Protein AF-0000000086616585 (afdb_homodimer)

Radius of gyration: 39.61 Å; Cα contacts (8 Å, |Δi|>4): 1980; chains: 2; bounding box: 102×118×90 Å

Nearest PDB structures (foldseek):
  6xg8-assembly1_A  TM=6.095E-01  e=1.829E-08  Acetivibrio thermocellus ATCC 27405
  6xg8-assembly1_B  TM=6.285E-01  e=4.646E-08  Acetivibrio thermocellus ATCC 27405
  6xgw-assembly1_B  TM=6.257E-01  e=2.043E-07  Acetivibrio thermocellus ATCC 27405
  6xgx-assembly1_B  TM=5.774E-01  e=4.914E-07  Acetivibrio thermocellus ATCC 27405
  4u4l-assembly3_C  TM=4.788E-01  e=6.169E+00  Klebsiella pneumoniae

Sequence (1388 aa):
MDGQLFSFDLNEFPTDEDATFVECGQTKSDSGRNQFDPFIGQCFLSEEEAFIFYKNYAFRHGFSIHRDRSLKKNGELKRRDFCCQCERKAPLKLVDPFKQQRNRQSVKCECKARICITLKKSSEIFPQEWQITTCVKEHNHELLAPSEVRFLPAYRTVAKKDEDRILLLKEGGLSVRQIMRIMELEKNINHGFLPFIEKDVRNLFTRIRKKDEVNDATHILRYCELSKEENCKFRYSFTVDDQRKLEHIFWSSAHCFDWYQRFGDVVVFDTTYRINAYQMPFGIFVGVNSHGKTVLFGCALLRNETSSAFQWLFKTFLTLMKKQPKTILTDQDPWMSEAIAKEFPGTKHSFCIWHITSKFSGWFTAVLRDQYQAWCADFYELYHLETPQEFEDHWTQVIAKYNLQSNKHVIGLYEIKHFWVPAYLRDFFFGGMTTTGRSESINAFIKRFISSHTNLEKFVKQVDLGIEDIQHKELHDTMLQKYRGSSLRTMSPLEEQACEVLTPFCFKKFQEEFGRATLYSLLHGDGHEFVVKYHKNVDSKKHKVYWDGEAATCGCKHFEFWGILCRHILSVFLHKDCYQIPSMYLPSRWCRDTFQSEEGSQMSDEILVNNLIDDVHCPPISKTKGRPKTKQLKGGREVAPKLKRSCGFCKNVGHNITTCPEKENIDCANNSQKKKKMASSSDMGLNPVFCIKYMDGQLFSFDLNEFPTDEDATFVECGQTKSDSGRNQFDPFIGQCFLSEEEAFIFYKNYAFRHGFSIHRDRSLKKNGELKRRDFCCQCERKAPLKLVDPFKQQRNRQSVKCECKARICITLKKSSEIFPQEWQITTCVKEHNHELLAPSEVRFLPAYRTVAKKDEDRILLLKEGGLSVRQIMRIMELEKNINHGFLPFIEKDVRNLFTRIRKKDEVNDATHILRYCELSKEENCKFRYSFTVDDQRKLEHIFWSSAHCFDWYQRFGDVVVFDTTYRINAYQMPFGIFVGVNSHGKTVLFGCALLRNETSSAFQWLFKTFLTLMKKQPKTILTDQDPWMSEAIAKEFPGTKHSFCIWHITSKFSGWFTAVLRDQYQAWCADFYELYHLETPQEFEDHWTQVIAKYNLQSNKHVIGLYEIKHFWVPAYLRDFFFGGMTTTGRSESINAFIKRFISSHTNLEKFVKQVDLGIEDIQHKELHDTMLQKYRGSSLRTMSPLEEQACEVLTPFCFKKFQEEFGRATLYSLLHGDGHEFVVKYHKNVDSKKHKVYWDGEAATCGCKHFEFWGILCRHILSVFLHKDCYQIPSMYLPSRWCRDTFQSEEGSQMSDEILVNNLIDDVHCPPISKTKGRPKTKQLKGGREVAPKLKRSCGFCKNVGHNITTCPEKENIDCANNSQKKKKMASSSDMGLNPVFCIKY

Foldseek 3Di:
DPPPPPPPPPPPPDDPPDPPPPPPDPDDDPPPVPVLDDDFFDWDADPVVVVVSVQVVLLQFAFGWDKDDFDDDPNDTFKTKIGTQLADDFDDPPPPVVDPDPPDGDSHDNWPFMWMWGFDDPDPPDDTIITTHDGDHDTPDDGDDNVCSLADPRQADQDPVNVVQLVVVVLVVDDLVVSQVVVCVVVVHPPPPHSHDSVVSVVSVVVVCVVCQFCQLLLQVVVQVVQCVVPVQKDKDWDADPQQATFKIKIFHNVLLVQCVQWVQAWEKEWDFLQEQQRFIKIWIWTAFLQRAIATNIIMTHQADALVRLLVVLQSCCVSSVDAHQEYEYAPDPSNVVSCCVRPVNHHAAYAVCNLVVCLCVQPCVPQPVCSVVLVVLVVVLLLDAAPVVNVVSLVVSCVVRVCVPRPSSVVCVVCVCHQRVNNVLLAENQPDRHCVNVVVVVVVLSSRTHSHDGPNSSVVSVVVSNVVVVVVVVVLLVCCVVVQDDDPDPALALVVCSQWFTNNLSVVLVVQQVCLVQKDWDDDDQQKTWIFGDPDPPTDIKIWGHNPADIDISNSNCNYNLHDGSPVSNVCVVVVPRDHHVVSPDNRRTRPPPPPPPDDPPDPPPPVPDDSVSRGHRHRRDDPDQPPVGPCDPPPPPPPPPQCQAPPPRHGPDHVVGPPVNVVVVVVVVVPVVDDPDDDDDPCPDPPDCPDD/DPDPPPPDPPPCPDDPPDPPPPPPDPDDDPPPPPVLDDDFFDWDADPVVVQVSVQVVLLQFAFGWDKDDFDDDPNDTFKTKIGTQLADDFDDPPPPVVDPDPPDGDSHDNWPFMWMWGFDDPDPPDDTIITTHDGDHDTPDDGDDNVCSLQDPRQADQDPVNVVQLVVVVLVVDDLVVSQVVVCVVVVHPPPPHSHDSVVSVVSVVVVCVVCQFCQLLLQVVVQVVQCVVPVQKDKDWDADPQQATFKIKIFHNVLLVQCVQWVQAWEKEWDFLQEQQRFIKIWIWTAFLQRAIATNIIMTHQDDALVRLLVVLQRCCVSSVDAHQEYEYAPDPSNVVSCCVRPVNHHAAYAVCNLVVCLCVQPCVPQPVCSVVLVVLVVVLLLDQAPVVNVVSLVVSCVVRVCVPRPSSVVCVVVVCHQRCNNVLLAENQPDRHCVNVVVVVVVLSSQTHSHDGPNSSVVSVVVSNVVVVVVVVVLLVCCVVVQDDDPDPALALVVCSQWFTNNLSVVLVVQQVCLVQKDWDDDDQQKTWIFGDPDPPTDIKIWGHNPADIDISNSNCNYNLHDGSPVSNVCVVVVPRDHHVVSPDPRRTRPPPPPPPDDPPDPPPPVPDDSVSRGHDHRRDDPDQPPVGPCDPPPPPPPPPQCQAPVNRHGPDHVVGPPVNVVVVVVVVVPVPDDPDDDDDPPPPPPDPPDD

Structure (mmCIF, N/CA/C/O backbone):
data_AF-0000000086616585-model_v1
#
loop_
_entity.id
_entity.type
_entity.pdbx_description
1 polymer 'Protein FAR1-RELATED SEQUENCE'
#
loop_
_atom_site.group_PDB
_atom_site.id
_atom_site.type_symbol
_atom_site.label_atom_id
_atom_site.label_alt_id
_atom_site.label_comp_id
_atom_site.label_asym_id
_atom_site.label_entity_id
_atom_site.label_seq_id
_atom_site.pdbx_PDB_ins_code
_atom_site.Cartn_x
_atom_site.Cartn_y
_atom_site.Cartn_z
_atom_site.occupancy
_atom_site.B_iso_or_equiv
_atom_site.auth_seq_id
_atom_site.auth_comp_id
_atom_site.auth_asym_id
_atom_site.auth_atom_id
_atom_site.pdbx_PDB_model_num
ATOM 1 N N . MET A 1 1 ? 56.656 -0.881 28.375 1 20.83 1 MET A N 1
ATOM 2 C CA . MET A 1 1 ? 57.156 -1.724 27.297 1 20.83 1 MET A CA 1
ATOM 3 C C . MET A 1 1 ? 56.094 -1.869 26.203 1 20.83 1 MET A C 1
ATOM 5 O O . MET A 1 1 ? 54.969 -2.275 26.484 1 20.83 1 MET A O 1
ATOM 9 N N . ASP A 1 2 ? 56.094 -1.02 25.062 1 21.36 2 ASP A N 1
ATOM 10 C CA . ASP A 1 2 ? 55.344 -0.2 24.094 1 21.36 2 ASP A CA 1
ATOM 11 C C . ASP A 1 2 ? 54.938 -1.025 22.875 1 21.36 2 ASP A C 1
ATOM 13 O O . ASP A 1 2 ? 55.781 -1.404 22.062 1 21.36 2 ASP A O 1
ATOM 17 N N . GLY A 1 3 ? 54.125 -2.178 23.078 1 23.08 3 GLY A N 1
ATOM 18 C CA . GLY A 1 3 ? 53.938 -3.428 22.359 1 23.08 3 GLY A CA 1
ATOM 19 C C . GLY A 1 3 ? 53.438 -3.227 20.938 1 23.08 3 GLY A C 1
ATOM 20 O O . GLY A 1 3 ? 52.375 -2.611 20.734 1 23.08 3 GLY A O 1
ATOM 21 N N . GLN A 1 4 ? 54.25 -3.064 19.859 1 21.88 4 GLN A N 1
ATOM 22 C CA . GLN A 1 4 ? 54.25 -2.602 18.469 1 21.88 4 GLN A CA 1
ATOM 23 C C . GLN A 1 4 ? 53.375 -3.494 17.609 1 21.88 4 GLN A C 1
ATOM 25 O O . GLN A 1 4 ? 53.781 -4.59 17.219 1 21.88 4 GLN A O 1
ATOM 30 N N . LEU A 1 5 ? 52.062 -3.715 17.906 1 23.06 5 LEU A N 1
ATOM 31 C CA . LEU A 1 5 ? 51.281 -4.801 17.297 1 23.06 5 LEU A CA 1
ATOM 32 C C . LEU A 1 5 ? 51.188 -4.625 15.789 1 23.06 5 LEU A C 1
ATOM 34 O O . LEU A 1 5 ? 50.844 -3.551 15.305 1 23.06 5 LEU A O 1
ATOM 38 N N . PHE A 1 6 ? 52.031 -5.32 14.977 1 22 6 PHE A N 1
ATOM 39 C CA . PHE A 1 6 ? 52.25 -5.352 13.531 1 22 6 PHE A CA 1
ATOM 40 C C . PHE A 1 6 ? 50.938 -5.547 12.781 1 22 6 PHE A C 1
ATOM 42 O O . PHE A 1 6 ? 50.25 -6.535 13 1 22 6 PHE A O 1
ATOM 49 N N . SER A 1 7 ? 50.156 -4.461 12.461 1 22.06 7 SER A N 1
ATOM 50 C CA . SER A 1 7 ? 48.844 -4.277 11.844 1 22.06 7 SER A CA 1
ATOM 51 C C . SER A 1 7 ? 48.875 -4.73 10.391 1 22.06 7 SER A C 1
ATOM 53 O O . SER A 1 7 ? 49.5 -4.105 9.539 1 22.06 7 SER A O 1
ATOM 55 N N . PHE A 1 8 ? 49.094 -6.102 10.117 1 21.33 8 PHE A N 1
ATOM 56 C CA . PHE A 1 8 ? 49.25 -6.625 8.766 1 21.33 8 PHE A CA 1
ATOM 57 C C . PHE A 1 8 ? 48.094 -6.188 7.875 1 21.33 8 PHE A C 1
ATOM 59 O O . PHE A 1 8 ? 46.938 -6.27 8.273 1 21.33 8 PHE A O 1
ATOM 66 N N . ASP A 1 9 ? 48.281 -5.273 6.898 1 23.92 9 ASP A N 1
ATOM 67 C CA . ASP A 1 9 ? 47.594 -4.5 5.867 1 23.92 9 ASP A CA 1
ATOM 68 C C . ASP A 1 9 ? 47.031 -5.406 4.773 1 23.92 9 ASP A C 1
ATOM 70 O O . ASP A 1 9 ? 47.344 -5.223 3.594 1 23.92 9 ASP A O 1
ATOM 74 N N . LEU A 1 10 ? 46.688 -6.707 5.004 1 21.11 10 LEU A N 1
ATOM 75 C CA . LEU A 1 10 ? 46.562 -7.719 3.963 1 21.11 10 LEU A CA 1
ATOM 76 C C . LEU A 1 10 ? 45.469 -7.355 2.959 1 21.11 10 LEU A C 1
ATOM 78 O O . LEU A 1 10 ? 45.156 -8.148 2.066 1 21.11 10 LEU A O 1
ATOM 82 N N . ASN A 1 11 ? 44.625 -6.34 3.168 1 20.89 11 ASN A N 1
ATOM 83 C CA . ASN A 1 11 ? 43.344 -6.43 2.445 1 20.89 11 ASN A CA 1
ATOM 84 C C . ASN A 1 11 ? 43.531 -6.09 0.968 1 20.89 11 ASN A C 1
ATOM 86 O O . ASN A 1 11 ? 43.125 -5.023 0.519 1 20.89 11 ASN A O 1
ATOM 90 N N . GLU A 1 12 ? 44.594 -6.398 0.292 1 22.73 12 GLU A N 1
ATOM 91 C CA . GLU A 1 12 ? 44.75 -6.004 -1.106 1 22.73 12 GLU A CA 1
ATOM 92 C C . GLU A 1 12 ? 43.688 -6.668 -1.973 1 22.73 12 GLU A C 1
ATOM 94 O O . GLU A 1 12 ? 43.781 -7.844 -2.314 1 22.73 12 GLU A O 1
ATOM 99 N N . PHE A 1 13 ? 42.406 -6.523 -1.773 1 22.72 13 PHE A N 1
ATOM 100 C CA . PHE A 1 13 ? 41.469 -7.281 -2.602 1 22.72 13 PHE A CA 1
ATOM 101 C C . PHE A 1 13 ? 41.656 -6.93 -4.074 1 22.72 13 PHE A C 1
ATOM 103 O O . PHE A 1 13 ? 41.719 -5.754 -4.434 1 22.72 13 PHE A O 1
ATOM 110 N N . PRO A 1 14 ? 42.219 -7.82 -4.879 1 23.62 14 PRO A N 1
ATOM 111 C CA . PRO A 1 14 ? 42.469 -7.609 -6.312 1 23.62 14 PRO A CA 1
ATOM 112 C C . PRO A 1 14 ? 41.219 -7.074 -7.035 1 23.62 14 PRO A C 1
ATOM 114 O O . PRO A 1 14 ? 40.094 -7.254 -6.566 1 23.62 14 PRO A O 1
ATOM 117 N N . THR A 1 15 ? 41.406 -6.094 -7.906 1 22.62 15 THR A N 1
ATOM 118 C CA . THR A 1 15 ? 40.531 -5.348 -8.82 1 22.62 15 THR A CA 1
ATOM 119 C C . THR A 1 15 ? 39.719 -6.297 -9.703 1 22.62 15 THR A C 1
ATOM 121 O O . THR A 1 15 ? 40.219 -7.371 -10.07 1 22.62 15 THR A O 1
ATOM 124 N N . ASP A 1 16 ? 38.406 -6.156 -9.664 1 22.2 16 ASP A N 1
ATOM 125 C CA . ASP A 1 16 ? 37.312 -6.848 -10.328 1 22.2 16 ASP A CA 1
ATOM 126 C C . ASP A 1 16 ? 37.531 -6.883 -11.844 1 22.2 16 ASP A C 1
ATOM 128 O O . ASP A 1 16 ? 37.5 -5.848 -12.508 1 22.2 16 ASP A O 1
ATOM 132 N N . GLU A 1 17 ? 38.531 -7.59 -12.367 1 22.61 17 GLU A N 1
ATOM 133 C CA . GLU A 1 17 ? 38.719 -7.824 -13.797 1 22.61 17 GLU A CA 1
ATOM 134 C C . GLU A 1 17 ? 37.375 -8.102 -14.477 1 22.61 17 GLU A C 1
ATOM 136 O O . GLU A 1 17 ? 36.406 -8.516 -13.828 1 22.61 17 GLU A O 1
ATOM 141 N N . ASP A 1 18 ? 37.312 -7.805 -15.836 1 23.28 18 ASP A N 1
ATOM 142 C CA . ASP A 1 18 ? 36.344 -7.715 -16.906 1 23.28 18 ASP A CA 1
ATOM 143 C C . ASP A 1 18 ? 35.594 -9.039 -17.078 1 23.28 18 ASP A C 1
ATOM 145 O O . ASP A 1 18 ? 36.188 -10.078 -17.328 1 23.28 18 ASP A O 1
ATOM 149 N N . ALA A 1 19 ? 34.625 -9.32 -16.328 1 24.08 19 ALA A N 1
ATOM 150 C CA . ALA A 1 19 ? 33.781 -10.484 -16.547 1 24.08 19 ALA A CA 1
ATOM 151 C C . ALA A 1 19 ? 33.375 -10.586 -18.031 1 24.08 19 ALA A C 1
ATOM 153 O O . ALA A 1 19 ? 32.438 -9.93 -18.469 1 24.08 19 ALA A O 1
ATOM 154 N N . THR A 1 20 ? 34.406 -10.492 -19 1 23.45 20 THR A N 1
ATOM 155 C CA . THR A 1 20 ? 34.094 -10.773 -20.391 1 23.45 20 THR A CA 1
ATOM 156 C C . THR A 1 20 ? 33.25 -12.047 -20.516 1 23.45 20 THR A C 1
ATOM 158 O O . THR A 1 20 ? 33.688 -13.125 -20.109 1 23.45 20 THR A O 1
ATOM 161 N N . PHE A 1 21 ? 32.031 -11.914 -20.25 1 24.48 21 PHE A N 1
ATOM 162 C CA . PHE A 1 21 ? 31.141 -13 -20.641 1 24.48 21 PHE A CA 1
ATOM 163 C C . PHE A 1 21 ? 31.5 -13.5 -22.031 1 24.48 21 PHE A C 1
ATOM 165 O O . PHE A 1 21 ? 31.484 -12.734 -23 1 24.48 21 PHE A O 1
ATOM 172 N N . VAL A 1 22 ? 32.5 -14.359 -22.141 1 25.56 22 VAL A N 1
ATOM 173 C CA . VAL A 1 22 ? 32.844 -15.086 -23.359 1 25.56 22 VAL A CA 1
ATOM 174 C C . VAL A 1 22 ? 31.562 -15.57 -24.031 1 25.56 22 VAL A C 1
ATOM 176 O O . VAL A 1 22 ? 30.734 -16.234 -23.406 1 25.56 22 VAL A O 1
ATOM 179 N N . GLU A 1 23 ? 31.062 -14.773 -25 1 26.28 23 GLU A N 1
ATOM 180 C CA . GLU A 1 23 ? 30.109 -15.203 -26.016 1 26.28 23 GLU A CA 1
ATOM 181 C C . GLU A 1 23 ? 30.422 -16.625 -26.5 1 26.28 23 GLU A C 1
ATOM 183 O O . GLU A 1 23 ? 31.531 -16.906 -26.953 1 26.28 23 GLU A O 1
ATOM 188 N N . CYS A 1 24 ? 29.859 -17.594 -25.859 1 25.39 24 CYS A N 1
ATOM 189 C CA . CYS A 1 24 ? 29.938 -18.953 -26.344 1 25.39 24 CYS A CA 1
ATOM 190 C C . CYS A 1 24 ? 29.625 -19.031 -27.828 1 25.39 24 CYS A C 1
ATOM 192 O O . CYS A 1 24 ? 28.469 -18.812 -28.25 1 25.39 24 CYS A O 1
ATOM 194 N N . GLY A 1 25 ? 30.469 -18.438 -28.734 1 25.09 25 GLY A N 1
ATOM 195 C CA . GLY A 1 25 ? 30.5 -18.766 -30.141 1 25.09 25 GLY A CA 1
ATOM 196 C C . GLY A 1 25 ? 30.219 -20.234 -30.406 1 25.09 25 GLY A C 1
ATOM 197 O O . GLY A 1 25 ? 30.531 -21.094 -29.594 1 25.09 25 GLY A O 1
ATOM 198 N N . GLN A 1 26 ? 29.281 -20.578 -31.469 1 24.61 26 GLN A N 1
ATOM 199 C CA . GLN A 1 26 ? 28.688 -21.812 -31.984 1 24.61 26 GLN A CA 1
ATOM 200 C C . GLN A 1 26 ? 29.766 -22.875 -32.25 1 24.61 26 GLN A C 1
ATOM 202 O O . GLN A 1 26 ? 29.562 -24.047 -31.938 1 24.61 26 GLN A O 1
ATOM 207 N N . THR A 1 27 ? 30.641 -22.641 -33.312 1 24.02 27 THR A N 1
ATOM 208 C CA . THR A 1 27 ? 31.188 -23.734 -34.125 1 24.02 27 THR A CA 1
ATOM 209 C C . THR A 1 27 ? 32.344 -24.422 -33.375 1 24.02 27 THR A C 1
ATOM 211 O O . THR A 1 27 ? 33.094 -25.188 -34 1 24.02 27 THR A O 1
ATOM 214 N N . LYS A 1 28 ? 32.906 -23.906 -32.312 1 29.34 28 LYS A N 1
ATOM 215 C CA . LYS A 1 28 ? 34.25 -24.531 -32.281 1 29.34 28 LYS A CA 1
ATOM 216 C C . LYS A 1 28 ? 34.125 -26.047 -32.188 1 29.34 28 LYS A C 1
ATOM 218 O O . LYS A 1 28 ? 33.219 -26.578 -31.562 1 29.34 28 LYS A O 1
ATOM 223 N N . SER A 1 29 ? 35.031 -26.797 -32.938 1 28.22 29 SER A N 1
ATOM 224 C CA . SER A 1 29 ? 35.125 -28.234 -33.219 1 28.22 29 SER A CA 1
ATOM 225 C C . SER A 1 29 ? 34.969 -29.078 -31.969 1 28.22 29 SER A C 1
ATOM 227 O O . SER A 1 29 ? 35.156 -28.578 -30.859 1 28.22 29 SER A O 1
ATOM 229 N N . ASP A 1 30 ? 34.375 -30.328 -32.031 1 33.88 30 ASP A N 1
ATOM 230 C CA . ASP A 1 30 ? 34.031 -31.531 -31.266 1 33.88 30 ASP A CA 1
ATOM 231 C C . ASP A 1 30 ? 35.156 -31.891 -30.312 1 33.88 30 ASP A C 1
ATOM 233 O O . ASP A 1 30 ? 35.031 -32.812 -29.5 1 33.88 30 ASP A O 1
ATOM 237 N N . SER A 1 31 ? 36.438 -31.562 -30.688 1 34.56 31 SER A N 1
ATOM 238 C CA . SER A 1 31 ? 37.594 -32.188 -30.016 1 34.56 31 SER A CA 1
ATOM 239 C C . SER A 1 31 ? 37.781 -31.625 -28.609 1 34.56 31 SER A C 1
ATOM 241 O O . SER A 1 31 ? 38.531 -32.188 -27.797 1 34.56 31 SER A O 1
ATOM 243 N N . GLY A 1 32 ? 37.562 -30.359 -28.297 1 37.38 32 GLY A N 1
ATOM 244 C CA . GLY A 1 32 ? 37.969 -29.672 -27.078 1 37.38 32 GLY A CA 1
ATOM 245 C C . GLY A 1 32 ? 37.031 -29.953 -25.891 1 37.38 32 GLY A C 1
ATOM 246 O O . GLY A 1 32 ? 37.062 -29.219 -24.906 1 37.38 32 GLY A O 1
ATOM 247 N N . ARG A 1 33 ? 35.969 -30.547 -26 1 42 33 ARG A N 1
ATOM 248 C CA . ARG A 1 33 ? 35.031 -31.016 -24.984 1 42 33 ARG A CA 1
ATOM 249 C C . ARG A 1 33 ? 35.75 -31.844 -23.922 1 42 33 ARG A C 1
ATOM 251 O O . ARG A 1 33 ? 35.25 -31.984 -22.797 1 42 33 ARG A O 1
ATOM 258 N N . ASN A 1 34 ? 36.844 -32.469 -24.172 1 48.25 34 ASN A N 1
ATOM 259 C CA . ASN A 1 34 ? 37.531 -33.469 -23.375 1 48.25 34 ASN A CA 1
ATOM 260 C C . ASN A 1 34 ? 38.219 -32.844 -22.172 1 48.25 34 ASN A C 1
ATOM 262 O O . ASN A 1 34 ? 38.438 -33.5 -21.156 1 48.25 34 ASN A O 1
ATOM 266 N N . GLN A 1 35 ? 38.562 -31.531 -22.219 1 59.34 35 GLN A N 1
ATOM 267 C CA . GLN A 1 35 ? 39.469 -30.969 -21.203 1 59.34 35 GLN A CA 1
ATOM 268 C C . GLN A 1 35 ? 38.688 -30.625 -19.938 1 59.34 35 GLN A C 1
ATOM 270 O O . GLN A 1 35 ? 39.281 -30.5 -18.859 1 59.34 35 GLN A O 1
ATOM 275 N N . PHE A 1 36 ? 37.406 -30.625 -19.969 1 74.31 36 PHE A N 1
ATOM 276 C CA . PHE A 1 36 ? 36.719 -30.141 -18.766 1 74.31 36 PHE A CA 1
ATOM 277 C C . PHE A 1 36 ? 36.031 -31.281 -18.047 1 74.31 36 PHE A C 1
ATOM 279 O O . PHE A 1 36 ? 35.406 -31.078 -17.016 1 74.31 36 PHE A O 1
ATOM 286 N N . ASP A 1 37 ? 36.281 -32.5 -18.562 1 87.69 37 ASP A N 1
ATOM 287 C CA . ASP A 1 37 ? 35.688 -33.656 -17.891 1 87.69 37 ASP A CA 1
ATOM 288 C C . ASP A 1 37 ? 36.688 -34.281 -16.906 1 87.69 37 ASP A C 1
ATOM 290 O O . ASP A 1 37 ? 37.875 -34.469 -17.234 1 87.69 37 ASP A O 1
ATOM 294 N N . PRO A 1 38 ? 36.188 -34.5 -15.828 1 91.81 38 PRO A N 1
ATOM 295 C CA . PRO A 1 38 ? 37.094 -35.156 -14.859 1 91.81 38 PRO A CA 1
ATOM 296 C C . PRO A 1 38 ? 37.562 -36.531 -15.305 1 91.81 38 PRO A C 1
ATOM 298 O O . PRO A 1 38 ? 36.781 -37.281 -15.898 1 91.81 38 PRO A O 1
ATOM 301 N N . PHE A 1 39 ? 38.844 -36.812 -15.133 1 90 39 PHE A N 1
ATOM 302 C CA . PHE A 1 39 ? 39.375 -38.125 -15.438 1 90 39 PHE A CA 1
ATOM 303 C C . PHE A 1 39 ? 40.375 -38.562 -14.359 1 90 39 PHE A C 1
ATOM 305 O O . PHE A 1 39 ? 40.938 -37.75 -13.641 1 90 39 PHE A O 1
ATOM 312 N N . ILE A 1 40 ? 40.5 -39.938 -14.289 1 90.06 40 ILE A N 1
ATOM 313 C CA . ILE A 1 40 ? 41.375 -40.531 -13.281 1 90.06 40 ILE A CA 1
ATOM 314 C C . ILE A 1 40 ? 42.844 -40.156 -13.586 1 90.06 40 ILE A C 1
ATOM 316 O O . ILE A 1 40 ? 43.281 -40.281 -14.719 1 90.06 40 ILE A O 1
ATOM 320 N N . GLY A 1 41 ? 43.531 -39.625 -12.641 1 86.25 41 GLY A N 1
ATOM 321 C CA . GLY A 1 41 ? 44.938 -39.25 -12.789 1 86.25 41 GLY A CA 1
ATOM 322 C C . GLY A 1 41 ? 45.125 -37.75 -12.922 1 86.25 41 GLY A C 1
ATOM 323 O O . GLY A 1 41 ? 46.281 -37.281 -12.938 1 86.25 41 GLY A O 1
ATOM 324 N N . GLN A 1 42 ? 44 -37.031 -13.031 1 90.44 42 GLN A N 1
ATOM 325 C CA . GLN A 1 42 ? 44.062 -35.562 -13.125 1 90.44 42 GLN A CA 1
ATOM 326 C C . GLN A 1 42 ? 44.625 -34.969 -11.836 1 90.44 42 GLN A C 1
ATOM 328 O O . GLN A 1 42 ? 44.25 -35.375 -10.742 1 90.44 42 GLN A O 1
ATOM 333 N N . CYS A 1 43 ? 45.562 -33.969 -11.898 1 88.75 43 CYS A N 1
ATOM 334 C CA . CYS A 1 43 ? 46.25 -33.438 -10.734 1 88.75 43 CYS A CA 1
ATOM 335 C C . CYS A 1 43 ? 45.812 -31.984 -10.477 1 88.75 43 CYS A C 1
ATOM 337 O O . CYS A 1 43 ? 45.5 -31.25 -11.406 1 88.75 43 CYS A O 1
ATOM 339 N N . PHE A 1 44 ? 45.75 -31.672 -9.234 1 91.25 44 PHE A N 1
ATOM 340 C CA . PHE A 1 44 ? 45.438 -30.328 -8.781 1 91.25 44 PHE A CA 1
ATOM 341 C C . PHE A 1 44 ? 46.406 -29.859 -7.715 1 91.25 44 PHE A C 1
ATOM 343 O O . PHE A 1 44 ? 47.031 -30.688 -7.027 1 91.25 44 PHE A O 1
ATOM 350 N N . LEU A 1 45 ? 46.5 -28.547 -7.516 1 87.06 45 LEU A N 1
ATOM 351 C CA . LEU A 1 45 ? 47.438 -27.969 -6.551 1 87.06 45 LEU A CA 1
ATOM 352 C C . LEU A 1 45 ? 46.812 -27.969 -5.148 1 87.06 45 LEU A C 1
ATOM 354 O O . LEU A 1 45 ? 47.562 -28.031 -4.156 1 87.06 45 LEU A O 1
ATOM 358 N N . SER A 1 46 ? 45.562 -27.75 -5.094 1 89.06 46 SER A N 1
ATOM 359 C CA . SER A 1 46 ? 44.906 -27.688 -3.799 1 89.06 46 SER A CA 1
ATOM 360 C C . SER A 1 46 ? 43.562 -28.406 -3.844 1 89.06 46 SER A C 1
ATOM 362 O O . SER A 1 46 ? 43.031 -28.688 -4.926 1 89.06 46 SER A O 1
ATOM 364 N N . GLU A 1 47 ? 43.125 -28.719 -2.672 1 89.56 47 GLU A N 1
ATOM 365 C CA . GLU A 1 47 ? 41.781 -29.328 -2.549 1 89.56 47 GLU A CA 1
ATOM 366 C C . GLU A 1 47 ? 40.719 -28.391 -3.096 1 89.56 47 GLU A C 1
ATOM 368 O O . GLU A 1 47 ? 39.75 -28.844 -3.748 1 89.56 47 GLU A O 1
ATOM 373 N N . GLU A 1 48 ? 40.875 -27.109 -2.809 1 91.62 48 GLU A N 1
ATOM 374 C CA . GLU A 1 48 ? 39.906 -26.125 -3.24 1 91.62 48 GLU A CA 1
ATOM 375 C C . GLU A 1 48 ? 39.844 -26.016 -4.762 1 91.62 48 GLU A C 1
ATOM 377 O O . GLU A 1 48 ? 38.781 -25.844 -5.34 1 91.62 48 GLU A O 1
ATOM 382 N N . GLU A 1 49 ? 40.938 -26.141 -5.34 1 92.44 49 GLU A N 1
ATOM 383 C CA . GLU A 1 49 ? 40.969 -26.094 -6.797 1 92.44 49 GLU A CA 1
ATOM 384 C C . GLU A 1 49 ? 40.219 -27.266 -7.41 1 92.44 49 GLU A C 1
ATOM 386 O O . GLU A 1 49 ? 39.531 -27.109 -8.422 1 92.44 49 GLU A O 1
ATOM 391 N N . ALA A 1 50 ? 40.438 -28.391 -6.781 1 92.19 50 ALA A N 1
ATOM 392 C CA . ALA A 1 50 ? 39.719 -29.578 -7.254 1 92.19 50 ALA A CA 1
ATOM 393 C C . ALA A 1 50 ? 38.219 -29.422 -7.055 1 92.19 50 ALA A C 1
ATOM 395 O O . ALA A 1 50 ? 37.438 -29.828 -7.91 1 92.19 50 ALA A O 1
ATOM 396 N N . PHE A 1 51 ? 37.938 -28.859 -5.98 1 93.5 51 PHE A N 1
ATOM 397 C CA . PHE A 1 51 ? 36.531 -28.625 -5.684 1 93.5 51 PHE A CA 1
ATOM 398 C C . PHE A 1 51 ? 35.906 -27.688 -6.699 1 93.5 51 PHE A C 1
ATOM 400 O O . PHE A 1 51 ? 34.781 -27.938 -7.191 1 93.5 51 PHE A O 1
ATOM 407 N N . ILE A 1 52 ? 36.531 -26.609 -7.016 1 93.06 52 ILE A N 1
ATOM 408 C CA . ILE A 1 52 ? 36.031 -25.625 -7.957 1 93.06 52 ILE A CA 1
ATOM 409 C C . ILE A 1 52 ? 35.906 -26.234 -9.352 1 93.06 52 ILE A C 1
ATOM 411 O O . ILE A 1 52 ? 34.938 -25.984 -10.07 1 93.06 52 ILE A O 1
ATOM 415 N N . PHE A 1 53 ? 36.875 -27.047 -9.609 1 92.94 53 PHE A N 1
ATOM 416 C CA . PHE A 1 53 ? 36.844 -27.734 -10.898 1 92.94 53 PHE A CA 1
ATOM 417 C C . PHE A 1 53 ? 35.625 -28.625 -11.023 1 92.94 53 PHE A C 1
ATOM 419 O O . PHE A 1 53 ? 34.906 -28.547 -12.016 1 92.94 53 PHE A O 1
ATOM 426 N N . TYR A 1 54 ? 35.469 -29.438 -10.023 1 93.19 54 TYR A N 1
ATOM 427 C CA . TYR A 1 54 ? 34.312 -30.344 -10.07 1 93.19 54 TYR A CA 1
ATOM 428 C C . TYR A 1 54 ? 33 -29.578 -9.969 1 93.19 54 TYR A C 1
ATOM 430 O O . TYR A 1 54 ? 31.984 -29.984 -10.539 1 93.19 54 TYR A O 1
ATOM 438 N N . LYS A 1 55 ? 32.969 -28.531 -9.289 1 92.94 55 LYS A N 1
ATOM 439 C CA . LYS A 1 55 ? 31.797 -27.688 -9.172 1 92.94 55 LYS A CA 1
ATOM 440 C C . LYS A 1 55 ? 31.406 -27.094 -10.523 1 92.94 55 LYS A C 1
ATOM 442 O O . LYS A 1 55 ? 30.234 -27.047 -10.875 1 92.94 55 LYS A O 1
ATOM 447 N N . ASN A 1 56 ? 32.375 -26.656 -11.25 1 92.69 56 ASN A N 1
ATOM 448 C CA . ASN A 1 56 ? 32.125 -26.109 -12.578 1 92.69 56 ASN A CA 1
ATOM 449 C C . ASN A 1 56 ? 31.609 -27.172 -13.539 1 92.69 56 ASN A C 1
ATOM 451 O O . ASN A 1 56 ? 30.734 -26.906 -14.359 1 92.69 56 ASN A O 1
ATOM 455 N N . TYR A 1 57 ? 32.25 -28.328 -13.328 1 92.94 57 TYR A N 1
ATOM 456 C CA . TYR A 1 57 ? 31.766 -29.453 -14.117 1 92.94 57 TYR A CA 1
ATOM 457 C C . TYR A 1 57 ? 30.312 -29.766 -13.773 1 92.94 57 TYR A C 1
ATOM 459 O O . TYR A 1 57 ? 29.484 -29.969 -14.664 1 92.94 57 TYR A O 1
ATOM 467 N N . ALA A 1 58 ? 30.062 -29.766 -12.523 1 93.81 58 ALA A N 1
ATOM 468 C CA . ALA A 1 58 ? 28.703 -30.062 -12.047 1 93.81 58 ALA A CA 1
ATOM 469 C C . ALA A 1 58 ? 27.719 -29 -12.539 1 93.81 58 ALA A C 1
ATOM 471 O O . ALA A 1 58 ? 26.594 -29.328 -12.914 1 93.81 58 ALA A O 1
ATOM 472 N N . PHE A 1 59 ? 28.094 -27.797 -12.602 1 92.62 59 PHE A N 1
ATOM 473 C CA . PHE A 1 59 ? 27.234 -26.703 -13.062 1 92.62 59 PHE A CA 1
ATOM 474 C C . PHE A 1 59 ? 26.891 -26.875 -14.539 1 92.62 59 PHE A C 1
ATOM 476 O O . PHE A 1 59 ? 25.75 -26.688 -14.938 1 92.62 59 PHE A O 1
ATOM 483 N N . ARG A 1 60 ? 27.797 -27.297 -15.297 1 92.25 60 ARG A N 1
ATOM 484 C CA . ARG A 1 60 ? 27.609 -27.438 -16.734 1 92.25 60 ARG A CA 1
ATOM 485 C C . ARG A 1 60 ? 26.703 -28.625 -17.047 1 92.25 60 ARG A C 1
ATOM 487 O O . ARG A 1 60 ? 25.953 -28.609 -18.031 1 92.25 60 ARG A O 1
ATOM 494 N N . HIS A 1 61 ? 26.812 -29.578 -16.125 1 91.88 61 HIS A N 1
ATOM 495 C CA . HIS A 1 61 ? 26.047 -30.797 -16.406 1 91.88 61 HIS A CA 1
ATOM 496 C C . HIS A 1 61 ? 24.719 -30.797 -15.656 1 91.88 61 HIS A C 1
ATOM 498 O O . HIS A 1 61 ? 23.906 -31.703 -15.82 1 91.88 61 HIS A O 1
ATOM 504 N N . GLY A 1 62 ? 24.547 -29.844 -14.805 1 91.25 62 GLY A N 1
ATOM 505 C CA . GLY A 1 62 ? 23.219 -29.641 -14.234 1 91.25 62 GLY A CA 1
ATOM 506 C C . GLY A 1 62 ? 23.047 -30.312 -12.883 1 91.25 62 GLY A C 1
ATOM 507 O O . GLY A 1 62 ? 21.984 -30.875 -12.602 1 91.25 62 GLY A O 1
ATOM 508 N N . PHE A 1 63 ? 23.953 -30.438 -12.039 1 92.31 63 PHE A N 1
ATOM 509 C CA . PHE A 1 63 ? 23.828 -30.969 -10.688 1 92.31 63 PHE A CA 1
ATOM 510 C C . PHE A 1 63 ? 24.734 -30.203 -9.727 1 92.31 63 PHE A C 1
ATOM 512 O O . PHE A 1 63 ? 25.391 -29.234 -10.125 1 92.31 63 PHE A O 1
ATOM 519 N N . SER A 1 64 ? 24.625 -30.469 -8.422 1 92.25 64 SER A N 1
ATOM 520 C CA . SER A 1 64 ? 25.453 -29.812 -7.418 1 92.25 64 SER A CA 1
ATOM 521 C C . SER A 1 64 ? 26.219 -30.812 -6.574 1 92.25 64 SER A C 1
ATOM 523 O O . SER A 1 64 ? 25.938 -32 -6.609 1 92.25 64 SER A O 1
ATOM 525 N N . ILE A 1 65 ? 27.234 -30.281 -5.891 1 93.12 65 ILE A N 1
ATOM 526 C CA . ILE A 1 65 ? 28.125 -31.203 -5.184 1 93.12 65 ILE A CA 1
ATOM 527 C C . ILE A 1 65 ? 28.281 -30.75 -3.732 1 93.12 65 ILE A C 1
ATOM 529 O O . ILE A 1 65 ? 27.953 -29.625 -3.391 1 93.12 65 ILE A O 1
ATOM 533 N N . HIS A 1 66 ? 28.594 -31.625 -2.873 1 90.88 66 HIS A N 1
ATOM 534 C CA . HIS A 1 66 ? 28.984 -31.312 -1.501 1 90.88 66 HIS A CA 1
ATOM 535 C C . HIS A 1 66 ? 30.203 -32.125 -1.073 1 90.88 66 HIS A C 1
ATOM 537 O O . HIS A 1 66 ? 30.547 -33.125 -1.721 1 90.88 66 HIS A O 1
ATOM 543 N N . ARG A 1 67 ? 30.875 -31.625 -0.04 1 90.81 67 ARG A N 1
ATOM 544 C CA . ARG A 1 67 ? 32.031 -32.312 0.522 1 90.81 67 ARG A CA 1
ATOM 545 C C . ARG A 1 67 ? 31.594 -33.406 1.496 1 90.81 67 ARG A C 1
ATOM 547 O O . ARG A 1 67 ? 30.719 -33.188 2.336 1 90.81 67 ARG A O 1
ATOM 554 N N . ASP A 1 68 ? 32.031 -34.5 1.297 1 87.31 68 ASP A N 1
ATOM 555 C CA . ASP A 1 68 ? 31.609 -35.594 2.15 1 87.31 68 ASP A CA 1
ATOM 556 C C . ASP A 1 68 ? 32.75 -36.125 2.996 1 87.31 68 ASP A C 1
ATOM 558 O O . ASP A 1 68 ? 33.406 -35.344 3.713 1 87.31 68 ASP A O 1
ATOM 562 N N . ARG A 1 69 ? 33.188 -37.438 2.824 1 82.5 69 ARG A N 1
ATOM 563 C CA . ARG A 1 69 ? 34.125 -38.156 3.686 1 82.5 69 ARG A CA 1
ATOM 564 C C . ARG A 1 69 ? 35.531 -37.688 3.479 1 82.5 69 ARG A C 1
ATOM 566 O O . ARG A 1 69 ? 35.938 -37.312 2.359 1 82.5 69 ARG A O 1
ATOM 573 N N . SER A 1 70 ? 36.25 -37.344 4.625 1 85.19 70 SER A N 1
ATOM 574 C CA . SER A 1 70 ? 37.656 -36.969 4.586 1 85.19 70 SER A CA 1
ATOM 575 C C . SER A 1 70 ? 38.5 -37.938 5.406 1 85.19 70 SER A C 1
ATOM 577 O O . SER A 1 70 ? 38.031 -38.5 6.379 1 85.19 70 SER A O 1
ATOM 579 N N . LEU A 1 71 ? 39.562 -38.344 4.852 1 85.75 71 LEU A N 1
ATOM 580 C CA . LEU A 1 71 ? 40.562 -39.125 5.566 1 85.75 71 LEU A CA 1
ATOM 581 C C . LEU A 1 71 ? 41.75 -38.281 5.957 1 85.75 71 LEU A C 1
ATOM 583 O O . LEU A 1 71 ? 42.375 -37.656 5.098 1 85.75 71 LEU A O 1
ATOM 587 N N . LYS A 1 72 ? 41.906 -38.125 7.219 1 85.44 72 LYS A N 1
ATOM 588 C CA . LYS A 1 72 ? 43.062 -37.406 7.715 1 85.44 72 LYS A CA 1
ATOM 589 C C . LYS A 1 72 ? 44.125 -38.344 8.305 1 85.44 72 LYS A C 1
ATOM 591 O O . LYS A 1 72 ? 43.781 -39.281 9.047 1 85.44 72 LYS A O 1
ATOM 596 N N . LYS A 1 73 ? 45.281 -38.344 7.773 1 79.94 73 LYS A N 1
ATOM 597 C CA . LYS A 1 73 ? 46.406 -39.031 8.352 1 79.94 73 LYS A CA 1
ATOM 598 C C . LYS A 1 73 ? 47.406 -38.062 8.977 1 79.94 73 LYS A C 1
ATOM 600 O O . LYS A 1 73 ? 47.906 -37.156 8.289 1 79.94 73 LYS A O 1
ATOM 605 N N . ASN A 1 74 ? 47.781 -38.188 10.273 1 83.44 74 ASN A N 1
ATOM 606 C CA . ASN A 1 74 ? 48.688 -37.344 11.039 1 83.44 74 ASN A CA 1
ATOM 607 C C . ASN A 1 74 ? 48.25 -35.875 10.984 1 83.44 74 ASN A C 1
ATOM 609 O O . ASN A 1 74 ? 49.094 -35 10.82 1 83.44 74 ASN A O 1
ATOM 613 N N . GLY A 1 75 ? 46.875 -35.531 10.812 1 79.44 75 GLY A N 1
ATOM 614 C CA . GLY A 1 75 ? 46.344 -34.188 10.867 1 79.44 75 GLY A CA 1
ATOM 615 C C . GLY A 1 75 ? 46.188 -33.531 9.5 1 79.44 75 GLY A C 1
ATOM 616 O O . GLY A 1 75 ? 45.625 -32.438 9.375 1 79.44 75 GLY A O 1
ATOM 617 N N . GLU A 1 76 ? 46.844 -34.125 8.586 1 80.75 76 GLU A N 1
ATOM 618 C CA . GLU A 1 76 ? 46.781 -33.562 7.23 1 80.75 76 GLU A CA 1
ATOM 619 C C . GLU A 1 76 ? 45.75 -34.344 6.391 1 80.75 76 GLU A C 1
ATOM 621 O O . GLU A 1 76 ? 45.625 -35.562 6.48 1 80.75 76 GLU A O 1
ATOM 626 N N . LEU A 1 77 ? 45.031 -33.562 5.715 1 87 77 LEU A N 1
ATOM 627 C CA . LEU A 1 77 ? 44 -34.125 4.832 1 87 77 LEU A CA 1
ATOM 628 C C . LEU A 1 77 ? 44.656 -34.906 3.697 1 87 77 LEU A C 1
ATOM 630 O O . LEU A 1 77 ? 45.469 -34.375 2.957 1 87 77 LEU A O 1
ATOM 634 N N . LYS A 1 78 ? 44.406 -36.25 3.621 1 86.94 78 LYS A N 1
ATOM 635 C CA . LYS A 1 78 ? 45.031 -37.094 2.598 1 86.94 78 LYS A CA 1
ATOM 636 C C . LYS A 1 78 ? 44.031 -37.5 1.525 1 86.94 78 LYS A C 1
ATOM 638 O O . LYS A 1 78 ? 44.406 -37.781 0.387 1 86.94 78 LYS A O 1
ATOM 643 N N . ARG A 1 79 ? 42.75 -37.531 1.95 1 90.94 79 ARG A N 1
ATOM 644 C CA . ARG A 1 79 ? 41.719 -37.938 1.008 1 90.94 79 ARG A CA 1
ATOM 645 C C . ARG A 1 79 ? 40.438 -37.125 1.238 1 90.94 79 ARG A C 1
ATOM 647 O O . ARG A 1 79 ? 40.094 -36.844 2.381 1 90.94 79 ARG A O 1
ATOM 654 N N . ARG A 1 80 ? 39.781 -36.75 0.115 1 92.25 80 ARG A N 1
ATOM 655 C CA . ARG A 1 80 ? 38.5 -36.062 0.173 1 92.25 80 ARG A CA 1
ATOM 656 C C . ARG A 1 80 ? 37.562 -36.531 -0.941 1 92.25 80 ARG A C 1
ATOM 658 O O . ARG A 1 80 ? 38 -36.719 -2.076 1 92.25 80 ARG A O 1
ATOM 665 N N . ASP A 1 81 ? 36.375 -36.75 -0.606 1 92.56 81 ASP A N 1
ATOM 666 C CA . ASP A 1 81 ? 35.375 -37.156 -1.581 1 92.56 81 ASP A CA 1
ATOM 667 C C . ASP A 1 81 ? 34.406 -36 -1.867 1 92.56 81 ASP A C 1
ATOM 669 O O . ASP A 1 81 ? 33.938 -35.344 -0.944 1 92.56 81 ASP A O 1
ATOM 673 N N . PHE A 1 82 ? 34.25 -35.719 -3.168 1 94 82 PHE A N 1
ATOM 674 C CA . PHE A 1 82 ? 33.188 -34.812 -3.621 1 94 82 PHE A CA 1
ATOM 675 C C . PHE A 1 82 ? 32.031 -35.594 -4.223 1 94 82 PHE A C 1
ATOM 677 O O . PHE A 1 82 ? 32.188 -36.281 -5.219 1 94 82 PHE A O 1
ATOM 684 N N . CYS A 1 83 ? 30.875 -35.469 -3.621 1 93.38 83 CYS A N 1
ATOM 685 C CA . CYS A 1 83 ? 29.734 -36.25 -4.043 1 93.38 83 CYS A CA 1
ATOM 686 C C . CYS A 1 83 ? 28.594 -35.375 -4.52 1 93.38 83 CYS A C 1
ATOM 688 O O . CYS A 1 83 ? 28.562 -34.188 -4.23 1 93.38 83 CYS A O 1
ATOM 690 N N . CYS A 1 84 ? 27.766 -36.031 -5.328 1 92.56 84 CYS A N 1
ATOM 691 C CA . CYS A 1 84 ? 26.531 -35.375 -5.73 1 92.56 84 CYS A CA 1
ATOM 692 C C . CYS A 1 84 ? 25.656 -35.031 -4.52 1 92.56 84 CYS A C 1
ATOM 694 O O . CYS A 1 84 ? 25.672 -35.781 -3.531 1 92.56 84 CYS A O 1
ATOM 696 N N . GLN A 1 85 ? 24.953 -33.969 -4.598 1 89.31 85 GLN A N 1
ATOM 697 C CA . GLN A 1 85 ? 24.109 -33.531 -3.492 1 89.31 85 GLN A CA 1
ATOM 698 C C . GLN A 1 85 ? 23 -34.531 -3.215 1 89.31 85 GLN A C 1
ATOM 700 O O . GLN A 1 85 ? 22.469 -34.594 -2.104 1 89.31 85 GLN A O 1
ATOM 705 N N . CYS A 1 86 ? 22.609 -35.25 -4.191 1 86.5 86 CYS A N 1
ATOM 706 C CA . CYS A 1 86 ? 21.547 -36.25 -4.047 1 86.5 86 CYS A CA 1
ATOM 707 C C . CYS A 1 86 ? 22.094 -37.594 -3.559 1 86.5 86 CYS A C 1
ATOM 709 O O . CYS A 1 86 ? 21.422 -38.594 -3.645 1 86.5 86 CYS A O 1
ATOM 711 N N . GLU A 1 87 ? 23.25 -37.312 -2.932 1 84.5 87 GLU A N 1
ATOM 712 C CA . GLU A 1 87 ? 23.875 -38.531 -2.416 1 84.5 87 GLU A CA 1
ATOM 713 C C . GLU A 1 87 ? 23.203 -39 -1.131 1 84.5 87 GLU A C 1
ATOM 715 O O . GLU A 1 87 ? 22.516 -38.219 -0.46 1 84.5 87 GLU A O 1
ATOM 720 N N . ARG A 1 88 ? 23.125 -40.188 -0.825 1 78.5 88 ARG A N 1
ATOM 721 C CA . ARG A 1 88 ? 22.672 -40.781 0.427 1 78.5 88 ARG A CA 1
ATOM 722 C C . ARG A 1 88 ? 21.172 -41.062 0.378 1 78.5 88 ARG A C 1
ATOM 724 O O . ARG A 1 88 ? 20.484 -40.656 -0.555 1 78.5 88 ARG A O 1
ATOM 731 N N . LYS A 1 89 ? 20.766 -41.812 1.242 1 77.31 89 LYS A N 1
ATOM 732 C CA . LYS A 1 89 ? 19.375 -42.219 1.324 1 77.31 89 LYS A CA 1
ATOM 733 C C . LYS A 1 89 ? 18.547 -41.188 2.088 1 77.31 89 LYS A C 1
ATOM 735 O O . LYS A 1 89 ? 19.031 -40.562 3.045 1 77.31 89 LYS A O 1
ATOM 740 N N . ALA A 1 90 ? 17.375 -40.875 1.524 1 73.25 90 ALA A N 1
ATOM 741 C CA . ALA A 1 90 ? 16.469 -39.938 2.174 1 73.25 90 ALA A CA 1
ATOM 742 C C . ALA A 1 90 ? 16.141 -40.375 3.594 1 73.25 90 ALA A C 1
ATOM 744 O O . ALA A 1 90 ? 15.781 -41.531 3.818 1 73.25 90 ALA A O 1
ATOM 745 N N . PRO A 1 91 ? 16.547 -39.469 4.508 1 65.25 91 PRO A N 1
ATOM 746 C CA . PRO A 1 91 ? 16.219 -39.875 5.871 1 65.25 91 PRO A CA 1
ATOM 747 C C . PRO A 1 91 ? 14.711 -40 6.094 1 65.25 91 PRO A C 1
ATOM 749 O O . PRO A 1 91 ? 13.922 -39.312 5.457 1 65.25 91 PRO A O 1
ATOM 752 N N . LEU A 1 92 ? 14.164 -41.062 6.707 1 62.75 92 LEU A N 1
ATOM 753 C CA . LEU A 1 92 ? 12.75 -41.25 7.051 1 62.75 92 LEU A CA 1
ATOM 754 C C . LEU A 1 92 ? 12.281 -40.094 7.957 1 62.75 92 LEU A C 1
ATOM 756 O O . LEU A 1 92 ? 12.93 -39.781 8.953 1 62.75 92 LEU A O 1
ATOM 760 N N . LYS A 1 93 ? 11.633 -39.188 7.367 1 60.97 93 LYS A N 1
ATOM 761 C CA . LYS A 1 93 ? 11.102 -38.062 8.148 1 60.97 93 LYS A CA 1
ATOM 762 C C . LYS A 1 93 ? 10.258 -38.562 9.312 1 60.97 93 LYS A C 1
ATOM 764 O O . LYS A 1 93 ? 9.258 -39.281 9.109 1 60.97 93 LYS A O 1
ATOM 769 N N . LEU A 1 94 ? 10.812 -38.562 10.492 1 60.28 94 LEU A N 1
ATOM 770 C CA . LEU A 1 94 ? 10.008 -38.844 11.672 1 60.28 94 LEU A CA 1
ATOM 771 C C . LEU A 1 94 ? 9.016 -37.719 11.961 1 60.28 94 LEU A C 1
ATOM 773 O O . LEU A 1 94 ? 9.398 -36.562 12.086 1 60.28 94 LEU A O 1
ATOM 777 N N . VAL A 1 95 ? 7.863 -37.844 11.383 1 57.19 95 VAL A N 1
ATOM 778 C CA . VAL A 1 95 ? 6.82 -36.844 11.617 1 57.19 95 VAL A CA 1
ATOM 779 C C . VAL A 1 95 ? 6.582 -36.719 13.125 1 57.19 95 VAL A C 1
ATOM 781 O O . VAL A 1 95 ? 6.152 -37.656 13.789 1 57.19 95 VAL A O 1
ATOM 784 N N . ASP A 1 96 ? 7.391 -35.844 13.711 1 57.97 96 ASP A N 1
ATOM 785 C CA . ASP A 1 96 ? 7.027 -35.469 15.086 1 57.97 96 ASP A CA 1
ATOM 786 C C . ASP A 1 96 ? 5.711 -34.719 15.117 1 57.97 96 ASP A C 1
ATOM 788 O O . ASP A 1 96 ? 5.605 -33.625 14.539 1 57.97 96 ASP A O 1
ATOM 792 N N . PRO A 1 97 ? 4.672 -35.438 15.461 1 55.53 97 PRO A N 1
ATOM 793 C CA . PRO A 1 97 ? 3.352 -34.812 15.461 1 55.53 97 PRO A CA 1
ATOM 794 C C . PRO A 1 97 ? 3.346 -33.438 16.172 1 55.53 97 PRO A C 1
ATOM 796 O O . PRO A 1 97 ? 2.441 -32.656 15.945 1 55.53 97 PRO A O 1
ATOM 799 N N . PHE A 1 98 ? 4.371 -33.188 16.969 1 51.72 98 PHE A N 1
ATOM 800 C CA . PHE A 1 98 ? 4.328 -32 17.797 1 51.72 98 PHE A CA 1
ATOM 801 C C . PHE A 1 98 ? 5.074 -30.844 17.125 1 51.72 98 PHE A C 1
ATOM 803 O O . PHE A 1 98 ? 5.004 -29.703 17.578 1 51.72 98 PHE A O 1
ATOM 810 N N . LYS A 1 99 ? 5.844 -31.172 16.266 1 55.41 99 LYS A N 1
ATOM 811 C CA . LYS A 1 99 ? 6.633 -30.125 15.641 1 55.41 99 LYS A CA 1
ATOM 812 C C . LYS A 1 99 ? 6.184 -29.891 14.195 1 55.41 99 LYS A C 1
ATOM 814 O O . LYS A 1 99 ? 5.949 -30.828 13.453 1 55.41 99 LYS A O 1
ATOM 819 N N . GLN A 1 100 ? 5.703 -28.719 14 1 57.12 100 GLN A N 1
ATOM 820 C CA . GLN A 1 100 ? 5.383 -28.391 12.617 1 57.12 100 GLN A CA 1
ATOM 821 C C . GLN A 1 100 ? 6.602 -28.562 11.719 1 57.12 100 GLN A C 1
ATOM 823 O O . GLN A 1 100 ? 7.656 -27.969 11.977 1 57.12 100 GLN A O 1
ATOM 828 N N . GLN A 1 101 ? 6.762 -29.703 11.219 1 58.88 101 GLN A N 1
ATOM 829 C CA . GLN A 1 101 ? 7.887 -29.891 10.305 1 58.88 101 GLN A CA 1
ATOM 830 C C . GLN A 1 101 ? 7.535 -29.406 8.898 1 58.88 101 GLN A C 1
ATOM 832 O O . GLN A 1 101 ? 6.379 -29.484 8.484 1 58.88 101 GLN A O 1
ATOM 837 N N . ARG A 1 102 ? 8.477 -28.672 8.367 1 60.09 102 ARG A N 1
ATOM 838 C CA . ARG A 1 102 ? 8.281 -28.25 6.984 1 60.09 102 ARG A CA 1
ATOM 839 C C . ARG A 1 102 ? 8.094 -29.453 6.066 1 60.09 102 ARG A C 1
ATOM 841 O O . ARG A 1 102 ? 8.758 -30.484 6.238 1 60.09 102 ARG A O 1
ATOM 848 N N . ASN A 1 103 ? 7.012 -29.422 5.398 1 59.25 103 ASN A N 1
ATOM 849 C CA . ASN A 1 103 ? 6.766 -30.469 4.422 1 59.25 103 ASN A CA 1
ATOM 850 C C . ASN A 1 103 ? 7.68 -30.344 3.209 1 59.25 103 ASN A C 1
ATOM 852 O O . ASN A 1 103 ? 7.27 -29.812 2.172 1 59.25 103 ASN A O 1
ATOM 856 N N . ARG A 1 104 ? 9.117 -30.625 3.539 1 66.19 104 ARG A N 1
ATOM 857 C CA . ARG A 1 104 ? 10.039 -30.562 2.41 1 66.19 104 ARG A CA 1
ATOM 858 C C . ARG A 1 104 ? 10.562 -31.953 2.062 1 66.19 104 ARG A C 1
ATOM 860 O O . ARG A 1 104 ? 10.922 -32.719 2.951 1 66.19 104 ARG A O 1
ATOM 867 N N . GLN A 1 105 ? 10.367 -32.281 0.843 1 70.62 105 GLN A N 1
ATOM 868 C CA . GLN A 1 105 ? 10.867 -33.562 0.372 1 70.62 105 GLN A CA 1
ATOM 869 C C . GLN A 1 105 ? 12.383 -33.562 0.231 1 70.62 105 GLN A C 1
ATOM 871 O O . GLN A 1 105 ? 12.977 -32.531 -0.073 1 70.62 105 GLN A O 1
ATOM 876 N N . SER A 1 106 ? 12.984 -34.656 0.658 1 75 106 SER A N 1
ATOM 877 C CA . SER A 1 106 ? 14.43 -34.781 0.568 1 75 106 SER A CA 1
ATOM 878 C C . SER A 1 106 ? 14.883 -34.938 -0.881 1 75 106 SER A C 1
ATOM 880 O O . SER A 1 106 ? 14.18 -35.5 -1.703 1 75 106 SER A O 1
ATOM 882 N N . VAL A 1 107 ? 15.93 -34.375 -1.235 1 79.25 107 VAL A N 1
ATOM 883 C CA . VAL A 1 107 ? 16.516 -34.438 -2.572 1 79.25 107 VAL A CA 1
ATOM 884 C C . VAL A 1 107 ? 17.375 -35.688 -2.699 1 79.25 107 VAL A C 1
ATOM 886 O O . VAL A 1 107 ? 17.734 -36.094 -3.807 1 79.25 107 VAL A O 1
ATOM 889 N N . LYS A 1 108 ? 17.562 -36.406 -1.67 1 81.94 108 LYS A N 1
ATOM 890 C CA . LYS A 1 108 ? 18.516 -37.531 -1.651 1 81.94 108 LYS A CA 1
ATOM 891 C C . LYS A 1 108 ? 17.938 -38.75 -2.314 1 81.94 108 LYS A C 1
ATOM 893 O O . LYS A 1 108 ? 16.797 -39.156 -2.014 1 81.94 108 LYS A O 1
ATOM 898 N N . CYS A 1 109 ? 18.562 -39.344 -3.381 1 81.5 109 CYS A N 1
ATOM 899 C CA . CYS A 1 109 ? 18.125 -40.531 -4.098 1 81.5 109 CYS A CA 1
ATOM 900 C C . CYS A 1 109 ? 19.25 -41.531 -4.219 1 81.5 109 CYS A C 1
ATOM 902 O O . CYS A 1 109 ? 19.328 -42.281 -5.207 1 81.5 109 CYS A O 1
ATOM 904 N N . GLU A 1 110 ? 20.281 -41.531 -3.385 1 85 110 GLU A N 1
ATOM 905 C CA . GLU A 1 110 ? 21.391 -42.469 -3.348 1 85 110 GLU A CA 1
ATOM 906 C C . GLU A 1 110 ? 22.188 -42.438 -4.648 1 85 110 GLU A C 1
ATOM 908 O O . GLU A 1 110 ? 22.531 -43.469 -5.207 1 85 110 GLU A O 1
ATOM 913 N N . CYS A 1 111 ? 22.344 -41.312 -5.109 1 90.19 111 CYS A N 1
ATOM 914 C CA . CYS A 1 111 ? 23.156 -41.125 -6.312 1 90.19 111 CYS A CA 1
ATOM 915 C C . CYS A 1 111 ? 24.609 -41.5 -6.055 1 90.19 111 CYS A C 1
ATOM 917 O O . CYS A 1 111 ? 25.172 -41.094 -5.031 1 90.19 111 CYS A O 1
ATOM 919 N N . LYS A 1 112 ? 25.297 -42.25 -6.891 1 90.31 112 LYS A N 1
ATOM 920 C CA . LYS A 1 112 ? 26.656 -42.719 -6.672 1 90.31 112 LYS A CA 1
ATOM 921 C C . LYS A 1 112 ? 27.688 -41.844 -7.383 1 90.31 112 LYS A C 1
ATOM 923 O O . LYS A 1 112 ? 28.891 -42.125 -7.301 1 90.31 112 LYS A O 1
ATOM 928 N N . ALA A 1 113 ? 27.312 -40.844 -8.016 1 92.5 113 ALA A N 1
ATOM 929 C CA . ALA A 1 113 ? 28.234 -39.969 -8.727 1 92.5 113 ALA A CA 1
ATOM 930 C C . ALA A 1 113 ? 29.172 -39.25 -7.754 1 92.5 113 ALA A C 1
ATOM 932 O O . ALA A 1 113 ? 28.703 -38.594 -6.82 1 92.5 113 ALA A O 1
ATOM 933 N N . ARG A 1 114 ? 30.5 -39.375 -7.887 1 93.31 114 ARG A N 1
ATOM 934 C CA . ARG A 1 114 ? 31.469 -38.781 -6.992 1 93.31 114 ARG A CA 1
ATOM 935 C C . ARG A 1 114 ? 32.875 -38.781 -7.598 1 93.31 114 ARG A C 1
ATOM 937 O O . ARG A 1 114 ? 33.125 -39.562 -8.523 1 93.31 114 ARG A O 1
ATOM 944 N N . ILE A 1 115 ? 33.656 -37.875 -7.113 1 93.62 115 ILE A N 1
ATOM 945 C CA . ILE A 1 115 ? 35.094 -37.875 -7.41 1 93.62 115 ILE A CA 1
ATOM 946 C C . ILE A 1 115 ? 35.875 -37.938 -6.109 1 93.62 115 ILE A C 1
ATOM 948 O O . ILE A 1 115 ? 35.531 -37.312 -5.113 1 93.62 115 ILE A O 1
ATOM 952 N N . CYS A 1 116 ? 36.812 -38.844 -6.102 1 94.06 116 CYS A N 1
ATOM 953 C CA . CYS A 1 116 ? 37.719 -38.938 -4.953 1 94.06 116 CYS A CA 1
ATOM 954 C C . CYS A 1 116 ? 39.125 -38.406 -5.297 1 94.06 116 CYS A C 1
ATOM 956 O O . CYS A 1 116 ? 39.688 -38.781 -6.316 1 94.06 116 CYS A O 1
ATOM 958 N N . ILE A 1 117 ? 39.594 -37.5 -4.457 1 92.81 117 ILE A N 1
ATOM 959 C CA . ILE A 1 117 ? 40.938 -36.969 -4.664 1 92.81 117 ILE A CA 1
ATOM 960 C C . ILE A 1 117 ? 41.844 -37.438 -3.521 1 92.81 117 ILE A C 1
ATOM 962 O O . ILE A 1 117 ? 41.406 -37.5 -2.367 1 92.81 117 ILE A O 1
ATOM 966 N N . THR A 1 118 ? 43 -37.844 -3.895 1 91.75 118 THR A N 1
ATOM 967 C CA . THR A 1 118 ? 44 -38.281 -2.91 1 91.75 118 THR A CA 1
ATOM 968 C C . THR A 1 118 ? 45.312 -37.562 -3.107 1 91.75 118 THR A C 1
ATOM 970 O O . THR A 1 118 ? 45.719 -37.25 -4.238 1 91.75 118 THR A O 1
ATOM 973 N N . LEU A 1 119 ? 45.906 -37.25 -1.953 1 89.44 119 LEU A N 1
ATOM 974 C CA . LEU A 1 119 ? 47.219 -36.625 -1.981 1 89.44 119 LEU A CA 1
ATOM 975 C C . LEU A 1 119 ? 48.312 -37.656 -2.205 1 89.44 119 LEU A C 1
ATOM 977 O O . LEU A 1 119 ? 48.469 -38.594 -1.395 1 89.44 119 LEU A O 1
ATOM 981 N N . LYS A 1 120 ? 48.875 -37.688 -3.41 1 80.94 120 LYS A N 1
ATOM 982 C CA . LYS A 1 120 ? 49.906 -38.656 -3.734 1 80.94 120 LYS A CA 1
ATOM 983 C C . LYS A 1 120 ? 51.25 -37.938 -4.012 1 80.94 120 LYS A C 1
ATOM 985 O O . LYS A 1 120 ? 51.25 -36.812 -4.52 1 80.94 120 LYS A O 1
ATOM 990 N N . LYS A 1 121 ? 52.281 -38.469 -3.5 1 71.81 121 LYS A N 1
ATOM 991 C CA . LYS A 1 121 ? 53.625 -38.031 -3.799 1 71.81 121 LYS A CA 1
ATOM 992 C C . LYS A 1 121 ? 54.156 -38.625 -5.109 1 71.81 121 LYS A C 1
ATOM 994 O O . LYS A 1 121 ? 54.219 -39.844 -5.25 1 71.81 121 LYS A O 1
ATOM 999 N N . SER A 1 122 ? 53.812 -38.094 -6.285 1 61.16 122 SER A N 1
ATOM 1000 C CA . SER A 1 122 ? 54.25 -38.656 -7.551 1 61.16 122 SER A CA 1
ATOM 1001 C C . SER A 1 122 ? 55.75 -38.906 -7.551 1 61.16 122 SER A C 1
ATOM 1003 O O . SER A 1 122 ? 56.219 -39.906 -8.117 1 61.16 122 SER A O 1
ATOM 1005 N N . SER A 1 123 ? 56.625 -37.906 -7.336 1 59.97 123 SER A N 1
ATOM 1006 C CA . SER A 1 123 ? 58.094 -38.094 -7.32 1 59.97 123 SER A CA 1
ATOM 1007 C C . SER A 1 123 ? 58.719 -37.469 -6.086 1 59.97 123 SER A C 1
ATOM 1009 O O . SER A 1 123 ? 58.094 -36.594 -5.441 1 59.97 123 SER A O 1
ATOM 1011 N N . GLU A 1 124 ? 59.719 -38.062 -5.441 1 59.66 124 GLU A N 1
ATOM 1012 C CA . GLU A 1 124 ? 60.531 -37.562 -4.332 1 59.66 124 GLU A CA 1
ATOM 1013 C C . GLU A 1 124 ? 60.844 -36.062 -4.523 1 59.66 124 GLU A C 1
ATOM 1015 O O . GLU A 1 124 ? 61.094 -35.344 -3.555 1 59.66 124 GLU A O 1
ATOM 1020 N N . ILE A 1 125 ? 60.844 -35.531 -5.738 1 60.28 125 ILE A N 1
ATOM 1021 C CA . ILE A 1 125 ? 61.312 -34.188 -6.035 1 60.28 125 ILE A CA 1
ATOM 1022 C C . ILE A 1 125 ? 60.125 -33.219 -6.102 1 60.28 125 ILE A C 1
ATOM 1024 O O . ILE A 1 125 ? 60.281 -32.031 -5.805 1 60.28 125 ILE A O 1
ATOM 1028 N N . PHE A 1 126 ? 58.938 -33.719 -6.449 1 62 126 PHE A N 1
ATOM 1029 C CA . PHE A 1 126 ? 57.844 -32.75 -6.715 1 62 126 PHE A CA 1
ATOM 1030 C C . PHE A 1 126 ? 56.875 -32.688 -5.531 1 62 126 PHE A C 1
ATOM 1032 O O . PHE A 1 126 ? 56.688 -33.688 -4.82 1 62 126 PHE A O 1
ATOM 1039 N N . PRO A 1 127 ? 56.469 -31.547 -5.23 1 69.88 127 PRO A N 1
ATOM 1040 C CA . PRO A 1 127 ? 55.531 -31.359 -4.105 1 69.88 127 PRO A CA 1
ATOM 1041 C C . PRO A 1 127 ? 54.281 -32.219 -4.219 1 69.88 127 PRO A C 1
ATOM 1043 O O . PRO A 1 127 ? 53.938 -32.688 -5.309 1 69.88 127 PRO A O 1
ATOM 1046 N N . GLN A 1 128 ? 53.812 -32.625 -3.172 1 78.38 128 GLN A N 1
ATOM 1047 C CA . GLN A 1 128 ? 52.562 -33.438 -3.064 1 78.38 128 GLN A CA 1
ATOM 1048 C C . GLN A 1 128 ? 51.438 -32.781 -3.857 1 78.38 128 GLN A C 1
ATOM 1050 O O . GLN A 1 128 ? 51.281 -31.562 -3.834 1 78.38 128 GLN A O 1
ATOM 1055 N N . GLU A 1 129 ? 50.938 -33.5 -4.836 1 85.81 129 GLU A N 1
ATOM 1056 C CA . GLU A 1 129 ? 49.812 -33.062 -5.652 1 85.81 129 GLU A CA 1
ATOM 1057 C C . GLU A 1 129 ? 48.562 -33.875 -5.375 1 85.81 129 GLU A C 1
ATOM 1059 O O . GLU A 1 129 ? 48.625 -35.031 -5.008 1 85.81 129 GLU A O 1
ATOM 1064 N N . TRP A 1 130 ? 47.406 -33.188 -5.5 1 90.44 130 TRP A N 1
ATOM 1065 C CA . TRP A 1 130 ? 46.125 -33.875 -5.375 1 90.44 130 TRP A CA 1
ATOM 1066 C C . TRP A 1 130 ? 45.719 -34.531 -6.691 1 90.44 130 TRP A C 1
ATOM 1068 O O . TRP A 1 130 ? 45.75 -33.875 -7.746 1 90.44 130 TRP A O 1
ATOM 1078 N N . GLN A 1 131 ? 45.406 -35.844 -6.59 1 90.81 131 GLN A N 1
ATOM 1079 C CA . GLN A 1 131 ? 45.062 -36.562 -7.809 1 90.81 131 GLN A CA 1
ATOM 1080 C C . GLN A 1 131 ? 43.719 -37.25 -7.668 1 90.81 131 GLN A C 1
ATOM 1082 O O . GLN A 1 131 ? 43.375 -37.75 -6.602 1 90.81 131 GLN A O 1
ATOM 1087 N N . ILE A 1 132 ? 42.969 -37.219 -8.812 1 93.38 132 ILE A N 1
ATOM 1088 C CA . ILE A 1 132 ? 41.688 -37.938 -8.828 1 93.38 132 ILE A CA 1
ATOM 1089 C C . ILE A 1 132 ? 41.938 -39.438 -8.883 1 93.38 132 ILE A C 1
ATOM 1091 O O . ILE A 1 132 ? 42.625 -39.938 -9.797 1 93.38 132 ILE A O 1
ATOM 1095 N N . THR A 1 133 ? 41.438 -40.188 -7.965 1 91.44 133 THR A N 1
ATOM 1096 C CA . THR A 1 133 ? 41.656 -41.625 -7.902 1 91.44 133 THR A CA 1
ATOM 1097 C C . THR A 1 133 ? 40.406 -42.375 -8.344 1 91.44 133 THR A C 1
ATOM 1099 O O . THR A 1 133 ? 40.5 -43.469 -8.891 1 91.44 133 THR A O 1
ATOM 1102 N N . THR A 1 134 ? 39.281 -41.812 -8.039 1 92.19 134 THR A N 1
ATOM 1103 C CA . THR A 1 134 ? 38 -42.406 -8.422 1 92.19 134 THR A CA 1
ATOM 1104 C C . THR A 1 134 ? 37.094 -41.375 -9.086 1 92.19 134 THR A C 1
ATOM 1106 O O . THR A 1 134 ? 37.062 -40.219 -8.672 1 92.19 134 THR A O 1
ATOM 1109 N N . CYS A 1 135 ? 36.531 -41.781 -10.195 1 92.62 135 CYS A N 1
ATOM 1110 C CA . CYS A 1 135 ? 35.625 -40.906 -10.906 1 92.62 135 CYS A CA 1
ATOM 1111 C C . CYS A 1 135 ? 34.406 -41.656 -11.398 1 92.62 135 CYS A C 1
ATOM 1113 O O . CYS A 1 135 ? 34.531 -42.531 -12.258 1 92.62 135 CYS A O 1
ATOM 1115 N N . VAL A 1 136 ? 33.281 -41.438 -10.812 1 92.88 136 VAL A N 1
ATOM 1116 C CA . VAL A 1 136 ? 32.031 -42 -11.242 1 92.88 136 VAL A CA 1
ATOM 1117 C C . VAL A 1 136 ? 31.141 -40.906 -11.828 1 92.88 136 VAL A C 1
ATOM 1119 O O . VAL A 1 136 ? 30.719 -40 -11.109 1 92.88 136 VAL A O 1
ATOM 1122 N N . LYS A 1 137 ? 30.766 -40.938 -13.039 1 91.12 137 LYS A N 1
ATOM 1123 C CA . LYS A 1 137 ? 30.047 -39.875 -13.719 1 91.12 137 LYS A CA 1
ATOM 1124 C C . LYS A 1 137 ? 28.562 -40.219 -13.828 1 91.12 137 LYS A C 1
ATOM 1126 O O . LYS A 1 137 ? 27.734 -39.312 -14.062 1 91.12 137 LYS A O 1
ATOM 1131 N N . GLU A 1 138 ? 28.156 -41.406 -13.586 1 91.25 138 GLU A N 1
ATOM 1132 C CA . GLU A 1 138 ? 26.781 -41.812 -13.812 1 91.25 138 GLU A CA 1
ATOM 1133 C C . GLU A 1 138 ? 25.875 -41.375 -12.68 1 91.25 138 GLU A C 1
ATOM 1135 O O . GLU A 1 138 ? 26.234 -41.5 -11.5 1 91.25 138 GLU A O 1
ATOM 1140 N N . HIS A 1 139 ? 24.844 -40.719 -13.062 1 91.62 139 HIS A N 1
ATOM 1141 C CA . HIS A 1 139 ? 23.828 -40.281 -12.109 1 91.62 139 HIS A CA 1
ATOM 1142 C C . HIS A 1 139 ? 22.562 -41.156 -12.211 1 91.62 139 HIS A C 1
ATOM 1144 O O . HIS A 1 139 ? 22.25 -41.688 -13.281 1 91.62 139 HIS A O 1
ATOM 1150 N N . ASN A 1 140 ? 21.812 -41.344 -11.125 1 86.62 140 ASN A N 1
ATOM 1151 C CA . ASN A 1 140 ? 20.562 -42.125 -11.133 1 86.62 140 ASN A CA 1
ATOM 1152 C C . ASN A 1 140 ? 19.359 -41.188 -11.133 1 86.62 140 ASN A C 1
ATOM 1154 O O . ASN A 1 140 ? 18.234 -41.625 -10.859 1 86.62 140 ASN A O 1
ATOM 1158 N N . HIS A 1 141 ? 19.562 -40 -11.281 1 85.19 141 HIS A N 1
ATOM 1159 C CA . HIS A 1 141 ? 18.484 -39 -11.312 1 85.19 141 HIS A CA 1
ATOM 1160 C C . HIS A 1 141 ? 18.625 -38.094 -12.531 1 85.19 141 HIS A C 1
ATOM 1162 O O . HIS A 1 141 ? 19.672 -38.062 -13.172 1 85.19 141 HIS A O 1
ATOM 1168 N N . GLU A 1 142 ? 17.547 -37.406 -12.898 1 85.62 142 GLU A N 1
ATOM 1169 C CA . GLU A 1 142 ? 17.547 -36.5 -14.047 1 85.62 142 GLU A CA 1
ATOM 1170 C C . GLU A 1 142 ? 18.359 -35.25 -13.75 1 85.62 142 GLU A C 1
ATOM 1172 O O . GLU A 1 142 ? 18.266 -34.688 -12.656 1 85.62 142 GLU A O 1
ATOM 1177 N N . LEU A 1 143 ? 19.25 -34.938 -14.656 1 90 143 LEU A N 1
ATOM 1178 C CA . LEU A 1 143 ? 20.062 -33.75 -14.516 1 90 143 LEU A CA 1
ATOM 1179 C C . LEU A 1 143 ? 19.312 -32.5 -14.992 1 90 143 LEU A C 1
ATOM 1181 O O . LEU A 1 143 ? 18.422 -32.594 -15.836 1 90 143 LEU A O 1
ATOM 1185 N N . LEU A 1 144 ? 19.656 -31.438 -14.477 1 90.94 144 LEU A N 1
ATOM 1186 C CA . LEU A 1 144 ? 18.953 -30.203 -14.742 1 90.94 144 LEU A CA 1
ATOM 1187 C C . LEU A 1 144 ? 19.484 -29.531 -16 1 90.94 144 LEU A C 1
ATOM 1189 O O . LEU A 1 144 ? 20.656 -29.703 -16.344 1 90.94 144 LEU A O 1
ATOM 1193 N N . ALA A 1 145 ? 18.594 -28.781 -16.656 1 89.19 145 ALA A N 1
ATOM 1194 C CA . ALA A 1 145 ? 19 -27.984 -17.812 1 89.19 145 ALA A CA 1
ATOM 1195 C C . ALA A 1 145 ? 19.812 -26.766 -17.375 1 89.19 145 ALA A C 1
ATOM 1197 O O . ALA A 1 145 ? 19.766 -26.359 -16.203 1 89.19 145 ALA A O 1
ATOM 1198 N N . PRO A 1 146 ? 20.562 -26.188 -18.25 1 86.44 146 PRO A N 1
ATOM 1199 C CA . PRO A 1 146 ? 21.391 -25.016 -17.922 1 86.44 146 PRO A CA 1
ATOM 1200 C C . PRO A 1 146 ? 20.547 -23.844 -17.422 1 86.44 146 PRO A C 1
ATOM 1202 O O . PRO A 1 146 ? 21.016 -23.062 -16.594 1 86.44 146 PRO A O 1
ATOM 1205 N N . SER A 1 147 ? 19.391 -23.75 -17.875 1 85.75 147 SER A N 1
ATOM 1206 C CA . SER A 1 147 ? 18.531 -22.641 -17.453 1 85.75 147 SER A CA 1
ATOM 1207 C C . SER A 1 147 ? 17.953 -22.891 -16.062 1 85.75 147 SER A C 1
ATOM 1209 O O . SER A 1 147 ? 17.516 -21.953 -15.398 1 85.75 147 SER A O 1
ATOM 1211 N N . GLU A 1 148 ? 18.078 -24.078 -15.609 1 90.06 148 GLU A N 1
ATOM 1212 C CA . GLU A 1 148 ? 17.484 -24.438 -14.328 1 90.06 148 GLU A CA 1
ATOM 1213 C C . GLU A 1 148 ? 18.547 -24.5 -13.227 1 90.06 148 GLU A C 1
ATOM 1215 O O . GLU A 1 148 ? 18.234 -24.297 -12.055 1 90.06 148 GLU A O 1
ATOM 1220 N N . VAL A 1 149 ? 19.766 -24.828 -13.602 1 91.56 149 VAL A N 1
ATOM 1221 C CA . VAL A 1 149 ? 20.828 -25.094 -12.641 1 91.56 149 VAL A CA 1
ATOM 1222 C C . VAL A 1 149 ? 21.109 -23.844 -11.82 1 91.56 149 VAL A C 1
ATOM 1224 O O . VAL A 1 149 ? 21.516 -23.922 -10.656 1 91.56 149 VAL A O 1
ATOM 1227 N N . ARG A 1 150 ? 20.812 -22.672 -12.367 1 88.69 150 ARG A N 1
ATOM 1228 C CA . ARG A 1 150 ? 21.094 -21.406 -11.711 1 88.69 150 ARG A CA 1
ATOM 1229 C C . ARG A 1 150 ? 20.25 -21.234 -10.453 1 88.69 150 ARG A C 1
ATOM 1231 O O . ARG A 1 150 ? 20.578 -20.422 -9.586 1 88.69 150 ARG A O 1
ATOM 1238 N N . PHE A 1 151 ? 19.188 -21.984 -10.312 1 91.31 151 PHE A N 1
ATOM 1239 C CA . PHE A 1 151 ? 18.281 -21.828 -9.195 1 91.31 151 PHE A CA 1
ATOM 1240 C C . PHE A 1 151 ? 18.719 -22.672 -8.008 1 91.31 151 PHE A C 1
ATOM 1242 O O . PHE A 1 151 ? 18.188 -22.531 -6.902 1 91.31 151 PHE A O 1
ATOM 1249 N N . LEU A 1 152 ? 19.672 -23.578 -8.242 1 91.88 152 LEU A N 1
ATOM 1250 C CA . LEU A 1 152 ? 20.125 -24.422 -7.152 1 91.88 152 LEU A CA 1
ATOM 1251 C C . LEU A 1 152 ? 20.828 -23.594 -6.078 1 91.88 152 LEU A C 1
ATOM 1253 O O . LEU A 1 152 ? 21.578 -22.672 -6.395 1 91.88 152 LEU A O 1
ATOM 1257 N N . PRO A 1 153 ? 20.562 -23.875 -4.824 1 87.88 153 PRO A N 1
ATOM 1258 C CA . PRO A 1 153 ? 21.125 -23.078 -3.727 1 87.88 153 PRO A CA 1
ATOM 1259 C C . PRO A 1 153 ? 22.641 -23.031 -3.76 1 87.88 153 PRO A C 1
ATOM 1261 O O . PRO A 1 153 ? 23.234 -22.047 -3.307 1 87.88 153 PRO A O 1
ATOM 1264 N N . ALA A 1 154 ? 23.344 -24.078 -4.277 1 88.56 154 ALA A N 1
ATOM 1265 C CA . ALA A 1 154 ? 24.797 -24.156 -4.312 1 88.56 154 ALA A CA 1
ATOM 1266 C C . ALA A 1 154 ? 25.391 -23.078 -5.223 1 88.56 154 ALA A C 1
ATOM 1268 O O . ALA A 1 154 ? 26.531 -22.672 -5.047 1 88.56 154 ALA A O 1
ATOM 1269 N N . TYR A 1 155 ? 24.609 -22.688 -6.148 1 90.75 155 TYR A N 1
ATOM 1270 C CA . TYR A 1 155 ? 25.141 -21.766 -7.133 1 90.75 155 TYR A CA 1
ATOM 1271 C C . TYR A 1 155 ? 24.578 -20.359 -6.93 1 90.75 155 TYR A C 1
ATOM 1273 O O . TYR A 1 155 ? 24.828 -19.453 -7.734 1 90.75 155 TYR A O 1
ATOM 1281 N N . ARG A 1 156 ? 23.766 -20.172 -5.922 1 90.81 156 ARG A N 1
ATOM 1282 C CA . ARG A 1 156 ? 23.219 -18.859 -5.566 1 90.81 156 ARG A CA 1
ATOM 1283 C C . ARG A 1 156 ? 24.047 -18.203 -4.465 1 90.81 156 ARG A C 1
ATOM 1285 O O . ARG A 1 156 ? 24.359 -18.844 -3.451 1 90.81 156 ARG A O 1
ATOM 1292 N N . THR A 1 157 ? 24.562 -17.016 -4.734 1 89.94 157 THR A N 1
ATOM 1293 C CA . THR A 1 157 ? 25.391 -16.344 -3.74 1 89.94 157 THR A CA 1
ATOM 1294 C C . THR A 1 157 ? 25.016 -14.867 -3.648 1 89.94 157 THR A C 1
ATOM 1296 O O . THR A 1 157 ? 24.719 -14.234 -4.66 1 89.94 157 THR A O 1
ATOM 1299 N N . VAL A 1 158 ? 24.938 -14.438 -2.445 1 91.44 158 VAL A N 1
ATOM 1300 C CA . VAL A 1 158 ? 24.797 -13.008 -2.189 1 91.44 158 VAL A CA 1
ATOM 1301 C C . VAL A 1 158 ? 26.141 -12.43 -1.752 1 91.44 158 VAL A C 1
ATOM 1303 O O . VAL A 1 158 ? 26.578 -12.648 -0.62 1 91.44 158 VAL A O 1
ATOM 1306 N N . ALA A 1 159 ? 26.719 -11.75 -2.676 1 91.25 159 ALA A N 1
ATOM 1307 C CA . ALA A 1 159 ? 28.016 -11.125 -2.371 1 91.25 159 ALA A CA 1
ATOM 1308 C C . ALA A 1 159 ? 27.875 -10.109 -1.245 1 91.25 159 ALA A C 1
ATOM 1310 O O . ALA A 1 159 ? 26.781 -9.578 -1.003 1 91.25 159 ALA A O 1
ATOM 1311 N N . LYS A 1 160 ? 28.906 -9.828 -0.536 1 92.25 160 LYS A N 1
ATOM 1312 C CA . LYS A 1 160 ? 28.891 -8.898 0.592 1 92.25 160 LYS A CA 1
ATOM 1313 C C . LYS A 1 160 ? 28.453 -7.5 0.151 1 92.25 160 LYS A C 1
ATOM 1315 O O . LYS A 1 160 ? 27.688 -6.832 0.844 1 92.25 160 LYS A O 1
ATOM 1320 N N . LYS A 1 161 ? 28.969 -7.137 -0.991 1 92.81 161 LYS A N 1
ATOM 1321 C CA . LYS A 1 161 ? 28.578 -5.828 -1.521 1 92.81 161 LYS A CA 1
ATOM 1322 C C . LYS A 1 161 ? 27.078 -5.746 -1.742 1 92.81 161 LYS A C 1
ATOM 1324 O O . LYS A 1 161 ? 26.453 -4.727 -1.447 1 92.81 161 LYS A O 1
ATOM 1329 N N . ASP A 1 162 ? 26.562 -6.832 -2.268 1 94.5 162 ASP A N 1
ATOM 1330 C CA . ASP A 1 162 ? 25.125 -6.883 -2.506 1 94.5 162 ASP A CA 1
ATOM 1331 C C . ASP A 1 162 ? 24.344 -6.922 -1.189 1 94.5 162 ASP A C 1
ATOM 1333 O O . ASP A 1 162 ? 23.266 -6.332 -1.078 1 94.5 162 ASP A O 1
ATOM 1337 N N . GLU A 1 163 ? 24.922 -7.605 -0.272 1 94.94 163 GLU A N 1
ATOM 1338 C CA . GLU A 1 163 ? 24.266 -7.664 1.036 1 94.94 163 GLU A CA 1
ATOM 1339 C C . GLU A 1 163 ? 24.156 -6.273 1.657 1 94.94 163 GLU A C 1
ATOM 1341 O O . GLU A 1 163 ? 23.109 -5.91 2.191 1 94.94 163 GLU A O 1
ATOM 1346 N N . ASP A 1 164 ? 25.203 -5.512 1.589 1 93.69 164 ASP A N 1
ATOM 1347 C CA . ASP A 1 164 ? 25.203 -4.16 2.133 1 93.69 164 ASP A CA 1
ATOM 1348 C C . ASP A 1 164 ? 24.203 -3.271 1.394 1 93.69 164 ASP A C 1
ATOM 1350 O O . ASP A 1 164 ? 23.516 -2.459 2.01 1 93.69 164 ASP A O 1
ATOM 1354 N N . ARG A 1 165 ? 24.219 -3.473 0.107 1 94.94 165 ARG A N 1
ATOM 1355 C CA . ARG A 1 165 ? 23.297 -2.688 -0.698 1 94.94 165 ARG A CA 1
ATOM 1356 C C . ARG A 1 165 ? 21.844 -3.043 -0.37 1 94.94 165 ARG A C 1
ATOM 1358 O O . ARG A 1 165 ? 20.984 -2.16 -0.267 1 94.94 165 ARG A O 1
ATOM 1365 N N . ILE A 1 166 ? 21.578 -4.305 -0.252 1 94.81 166 ILE A N 1
ATOM 1366 C CA . ILE A 1 166 ? 20.25 -4.789 0.079 1 94.81 166 ILE A CA 1
ATOM 1367 C C . ILE A 1 166 ? 19.812 -4.227 1.429 1 94.81 166 ILE A C 1
ATOM 1369 O O . ILE A 1 166 ? 18.672 -3.766 1.581 1 94.81 166 ILE A O 1
ATOM 1373 N N . LEU A 1 167 ? 20.734 -4.176 2.34 1 91.81 167 LEU A N 1
ATOM 1374 C CA . LEU A 1 167 ? 20.406 -3.68 3.672 1 91.81 167 LEU A CA 1
ATOM 1375 C C . LEU A 1 167 ? 20.156 -2.178 3.646 1 91.81 167 LEU A C 1
ATOM 1377 O O . LEU A 1 167 ? 19.266 -1.682 4.352 1 91.81 167 LEU A O 1
ATOM 1381 N N . LEU A 1 168 ? 20.891 -1.472 2.857 1 92.56 168 LEU A N 1
ATOM 1382 C CA . LEU A 1 168 ? 20.672 -0.034 2.715 1 92.56 168 LEU A CA 1
ATOM 1383 C C . LEU A 1 168 ? 19.297 0.26 2.133 1 92.56 168 LEU A C 1
ATOM 1385 O O . LEU A 1 168 ? 18.594 1.155 2.607 1 92.56 168 LEU A O 1
ATOM 1389 N N . LEU A 1 169 ? 18.953 -0.491 1.094 1 92.38 169 LEU A N 1
ATOM 1390 C CA . LEU A 1 169 ? 17.656 -0.289 0.458 1 92.38 169 LEU A CA 1
ATOM 1391 C C . LEU A 1 169 ? 16.531 -0.671 1.404 1 92.38 169 LEU A C 1
ATOM 1393 O O . LEU A 1 169 ? 15.469 -0.033 1.404 1 92.38 169 LEU A O 1
ATOM 1397 N N . LYS A 1 170 ? 16.766 -1.669 2.17 1 88.19 170 LYS A N 1
ATOM 1398 C CA . LYS A 1 170 ? 15.758 -2.078 3.141 1 88.19 170 LYS A CA 1
ATOM 1399 C C . LYS A 1 170 ? 15.547 -1.005 4.207 1 88.19 170 LYS A C 1
ATOM 1401 O O . LYS A 1 170 ? 14.43 -0.787 4.668 1 88.19 170 LYS A O 1
ATOM 1406 N N . GLU A 1 171 ? 16.594 -0.337 4.551 1 84.25 171 GLU A N 1
ATOM 1407 C CA . GLU A 1 171 ? 16.516 0.754 5.516 1 84.25 171 GLU A CA 1
ATOM 1408 C C . GLU A 1 171 ? 15.68 1.911 4.973 1 84.25 171 GLU A C 1
ATOM 1410 O O . GLU A 1 171 ? 15.078 2.662 5.738 1 84.25 171 GLU A O 1
ATOM 1415 N N . GLY A 1 172 ? 15.688 2.027 3.693 1 83.38 172 GLY A N 1
ATOM 1416 C CA . GLY A 1 172 ? 14.875 3.055 3.061 1 83.38 172 GLY A CA 1
ATOM 1417 C C . GLY A 1 172 ? 13.406 2.689 2.982 1 83.38 172 GLY A C 1
ATOM 1418 O O . GLY A 1 172 ? 12.586 3.482 2.514 1 83.38 172 GLY A O 1
ATOM 1419 N N . GLY A 1 173 ? 13.047 1.476 3.469 1 80.69 173 GLY A N 1
ATOM 1420 C CA . GLY A 1 173 ? 11.648 1.061 3.523 1 80.69 173 GLY A CA 1
ATOM 1421 C C . GLY A 1 173 ? 11.18 0.374 2.256 1 80.69 173 GLY A C 1
ATOM 1422 O O . GLY A 1 173 ? 9.984 0.349 1.963 1 80.69 173 GLY A O 1
ATOM 1423 N N . LEU A 1 174 ? 12.055 -0.181 1.507 1 86.81 174 LEU A N 1
ATOM 1424 C CA . LEU A 1 174 ? 11.68 -0.811 0.245 1 86.81 174 LEU A CA 1
ATOM 1425 C C . LEU A 1 174 ? 11.258 -2.26 0.464 1 86.81 174 LEU A C 1
ATOM 1427 O O . LEU A 1 174 ? 11.758 -2.926 1.373 1 86.81 174 LEU A O 1
ATOM 1431 N N . SER A 1 175 ? 10.32 -2.717 -0.391 1 83.81 175 SER A N 1
ATOM 1432 C CA . SER A 1 175 ? 9.938 -4.125 -0.405 1 83.81 175 SER A CA 1
ATOM 1433 C C . SER A 1 175 ? 10.984 -4.977 -1.114 1 83.81 175 SER A C 1
ATOM 1435 O O . SER A 1 175 ? 11.836 -4.453 -1.828 1 83.81 175 SER A O 1
ATOM 1437 N N . VAL A 1 176 ? 10.914 -6.297 -0.875 1 89.12 176 VAL A N 1
ATOM 1438 C CA . VAL A 1 176 ? 11.875 -7.215 -1.479 1 89.12 176 VAL A CA 1
ATOM 1439 C C . VAL A 1 176 ? 11.789 -7.125 -3 1 89.12 176 VAL A C 1
ATOM 1441 O O . VAL A 1 176 ? 12.812 -7.137 -3.688 1 89.12 176 VAL A O 1
ATOM 1444 N N . ARG A 1 177 ? 10.695 -7.004 -3.498 1 84.75 177 ARG A N 1
ATOM 1445 C CA . ARG A 1 177 ? 10.508 -6.91 -4.941 1 84.75 177 ARG A CA 1
ATOM 1446 C C . ARG A 1 177 ? 11.164 -5.648 -5.496 1 84.75 177 ARG A C 1
ATOM 1448 O O . ARG A 1 177 ? 11.805 -5.688 -6.547 1 84.75 177 ARG A O 1
ATOM 1455 N N . GLN A 1 178 ? 10.93 -4.566 -4.809 1 88.19 178 GLN A N 1
ATOM 1456 C CA . GLN A 1 178 ? 11.531 -3.305 -5.234 1 88.19 178 GLN A CA 1
ATOM 1457 C C . GLN A 1 178 ? 13.055 -3.371 -5.176 1 88.19 178 GLN A C 1
ATOM 1459 O O . GLN A 1 178 ? 13.742 -2.846 -6.055 1 88.19 178 GLN A O 1
ATOM 1464 N N . ILE A 1 179 ? 13.531 -3.982 -4.098 1 92.81 179 ILE A N 1
ATOM 1465 C CA . ILE A 1 179 ? 14.969 -4.121 -3.924 1 92.81 179 ILE A CA 1
ATOM 1466 C C . ILE A 1 179 ? 15.562 -4.895 -5.102 1 92.81 179 ILE A C 1
ATOM 1468 O O . ILE A 1 179 ? 16.547 -4.477 -5.695 1 92.81 179 ILE A O 1
ATOM 1472 N N . MET A 1 180 ? 14.883 -6.016 -5.402 1 92.75 180 MET A N 1
ATOM 1473 C CA . MET A 1 180 ? 15.375 -6.844 -6.504 1 92.75 180 MET A CA 1
ATOM 1474 C C . MET A 1 180 ? 15.352 -6.062 -7.816 1 92.75 180 MET A C 1
ATOM 1476 O O . MET A 1 180 ? 16.312 -6.113 -8.586 1 92.75 180 MET A O 1
ATOM 1480 N N . ARG A 1 181 ? 14.336 -5.316 -8.031 1 89.94 181 ARG A N 1
ATOM 1481 C CA . ARG A 1 181 ? 14.211 -4.559 -9.273 1 89.94 181 ARG A CA 1
ATOM 1482 C C . ARG A 1 181 ? 15.266 -3.467 -9.359 1 89.94 181 ARG A C 1
ATOM 1484 O O . ARG A 1 181 ? 15.883 -3.271 -10.406 1 89.94 181 ARG A O 1
ATOM 1491 N N . ILE A 1 182 ? 15.516 -2.699 -8.32 1 93.25 182 ILE A N 1
ATOM 1492 C CA . ILE A 1 182 ? 16.5 -1.625 -8.305 1 93.25 182 ILE A CA 1
ATOM 1493 C C . ILE A 1 182 ? 17.891 -2.197 -8.562 1 93.25 182 ILE A C 1
ATOM 1495 O O . ILE A 1 182 ? 18.672 -1.622 -9.32 1 93.25 182 ILE A O 1
ATOM 1499 N N . MET A 1 183 ? 18.188 -3.309 -7.926 1 94.94 183 MET A N 1
ATOM 1500 C CA . MET A 1 183 ? 19.5 -3.922 -8.109 1 94.94 183 MET A CA 1
ATOM 1501 C C . MET A 1 183 ? 19.688 -4.375 -9.555 1 94.94 183 MET A C 1
ATOM 1503 O O . MET A 1 183 ? 20.781 -4.277 -10.102 1 94.94 183 MET A O 1
ATOM 1507 N N . GLU A 1 184 ? 18.609 -4.898 -10.164 1 93.75 184 GLU A N 1
ATOM 1508 C CA . GLU A 1 184 ? 18.672 -5.285 -11.57 1 93.75 184 GLU A CA 1
ATOM 1509 C C . GLU A 1 184 ? 18.953 -4.082 -12.461 1 93.75 184 GLU A C 1
ATOM 1511 O O . GLU A 1 184 ? 19.766 -4.168 -13.383 1 93.75 184 GLU A O 1
ATOM 1516 N N . LEU A 1 185 ? 18.312 -2.992 -12.18 1 92.25 185 LEU A N 1
ATOM 1517 C CA . LEU A 1 185 ? 18.484 -1.783 -12.977 1 92.25 185 LEU A CA 1
ATOM 1518 C C . LEU A 1 185 ? 19.875 -1.191 -12.773 1 92.25 185 LEU A C 1
ATOM 1520 O O . LEU A 1 185 ? 20.5 -0.728 -13.727 1 92.25 185 LEU A O 1
ATOM 1524 N N . GLU A 1 186 ? 20.344 -1.165 -11.516 1 93.94 186 GLU A N 1
ATOM 1525 C CA . GLU A 1 186 ? 21.672 -0.623 -11.203 1 93.94 186 GLU A CA 1
ATOM 1526 C C . GLU A 1 186 ? 22.766 -1.419 -11.898 1 93.94 186 GLU A C 1
ATOM 1528 O O . GLU A 1 186 ? 23.75 -0.845 -12.391 1 93.94 186 GLU A O 1
ATOM 1533 N N . LYS A 1 187 ? 22.656 -2.764 -11.953 1 93.38 187 LYS A N 1
ATOM 1534 C CA . LYS A 1 187 ? 23.672 -3.631 -12.547 1 93.38 187 LYS A CA 1
ATOM 1535 C C . LYS A 1 187 ? 23.406 -3.83 -14.039 1 93.38 187 LYS A C 1
ATOM 1537 O O . LYS A 1 187 ? 24.219 -4.453 -14.734 1 93.38 187 LYS A O 1
ATOM 1542 N N . ASN A 1 188 ? 22.328 -3.275 -14.508 1 91.62 188 ASN A N 1
ATOM 1543 C CA . ASN A 1 188 ? 21.938 -3.4 -15.906 1 91.62 188 ASN A CA 1
ATOM 1544 C C . ASN A 1 188 ? 21.859 -4.863 -16.328 1 91.62 188 ASN A C 1
ATOM 1546 O O . ASN A 1 188 ? 22.438 -5.25 -17.344 1 91.62 188 ASN A O 1
ATOM 1550 N N . ILE A 1 189 ? 21.25 -5.703 -15.477 1 91.62 189 ILE A N 1
ATOM 1551 C CA . ILE A 1 189 ? 21.016 -7.117 -15.75 1 91.62 189 ILE A CA 1
ATOM 1552 C C . ILE A 1 189 ? 19.562 -7.332 -16.141 1 91.62 189 ILE A C 1
ATOM 1554 O O . ILE A 1 189 ? 18.672 -6.566 -15.742 1 91.62 189 ILE A O 1
ATOM 1558 N N . ASN A 1 190 ? 19.344 -8.297 -16.984 1 88.62 190 ASN A N 1
ATOM 1559 C CA . ASN A 1 190 ? 17.984 -8.625 -17.375 1 88.62 190 ASN A CA 1
ATOM 1560 C C . ASN A 1 190 ? 17.141 -9.062 -16.172 1 88.62 190 ASN A C 1
ATOM 1562 O O . ASN A 1 190 ? 17.672 -9.555 -15.188 1 88.62 190 ASN A O 1
ATOM 1566 N N . HIS A 1 191 ? 15.938 -8.867 -16.281 1 88.25 191 HIS A N 1
ATOM 1567 C CA . HIS A 1 191 ? 15.016 -9.164 -15.195 1 88.25 191 HIS A CA 1
ATOM 1568 C C . HIS A 1 191 ? 15.07 -10.641 -14.82 1 88.25 191 HIS A C 1
ATOM 1570 O O . HIS A 1 191 ? 15.008 -11.508 -15.688 1 88.25 191 HIS A O 1
ATOM 1576 N N . GLY A 1 192 ? 15.305 -10.922 -13.594 1 87.69 192 GLY A N 1
ATOM 1577 C CA . GLY A 1 192 ? 15.266 -12.281 -13.078 1 87.69 192 GLY A CA 1
ATOM 1578 C C . GLY A 1 192 ? 16.625 -12.969 -13.109 1 87.69 192 GLY A C 1
ATOM 1579 O O . GLY A 1 192 ? 16.734 -14.141 -12.742 1 87.69 192 GLY A O 1
ATOM 1580 N N . PHE A 1 193 ? 17.672 -12.32 -13.477 1 90.44 193 PHE A N 1
ATOM 1581 C CA . PHE A 1 193 ? 18.953 -12.984 -13.672 1 90.44 193 PHE A CA 1
ATOM 1582 C C . PHE A 1 193 ? 19.969 -12.531 -12.617 1 90.44 193 PHE A C 1
ATOM 1584 O O . PHE A 1 193 ? 21.172 -12.586 -12.852 1 90.44 193 PHE A O 1
ATOM 1591 N N . LEU A 1 194 ? 19.469 -12.039 -11.555 1 92.19 194 LEU A N 1
ATOM 1592 C CA . LEU A 1 194 ? 20.344 -11.805 -10.414 1 92.19 194 LEU A CA 1
ATOM 1593 C C . LEU A 1 194 ? 20.891 -13.125 -9.867 1 92.19 194 LEU A C 1
ATOM 1595 O O . LEU A 1 194 ? 20.25 -14.164 -10 1 92.19 194 LEU A O 1
ATOM 1599 N N . PRO A 1 195 ? 22.062 -13.148 -9.289 1 92.44 195 PRO A N 1
ATOM 1600 C CA . PRO A 1 195 ? 22.672 -14.391 -8.789 1 92.44 195 PRO A CA 1
ATOM 1601 C C . PRO A 1 195 ? 21.953 -14.938 -7.555 1 92.44 195 PRO A C 1
ATOM 1603 O O . PRO A 1 195 ? 22.359 -15.961 -6.996 1 92.44 195 PRO A O 1
ATOM 1606 N N . PHE A 1 196 ? 20.984 -14.234 -7.082 1 93.94 196 PHE A N 1
ATOM 1607 C CA . PHE A 1 196 ? 20.156 -14.703 -5.969 1 93.94 196 PHE A CA 1
ATOM 1608 C C . PHE A 1 196 ? 18.688 -14.484 -6.262 1 93.94 196 PHE A C 1
ATOM 1610 O O . PHE A 1 196 ? 18.328 -13.734 -7.176 1 93.94 196 PHE A O 1
ATOM 1617 N N . ILE A 1 197 ? 17.828 -15.148 -5.539 1 92.75 197 ILE A N 1
ATOM 1618 C CA . ILE A 1 197 ? 16.391 -15.047 -5.738 1 92.75 197 ILE A CA 1
ATOM 1619 C C . ILE A 1 197 ? 15.75 -14.359 -4.539 1 92.75 197 ILE A C 1
ATOM 1621 O O . ILE A 1 197 ? 16.438 -14.016 -3.572 1 92.75 197 ILE A O 1
ATOM 1625 N N . GLU A 1 198 ? 14.5 -14.102 -4.664 1 91.12 198 GLU A N 1
ATOM 1626 C CA . GLU A 1 198 ? 13.75 -13.406 -3.623 1 91.12 198 GLU A CA 1
ATOM 1627 C C . GLU A 1 198 ? 13.844 -14.141 -2.289 1 91.12 198 GLU A C 1
ATOM 1629 O O . GLU A 1 198 ? 13.969 -13.516 -1.236 1 91.12 198 GLU A O 1
ATOM 1634 N N . LYS A 1 199 ? 13.773 -15.445 -2.346 1 90.75 199 LYS A N 1
ATOM 1635 C CA . LYS A 1 199 ? 13.812 -16.266 -1.134 1 90.75 199 LYS A CA 1
ATOM 1636 C C . LYS A 1 199 ? 15.117 -16.047 -0.371 1 90.75 199 LYS A C 1
ATOM 1638 O O . LYS A 1 199 ? 15.125 -16.047 0.862 1 90.75 199 LYS A O 1
ATOM 1643 N N . ASP A 1 200 ? 16.188 -15.914 -1.099 1 93.88 200 ASP A N 1
ATOM 1644 C CA . ASP A 1 200 ? 17.484 -15.688 -0.459 1 93.88 200 ASP A CA 1
ATOM 1645 C C . ASP A 1 200 ? 17.5 -14.359 0.296 1 93.88 200 ASP A C 1
ATOM 1647 O O . ASP A 1 200 ? 18.062 -14.273 1.39 1 93.88 200 ASP A O 1
ATOM 1651 N N . VAL A 1 201 ? 16.906 -13.344 -0.3 1 93.69 201 VAL A N 1
ATOM 1652 C CA . VAL A 1 201 ? 16.844 -12.031 0.329 1 93.69 201 VAL A CA 1
ATOM 1653 C C . VAL A 1 201 ? 15.969 -12.102 1.579 1 93.69 201 VAL A C 1
ATOM 1655 O O . VAL A 1 201 ? 16.312 -11.547 2.623 1 93.69 201 VAL A O 1
ATOM 1658 N N . ARG A 1 202 ? 14.883 -12.797 1.496 1 90.69 202 ARG A N 1
ATOM 1659 C CA . ARG A 1 202 ? 13.992 -12.945 2.646 1 90.69 202 ARG A CA 1
ATOM 1660 C C . ARG A 1 202 ? 14.68 -13.711 3.771 1 90.69 202 ARG A C 1
ATOM 1662 O O . ARG A 1 202 ? 14.523 -13.375 4.945 1 90.69 202 ARG A O 1
ATOM 1669 N N . ASN A 1 203 ? 15.422 -14.742 3.33 1 90.25 203 ASN A N 1
ATOM 1670 C CA . ASN A 1 203 ? 16.203 -15.492 4.316 1 90.25 203 ASN A CA 1
ATOM 1671 C C . ASN A 1 203 ? 17.25 -14.617 4.992 1 90.25 203 ASN A C 1
ATOM 1673 O O . ASN A 1 203 ? 17.5 -14.758 6.191 1 90.25 203 ASN A O 1
ATOM 1677 N N . LEU A 1 204 ? 17.828 -13.797 4.227 1 91.94 204 LEU A N 1
ATOM 1678 C CA . LEU A 1 204 ? 18.812 -12.859 4.777 1 91.94 204 LEU A CA 1
ATOM 1679 C C . LEU A 1 204 ? 18.156 -11.969 5.84 1 91.94 204 LEU A C 1
ATOM 1681 O O . LEU A 1 204 ? 18.719 -11.781 6.922 1 91.94 204 LEU A O 1
ATOM 1685 N N . PHE A 1 205 ? 17.031 -11.422 5.586 1 88 205 PHE A N 1
ATOM 1686 C CA . PHE A 1 205 ? 16.328 -10.562 6.531 1 88 205 PHE A CA 1
ATOM 1687 C C . PHE A 1 205 ? 15.938 -11.336 7.785 1 88 205 PHE A C 1
ATOM 1689 O O . PHE A 1 205 ? 16.031 -10.812 8.898 1 88 205 PHE A O 1
ATOM 1696 N N . THR A 1 206 ? 15.461 -12.625 7.566 1 85.75 206 THR A N 1
ATOM 1697 C CA . THR A 1 206 ? 15.086 -13.461 8.703 1 85.75 206 THR A CA 1
ATOM 1698 C C . THR A 1 206 ? 16.297 -13.719 9.602 1 85.75 206 THR A C 1
ATOM 1700 O O . THR A 1 206 ? 16.188 -13.703 10.828 1 85.75 206 THR A O 1
ATOM 1703 N N . ARG A 1 207 ? 17.406 -13.938 8.977 1 85.81 207 ARG A N 1
ATOM 1704 C CA . ARG A 1 207 ? 18.641 -14.164 9.727 1 85.81 207 ARG A CA 1
ATOM 1705 C C . ARG A 1 207 ? 19.016 -12.93 10.547 1 85.81 207 ARG A C 1
ATOM 1707 O O . ARG A 1 207 ? 19.391 -13.047 11.711 1 85.81 207 ARG A O 1
ATOM 1714 N N . ILE A 1 208 ? 18.859 -11.797 9.992 1 83.62 208 ILE A N 1
ATOM 1715 C CA . ILE A 1 208 ? 19.203 -10.547 10.656 1 83.62 208 ILE A CA 1
ATOM 1716 C C . ILE A 1 208 ? 18.188 -10.258 11.766 1 83.62 208 ILE A C 1
ATOM 1718 O O . ILE A 1 208 ? 18.578 -9.828 12.859 1 83.62 208 ILE A O 1
ATOM 1722 N N . ARG A 1 209 ? 16.953 -10.484 11.5 1 77.81 209 ARG A N 1
ATOM 1723 C CA . ARG A 1 209 ? 15.906 -10.25 12.484 1 77.81 209 ARG A CA 1
ATOM 1724 C C . ARG A 1 209 ? 16.094 -11.141 13.711 1 77.81 209 ARG A C 1
ATOM 1726 O O . ARG A 1 209 ? 15.898 -10.695 14.844 1 77.81 209 ARG A O 1
ATOM 1733 N N . LYS A 1 210 ? 16.406 -12.414 13.453 1 77.75 210 LYS A N 1
ATOM 1734 C CA . LYS A 1 210 ? 16.594 -13.359 14.547 1 77.75 210 LYS A CA 1
ATOM 1735 C C . LYS A 1 210 ? 17.75 -12.938 15.453 1 77.75 210 LYS A C 1
ATOM 1737 O O . LYS A 1 210 ? 17.688 -13.102 16.672 1 77.75 210 LYS A O 1
ATOM 1742 N N . LYS A 1 211 ? 18.641 -12.359 14.875 1 76.62 211 LYS A N 1
ATOM 1743 C CA . LYS A 1 211 ? 19.781 -11.875 15.664 1 76.62 211 LYS A CA 1
ATOM 1744 C C . LYS A 1 211 ? 19.375 -10.672 16.516 1 76.62 211 LYS A C 1
ATOM 1746 O O . LYS A 1 211 ? 19.812 -10.555 17.672 1 76.62 211 LYS A O 1
ATOM 1751 N N . ASP A 1 212 ? 18.469 -9.859 15.961 1 73.94 212 ASP A N 1
ATOM 1752 C CA . ASP A 1 212 ? 18.062 -8.617 16.625 1 73.94 212 ASP A CA 1
ATOM 1753 C C . ASP A 1 212 ? 16.938 -8.867 17.625 1 73.94 212 ASP A C 1
ATOM 1755 O O . ASP A 1 212 ? 16.734 -8.078 18.547 1 73.94 212 ASP A O 1
ATOM 1759 N N . GLU A 1 213 ? 16.141 -9.914 17.344 1 74.19 213 GLU A N 1
ATOM 1760 C CA . GLU A 1 213 ? 14.945 -10.195 18.156 1 74.19 213 GLU A CA 1
ATOM 1761 C C . GLU A 1 213 ? 15.312 -10.477 19.609 1 74.19 213 GLU A C 1
ATOM 1763 O O . GLU A 1 213 ? 14.547 -10.148 20.516 1 74.19 213 GLU A O 1
ATOM 1768 N N . VAL A 1 214 ? 16.453 -10.93 19.859 1 73.06 214 VAL A N 1
ATOM 1769 C CA . VAL A 1 214 ? 16.812 -11.297 21.219 1 73.06 214 VAL A CA 1
ATOM 1770 C C . VAL A 1 214 ? 16.984 -10.039 22.078 1 73.06 214 VAL A C 1
ATOM 1772 O O . VAL A 1 214 ? 16.547 -9.992 23.219 1 73.06 214 VAL A O 1
ATOM 1775 N N . ASN A 1 215 ? 17.406 -8.922 21.5 1 81 215 ASN A N 1
ATOM 1776 C CA . ASN A 1 215 ? 17.703 -7.719 22.281 1 81 215 ASN A CA 1
ATOM 1777 C C . ASN A 1 215 ? 16.906 -6.523 21.781 1 81 215 ASN A C 1
ATOM 1779 O O . ASN A 1 215 ? 17.344 -5.379 21.875 1 81 215 ASN A O 1
ATOM 1783 N N . ASP A 1 216 ? 15.672 -6.797 21.406 1 85.19 216 ASP A N 1
ATOM 1784 C CA . ASP A 1 216 ? 14.875 -5.734 20.797 1 85.19 216 ASP A CA 1
ATOM 1785 C C . ASP A 1 216 ? 14.453 -4.699 21.844 1 85.19 216 ASP A C 1
ATOM 1787 O O . ASP A 1 216 ? 14.57 -3.494 21.609 1 85.19 216 ASP A O 1
ATOM 1791 N N . ALA A 1 217 ? 14.047 -5.176 23 1 84.75 217 ALA A N 1
ATOM 1792 C CA . ALA A 1 217 ? 13.594 -4.273 24.047 1 84.75 217 ALA A CA 1
ATOM 1793 C C . ALA A 1 217 ? 14.758 -3.457 24.609 1 84.75 217 ALA A C 1
ATOM 1795 O O . ALA A 1 217 ? 14.617 -2.256 24.859 1 84.75 217 ALA A O 1
ATOM 1796 N N . THR A 1 218 ? 15.867 -4.074 24.703 1 86.19 218 THR A N 1
ATOM 1797 C CA . THR A 1 218 ? 17.031 -3.379 25.219 1 86.19 218 THR A CA 1
ATOM 1798 C C . THR A 1 218 ? 17.531 -2.332 24.219 1 86.19 218 THR A C 1
ATOM 1800 O O . THR A 1 218 ? 17.984 -1.26 24.609 1 86.19 218 THR A O 1
ATOM 1803 N N . HIS A 1 219 ? 17.344 -2.627 23.031 1 85.62 219 HIS A N 1
ATOM 1804 C CA . HIS A 1 219 ? 17.812 -1.708 22 1 85.62 219 HIS A CA 1
ATOM 1805 C C . HIS A 1 219 ? 16.969 -0.434 21.984 1 85.62 219 HIS A C 1
ATOM 1807 O O . HIS A 1 219 ? 17.5 0.664 21.812 1 85.62 219 HIS A O 1
ATOM 1813 N N . ILE A 1 220 ? 15.719 -0.553 22.203 1 87.69 220 ILE A N 1
ATOM 1814 C CA . ILE A 1 220 ? 14.852 0.619 22.203 1 87.69 220 ILE A CA 1
ATOM 1815 C C . ILE A 1 220 ? 15.164 1.498 23.406 1 87.69 220 ILE A C 1
ATOM 1817 O O . ILE A 1 220 ? 15.211 2.725 23.297 1 87.69 220 ILE A O 1
ATOM 1821 N N . LEU A 1 221 ? 15.328 0.817 24.453 1 89.81 221 LEU A N 1
ATOM 1822 C CA . LEU A 1 221 ? 15.602 1.57 25.672 1 89.81 221 LEU A CA 1
ATOM 1823 C C . LEU A 1 221 ? 16.969 2.252 25.594 1 89.81 221 LEU A C 1
ATOM 1825 O O . LEU A 1 221 ? 17.125 3.381 26.062 1 89.81 221 LEU A O 1
ATOM 1829 N N . ARG A 1 222 ? 17.875 1.604 24.953 1 88.12 222 ARG A N 1
ATOM 1830 C CA . ARG A 1 222 ? 19.188 2.225 24.734 1 88.12 222 ARG A CA 1
ATOM 1831 C C . ARG A 1 222 ? 19.078 3.412 23.781 1 88.12 222 ARG A C 1
ATOM 1833 O O . ARG A 1 222 ? 19.766 4.422 23.969 1 88.12 222 ARG A O 1
ATOM 1840 N N . TYR A 1 223 ? 18.312 3.203 22.875 1 88.62 223 TYR A N 1
ATOM 1841 C CA . TYR A 1 223 ? 18.078 4.301 21.938 1 88.62 223 TYR A CA 1
ATOM 1842 C C . TYR A 1 223 ? 17.484 5.508 22.656 1 88.62 223 TYR A C 1
ATOM 1844 O O . TYR A 1 223 ? 17.891 6.645 22.422 1 88.62 223 TYR A O 1
ATOM 1852 N N . CYS A 1 224 ? 16.531 5.312 23.5 1 89.88 224 CYS A N 1
ATOM 1853 C CA . CYS A 1 224 ? 15.898 6.395 24.234 1 89.88 224 CYS A CA 1
ATOM 1854 C C . CYS A 1 224 ? 16.891 7.047 25.188 1 89.88 224 CYS A C 1
ATOM 1856 O O . CYS A 1 224 ? 16.906 8.273 25.344 1 89.88 224 CYS A O 1
ATOM 1858 N N . GLU A 1 225 ? 17.703 6.199 25.688 1 89.94 225 GLU A N 1
ATOM 1859 C CA . GLU A 1 225 ? 18.719 6.715 26.609 1 89.94 225 GLU A CA 1
ATOM 1860 C C . GLU A 1 225 ? 19.719 7.605 25.875 1 89.94 225 GLU A C 1
ATOM 1862 O O . GLU A 1 225 ? 20.062 8.695 26.344 1 89.94 225 GLU A O 1
ATOM 1867 N N . LEU A 1 226 ? 20.109 7.176 24.75 1 90.25 226 LEU A N 1
ATOM 1868 C CA . LEU A 1 226 ? 21.062 7.941 23.953 1 90.25 226 LEU A CA 1
ATOM 1869 C C . LEU A 1 226 ? 20.438 9.242 23.469 1 90.25 226 LEU A C 1
ATOM 1871 O O . LEU A 1 226 ? 21.094 10.281 23.422 1 90.25 226 LEU A O 1
ATOM 1875 N N . SER A 1 227 ? 19.188 9.164 23.094 1 90.31 227 SER A N 1
ATOM 1876 C CA . SER A 1 227 ? 18.5 10.359 22.609 1 90.31 227 SER A CA 1
ATOM 1877 C C . SER A 1 227 ? 18.328 11.383 23.734 1 90.31 227 SER A C 1
ATOM 1879 O O . SER A 1 227 ? 18.391 12.586 23.484 1 90.31 227 SER A O 1
ATOM 1881 N N . LYS A 1 228 ? 18.109 10.938 24.938 1 90.56 228 LYS A N 1
ATOM 1882 C CA . LYS A 1 228 ? 17.984 11.82 26.078 1 90.56 228 LYS A CA 1
ATOM 1883 C C . LYS A 1 228 ? 19.312 12.477 26.422 1 90.56 228 LYS A C 1
ATOM 1885 O O . LYS A 1 228 ? 19.359 13.648 26.812 1 90.56 228 LYS A O 1
ATOM 1890 N N . GLU A 1 229 ? 20.328 11.734 26.219 1 90.19 229 GLU A N 1
ATOM 1891 C CA . GLU A 1 229 ? 21.656 12.266 26.469 1 90.19 229 GLU A CA 1
ATOM 1892 C C . GLU A 1 229 ? 22.031 13.344 25.453 1 90.19 229 GLU A C 1
ATOM 1894 O O . GLU A 1 229 ? 22.703 14.32 25.797 1 90.19 229 GLU A O 1
ATOM 1899 N N . GLU A 1 230 ? 21.594 13.156 24.281 1 88.94 230 GLU A N 1
ATOM 1900 C CA . GLU A 1 230 ? 21.875 14.133 23.234 1 88.94 230 GLU A CA 1
ATOM 1901 C C . GLU A 1 230 ? 21.062 15.406 23.438 1 88.94 230 GLU A C 1
ATOM 1903 O O . GLU A 1 230 ? 21.578 16.516 23.234 1 88.94 230 GLU A O 1
ATOM 1908 N N . ASN A 1 231 ? 19.812 15.234 23.734 1 89.94 231 ASN A N 1
ATOM 1909 C CA . ASN A 1 231 ? 18.906 16.359 23.969 1 89.94 231 ASN A CA 1
ATOM 1910 C C . ASN A 1 231 ? 18.094 16.172 25.234 1 89.94 231 ASN A C 1
ATOM 1912 O O . ASN A 1 231 ? 17.25 15.266 25.312 1 89.94 231 ASN A O 1
ATOM 1916 N N . CYS A 1 232 ? 18.219 17.047 26.109 1 86.81 232 CYS A N 1
ATOM 1917 C CA . CYS A 1 232 ? 17.594 16.922 27.406 1 86.81 232 CYS A CA 1
ATOM 1918 C C . CYS A 1 232 ? 16.078 17.047 27.297 1 86.81 232 CYS A C 1
ATOM 1920 O O . CYS A 1 232 ? 15.352 16.656 28.219 1 86.81 232 CYS A O 1
ATOM 1922 N N . LYS A 1 233 ? 15.602 17.5 26.234 1 90.75 233 LYS A N 1
ATOM 1923 C CA . LYS A 1 233 ? 14.156 17.672 26.078 1 90.75 233 LYS A CA 1
ATOM 1924 C C . LYS A 1 233 ? 13.492 16.359 25.641 1 90.75 233 LYS A C 1
ATOM 1926 O O . LYS A 1 233 ? 12.266 16.25 25.672 1 90.75 233 LYS A O 1
ATOM 1931 N N . PHE A 1 234 ? 14.359 15.438 25.328 1 92.69 234 PHE A N 1
ATOM 1932 C CA . PHE A 1 234 ? 13.82 14.125 25.016 1 92.69 234 PHE A CA 1
ATOM 1933 C C . PHE A 1 234 ? 13.312 13.43 26.266 1 92.69 234 PHE A C 1
ATOM 1935 O O . PHE A 1 234 ? 14.016 13.359 27.281 1 92.69 234 PHE A O 1
ATOM 1942 N N . ARG A 1 235 ? 12.07 12.969 26.203 1 93.31 235 ARG A N 1
ATOM 1943 C CA . ARG A 1 235 ? 11.43 12.352 27.359 1 93.31 235 ARG A CA 1
ATOM 1944 C C . ARG A 1 235 ? 10.961 10.938 27.047 1 93.31 235 ARG A C 1
ATOM 1946 O O . ARG A 1 235 ? 10.484 10.672 25.938 1 93.31 235 ARG A O 1
ATOM 1953 N N . TYR A 1 236 ? 11.219 10.078 27.953 1 93.31 236 TYR A N 1
ATOM 1954 C CA . TYR A 1 236 ? 10.703 8.727 27.781 1 93.31 236 TYR A CA 1
ATOM 1955 C C . TYR A 1 236 ? 10.477 8.047 29.125 1 93.31 236 TYR A C 1
ATOM 1957 O O . TYR A 1 236 ? 11.023 8.484 30.141 1 93.31 236 TYR A O 1
ATOM 1965 N N . SER A 1 237 ? 9.578 7.129 29.234 1 94 237 SER A N 1
ATOM 1966 C CA . SER A 1 237 ? 9.281 6.301 30.391 1 94 237 SER A CA 1
ATOM 1967 C C . SER A 1 237 ? 8.781 4.922 29.984 1 94 237 SER A C 1
ATOM 1969 O O . SER A 1 237 ? 8.219 4.758 28.891 1 94 237 SER A O 1
ATOM 1971 N N . PHE A 1 238 ? 9.156 3.943 30.781 1 93.12 238 PHE A N 1
ATOM 1972 C CA . PHE A 1 238 ? 8.711 2.594 30.469 1 93.12 238 PHE A CA 1
ATOM 1973 C C . PHE A 1 238 ? 8.414 1.81 31.734 1 93.12 238 PHE A C 1
ATOM 1975 O O . PHE A 1 238 ? 8.82 2.215 32.844 1 93.12 238 PHE A O 1
ATOM 1982 N N . THR A 1 239 ? 7.59 0.808 31.609 1 91.56 239 THR A N 1
ATOM 1983 C CA . THR A 1 239 ? 7.301 -0.105 32.719 1 91.56 239 THR A CA 1
ATOM 1984 C C . THR A 1 239 ? 7.609 -1.546 32.312 1 91.56 239 THR A C 1
ATOM 1986 O O . THR A 1 239 ? 7.613 -1.881 31.125 1 91.56 239 THR A O 1
ATOM 1989 N N . VAL A 1 240 ? 8.023 -2.328 33.281 1 90.25 240 VAL A N 1
ATOM 1990 C CA . VAL A 1 240 ? 8.32 -3.742 33.062 1 90.25 240 VAL A CA 1
ATOM 1991 C C . VAL A 1 240 ? 7.438 -4.59 33.969 1 90.25 240 VAL A C 1
ATOM 1993 O O . VAL A 1 240 ? 7.047 -4.148 35.062 1 90.25 240 VAL A O 1
ATOM 1996 N N . ASP A 1 241 ? 7.086 -5.664 33.5 1 86.31 241 ASP A N 1
ATOM 1997 C CA . ASP A 1 241 ? 6.27 -6.566 34.312 1 86.31 241 ASP A CA 1
ATOM 1998 C C . ASP A 1 241 ? 7.129 -7.352 35.281 1 86.31 241 ASP A C 1
ATOM 2000 O O . ASP A 1 241 ? 8.328 -7.086 35.438 1 86.31 241 ASP A O 1
ATOM 2004 N N . ASP A 1 242 ? 6.484 -8.297 36 1 83.25 242 ASP A N 1
ATOM 2005 C CA . ASP A 1 242 ? 7.137 -9.086 37.031 1 83.25 242 ASP A CA 1
ATOM 2006 C C . ASP A 1 242 ? 8.266 -9.938 36.469 1 83.25 242 ASP A C 1
ATOM 2008 O O . ASP A 1 242 ? 9.266 -10.195 37.125 1 83.25 242 ASP A O 1
ATOM 2012 N N . GLN A 1 243 ? 8.125 -10.344 35.188 1 85.62 243 GLN A N 1
ATOM 2013 C CA . GLN A 1 243 ? 9.156 -11.141 34.5 1 85.62 243 GLN A CA 1
ATOM 2014 C C . GLN A 1 243 ? 10.148 -10.25 33.781 1 85.62 243 GLN A C 1
ATOM 2016 O O . GLN A 1 243 ? 10.914 -10.734 32.938 1 85.62 243 GLN A O 1
ATOM 2021 N N . ARG A 1 244 ? 10.117 -8.953 34.031 1 86.12 244 ARG A N 1
ATOM 2022 C CA . ARG A 1 244 ? 11.008 -7.945 33.469 1 86.12 244 ARG A CA 1
ATOM 2023 C C . ARG A 1 244 ? 10.789 -7.809 31.969 1 86.12 244 ARG A C 1
ATOM 2025 O O . ARG A 1 244 ? 11.742 -7.605 31.203 1 86.12 244 ARG A O 1
ATOM 2032 N N . LYS A 1 245 ? 9.609 -8.141 31.578 1 87.69 245 LYS A N 1
ATOM 2033 C CA . LYS A 1 245 ? 9.234 -7.91 30.172 1 87.69 245 LYS A CA 1
ATOM 2034 C C . LYS A 1 245 ? 8.664 -6.508 29.984 1 87.69 245 LYS A C 1
ATOM 2036 O O . LYS A 1 245 ? 7.938 -6.008 30.844 1 87.69 245 LYS A O 1
ATOM 2041 N N . LEU A 1 246 ? 9.016 -5.977 28.922 1 88.25 246 LEU A N 1
ATOM 2042 C CA . LEU A 1 246 ? 8.547 -4.625 28.641 1 88.25 246 LEU A CA 1
ATOM 2043 C C . LEU A 1 246 ? 7.023 -4.586 28.547 1 88.25 246 LEU A C 1
ATOM 2045 O O . LEU A 1 246 ? 6.422 -5.359 27.797 1 88.25 246 LEU A O 1
ATOM 2049 N N . GLU A 1 247 ? 6.406 -3.723 29.312 1 89 247 GLU A N 1
ATOM 2050 C CA . GLU A 1 247 ? 4.949 -3.605 29.312 1 89 247 GLU A CA 1
ATOM 2051 C C . GLU A 1 247 ? 4.496 -2.391 28.516 1 89 247 GLU A C 1
ATOM 2053 O O . GLU A 1 247 ? 3.725 -2.521 27.562 1 89 247 GLU A O 1
ATOM 2058 N N . HIS A 1 248 ? 4.891 -1.187 29.031 1 91.81 248 HIS A N 1
ATOM 2059 C CA . HIS A 1 248 ? 4.531 0.067 28.375 1 91.81 248 HIS A CA 1
ATOM 2060 C C . HIS A 1 248 ? 5.762 0.941 28.156 1 91.81 248 HIS A C 1
ATOM 2062 O O . HIS A 1 248 ? 6.723 0.884 28.922 1 91.81 248 HIS A O 1
ATOM 2068 N N . ILE A 1 249 ? 5.727 1.582 27.031 1 92.44 249 ILE A N 1
ATOM 2069 C CA . ILE A 1 249 ? 6.781 2.561 26.781 1 92.44 249 ILE A CA 1
ATOM 2070 C C . ILE A 1 249 ? 6.184 3.816 26.156 1 92.44 249 ILE A C 1
ATOM 2072 O O . ILE A 1 249 ? 5.289 3.732 25.312 1 92.44 249 ILE A O 1
ATOM 2076 N N . PHE A 1 250 ? 6.504 4.957 26.672 1 95.5 250 PHE A N 1
ATOM 2077 C CA . PHE A 1 250 ? 6.152 6.266 26.141 1 95.5 250 PHE A CA 1
ATOM 2078 C C . PHE A 1 250 ? 7.402 7.074 25.812 1 95.5 250 PHE A C 1
ATOM 2080 O O . PHE A 1 250 ? 8.375 7.055 26.562 1 95.5 250 PHE A O 1
ATOM 2087 N N . TRP A 1 251 ? 7.441 7.629 24.641 1 94 251 TRP A N 1
ATOM 2088 C CA . TRP A 1 251 ? 8.57 8.5 24.328 1 94 251 TRP A CA 1
ATOM 2089 C C . TRP A 1 251 ? 8.109 9.727 23.547 1 94 251 TRP A C 1
ATOM 2091 O O . TRP A 1 251 ? 7.086 9.68 22.859 1 94 251 TRP A O 1
ATOM 2101 N N . SER A 1 252 ? 8.672 10.836 23.734 1 95.12 252 SER A N 1
ATOM 2102 C CA . SER A 1 252 ? 8.461 12.117 23.062 1 95.12 252 SER A CA 1
ATOM 2103 C C . SER A 1 252 ? 9.781 12.773 22.688 1 95.12 252 SER A C 1
ATOM 2105 O O . SER A 1 252 ? 10.602 13.07 23.562 1 95.12 252 SER A O 1
ATOM 2107 N N . SER A 1 253 ? 9.992 12.938 21.422 1 92.88 253 SER A N 1
ATOM 2108 C CA . SER A 1 253 ? 11.219 13.586 20.969 1 92.88 253 SER A CA 1
ATOM 2109 C C . SER A 1 253 ? 11.281 15.031 21.422 1 92.88 253 SER A C 1
ATOM 2111 O O . SER A 1 253 ? 10.289 15.578 21.922 1 92.88 253 SER A O 1
ATOM 2113 N N . ALA A 1 254 ? 12.406 15.641 21.234 1 91.75 254 ALA A N 1
ATOM 2114 C CA . ALA A 1 254 ? 12.609 17.016 21.688 1 91.75 254 ALA A CA 1
ATOM 2115 C C . ALA A 1 254 ? 11.672 17.969 20.938 1 91.75 254 ALA A C 1
ATOM 2117 O O . ALA A 1 254 ? 11.094 18.875 21.547 1 91.75 254 ALA A O 1
ATOM 2118 N N . HIS A 1 255 ? 11.461 17.75 19.75 1 91.75 255 HIS A N 1
ATOM 2119 C CA . HIS A 1 255 ? 10.586 18.609 18.953 1 91.75 255 HIS A CA 1
ATOM 2120 C C . HIS A 1 255 ? 9.125 18.406 19.359 1 91.75 255 HIS A C 1
ATOM 2122 O O . HIS A 1 255 ? 8.344 19.375 19.344 1 91.75 255 HIS A O 1
ATOM 2128 N N . CYS A 1 256 ? 8.836 17.188 19.625 1 94.75 256 CYS A N 1
ATOM 2129 C CA . CYS A 1 256 ? 7.473 16.891 20.062 1 94.75 256 CYS A CA 1
ATOM 2130 C C . CYS A 1 256 ? 7.156 17.609 21.375 1 94.75 256 CYS A C 1
ATOM 2132 O O . CYS A 1 256 ? 6.055 18.141 21.547 1 94.75 256 CYS A O 1
ATOM 2134 N N . PHE A 1 257 ? 8.141 17.609 22.203 1 94.44 257 PHE A N 1
ATOM 2135 C CA . PHE A 1 257 ? 7.98 18.297 23.484 1 94.44 257 PHE A CA 1
ATOM 2136 C C . PHE A 1 257 ? 7.766 19.797 23.266 1 94.44 257 PHE A C 1
ATOM 2138 O O . PHE A 1 257 ? 6.902 20.406 23.906 1 94.44 257 PHE A O 1
ATOM 2145 N N . ASP A 1 258 ? 8.484 20.359 22.375 1 92.69 258 ASP A N 1
ATOM 2146 C CA . ASP A 1 258 ? 8.352 21.781 22.078 1 92.69 258 ASP A CA 1
ATOM 2147 C C . ASP A 1 258 ? 6.98 22.094 21.469 1 92.69 258 ASP A C 1
ATOM 2149 O O . ASP A 1 258 ? 6.355 23.094 21.812 1 92.69 258 ASP A O 1
ATOM 2153 N N . TRP A 1 259 ? 6.594 21.25 20.609 1 93.69 259 TRP A N 1
ATOM 2154 C CA . TRP A 1 259 ? 5.273 21.422 20 1 93.69 259 TRP A CA 1
ATOM 2155 C C . TRP A 1 259 ? 4.184 21.375 21.078 1 93.69 259 TRP A C 1
ATOM 2157 O O . TRP A 1 259 ? 3.227 22.156 21.016 1 93.69 259 TRP A O 1
ATOM 2167 N N . TYR A 1 260 ? 4.379 20.469 21.969 1 95.5 260 TYR A N 1
ATOM 2168 C CA . TYR A 1 260 ? 3.359 20.328 23 1 95.5 260 TYR A CA 1
ATOM 2169 C C . TYR A 1 260 ? 3.305 21.562 23.906 1 95.5 260 TYR A C 1
ATOM 2171 O O . TYR A 1 260 ? 2.225 21.984 24.312 1 95.5 260 TYR A O 1
ATOM 2179 N N . GLN A 1 261 ? 4.418 22.125 24.188 1 92.75 261 GLN A N 1
ATOM 2180 C CA . GLN A 1 261 ? 4.445 23.328 25.031 1 92.75 261 GLN A CA 1
ATOM 2181 C C . GLN A 1 261 ? 3.744 24.5 24.344 1 92.75 261 GLN A C 1
ATOM 2183 O O . GLN A 1 261 ? 3.088 25.297 25 1 92.75 261 GLN A O 1
ATOM 2188 N N . ARG A 1 262 ? 3.783 24.469 23.094 1 91.31 262 ARG A N 1
ATOM 2189 C CA . ARG A 1 262 ? 3.215 25.578 22.344 1 91.31 262 ARG A CA 1
ATOM 2190 C C . ARG A 1 262 ? 1.757 25.312 21.984 1 91.31 262 ARG A C 1
ATOM 2192 O O . ARG A 1 262 ? 0.918 26.219 22.062 1 91.31 262 ARG A O 1
ATOM 2199 N N . PHE A 1 263 ? 1.489 24.094 21.625 1 92.81 263 PHE A N 1
ATOM 2200 C CA . PHE A 1 263 ? 0.182 23.828 21.047 1 92.81 263 PHE A CA 1
ATOM 2201 C C . PHE A 1 263 ? -0.543 22.734 21.812 1 92.81 263 PHE A C 1
ATOM 2203 O O . PHE A 1 263 ? -1.563 22.203 21.359 1 92.81 263 PHE A O 1
ATOM 2210 N N . GLY A 1 264 ? -0.113 22.344 22.922 1 93.44 264 GLY A N 1
ATOM 2211 C CA . GLY A 1 264 ? -0.636 21.219 23.656 1 93.44 264 GLY A CA 1
ATOM 2212 C C . GLY A 1 264 ? -1.94 21.516 24.375 1 93.44 264 GLY A C 1
ATOM 2213 O O . GLY A 1 264 ? -2.361 20.75 25.25 1 93.44 264 GLY A O 1
ATOM 2214 N N . ASP A 1 265 ? -2.643 22.609 24.078 1 92.94 265 ASP A N 1
ATOM 2215 C CA . ASP A 1 265 ? -3.936 22.922 24.672 1 92.94 265 ASP A CA 1
ATOM 2216 C C . ASP A 1 265 ? -5.023 21.984 24.172 1 92.94 265 ASP A C 1
ATOM 2218 O O . ASP A 1 265 ? -5.945 21.625 24.922 1 92.94 265 ASP A O 1
ATOM 2222 N N . VAL A 1 266 ? -4.855 21.625 22.969 1 92.81 266 VAL A N 1
ATOM 2223 C CA . VAL A 1 266 ? -5.781 20.656 22.375 1 92.81 266 VAL A CA 1
ATOM 2224 C C . VAL A 1 266 ? -5.016 19.406 21.938 1 92.81 266 VAL A C 1
ATOM 2226 O O . VAL A 1 266 ? -4.035 19.516 21.188 1 92.81 266 VAL A O 1
ATOM 2229 N N . VAL A 1 267 ? -5.535 18.266 22.344 1 93.12 267 VAL A N 1
ATOM 2230 C CA . VAL A 1 267 ? -4.84 17.016 22.047 1 93.12 267 VAL A CA 1
ATOM 2231 C C . VAL A 1 267 ? -5.832 16 21.5 1 93.12 267 VAL A C 1
ATOM 2233 O O . VAL A 1 267 ? -6.973 15.922 21.969 1 93.12 267 VAL A O 1
ATOM 2236 N N . VAL A 1 268 ? -5.414 15.336 20.5 1 91.38 268 VAL A N 1
ATOM 2237 C CA . VAL A 1 268 ? -6.156 14.195 19.984 1 91.38 268 VAL A CA 1
ATOM 2238 C C . VAL A 1 268 ? -5.371 12.906 20.234 1 91.38 268 VAL A C 1
ATOM 2240 O O . VAL A 1 268 ? -4.18 12.828 19.938 1 91.38 268 VAL A O 1
ATOM 2243 N N . PHE A 1 269 ? -6 11.992 20.828 1 91.19 269 PHE A N 1
ATOM 2244 C CA . PHE A 1 269 ? -5.336 10.719 21.109 1 91.19 269 PHE A CA 1
ATOM 2245 C C . PHE A 1 269 ? -6.027 9.578 20.375 1 91.19 269 PHE A C 1
ATOM 2247 O O . PHE A 1 269 ? -7.258 9.484 20.375 1 91.19 269 PHE A O 1
ATOM 2254 N N . ASP A 1 270 ? -5.219 8.789 19.719 1 86.25 270 ASP A N 1
ATOM 2255 C CA . ASP A 1 270 ? -5.73 7.641 18.969 1 86.25 270 ASP A CA 1
ATOM 2256 C C . ASP A 1 270 ? -4.777 6.453 19.062 1 86.25 270 ASP A C 1
ATOM 2258 O O . ASP A 1 270 ? -3.566 6.633 19.234 1 86.25 270 ASP A O 1
ATOM 2262 N N . THR A 1 271 ? -5.371 5.281 19.094 1 84.5 271 THR A N 1
ATOM 2263 C CA . THR A 1 271 ? -4.566 4.066 19.125 1 84.5 271 THR A CA 1
ATOM 2264 C C . THR A 1 271 ? -4.734 3.262 17.844 1 84.5 271 THR A C 1
ATOM 2266 O O . THR A 1 271 ? -5.824 3.232 17.266 1 84.5 271 THR A O 1
ATOM 2269 N N . THR A 1 272 ? -3.662 2.707 17.359 1 78.5 272 THR A N 1
ATOM 2270 C CA . THR A 1 272 ? -3.684 1.86 16.172 1 78.5 272 THR A CA 1
ATOM 2271 C C . THR A 1 272 ? -3.07 0.496 16.469 1 78.5 272 THR A C 1
ATOM 2273 O O . THR A 1 272 ? -2.111 0.395 17.25 1 78.5 272 THR A O 1
ATOM 2276 N N . TYR A 1 273 ? -3.623 -0.551 15.688 1 71.12 273 TYR A N 1
ATOM 2277 C CA . TYR A 1 273 ? -3.156 -1.913 15.922 1 71.12 273 TYR A CA 1
ATOM 2278 C C . TYR A 1 273 ? -2.352 -2.422 14.727 1 71.12 273 TYR A C 1
ATOM 2280 O O . TYR A 1 273 ? -2.361 -1.812 13.656 1 71.12 273 TYR A O 1
ATOM 2288 N N . ARG A 1 274 ? -1.663 -3.537 14.891 1 63.72 274 ARG A N 1
ATOM 2289 C CA . ARG A 1 274 ? -1.004 -4.375 13.898 1 63.72 274 ARG A CA 1
ATOM 2290 C C . ARG A 1 274 ? 0.103 -3.605 13.18 1 63.72 274 ARG A C 1
ATOM 2292 O O . ARG A 1 274 ? 0.24 -3.693 11.961 1 63.72 274 ARG A O 1
ATOM 2299 N N . ILE A 1 275 ? 0.801 -2.836 13.922 1 66.31 275 ILE A N 1
ATOM 2300 C CA . ILE A 1 275 ? 1.838 -2.049 13.266 1 66.31 275 ILE A CA 1
ATOM 2301 C C . ILE A 1 275 ? 3.215 -2.512 13.734 1 66.31 275 ILE A C 1
ATOM 2303 O O . ILE A 1 275 ? 4.238 -2.064 13.211 1 66.31 275 ILE A O 1
ATOM 2307 N N . ASN A 1 276 ? 3.283 -3.451 14.672 1 70.75 276 ASN A N 1
ATOM 2308 C CA . ASN A 1 276 ? 4.57 -3.965 15.133 1 70.75 276 ASN A CA 1
ATOM 2309 C C . ASN A 1 276 ? 4.535 -5.48 15.312 1 70.75 276 ASN A C 1
ATOM 2311 O O . ASN A 1 276 ? 3.461 -6.082 15.344 1 70.75 276 ASN A O 1
ATOM 2315 N N . ALA A 1 277 ? 5.672 -6.055 15.422 1 69.38 277 ALA A N 1
ATOM 2316 C CA . ALA A 1 277 ? 5.84 -7.508 15.477 1 69.38 277 ALA A CA 1
ATOM 2317 C C . ALA A 1 277 ? 5.168 -8.094 16.719 1 69.38 277 ALA A C 1
ATOM 2319 O O . ALA A 1 277 ? 4.762 -9.258 16.719 1 69.38 277 ALA A O 1
ATOM 2320 N N . TYR A 1 278 ? 5.016 -7.254 17.734 1 76.44 278 TYR A N 1
ATOM 2321 C CA . TYR A 1 278 ? 4.477 -7.738 19 1 76.44 278 TYR A CA 1
ATOM 2322 C C . TYR A 1 278 ? 3.004 -7.379 19.141 1 76.44 278 TYR A C 1
ATOM 2324 O O . TYR A 1 278 ? 2.383 -7.668 20.156 1 76.44 278 TYR A O 1
ATOM 2332 N N . GLN A 1 279 ? 2.439 -6.703 18.125 1 78.5 279 GLN A N 1
ATOM 2333 C CA . GLN A 1 279 ? 1.033 -6.32 18.062 1 78.5 279 GLN A CA 1
ATOM 2334 C C . GLN A 1 279 ? 0.646 -5.422 19.234 1 78.5 279 GLN A C 1
ATOM 2336 O O . GLN A 1 279 ? -0.447 -5.555 19.781 1 78.5 279 GLN A O 1
ATOM 2341 N N . MET A 1 280 ? 1.622 -4.707 19.734 1 86.25 280 MET A N 1
ATOM 2342 C CA . MET A 1 280 ? 1.343 -3.73 20.781 1 86.25 280 MET A CA 1
ATOM 2343 C C . MET A 1 280 ? 0.543 -2.555 20.234 1 86.25 280 MET A C 1
ATOM 2345 O O . MET A 1 280 ? 0.865 -2.027 19.172 1 86.25 280 MET A O 1
ATOM 2349 N N . PRO A 1 281 ? -0.527 -2.158 20.922 1 87.56 281 PRO A N 1
ATOM 2350 C CA . PRO A 1 281 ? -1.243 -0.964 20.453 1 87.56 281 PRO A CA 1
ATOM 2351 C C . PRO A 1 281 ? -0.357 0.279 20.422 1 87.56 281 PRO A C 1
ATOM 2353 O O . PRO A 1 281 ? 0.355 0.561 21.391 1 87.56 281 PRO A O 1
ATOM 2356 N N . PHE A 1 282 ? -0.352 0.924 19.344 1 90.12 282 PHE A N 1
ATOM 2357 C CA . PHE A 1 282 ? 0.417 2.145 19.141 1 90.12 282 PHE A CA 1
ATOM 2358 C C . PHE A 1 282 ? -0.45 3.377 19.375 1 90.12 282 PHE A C 1
ATOM 2360 O O . PHE A 1 282 ? -1.381 3.641 18.609 1 90.12 282 PHE A O 1
ATOM 2367 N N . GLY A 1 283 ? -0.184 4.098 20.438 1 90.25 283 GLY A N 1
ATOM 2368 C CA . GLY A 1 283 ? -0.899 5.324 20.766 1 90.25 283 GLY A CA 1
ATOM 2369 C C . GLY A 1 283 ? -0.149 6.574 20.344 1 90.25 283 GLY A C 1
ATOM 2370 O O . GLY A 1 283 ? 1.062 6.676 20.547 1 90.25 283 GLY A O 1
ATOM 2371 N N . ILE A 1 284 ? -0.892 7.52 19.766 1 90.88 284 ILE A N 1
ATOM 2372 C CA . ILE A 1 284 ? -0.265 8.758 19.328 1 90.88 284 ILE A CA 1
ATOM 2373 C C . ILE A 1 284 ? -1.039 9.953 19.875 1 90.88 284 ILE A C 1
ATOM 2375 O O . ILE A 1 284 ? -2.27 9.922 19.953 1 90.88 284 ILE A O 1
ATOM 2379 N N . PHE A 1 285 ? -0.311 10.898 20.359 1 92.38 285 PHE A N 1
ATOM 2380 C CA . PHE A 1 285 ? -0.854 12.203 20.734 1 92.38 285 PHE A CA 1
ATOM 2381 C C . PHE A 1 285 ? -0.635 13.219 19.609 1 92.38 285 PHE A C 1
ATOM 2383 O O . PHE A 1 285 ? 0.505 13.5 19.234 1 92.38 285 PHE A O 1
ATOM 2390 N N . VAL A 1 286 ? -1.722 13.68 19.094 1 91.44 286 VAL A N 1
ATOM 2391 C CA . VAL A 1 286 ? -1.617 14.539 17.922 1 91.44 286 VAL A CA 1
ATOM 2392 C C . VAL A 1 286 ? -2.256 15.891 18.219 1 91.44 286 VAL A C 1
ATOM 2394 O O . VAL A 1 286 ? -3.127 16 19.078 1 91.44 286 VAL A O 1
ATOM 2397 N N . GLY A 1 287 ? -1.774 16.891 17.562 1 91 287 GLY A N 1
ATOM 2398 C CA . GLY A 1 287 ? -2.328 18.234 17.625 1 91 287 GLY A CA 1
ATOM 2399 C C . GLY A 1 287 ? -2.193 19 16.328 1 91 287 GLY A C 1
ATOM 2400 O O . GLY A 1 287 ? -1.947 18.406 15.273 1 91 287 GLY A O 1
ATOM 2401 N N . VAL A 1 288 ? -2.463 20.281 16.406 1 90.88 288 VAL A N 1
ATOM 2402 C CA . VAL A 1 288 ? -2.377 21.141 15.234 1 90.88 288 VAL A CA 1
ATOM 2403 C C . VAL A 1 288 ? -1.485 22.344 15.547 1 90.88 288 VAL A C 1
ATOM 2405 O O . VAL A 1 288 ? -1.59 22.953 16.609 1 90.88 288 VAL A O 1
ATOM 2408 N N . ASN A 1 289 ? -0.664 22.594 14.641 1 90.62 289 ASN A N 1
ATOM 2409 C CA . ASN A 1 289 ? 0.205 23.734 14.844 1 90.62 289 ASN A CA 1
ATOM 2410 C C . ASN A 1 289 ? -0.427 25.016 14.297 1 90.62 289 ASN A C 1
ATOM 2412 O O . ASN A 1 289 ? -1.615 25.047 13.977 1 90.62 289 ASN A O 1
ATOM 2416 N N . SER A 1 290 ? 0.293 26.109 14.273 1 90.31 290 SER A N 1
ATOM 2417 C CA . SER A 1 290 ? -0.212 27.422 13.883 1 90.31 290 SER A CA 1
ATOM 2418 C C . SER A 1 290 ? -0.506 27.484 12.391 1 90.31 290 SER A C 1
ATOM 2420 O O . SER A 1 290 ? -1.252 28.359 11.93 1 90.31 290 SER A O 1
ATOM 2422 N N . HIS A 1 291 ? 0.098 26.562 11.625 1 89.38 291 HIS A N 1
ATOM 2423 C CA . HIS A 1 291 ? -0.115 26.516 10.18 1 89.38 291 HIS A CA 1
ATOM 2424 C C . HIS A 1 291 ? -1.277 25.609 9.82 1 89.38 291 HIS A C 1
ATOM 2426 O O . HIS A 1 291 ? -1.523 25.344 8.641 1 89.38 291 HIS A O 1
ATOM 2432 N N . GLY A 1 292 ? -1.914 25.109 10.836 1 87.31 292 GLY A N 1
ATOM 2433 C CA . GLY A 1 292 ? -3.039 24.234 10.586 1 87.31 292 GLY A CA 1
ATOM 2434 C C . GLY A 1 292 ? -2.617 22.828 10.188 1 87.31 292 GLY A C 1
ATOM 2435 O O . GLY A 1 292 ? -3.391 22.094 9.57 1 87.31 292 GLY A O 1
ATOM 2436 N N . LYS A 1 293 ? -1.421 22.531 10.453 1 88.75 293 LYS A N 1
ATOM 2437 C CA . LYS A 1 293 ? -0.909 21.203 10.094 1 88.75 293 LYS A CA 1
ATOM 2438 C C . LYS A 1 293 ? -0.833 20.297 11.32 1 88.75 293 LYS A C 1
ATOM 2440 O O . LYS A 1 293 ? -0.658 20.781 12.445 1 88.75 293 LYS A O 1
ATOM 2445 N N . THR A 1 294 ? -0.927 19.016 11.055 1 88.94 294 THR A N 1
ATOM 2446 C CA . THR A 1 294 ? -0.928 18.031 12.133 1 88.94 294 THR A CA 1
ATOM 2447 C C . THR A 1 294 ? 0.485 17.812 12.664 1 88.94 294 THR A C 1
ATOM 2449 O O . THR A 1 294 ? 1.438 17.719 11.883 1 88.94 294 THR A O 1
ATOM 2452 N N . VAL A 1 295 ? 0.622 17.812 13.961 1 90.69 295 VAL A N 1
ATOM 2453 C CA . VAL A 1 295 ? 1.898 17.578 14.625 1 90.69 295 VAL A CA 1
ATOM 2454 C C . VAL A 1 295 ? 1.735 16.469 15.664 1 90.69 295 VAL A C 1
ATOM 2456 O O . VAL A 1 295 ? 0.616 16.156 16.078 1 90.69 295 VAL A O 1
ATOM 2459 N N . LEU A 1 296 ? 2.893 15.922 16.078 1 91.44 296 LEU A N 1
ATOM 2460 C CA . LEU A 1 296 ? 2.906 14.844 17.062 1 91.44 296 LEU A CA 1
ATOM 2461 C C . LEU A 1 296 ? 3.488 15.328 18.391 1 91.44 296 LEU A C 1
ATOM 2463 O O . LEU A 1 296 ? 4.492 16.047 18.406 1 91.44 296 LEU A O 1
ATOM 2467 N N . PHE A 1 297 ? 2.811 14.969 19.453 1 94.56 297 PHE A N 1
ATOM 2468 C CA . PHE A 1 297 ? 3.283 15.375 20.781 1 94.56 297 PHE A CA 1
ATOM 2469 C C . PHE A 1 297 ? 4.027 14.227 21.453 1 94.56 297 PHE A C 1
ATOM 2471 O O . PHE A 1 297 ? 4.918 14.461 22.281 1 94.56 297 PHE A O 1
ATOM 2478 N N . GLY A 1 298 ? 3.633 13.078 21.125 1 93.31 298 GLY A N 1
ATOM 2479 C CA . GLY A 1 298 ? 4.238 11.898 21.719 1 93.31 298 GLY A CA 1
ATOM 2480 C C . GLY A 1 298 ? 3.641 10.594 21.219 1 93.31 298 GLY A C 1
ATOM 2481 O O . GLY A 1 298 ? 2.566 10.594 20.609 1 93.31 298 GLY A O 1
ATOM 2482 N N . CYS A 1 299 ? 4.398 9.547 21.5 1 92.38 299 CYS A N 1
ATOM 2483 C CA . CYS A 1 299 ? 3.986 8.211 21.062 1 92.38 299 CYS A CA 1
ATOM 2484 C C . CYS A 1 299 ? 4.113 7.211 22.203 1 92.38 299 CYS A C 1
ATOM 2486 O O . CYS A 1 299 ? 4.895 7.418 23.141 1 92.38 299 CYS A O 1
ATOM 2488 N N . ALA A 1 300 ? 3.248 6.168 22.078 1 93.31 300 ALA A N 1
ATOM 2489 C CA . ALA A 1 300 ? 3.295 5.148 23.125 1 93.31 300 ALA A CA 1
ATOM 2490 C C . ALA A 1 300 ? 3.023 3.762 22.547 1 93.31 300 ALA A C 1
ATOM 2492 O O . ALA A 1 300 ? 2.309 3.623 21.547 1 93.31 300 ALA A O 1
ATOM 2493 N N . LEU A 1 301 ? 3.691 2.82 23.078 1 90.69 301 LEU A N 1
ATOM 2494 C CA . LEU A 1 301 ? 3.4 1.408 22.859 1 90.69 301 LEU A CA 1
ATOM 2495 C C . LEU A 1 301 ? 2.887 0.746 24.125 1 90.69 301 LEU A C 1
ATOM 2497 O O . LEU A 1 301 ? 3.572 0.746 25.156 1 90.69 301 LEU A O 1
ATOM 2501 N N . LEU A 1 302 ? 1.697 0.231 24.031 1 91.56 302 LEU A N 1
ATOM 2502 C CA . LEU A 1 302 ? 1.049 -0.315 25.219 1 91.56 302 LEU A CA 1
ATOM 2503 C C . LEU A 1 302 ? 0.893 -1.828 25.109 1 91.56 302 LEU A C 1
ATOM 2505 O O . LEU A 1 302 ? 0.78 -2.363 24 1 91.56 302 LEU A O 1
ATOM 2509 N N . ARG A 1 303 ? 0.953 -2.463 26.25 1 85.38 303 ARG A N 1
ATOM 2510 C CA . ARG A 1 303 ? 0.764 -3.91 26.281 1 85.38 303 ARG A CA 1
ATOM 2511 C C . ARG A 1 303 ? -0.679 -4.281 25.953 1 85.38 303 ARG A C 1
ATOM 2513 O O . ARG A 1 303 ? -0.931 -5.277 25.281 1 85.38 303 ARG A O 1
ATOM 2520 N N . ASN A 1 304 ? -1.526 -3.561 26.531 1 81.88 304 ASN A N 1
ATOM 2521 C CA . ASN A 1 304 ? -2.957 -3.779 26.344 1 81.88 304 ASN A CA 1
ATOM 2522 C C . ASN A 1 304 ? -3.736 -2.469 26.406 1 81.88 304 ASN A C 1
ATOM 2524 O O . ASN A 1 304 ? -3.148 -1.399 26.594 1 81.88 304 ASN A O 1
ATOM 2528 N N . GLU A 1 305 ? -4.965 -2.641 26.094 1 79 305 GLU A N 1
ATOM 2529 C CA . GLU A 1 305 ? -5.824 -1.462 26.141 1 79 305 GLU A CA 1
ATOM 2530 C C . GLU A 1 305 ? -6.77 -1.509 27.344 1 79 305 GLU A C 1
ATOM 2532 O O . GLU A 1 305 ? -7.977 -1.29 27.188 1 79 305 GLU A O 1
ATOM 2537 N N . THR A 1 306 ? -6.145 -1.712 28.469 1 83.88 306 THR A N 1
ATOM 2538 C CA . THR A 1 306 ? -6.941 -1.734 29.688 1 83.88 306 THR A CA 1
ATOM 2539 C C . THR A 1 306 ? -6.926 -0.369 30.375 1 83.88 306 THR A C 1
ATOM 2541 O O . THR A 1 306 ? -6.16 0.516 29.984 1 83.88 306 THR A O 1
ATOM 2544 N N . SER A 1 307 ? -7.836 -0.233 31.344 1 89 307 SER A N 1
ATOM 2545 C CA . SER A 1 307 ? -7.934 1.023 32.094 1 89 307 SER A CA 1
ATOM 2546 C C . SER A 1 307 ? -6.633 1.342 32.812 1 89 307 SER A C 1
ATOM 2548 O O . SER A 1 307 ? -6.211 2.5 32.875 1 89 307 SER A O 1
ATOM 2550 N N . SER A 1 308 ? -6.004 0.308 33.25 1 90.56 308 SER A N 1
ATOM 2551 C CA . SER A 1 308 ? -4.75 0.513 33.969 1 90.56 308 SER A CA 1
ATOM 2552 C C . SER A 1 308 ? -3.646 0.987 33.031 1 90.56 308 SER A C 1
ATOM 2554 O O . SER A 1 308 ? -2.832 1.835 33.406 1 90.56 308 SER A O 1
ATOM 2556 N N . ALA A 1 309 ? -3.65 0.43 31.859 1 91.81 309 ALA A N 1
ATOM 2557 C CA . ALA A 1 309 ? -2.656 0.836 30.875 1 91.81 309 ALA A CA 1
ATOM 2558 C C . ALA A 1 309 ? -2.85 2.295 30.469 1 91.81 309 ALA A C 1
ATOM 2560 O O . ALA A 1 309 ? -1.883 3.055 30.375 1 91.81 309 ALA A O 1
ATOM 2561 N N . PHE A 1 310 ? -4.094 2.693 30.344 1 94.31 310 PHE A N 1
ATOM 2562 C CA . PHE A 1 310 ? -4.379 4.07 29.969 1 94.31 310 PHE A CA 1
ATOM 2563 C C . PHE A 1 310 ? -4.098 5.02 31.125 1 94.31 310 PHE A C 1
ATOM 2565 O O . PHE A 1 310 ? -3.656 6.152 30.906 1 94.31 310 PHE A O 1
ATOM 2572 N N . GLN A 1 311 ? -4.363 4.559 32.25 1 95.06 311 GLN A N 1
ATOM 2573 C CA . GLN A 1 311 ? -4.055 5.379 33.438 1 95.06 311 GLN A CA 1
ATOM 2574 C C . GLN A 1 311 ? -2.559 5.664 33.531 1 95.06 311 GLN A C 1
ATOM 2576 O O . GLN A 1 311 ? -2.152 6.797 33.781 1 95.06 311 GLN A O 1
ATOM 2581 N N . TRP A 1 312 ? -1.809 4.605 33.312 1 94.62 312 TRP A N 1
ATOM 2582 C CA . TRP A 1 312 ? -0.363 4.797 33.281 1 94.62 312 TRP A CA 1
ATOM 2583 C C . TRP A 1 312 ? 0.047 5.789 32.219 1 94.62 312 TRP A C 1
ATOM 2585 O O . TRP A 1 312 ? 0.881 6.664 32.438 1 94.62 312 TRP A O 1
ATOM 2595 N N . LEU A 1 313 ? -0.508 5.609 31.047 1 95.88 313 LEU A N 1
ATOM 2596 C CA . LEU A 1 313 ? -0.146 6.434 29.891 1 95.88 313 LEU A CA 1
ATOM 2597 C C . LEU A 1 313 ? -0.424 7.906 30.172 1 95.88 313 LEU A C 1
ATOM 2599 O O . LEU A 1 313 ? 0.451 8.75 29.984 1 95.88 313 LEU A O 1
ATOM 2603 N N . PHE A 1 314 ? -1.584 8.266 30.672 1 96.38 314 PHE A N 1
ATOM 2604 C CA . PHE A 1 314 ? -1.979 9.656 30.859 1 96.38 314 PHE A CA 1
ATOM 2605 C C . PHE A 1 314 ? -1.255 10.258 32.062 1 96.38 314 PHE A C 1
ATOM 2607 O O . PHE A 1 314 ? -0.913 11.445 32.031 1 96.38 314 PHE A O 1
ATOM 2614 N N . LYS A 1 315 ? -1.011 9.414 33 1 95.12 315 LYS A N 1
ATOM 2615 C CA . LYS A 1 315 ? -0.213 9.891 34.125 1 95.12 315 LYS A CA 1
ATOM 2616 C C . LYS A 1 315 ? 1.215 10.211 33.688 1 95.12 315 LYS A C 1
ATOM 2618 O O . LYS A 1 315 ? 1.763 11.25 34.062 1 95.12 315 LYS A O 1
ATOM 2623 N N . THR A 1 316 ? 1.761 9.266 32.969 1 95 316 THR A N 1
ATOM 2624 C CA . THR A 1 316 ? 3.113 9.453 32.469 1 95 316 THR A CA 1
ATOM 2625 C C . THR A 1 316 ? 3.184 10.68 31.547 1 95 316 THR A C 1
ATOM 2627 O O . THR A 1 316 ? 4.129 11.469 31.625 1 95 316 THR A O 1
ATOM 2630 N N . PHE A 1 317 ? 2.211 10.812 30.672 1 95.44 317 PHE A N 1
ATOM 2631 C CA . PHE A 1 317 ? 2.15 11.945 29.75 1 95.44 317 PHE A CA 1
ATOM 2632 C C . PHE A 1 317 ? 2.129 13.266 30.516 1 95.44 317 PHE A C 1
ATOM 2634 O O . PHE A 1 317 ? 2.867 14.195 30.188 1 95.44 317 PHE A O 1
ATOM 2641 N N . LEU A 1 318 ? 1.329 13.344 31.562 1 94.56 318 LEU A N 1
ATOM 2642 C CA . LEU A 1 318 ? 1.201 14.555 32.375 1 94.56 318 LEU A CA 1
ATOM 2643 C C . LEU A 1 318 ? 2.5 14.852 33.125 1 94.56 318 LEU A C 1
ATOM 2645 O O . LEU A 1 318 ? 2.932 16 33.188 1 94.56 318 LEU A O 1
ATOM 2649 N N . THR A 1 319 ? 3.062 13.828 33.594 1 93.38 319 THR A N 1
ATOM 2650 C CA . THR A 1 319 ? 4.285 14 34.375 1 93.38 319 THR A CA 1
ATOM 2651 C C . THR A 1 319 ? 5.434 14.461 33.469 1 93.38 319 THR A C 1
ATOM 2653 O O . THR A 1 319 ? 6.199 15.352 33.875 1 93.38 319 THR A O 1
ATOM 2656 N N . LEU A 1 320 ? 5.555 13.867 32.312 1 93.38 320 LEU A N 1
ATOM 2657 C CA . LEU A 1 320 ? 6.688 14.141 31.438 1 93.38 320 LEU A CA 1
ATOM 2658 C C . LEU A 1 320 ? 6.48 15.453 30.688 1 93.38 320 LEU A C 1
ATOM 2660 O O . LEU A 1 320 ? 7.434 16.203 30.453 1 93.38 320 LEU A O 1
ATOM 2664 N N . MET A 1 321 ? 5.266 15.742 30.266 1 93.38 321 MET A N 1
ATOM 2665 C CA . MET A 1 321 ? 5.004 16.906 29.438 1 93.38 321 MET A CA 1
ATOM 2666 C C . MET A 1 321 ? 4.719 18.141 30.297 1 93.38 321 MET A C 1
ATOM 2668 O O . MET A 1 321 ? 4.703 19.266 29.797 1 93.38 321 MET A O 1
ATOM 2672 N N . LYS A 1 322 ? 4.414 18 31.578 1 88.62 322 LYS A N 1
ATOM 2673 C CA . LYS A 1 322 ? 4.359 19.031 32.625 1 88.62 322 LYS A CA 1
ATOM 2674 C C . LYS A 1 322 ? 3.158 19.953 32.406 1 88.62 322 LYS A C 1
ATOM 2676 O O . LYS A 1 322 ? 3.033 20.969 33.094 1 88.62 322 LYS A O 1
ATOM 2681 N N . LYS A 1 323 ? 2.412 19.75 31.469 1 90.38 323 LYS A N 1
ATOM 2682 C CA . LYS A 1 323 ? 1.244 20.562 31.172 1 90.38 323 LYS A CA 1
ATOM 2683 C C . LYS A 1 323 ? 0.024 19.703 30.875 1 90.38 323 LYS A C 1
ATOM 2685 O O . LYS A 1 323 ? 0.127 18.719 30.141 1 90.38 323 LYS A O 1
ATOM 2690 N N . GLN A 1 324 ? -1.036 20.094 31.484 1 93.5 324 GLN A N 1
ATOM 2691 C CA . GLN A 1 324 ? -2.283 19.391 31.219 1 93.5 324 GLN A CA 1
ATOM 2692 C C . GLN A 1 324 ? -3.039 20.031 30.062 1 93.5 324 GLN A C 1
ATOM 2694 O O . GLN A 1 324 ? -3.152 21.25 29.984 1 93.5 324 GLN A O 1
ATOM 2699 N N . PRO A 1 325 ? -3.465 19.219 29.188 1 94.81 325 PRO A N 1
ATOM 2700 C CA . PRO A 1 325 ? -4.246 19.781 28.078 1 94.81 325 PRO A CA 1
ATOM 2701 C C . PRO A 1 325 ? -5.605 20.312 28.531 1 94.81 325 PRO A C 1
ATOM 2703 O O . PRO A 1 325 ? -6.148 19.844 29.531 1 94.81 325 PRO A O 1
ATOM 2706 N N . LYS A 1 326 ? -6.125 21.266 27.797 1 94 326 LYS A N 1
ATOM 2707 C CA . LYS A 1 326 ? -7.438 21.812 28.109 1 94 326 LYS A CA 1
ATOM 2708 C C . LYS A 1 326 ? -8.555 20.922 27.578 1 94 326 LYS A C 1
ATOM 2710 O O . LYS A 1 326 ? -9.578 20.75 28.25 1 94 326 LYS A O 1
ATOM 2715 N N . THR A 1 327 ? -8.281 20.469 26.422 1 95.19 327 THR A N 1
ATOM 2716 C CA . THR A 1 327 ? -9.266 19.578 25.828 1 95.19 327 THR A CA 1
ATOM 2717 C C . THR A 1 327 ? -8.594 18.375 25.188 1 95.19 327 THR A C 1
ATOM 2719 O O . THR A 1 327 ? -7.434 18.438 24.766 1 95.19 327 THR A O 1
ATOM 2722 N N . ILE A 1 328 ? -9.297 17.188 25.156 1 93.5 328 ILE A N 1
ATOM 2723 C CA . ILE A 1 328 ? -8.773 15.961 24.578 1 93.5 328 ILE A CA 1
ATOM 2724 C C . ILE A 1 328 ? -9.875 15.258 23.781 1 93.5 328 ILE A C 1
ATOM 2726 O O . ILE A 1 328 ? -11.016 15.164 24.234 1 93.5 328 ILE A O 1
ATOM 2730 N N . LEU A 1 329 ? -9.57 14.969 22.609 1 92 329 LEU A N 1
ATOM 2731 C CA . LEU A 1 329 ? -10.477 14.242 21.734 1 92 329 LEU A CA 1
ATOM 2732 C C . LEU A 1 329 ? -10.023 12.797 21.562 1 92 329 LEU A C 1
ATOM 2734 O O . LEU A 1 329 ? -8.852 12.531 21.297 1 92 329 LEU A O 1
ATOM 2738 N N . THR A 1 330 ? -10.898 11.812 21.75 1 90.44 330 THR A N 1
ATOM 2739 C CA . THR A 1 330 ? -10.57 10.398 21.609 1 90.44 330 THR A CA 1
ATOM 2740 C C . THR A 1 330 ? -11.711 9.641 20.938 1 90.44 330 THR A C 1
ATOM 2742 O O . THR A 1 330 ? -12.766 10.211 20.656 1 90.44 330 THR A O 1
ATOM 2745 N N . ASP A 1 331 ? -11.484 8.383 20.672 1 84.81 331 ASP A N 1
ATOM 2746 C CA . ASP A 1 331 ? -12.555 7.48 20.25 1 84.81 331 ASP A CA 1
ATOM 2747 C C . ASP A 1 331 ? -13.445 7.105 21.438 1 84.81 331 ASP A C 1
ATOM 2749 O O . ASP A 1 331 ? -13.109 7.398 22.578 1 84.81 331 ASP A O 1
ATOM 2753 N N . GLN A 1 332 ? -14.523 6.5 21.109 1 84.69 332 GLN A N 1
ATOM 2754 C CA . GLN A 1 332 ? -15.445 6.105 22.156 1 84.69 332 GLN A CA 1
ATOM 2755 C C . GLN A 1 332 ? -14.961 4.852 22.875 1 84.69 332 GLN A C 1
ATOM 2757 O O . GLN A 1 332 ? -15.281 3.732 22.469 1 84.69 332 GLN A O 1
ATOM 2762 N N . ASP A 1 333 ? -14.125 5.047 23.891 1 84.81 333 ASP A N 1
ATOM 2763 C CA . ASP A 1 333 ? -13.617 3.949 24.703 1 84.81 333 ASP A CA 1
ATOM 2764 C C . ASP A 1 333 ? -13.852 4.223 26.188 1 84.81 333 ASP A C 1
ATOM 2766 O O . ASP A 1 333 ? -13.367 5.223 26.719 1 84.81 333 ASP A O 1
ATOM 2770 N N . PRO A 1 334 ? -14.586 3.369 26.812 1 86.06 334 PRO A N 1
ATOM 2771 C CA . PRO A 1 334 ? -14.906 3.604 28.219 1 86.06 334 PRO A CA 1
ATOM 2772 C C . PRO A 1 334 ? -13.672 3.572 29.109 1 86.06 334 PRO A C 1
ATOM 2774 O O . PRO A 1 334 ? -13.586 4.336 30.078 1 86.06 334 PRO A O 1
ATOM 2777 N N . TRP A 1 335 ? -12.734 2.721 28.812 1 88.56 335 TRP A N 1
ATOM 2778 C CA . TRP A 1 335 ? -11.523 2.621 29.625 1 88.56 335 TRP A CA 1
ATOM 2779 C C . TRP A 1 335 ? -10.688 3.889 29.516 1 88.56 335 TRP A C 1
ATOM 2781 O O . TRP A 1 335 ? -10.141 4.371 30.516 1 88.56 335 TRP A O 1
ATOM 2791 N N . MET A 1 336 ? -10.664 4.398 28.391 1 90.69 336 MET A N 1
ATOM 2792 C CA . MET A 1 336 ? -9.922 5.637 28.172 1 90.69 336 MET A CA 1
ATOM 2793 C C . MET A 1 336 ? -10.594 6.805 28.875 1 90.69 336 MET A C 1
ATOM 2795 O O . MET A 1 336 ? -9.922 7.66 29.453 1 90.69 336 MET A O 1
ATOM 2799 N N . SER A 1 337 ? -11.906 6.766 28.781 1 91.5 337 SER A N 1
ATOM 2800 C CA . SER A 1 337 ? -12.664 7.84 29.422 1 91.5 337 SER A CA 1
ATOM 2801 C C . SER A 1 337 ? -12.477 7.832 30.938 1 91.5 337 SER A C 1
ATOM 2803 O O . SER A 1 337 ? -12.352 8.891 31.547 1 91.5 337 SER A O 1
ATOM 2805 N N . GLU A 1 338 ? -12.43 6.664 31.422 1 92.31 338 GLU A N 1
ATOM 2806 C CA . GLU A 1 338 ? -12.211 6.535 32.875 1 92.31 338 GLU A CA 1
ATOM 2807 C C . GLU A 1 338 ? -10.812 7.016 33.25 1 92.31 338 GLU A C 1
ATOM 2809 O O . GLU A 1 338 ? -10.648 7.715 34.25 1 92.31 338 GLU A O 1
ATOM 2814 N N . ALA A 1 339 ? -9.883 6.629 32.531 1 94.56 339 ALA A N 1
ATOM 2815 C CA . ALA A 1 339 ? -8.5 7.016 32.812 1 94.56 339 ALA A CA 1
ATOM 2816 C C . ALA A 1 339 ? -8.32 8.523 32.688 1 94.56 339 ALA A C 1
ATOM 2818 O O . ALA A 1 339 ? -7.625 9.141 33.5 1 94.56 339 ALA A O 1
ATOM 2819 N N . ILE A 1 340 ? -8.961 9.141 31.703 1 94.44 340 ILE A N 1
ATOM 2820 C CA . ILE A 1 340 ? -8.852 10.578 31.469 1 94.44 340 ILE A CA 1
ATOM 2821 C C . ILE A 1 340 ? -9.516 11.336 32.625 1 94.44 340 ILE A C 1
ATOM 2823 O O . ILE A 1 340 ? -8.984 12.344 33.094 1 94.44 340 ILE A O 1
ATOM 2827 N N . ALA A 1 341 ? -10.641 10.867 33.031 1 93.75 341 ALA A N 1
ATOM 2828 C CA . ALA A 1 341 ? -11.367 11.508 34.125 1 93.75 341 ALA A CA 1
ATOM 2829 C C . ALA A 1 341 ? -10.547 11.484 35.406 1 93.75 341 ALA A C 1
ATOM 2831 O O . ALA A 1 341 ? -10.57 12.445 36.188 1 93.75 341 ALA A O 1
ATOM 2832 N N . LYS A 1 342 ? -9.766 10.492 35.594 1 93.56 342 LYS A N 1
ATOM 2833 C CA . LYS A 1 342 ? -8.984 10.32 36.812 1 93.56 342 LYS A CA 1
ATOM 2834 C C . LYS A 1 342 ? -7.695 11.133 36.75 1 93.56 342 LYS A C 1
ATOM 2836 O O . LYS A 1 342 ? -7.344 11.812 37.719 1 93.56 342 LYS A O 1
ATOM 2841 N N . GLU A 1 343 ? -7.051 11.047 35.656 1 94.25 343 GLU A N 1
ATOM 2842 C CA . GLU A 1 343 ? -5.711 11.617 35.562 1 94.25 343 GLU A CA 1
ATOM 2843 C C . GLU A 1 343 ? -5.758 13.07 35.094 1 94.25 343 GLU A C 1
ATOM 2845 O O . GLU A 1 343 ? -4.871 13.859 35.406 1 94.25 343 GLU A O 1
ATOM 2850 N N . PHE A 1 344 ? -6.785 13.391 34.25 1 93.19 344 PHE A N 1
ATOM 2851 C CA . PHE A 1 344 ? -6.965 14.742 33.719 1 93.19 344 PHE A CA 1
ATOM 2852 C C . PHE A 1 344 ? -8.258 15.352 34.25 1 93.19 344 PHE A C 1
ATOM 2854 O O . PHE A 1 344 ? -9.18 15.633 33.5 1 93.19 344 PHE A O 1
ATOM 2861 N N . PRO A 1 345 ? -8.375 15.727 35.406 1 90.31 345 PRO A N 1
ATOM 2862 C CA . PRO A 1 345 ? -9.648 16.25 35.906 1 90.31 345 PRO A CA 1
ATOM 2863 C C . PRO A 1 345 ? -10 17.609 35.344 1 90.31 345 PRO A C 1
ATOM 2865 O O . PRO A 1 345 ? -11.188 17.953 35.25 1 90.31 345 PRO A O 1
ATOM 2868 N N . GLY A 1 346 ? -9.07 18.391 34.938 1 91.06 346 GLY A N 1
ATOM 2869 C CA . GLY A 1 346 ? -9.336 19.719 34.438 1 91.06 346 GLY A CA 1
ATOM 2870 C C . GLY A 1 346 ? -9.492 19.75 32.906 1 91.06 346 GLY A C 1
ATOM 2871 O O . GLY A 1 346 ? -9.734 20.797 32.344 1 91.06 346 GLY A O 1
ATOM 2872 N N . THR A 1 347 ? -9.391 18.609 32.312 1 94.69 347 THR A N 1
ATOM 2873 C CA . THR A 1 347 ? -9.445 18.531 30.844 1 94.69 347 THR A CA 1
ATOM 2874 C C . THR A 1 347 ? -10.836 18.125 30.375 1 94.69 347 THR A C 1
ATOM 2876 O O . THR A 1 347 ? -11.445 17.203 30.938 1 94.69 347 THR A O 1
ATOM 2879 N N . LYS A 1 348 ? -11.352 18.906 29.469 1 95 348 LYS A N 1
ATOM 2880 C CA . LYS A 1 348 ? -12.633 18.516 28.891 1 95 348 LYS A CA 1
ATOM 2881 C C . LYS A 1 348 ? -12.445 17.406 27.844 1 95 348 LYS A C 1
ATOM 2883 O O . LYS A 1 348 ? -11.68 17.578 26.891 1 95 348 LYS A O 1
ATOM 2888 N N . HIS A 1 349 ? -13.125 16.328 28.078 1 94.06 349 HIS A N 1
ATOM 2889 C CA . HIS A 1 349 ? -13.016 15.164 27.203 1 94.06 349 HIS A CA 1
ATOM 2890 C C . HIS A 1 349 ? -14.141 15.133 26.172 1 94.06 349 HIS A C 1
ATOM 2892 O O . HIS A 1 349 ? -15.305 15.352 26.516 1 94.06 349 HIS A O 1
ATOM 2898 N N . SER A 1 350 ? -13.789 14.922 24.859 1 93.19 350 SER A N 1
ATOM 2899 C CA . SER A 1 350 ? -14.773 14.82 23.781 1 93.19 350 SER A CA 1
ATOM 2900 C C . SER A 1 350 ? -14.508 13.609 22.906 1 93.19 350 SER A C 1
ATOM 2902 O O . SER A 1 350 ? -13.375 13.125 22.844 1 93.19 350 SER A O 1
ATOM 2904 N N . PHE A 1 351 ? -15.602 13.195 22.266 1 90.44 351 PHE A N 1
ATOM 2905 C CA . PHE A 1 351 ? -15.492 12.062 21.359 1 90.44 351 PHE A CA 1
ATOM 2906 C C . PHE A 1 351 ? -15.508 12.531 19.906 1 90.44 351 PHE A C 1
ATOM 2908 O O . PHE A 1 351 ? -16.156 13.523 19.578 1 90.44 351 PHE A O 1
ATOM 2915 N N . CYS A 1 352 ? -14.742 11.828 19.141 1 85.81 352 CYS A N 1
ATOM 2916 C CA . CYS A 1 352 ? -14.719 12.102 17.719 1 85.81 352 CYS A CA 1
ATOM 2917 C C . CYS A 1 352 ? -16.047 11.719 17.062 1 85.81 352 CYS A C 1
ATOM 2919 O O . CYS A 1 352 ? -16.469 10.562 17.156 1 85.81 352 CYS A O 1
ATOM 2921 N N . ILE A 1 353 ? -16.672 12.617 16.359 1 84.56 353 ILE A N 1
ATOM 2922 C CA . ILE A 1 353 ? -17.984 12.43 15.773 1 84.56 353 ILE A CA 1
ATOM 2923 C C . ILE A 1 353 ? -17.906 11.383 14.664 1 84.56 353 ILE A C 1
ATOM 2925 O O . ILE A 1 353 ? -18.859 10.617 14.453 1 84.56 353 ILE A O 1
ATOM 2929 N N . TRP A 1 354 ? -16.828 11.375 14.062 1 78.44 354 TRP A N 1
ATOM 2930 C CA . TRP A 1 354 ? -16.688 10.422 12.969 1 78.44 354 TRP A CA 1
ATOM 2931 C C . TRP A 1 354 ? -16.797 8.984 13.484 1 78.44 354 TRP A C 1
ATOM 2933 O O . TRP A 1 354 ? -17.438 8.141 12.852 1 78.44 354 TRP A O 1
ATOM 2943 N N . HIS A 1 355 ? -16.203 8.656 14.539 1 76.56 355 HIS A N 1
ATOM 2944 C CA . HIS A 1 355 ? -16.234 7.309 15.102 1 76.56 355 HIS A CA 1
ATOM 2945 C C . HIS A 1 355 ? -17.641 6.941 15.562 1 76.56 355 HIS A C 1
ATOM 2947 O O . HIS A 1 355 ? -18.047 5.781 15.484 1 76.56 355 HIS A O 1
ATOM 2953 N N . ILE A 1 356 ? -18.328 7.938 15.984 1 82.62 356 ILE A N 1
ATOM 2954 C CA . ILE A 1 356 ? -19.703 7.703 16.422 1 82.62 356 ILE A CA 1
ATOM 2955 C C . ILE A 1 356 ? -20.594 7.406 15.211 1 82.62 356 ILE A C 1
ATOM 2957 O O . ILE A 1 356 ? -21.344 6.426 15.211 1 82.62 356 ILE A O 1
ATOM 2961 N N . THR A 1 357 ? -20.484 8.234 14.188 1 82.88 357 THR A N 1
ATOM 2962 C CA . THR A 1 357 ? -21.344 8.102 13.023 1 82.88 357 THR A CA 1
ATOM 2963 C C . THR A 1 357 ? -20.953 6.887 12.188 1 82.88 357 THR A C 1
ATOM 2965 O O . THR A 1 357 ? -21.781 6.359 11.43 1 82.88 357 THR A O 1
ATOM 2968 N N . SER A 1 358 ? -19.719 6.508 12.305 1 74.62 358 SER A N 1
ATOM 2969 C CA . SER A 1 358 ? -19.281 5.324 11.578 1 74.62 358 SER A CA 1
ATOM 2970 C C . SER A 1 358 ? -20.031 4.082 12.031 1 74.62 358 SER A C 1
ATOM 2972 O O . SER A 1 358 ? -20.141 3.104 11.289 1 74.62 358 SER A O 1
ATOM 2974 N N . LYS A 1 359 ? -20.625 4.117 13.195 1 77.44 359 LYS A N 1
ATOM 2975 C CA . LYS A 1 359 ? -21.359 2.982 13.758 1 77.44 359 LYS A CA 1
ATOM 2976 C C . LYS A 1 359 ? -22.828 3.008 13.344 1 77.44 359 LYS A C 1
ATOM 2978 O O . LYS A 1 359 ? -23.562 2.041 13.57 1 77.44 359 LYS A O 1
ATOM 2983 N N . PHE A 1 360 ? -23.281 4.051 12.719 1 80.81 360 PHE A N 1
ATOM 2984 C CA . PHE A 1 360 ? -24.688 4.266 12.414 1 80.81 360 PHE A CA 1
ATOM 2985 C C . PHE A 1 360 ? -25.203 3.18 11.477 1 80.81 360 PHE A C 1
ATOM 2987 O O . PHE A 1 360 ? -26.344 2.719 11.625 1 80.81 360 PHE A O 1
ATOM 2994 N N . SER A 1 361 ? -24.312 2.885 10.578 1 72.94 361 SER A N 1
ATOM 2995 C CA . SER A 1 361 ? -24.75 1.887 9.609 1 72.94 361 SER A CA 1
ATOM 2996 C C . SER A 1 361 ? -25.156 0.587 10.297 1 72.94 361 SER A C 1
ATOM 2998 O O . SER A 1 361 ? -26.188 -0.005 9.969 1 72.94 361 SER A O 1
ATOM 3000 N N . GLY A 1 362 ? -24.359 0.213 11.32 1 70.19 362 GLY A N 1
ATOM 3001 C CA . GLY A 1 362 ? -24.656 -1.004 12.062 1 70.19 362 GLY A CA 1
ATOM 3002 C C . GLY A 1 362 ? -25.844 -0.859 13 1 70.19 362 GLY A C 1
ATOM 3003 O O . GLY A 1 362 ? -26.609 -1.808 13.195 1 70.19 362 GLY A O 1
ATOM 3004 N N . TRP A 1 363 ? -26.109 0.334 13.453 1 75.5 363 TRP A N 1
ATOM 3005 C CA . TRP A 1 363 ? -27.109 0.577 14.477 1 75.5 363 TRP A CA 1
ATOM 3006 C C . TRP A 1 363 ? -28.5 0.756 13.852 1 75.5 363 TRP A C 1
ATOM 3008 O O . TRP A 1 363 ? -29.5 0.281 14.391 1 75.5 363 TRP A O 1
ATOM 3018 N N . PHE A 1 364 ? -28.531 1.495 12.664 1 80.88 364 PHE A N 1
ATOM 3019 C CA . PHE A 1 364 ? -29.812 2.068 12.297 1 80.88 364 PHE A CA 1
ATOM 3020 C C . PHE A 1 364 ? -30.266 1.58 10.93 1 80.88 364 PHE A C 1
ATOM 3022 O O . PHE A 1 364 ? -31.422 1.775 10.539 1 80.88 364 PHE A O 1
ATOM 3029 N N . THR A 1 365 ? -29.328 1.062 10.258 1 67.25 365 THR A N 1
ATOM 3030 C CA . THR A 1 365 ? -29.719 0.681 8.906 1 67.25 365 THR A CA 1
ATOM 3031 C C . THR A 1 365 ? -30.875 -0.322 8.938 1 67.25 365 THR A C 1
ATOM 3033 O O . THR A 1 365 ? -31.812 -0.223 8.141 1 67.25 365 THR A O 1
ATOM 3036 N N . ALA A 1 366 ? -30.828 -1.192 9.891 1 61.47 366 ALA A N 1
ATOM 3037 C CA . ALA A 1 366 ? -31.844 -2.234 10 1 61.47 366 ALA A CA 1
ATOM 3038 C C . ALA A 1 366 ? -33.156 -1.658 10.484 1 61.47 366 ALA A C 1
ATOM 3040 O O . ALA A 1 366 ? -34.25 -2.102 10.055 1 61.47 366 ALA A O 1
ATOM 3041 N N . VAL A 1 367 ? -33.125 -0.684 11.211 1 75 367 VAL A N 1
ATOM 3042 C CA . VAL A 1 367 ? -34.312 -0.146 11.875 1 75 367 VAL A CA 1
ATOM 3043 C C . VAL A 1 367 ? -34.969 0.906 10.992 1 75 367 VAL A C 1
ATOM 3045 O O . VAL A 1 367 ? -36.188 0.932 10.852 1 75 367 VAL A O 1
ATOM 3048 N N . LEU A 1 368 ? -34.219 1.761 10.344 1 81.94 368 LEU A N 1
ATOM 3049 C CA . LEU A 1 368 ? -34.75 2.924 9.648 1 81.94 368 LEU A CA 1
ATOM 3050 C C . LEU A 1 368 ? -34.875 2.658 8.156 1 81.94 368 LEU A C 1
ATOM 3052 O O . LEU A 1 368 ? -35.656 3.303 7.465 1 81.94 368 LEU A O 1
ATOM 3056 N N . ARG A 1 369 ? -34.188 1.808 7.691 1 67.38 369 ARG A N 1
ATOM 3057 C CA . ARG A 1 369 ? -34.25 1.387 6.297 1 67.38 369 ARG A CA 1
ATOM 3058 C C . ARG A 1 369 ? -34.125 2.582 5.359 1 67.38 369 ARG A C 1
ATOM 3060 O O . ARG A 1 369 ? -33.094 3.264 5.348 1 67.38 369 ARG A O 1
ATOM 3067 N N . ASP A 1 370 ? -35.25 2.93 4.676 1 70.12 370 ASP A N 1
ATOM 3068 C CA . ASP A 1 370 ? -35.25 4 3.682 1 70.12 370 ASP A CA 1
ATOM 3069 C C . ASP A 1 370 ? -35.094 5.367 4.344 1 70.12 370 ASP A C 1
ATOM 3071 O O . ASP A 1 370 ? -34.656 6.324 3.703 1 70.12 370 ASP A O 1
ATOM 3075 N N . GLN A 1 371 ? -35.375 5.301 5.602 1 83.06 371 GLN A N 1
ATOM 3076 C CA . GLN A 1 371 ? -35.312 6.574 6.312 1 83.06 371 GLN A CA 1
ATOM 3077 C C . GLN A 1 371 ? -33.906 6.812 6.891 1 83.06 371 GLN A C 1
ATOM 3079 O O . GLN A 1 371 ? -33.656 7.832 7.535 1 83.06 371 GLN A O 1
ATOM 3084 N N . TYR A 1 372 ? -33.031 5.898 6.582 1 81.88 372 TYR A N 1
ATOM 3085 C CA . TYR A 1 372 ? -31.688 5.98 7.168 1 81.88 372 TYR A CA 1
ATOM 3086 C C . TYR A 1 372 ? -30.984 7.254 6.719 1 81.88 372 TYR A C 1
ATOM 3088 O O . TYR A 1 372 ? -30.391 7.957 7.539 1 81.88 372 TYR A O 1
ATOM 3096 N N . GLN A 1 373 ? -31.094 7.52 5.48 1 80.62 373 GLN A N 1
ATOM 3097 C CA . GLN A 1 373 ? -30.422 8.703 4.965 1 80.62 373 GLN A CA 1
ATOM 3098 C C . GLN A 1 373 ? -31.031 9.977 5.543 1 80.62 373 GLN A C 1
ATOM 3100 O O . GLN A 1 373 ? -30.312 10.93 5.852 1 80.62 373 GLN A O 1
ATOM 3105 N N . ALA A 1 374 ? -32.281 9.938 5.605 1 85.31 374 ALA A N 1
ATOM 3106 C CA . ALA A 1 374 ? -32.969 11.086 6.195 1 85.31 374 ALA A CA 1
ATOM 3107 C C . ALA A 1 374 ? -32.594 11.25 7.668 1 85.31 374 ALA A C 1
ATOM 3109 O O . ALA A 1 374 ? -32.406 12.367 8.148 1 85.31 374 ALA A O 1
ATOM 3110 N N . TRP A 1 375 ? -32.438 10.195 8.266 1 89.19 375 TRP A N 1
ATOM 3111 C CA . TRP A 1 375 ? -32.031 10.195 9.672 1 89.19 375 TRP A CA 1
ATOM 3112 C C . TRP A 1 375 ? -30.609 10.781 9.828 1 89.19 375 TRP A C 1
ATOM 3114 O O . TRP A 1 375 ? -30.375 11.602 10.719 1 89.19 375 TRP A O 1
ATOM 3124 N N . CYS A 1 376 ? -29.719 10.375 9 1 86.69 376 CYS A N 1
ATOM 3125 C CA . CYS A 1 376 ? -28.344 10.883 9.055 1 86.69 376 CYS A CA 1
ATOM 3126 C C . CYS A 1 376 ? -28.312 12.391 8.828 1 86.69 376 CYS A C 1
ATOM 3128 O O . CYS A 1 376 ? -27.594 13.109 9.523 1 86.69 376 CYS A O 1
ATOM 3130 N N . ALA A 1 377 ? -29.109 12.836 7.941 1 85.75 377 ALA A N 1
ATOM 3131 C CA . ALA A 1 377 ? -29.172 14.266 7.648 1 85.75 377 ALA A CA 1
ATOM 3132 C C . ALA A 1 377 ? -29.703 15.047 8.844 1 85.75 377 ALA A C 1
ATOM 3134 O O . ALA A 1 377 ? -29.141 16.078 9.227 1 85.75 377 ALA A O 1
ATOM 3135 N N . ASP A 1 378 ? -30.734 14.516 9.367 1 90.06 378 ASP A N 1
ATOM 3136 C CA . ASP A 1 378 ? -31.328 15.188 10.516 1 90.06 378 ASP A CA 1
ATOM 3137 C C . ASP A 1 378 ? -30.391 15.156 11.719 1 90.06 378 ASP A C 1
ATOM 3139 O O . ASP A 1 378 ? -30.344 16.109 12.5 1 90.06 378 ASP A O 1
ATOM 3143 N N . P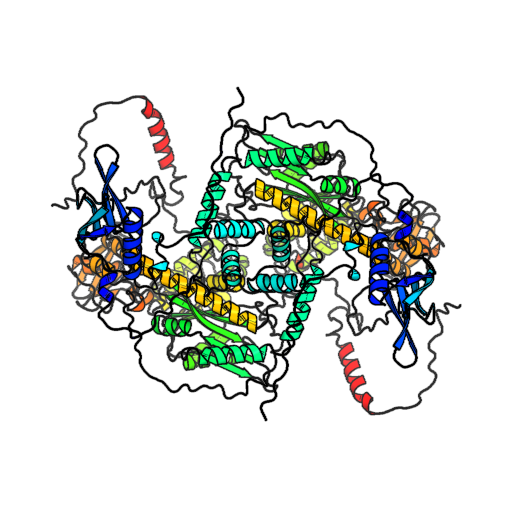HE A 1 379 ? -29.688 14.078 11.797 1 90.5 379 PHE A N 1
ATOM 3144 C CA . PHE A 1 379 ? -28.734 13.953 12.891 1 90.5 379 PHE A CA 1
ATOM 3145 C C . PHE A 1 379 ? -27.641 15.008 12.766 1 90.5 379 PHE A C 1
ATOM 3147 O O . PHE A 1 379 ? -27.25 15.625 13.766 1 90.5 379 PHE A O 1
ATOM 3154 N N . TYR A 1 380 ? -27.188 15.219 11.672 1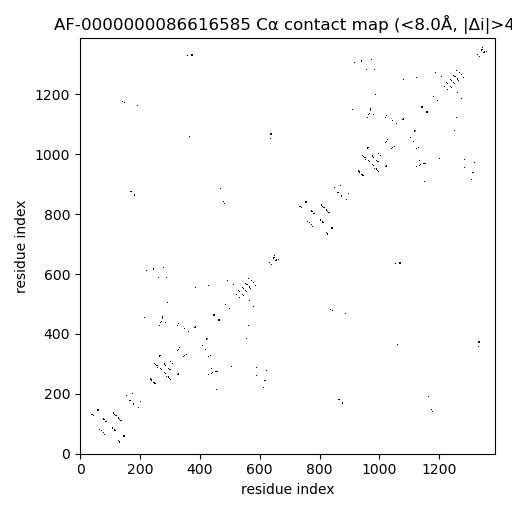 87.69 380 TYR A N 1
ATOM 3155 C CA . TYR A 1 380 ? -26.141 16.219 11.477 1 87.69 380 TYR A CA 1
ATOM 3156 C C . TYR A 1 380 ? -26.688 17.625 11.656 1 87.69 380 TYR A C 1
ATOM 3158 O O . TYR A 1 380 ? -25.969 18.516 12.109 1 87.69 380 TYR A O 1
ATOM 3166 N N . GLU A 1 381 ? -27.875 17.781 11.258 1 87.44 381 GLU A N 1
ATOM 3167 C CA . GLU A 1 381 ? -28.5 19.078 11.555 1 87.44 381 GLU A CA 1
ATOM 3168 C C . GLU A 1 381 ? -28.562 19.312 13.062 1 87.44 381 GLU A C 1
ATOM 3170 O O . GLU A 1 381 ? -28.328 20.438 13.523 1 87.44 381 GLU A O 1
ATOM 3175 N N . LEU A 1 382 ? -28.891 18.203 13.68 1 89.94 382 LEU A N 1
ATOM 3176 C CA . LEU A 1 382 ? -28.875 18.281 15.141 1 89.94 382 LEU A CA 1
ATOM 3177 C C . LEU A 1 382 ? -27.484 18.594 15.664 1 89.94 382 LEU A C 1
ATOM 3179 O O . LEU A 1 382 ? -27.328 19.375 16.609 1 89.94 382 LEU A O 1
ATOM 3183 N N . TYR A 1 383 ? -26.516 18.016 15.039 1 88.19 383 TYR A N 1
ATOM 3184 C CA . TYR A 1 383 ? -25.125 18.172 15.438 1 88.19 383 TYR A CA 1
ATOM 3185 C C . TYR A 1 383 ? -24.656 19.609 15.258 1 88.19 383 TYR A C 1
ATOM 3187 O O . TYR A 1 383 ? -23.812 20.109 16.016 1 88.19 383 TYR A O 1
ATOM 3195 N N . HIS A 1 384 ? -25.234 20.344 14.352 1 85.44 384 HIS A N 1
ATOM 3196 C CA . HIS A 1 384 ? -24.75 21.688 14.008 1 85.44 384 HIS A CA 1
ATOM 3197 C C . HIS A 1 384 ? -25.531 22.766 14.766 1 85.44 384 HIS A C 1
ATOM 3199 O O . HIS A 1 384 ? -25.266 23.953 14.602 1 85.44 384 HIS A O 1
ATOM 3205 N N . LEU A 1 385 ? -26.391 22.266 15.586 1 86.31 385 LEU A N 1
ATOM 3206 C CA . LEU A 1 385 ? -27.141 23.234 16.391 1 86.31 385 LEU A CA 1
ATOM 3207 C C . LEU A 1 385 ? -26.219 23.922 17.391 1 86.31 385 LEU A C 1
ATOM 3209 O O . LEU A 1 385 ? -25.266 23.312 17.875 1 86.31 385 LEU A O 1
ATOM 3213 N N . GLU A 1 386 ? -26.422 25.172 17.781 1 84.31 386 GLU A N 1
ATOM 3214 C CA . GLU A 1 386 ? -25.484 26 18.531 1 84.31 386 GLU A CA 1
ATOM 3215 C C . GLU A 1 386 ? -25.766 25.969 20.031 1 84.31 386 GLU A C 1
ATOM 3217 O O . GLU A 1 386 ? -24.828 25.969 20.844 1 84.31 386 GLU A O 1
ATOM 3222 N N . THR A 1 387 ? -27.047 25.938 20.391 1 87.25 387 THR A N 1
ATOM 3223 C CA . THR A 1 387 ? -27.359 26.062 21.812 1 87.25 387 THR A CA 1
ATOM 3224 C C . THR A 1 387 ? -27.906 24.75 22.359 1 87.25 387 THR A C 1
ATOM 3226 O O . THR A 1 387 ? -28.578 24 21.641 1 87.25 387 THR A O 1
ATOM 3229 N N . PRO A 1 388 ? -27.547 24.484 23.672 1 91.88 388 PRO A N 1
ATOM 3230 C CA . PRO A 1 388 ? -28.047 23.266 24.312 1 91.88 388 PRO A CA 1
ATOM 3231 C C . PRO A 1 388 ? -29.578 23.188 24.328 1 91.88 388 PRO A C 1
ATOM 3233 O O . PRO A 1 388 ? -30.141 22.094 24.156 1 91.88 388 PRO A O 1
ATOM 3236 N N . GLN A 1 389 ? -30.266 24.328 24.484 1 90.19 389 GLN A N 1
ATOM 3237 C CA . GLN A 1 389 ? -31.719 24.344 24.516 1 90.19 389 GLN A CA 1
ATOM 3238 C C . GLN A 1 389 ? -32.312 23.922 23.172 1 90.19 389 GLN A C 1
ATOM 3240 O O . GLN A 1 389 ? -33.219 23.109 23.109 1 90.19 389 GLN A O 1
ATOM 3245 N N . GLU A 1 390 ? -31.766 24.484 22.203 1 89.62 390 GLU A N 1
ATOM 3246 C CA . GLU A 1 390 ? -32.219 24.094 20.859 1 89.62 390 GLU A CA 1
ATOM 3247 C C . GLU A 1 390 ? -32 22.609 20.625 1 89.62 390 GLU A C 1
ATOM 3249 O O . GLU A 1 390 ? -32.844 21.953 20.016 1 89.62 390 GLU A O 1
ATOM 3254 N N . PHE A 1 391 ? -30.875 22.141 21.094 1 93.81 391 PHE A N 1
ATOM 3255 C CA . PHE A 1 391 ? -30.547 20.734 20.906 1 93.81 391 PHE A CA 1
ATOM 3256 C C . PHE A 1 391 ? -31.562 19.828 21.594 1 93.81 391 PHE A C 1
ATOM 3258 O O . PHE A 1 391 ? -32.031 18.859 21.016 1 93.81 391 PHE A O 1
ATOM 3265 N N . GLU A 1 392 ? -31.891 20.172 22.797 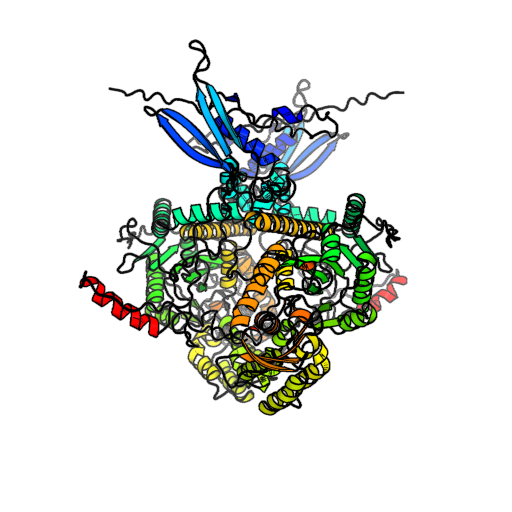1 94.44 392 GLU A N 1
ATOM 3266 C CA . GLU A 1 392 ? -32.812 19.359 23.578 1 94.44 392 GLU A CA 1
ATOM 3267 C C . GLU A 1 392 ? -34.188 19.328 22.938 1 94.44 392 GLU A C 1
ATOM 3269 O O . GLU A 1 392 ? -34.812 18.266 22.859 1 94.44 392 GLU A O 1
ATOM 3274 N N . ASP A 1 393 ? -34.625 20.422 22.406 1 92.5 393 ASP A N 1
ATOM 3275 C CA . ASP A 1 393 ? -35.938 20.5 21.766 1 92.5 393 ASP A CA 1
ATOM 3276 C C . ASP A 1 393 ? -35.938 19.719 20.453 1 92.5 393 ASP A C 1
ATOM 3278 O O . ASP A 1 393 ? -36.875 18.938 20.203 1 92.5 393 ASP A O 1
ATOM 3282 N N . HIS A 1 394 ? -34.938 19.984 19.719 1 93.62 394 HIS A N 1
ATOM 3283 C CA . HIS A 1 394 ? -34.906 19.344 18.406 1 93.62 394 HIS A CA 1
ATOM 3284 C C . HIS A 1 394 ? -34.625 17.844 18.531 1 93.62 394 HIS A C 1
ATOM 3286 O O . HIS A 1 394 ? -35.062 17.062 17.703 1 93.62 394 HIS A O 1
ATOM 3292 N N . TRP A 1 395 ? -33.781 17.516 19.562 1 94.81 395 TRP A N 1
ATOM 3293 C CA . TRP A 1 395 ? -33.469 16.109 19.781 1 94.81 395 TRP A CA 1
ATOM 3294 C C . TRP A 1 395 ? -34.75 15.297 19.984 1 94.81 395 TRP A C 1
ATOM 3296 O O . TRP A 1 395 ? -34.938 14.258 19.344 1 94.81 395 TRP A O 1
ATOM 3306 N N . THR A 1 396 ? -35.719 15.812 20.734 1 93.25 396 THR A N 1
ATOM 3307 C CA . THR A 1 396 ? -36.969 15.117 21.031 1 93.25 396 THR A CA 1
ATOM 3308 C C . THR A 1 396 ? -37.844 15.008 19.781 1 93.25 396 THR A C 1
ATOM 3310 O O . THR A 1 396 ? -38.469 13.977 19.547 1 93.25 396 THR A O 1
ATOM 3313 N N . GLN A 1 397 ? -37.781 16.016 19.047 1 93.31 397 GLN A N 1
ATOM 3314 C CA . GLN A 1 397 ? -38.562 16.047 17.828 1 93.31 397 GLN A CA 1
ATOM 3315 C C . GLN A 1 397 ? -38.062 15.039 16.797 1 93.31 397 GLN A C 1
ATOM 3317 O O . GLN A 1 397 ? -38.844 14.312 16.188 1 93.31 397 GLN A O 1
ATOM 3322 N N . VAL A 1 398 ? -36.781 15.047 16.625 1 93.56 398 VAL A N 1
ATOM 3323 C CA . VAL A 1 398 ? -36.188 14.188 15.609 1 93.56 398 VAL A CA 1
ATOM 3324 C C . VAL A 1 398 ? -36.312 12.727 16.016 1 93.56 398 VAL A C 1
ATOM 3326 O O . VAL A 1 398 ? -36.625 11.867 15.18 1 93.56 398 VAL A O 1
ATOM 3329 N N . ILE A 1 399 ? -36.125 12.445 17.25 1 93.31 399 ILE A N 1
ATOM 3330 C CA . ILE A 1 399 ? -36.25 11.078 17.734 1 93.31 399 ILE A CA 1
ATOM 3331 C C . ILE A 1 399 ? -37.688 10.586 17.578 1 93.31 399 ILE A C 1
ATOM 3333 O O . ILE A 1 399 ? -37.906 9.43 17.219 1 93.31 399 ILE A O 1
ATOM 3337 N N . ALA A 1 400 ? -38.625 11.484 17.812 1 91.38 400 ALA A N 1
ATOM 3338 C CA . ALA A 1 400 ? -40.031 11.148 17.656 1 91.38 400 ALA A CA 1
ATOM 3339 C C . ALA A 1 400 ? -40.375 10.906 16.188 1 91.38 400 ALA A C 1
ATOM 3341 O O . ALA A 1 400 ? -41.156 10.023 15.867 1 91.38 400 ALA A O 1
ATOM 3342 N N . LYS A 1 401 ? -39.75 11.68 15.422 1 92.25 401 LYS A N 1
ATOM 3343 C CA . LYS A 1 401 ? -40 11.594 13.984 1 92.25 401 LYS A CA 1
ATOM 3344 C C . LYS A 1 401 ? -39.625 10.203 13.461 1 92.25 401 LYS A C 1
ATOM 3346 O O . LYS A 1 401 ? -40.312 9.68 12.578 1 92.25 401 LYS A O 1
ATOM 3351 N N . TYR A 1 402 ? -38.625 9.594 14 1 92.5 402 TYR A N 1
ATOM 3352 C CA . TYR A 1 402 ? -38.188 8.305 13.492 1 92.5 402 TYR A CA 1
ATOM 3353 C C . TYR A 1 402 ? -38.531 7.18 14.453 1 92.5 402 TYR A C 1
ATOM 3355 O O . TYR A 1 402 ? -38.094 6.043 14.273 1 92.5 402 TYR A O 1
ATOM 3363 N N . ASN A 1 403 ? -39.219 7.418 15.469 1 88.62 403 ASN A N 1
ATOM 3364 C CA . ASN A 1 403 ? -39.688 6.457 16.469 1 88.62 403 ASN A CA 1
ATOM 3365 C C . ASN A 1 403 ? -38.531 5.695 17.094 1 88.62 403 ASN A C 1
ATOM 3367 O O . ASN A 1 403 ? -38.531 4.465 17.156 1 88.62 403 ASN A O 1
ATOM 3371 N N . LEU A 1 404 ? -37.5 6.453 17.453 1 90.75 404 LEU A N 1
ATOM 3372 C CA . LEU A 1 404 ? -36.281 5.828 18 1 90.75 404 LEU A CA 1
ATOM 3373 C C . LEU A 1 404 ? -36.188 6.066 19.5 1 90.75 404 LEU A C 1
ATOM 3375 O O . LEU A 1 404 ? -35.094 5.992 20.078 1 90.75 404 LEU A O 1
ATOM 3379 N N . GLN A 1 405 ? -37.219 6.328 20.219 1 88.75 405 GLN A N 1
ATOM 3380 C CA . GLN A 1 405 ? -37.25 6.676 21.625 1 88.75 405 GLN A CA 1
ATOM 3381 C C . GLN A 1 405 ? -36.75 5.508 22.484 1 88.75 405 GLN A C 1
ATOM 3383 O O . GLN A 1 405 ? -36.062 5.707 23.484 1 88.75 405 GLN A O 1
ATOM 3388 N N . SER A 1 406 ? -37.031 4.352 22.016 1 86.94 406 SER A N 1
ATOM 3389 C CA . SER A 1 406 ? -36.688 3.186 22.828 1 86.94 406 SER A CA 1
ATOM 3390 C C . SER A 1 406 ? -35.438 2.498 22.297 1 86.94 406 SER A C 1
ATOM 3392 O O . SER A 1 406 ? -35.031 1.475 22.844 1 86.94 406 SER A O 1
ATOM 3394 N N . ASN A 1 407 ? -34.906 3.086 21.359 1 88.88 407 ASN A N 1
ATOM 3395 C CA . ASN A 1 407 ? -33.688 2.49 20.797 1 88.88 407 ASN A CA 1
ATOM 3396 C C . ASN A 1 407 ? -32.5 2.646 21.75 1 88.88 407 ASN A C 1
ATOM 3398 O O . ASN A 1 407 ? -32.188 3.752 22.203 1 88.88 407 ASN A O 1
ATOM 3402 N N . LYS A 1 408 ? -31.859 1.577 22 1 87.44 408 LYS A N 1
ATOM 3403 C CA . LYS A 1 408 ? -30.781 1.545 22.984 1 87.44 408 LYS A CA 1
ATOM 3404 C C . LYS A 1 408 ? -29.625 2.449 22.562 1 87.44 408 LYS A C 1
ATOM 3406 O O . LYS A 1 408 ? -29.016 3.119 23.391 1 87.44 408 LYS A O 1
ATOM 3411 N N . HIS A 1 409 ? -29.312 2.438 21.297 1 88.62 409 HIS A N 1
ATOM 3412 C CA . HIS A 1 409 ? -28.203 3.238 20.797 1 88.62 409 HIS A CA 1
ATOM 3413 C C . HIS A 1 409 ? -28.5 4.73 20.891 1 88.62 409 HIS A C 1
ATOM 3415 O O . HIS A 1 409 ? -27.625 5.527 21.219 1 88.62 409 HIS A O 1
ATOM 3421 N N . VAL A 1 410 ? -29.734 5.07 20.625 1 92.06 410 VAL A N 1
ATOM 3422 C CA . VAL A 1 410 ? -30.141 6.473 20.688 1 92.06 410 VAL A CA 1
ATOM 3423 C C . VAL A 1 410 ? -30.156 6.941 22.141 1 92.06 410 VAL A C 1
ATOM 3425 O O . VAL A 1 410 ? -29.734 8.062 22.453 1 92.06 410 VAL A O 1
ATOM 3428 N N . ILE A 1 411 ? -30.578 6.117 23 1 91.31 411 ILE A N 1
ATOM 3429 C CA . ILE A 1 411 ? -30.594 6.426 24.422 1 91.31 411 ILE A CA 1
ATOM 3430 C C . ILE A 1 411 ? -29.156 6.598 24.922 1 91.31 411 ILE A C 1
ATOM 3432 O O . ILE A 1 411 ? -28.859 7.527 25.672 1 91.31 411 ILE A O 1
ATOM 3436 N N . GLY A 1 412 ? -28.312 5.699 24.469 1 90.5 412 GLY A N 1
ATOM 3437 C CA . GLY A 1 412 ? -26.906 5.793 24.828 1 90.5 412 GLY A CA 1
ATOM 3438 C C . GLY A 1 412 ? -26.25 7.07 24.344 1 90.5 412 GLY A C 1
ATOM 3439 O O . GLY A 1 412 ? -25.453 7.676 25.062 1 90.5 412 GLY A O 1
ATOM 3440 N N . LEU A 1 413 ? -26.609 7.453 23.141 1 91.88 413 LEU A N 1
ATOM 3441 C CA . LEU A 1 413 ? -26.047 8.672 22.578 1 91.88 413 LEU A CA 1
ATOM 3442 C C . LEU A 1 413 ? -26.484 9.898 23.375 1 91.88 413 LEU A C 1
ATOM 3444 O O . LEU A 1 413 ? -25.719 10.844 23.547 1 91.88 413 LEU A O 1
ATOM 3448 N N . TYR A 1 414 ? -27.703 9.852 23.766 1 93.62 414 TYR A N 1
ATOM 3449 C CA . TYR A 1 414 ? -28.234 10.969 24.547 1 93.62 414 TYR A CA 1
ATOM 3450 C C . TYR A 1 414 ? -27.562 11.039 25.922 1 93.62 414 TYR A C 1
ATOM 3452 O O . TYR A 1 414 ? -27.297 12.133 26.422 1 93.62 414 TYR A O 1
ATOM 3460 N N . GLU A 1 415 ? -27.25 9.938 26.469 1 91.56 415 GLU A N 1
ATOM 3461 C CA . GLU A 1 415 ? -26.625 9.898 27.781 1 91.56 415 GLU A CA 1
ATOM 3462 C C . GLU A 1 415 ? -25.219 10.516 27.75 1 91.56 415 GLU A C 1
ATOM 3464 O O . GLU A 1 415 ? -24.797 11.141 28.734 1 91.56 415 GLU A O 1
ATOM 3469 N N . ILE A 1 416 ? -24.578 10.352 26.672 1 92 416 ILE A N 1
ATOM 3470 C CA . ILE A 1 416 ? -23.219 10.859 26.578 1 92 416 ILE A CA 1
ATOM 3471 C C . ILE A 1 416 ? -23.203 12.133 25.734 1 92 416 ILE A C 1
ATOM 3473 O O . ILE A 1 416 ? -22.188 12.453 25.094 1 92 416 ILE A O 1
ATOM 3477 N N . LYS A 1 417 ? -24.266 12.859 25.641 1 93.06 417 LYS A N 1
ATOM 3478 C CA . LYS A 1 417 ? -24.422 14.039 24.797 1 93.06 417 LYS A CA 1
ATOM 3479 C C . LYS A 1 417 ? -23.375 15.094 25.141 1 93.06 417 LYS A C 1
ATOM 3481 O O . LYS A 1 417 ? -22.938 15.844 24.266 1 93.06 417 LYS A O 1
ATOM 3486 N N . HIS A 1 418 ? -22.859 15.125 26.312 1 92.5 418 HIS A N 1
ATOM 3487 C CA . HIS A 1 418 ? -21.906 16.141 26.766 1 92.5 418 HIS A CA 1
ATOM 3488 C C . HIS A 1 418 ? -20.531 15.875 26.188 1 92.5 418 HIS A C 1
ATOM 3490 O O . HIS A 1 418 ? -19.641 16.734 26.266 1 92.5 418 HIS A O 1
ATOM 3496 N N . PHE A 1 419 ? -20.391 14.703 25.547 1 92.69 419 PHE A N 1
ATOM 3497 C CA . PHE A 1 419 ? -19.062 14.32 25.078 1 92.69 419 PHE A CA 1
ATOM 3498 C C . PHE A 1 419 ? -18.969 14.453 23.562 1 92.69 419 PHE A C 1
ATOM 3500 O O . PHE A 1 419 ? -17.891 14.375 22.984 1 92.69 419 PHE A O 1
ATOM 3507 N N . TRP A 1 420 ? -20.109 14.648 22.875 1 90.81 420 TRP A N 1
ATOM 3508 C CA . TRP A 1 420 ? -19.969 14.625 21.422 1 90.81 420 TRP A CA 1
ATOM 3509 C C . TRP A 1 420 ? -20.781 15.742 20.766 1 90.81 420 TRP A C 1
ATOM 3511 O O . TRP A 1 420 ? -20.531 16.109 19.609 1 90.81 420 TRP A O 1
ATOM 3521 N N . VAL A 1 421 ? -21.75 16.328 21.453 1 92.12 421 VAL A N 1
ATOM 3522 C CA . VAL A 1 421 ? -22.594 17.375 20.875 1 92.12 421 VAL A CA 1
ATOM 3523 C C . VAL A 1 421 ? -21.875 18.719 20.984 1 92.12 421 VAL A C 1
ATOM 3525 O O . VAL A 1 421 ? -21.562 19.188 22.078 1 92.12 421 VAL A O 1
ATOM 3528 N N . PRO A 1 422 ? -21.672 19.344 19.906 1 90.12 422 PRO A N 1
ATOM 3529 C CA . PRO A 1 422 ? -20.969 20.625 19.922 1 90.12 422 PRO A CA 1
ATOM 3530 C C . PRO A 1 422 ? -21.672 21.688 20.781 1 90.12 422 PRO A C 1
ATOM 3532 O O . PRO A 1 422 ? -21 22.547 21.359 1 90.12 422 PRO A O 1
ATOM 3535 N N . ALA A 1 423 ? -23 21.656 20.844 1 91.25 423 ALA A N 1
ATOM 3536 C CA . ALA A 1 423 ? -23.719 22.641 21.641 1 91.25 423 ALA A CA 1
ATOM 3537 C C . ALA A 1 423 ? -23.219 22.672 23.078 1 91.25 423 ALA A C 1
ATOM 3539 O O . ALA A 1 423 ? -23.219 23.719 23.719 1 91.25 423 ALA A O 1
ATOM 3540 N N . TYR A 1 424 ? -22.797 21.516 23.562 1 92.62 424 TYR A N 1
ATOM 3541 C CA . TYR A 1 424 ? -22.297 21.422 24.922 1 92.62 424 TYR A CA 1
ATOM 3542 C C . TYR A 1 424 ? -20.781 21.594 24.969 1 92.62 424 TYR A C 1
ATOM 3544 O O . TYR A 1 424 ? -20.188 21.688 26.047 1 92.62 424 TYR A O 1
ATOM 3552 N N . LEU A 1 425 ? -20.141 21.625 23.859 1 92.31 425 LEU A N 1
ATOM 3553 C CA . LEU A 1 425 ? -18.688 21.625 23.797 1 92.31 425 LEU A CA 1
ATOM 3554 C C . LEU A 1 425 ? -18.141 22.969 23.312 1 92.31 425 LEU A C 1
ATOM 3556 O O . LEU A 1 425 ? -16.969 23.266 23.484 1 92.31 425 LEU A O 1
ATOM 3560 N N . ARG A 1 426 ? -18.875 23.797 22.797 1 91.38 426 ARG A N 1
ATOM 3561 C CA . ARG A 1 426 ? -18.438 25.031 22.141 1 91.38 426 ARG A CA 1
ATOM 3562 C C . ARG A 1 426 ? -17.859 26.016 23.156 1 91.38 426 ARG A C 1
ATOM 3564 O O . ARG A 1 426 ? -17.156 26.953 22.781 1 91.38 426 ARG A O 1
ATOM 3571 N N . ASP A 1 427 ? -18.094 25.734 24.391 1 91 427 ASP A N 1
ATOM 3572 C CA . ASP A 1 427 ? -17.547 26.609 25.422 1 91 427 ASP A CA 1
ATOM 3573 C C . ASP A 1 427 ? -16.078 26.328 25.656 1 91 427 ASP A C 1
ATOM 3575 O O . ASP A 1 427 ? -15.383 27.109 26.328 1 91 427 ASP A O 1
ATOM 3579 N N . PHE A 1 428 ? -15.656 25.312 25.109 1 93.25 428 PHE A N 1
ATOM 3580 C CA . PHE A 1 428 ? -14.273 24.891 25.328 1 93.25 428 PHE A CA 1
ATOM 3581 C C . PHE A 1 428 ? -13.461 25.031 24.047 1 93.25 428 PHE A C 1
ATOM 3583 O O . PHE A 1 428 ? -14.016 25.031 22.938 1 93.25 428 PHE A O 1
ATOM 3590 N N . PHE A 1 429 ? -12.18 25.172 24.203 1 93.38 429 PHE A N 1
ATOM 3591 C CA . PHE A 1 429 ? -11.305 25.406 23.062 1 93.38 429 PHE A CA 1
ATOM 3592 C C . PHE A 1 429 ? -10.867 24.094 22.438 1 93.38 429 PHE A C 1
ATOM 3594 O O . PHE A 1 429 ? -10.172 23.297 23.062 1 93.38 429 PHE A O 1
ATOM 3601 N N . PHE A 1 430 ? -11.227 23.906 21.141 1 90.88 430 PHE A N 1
ATOM 3602 C CA . PHE A 1 430 ? -10.852 22.688 20.438 1 90.88 430 PHE A CA 1
ATOM 3603 C C . PHE A 1 430 ? -10.047 23.016 19.188 1 90.88 430 PHE A C 1
ATOM 3605 O O . PHE A 1 430 ? -9.766 22.125 18.375 1 90.88 430 PHE A O 1
ATOM 3612 N N . GLY A 1 431 ? -9.641 24.266 19.047 1 87 431 GLY A N 1
ATOM 3613 C CA . GLY A 1 431 ? -8.883 24.641 17.875 1 87 431 GLY A CA 1
ATOM 3614 C C . GLY A 1 431 ? -9.594 24.312 16.578 1 87 431 GLY A C 1
ATOM 3615 O O . GLY A 1 431 ? -8.945 24.031 15.562 1 87 431 GLY A O 1
ATOM 3616 N N . GLY A 1 432 ? -10.875 24.172 16.609 1 82.06 432 GLY A N 1
ATOM 3617 C CA . GLY A 1 432 ? -11.672 23.875 15.43 1 82.06 432 GLY A CA 1
ATOM 3618 C C . GLY A 1 432 ? -11.711 22.391 15.102 1 82.06 432 GLY A C 1
ATOM 3619 O O . GLY A 1 432 ? -12.328 21.984 14.109 1 82.06 432 GLY A O 1
ATOM 3620 N N . MET A 1 433 ? -11.078 21.531 15.859 1 80.19 433 MET A N 1
ATOM 3621 C CA . MET A 1 433 ? -11 20.109 15.562 1 80.19 433 MET A CA 1
ATOM 3622 C C . MET A 1 433 ? -12.242 19.375 16.062 1 80.19 433 MET A C 1
ATOM 3624 O O . MET A 1 433 ? -12.648 19.562 17.219 1 80.19 433 MET A O 1
ATOM 3628 N N . THR A 1 434 ? -12.984 18.719 15.094 1 68.94 434 THR A N 1
ATOM 3629 C CA . THR A 1 434 ? -14.125 17.906 15.508 1 68.94 434 THR A CA 1
ATOM 3630 C C . THR A 1 434 ? -13.922 16.438 15.125 1 68.94 434 THR A C 1
ATOM 3632 O O . THR A 1 434 ? -14.633 15.562 15.609 1 68.94 434 THR A O 1
ATOM 3635 N N . THR A 1 435 ? -13.062 16.281 14.148 1 63.25 435 THR A N 1
ATOM 3636 C CA . THR A 1 435 ? -12.867 14.93 13.664 1 63.25 435 THR A CA 1
ATOM 3637 C C . THR A 1 435 ? -11.438 14.453 13.945 1 63.25 435 THR A C 1
ATOM 3639 O O . THR A 1 435 ? -10.562 15.266 14.258 1 63.25 435 THR A O 1
ATOM 3642 N N . THR A 1 436 ? -11.398 13.141 14.016 1 55.34 436 THR A N 1
ATOM 3643 C CA . THR A 1 436 ? -10.086 12.523 14.195 1 55.34 436 THR A CA 1
ATOM 3644 C C . THR A 1 436 ? -9.367 12.398 12.852 1 55.34 436 THR A C 1
ATOM 3646 O O . THR A 1 436 ? -8.438 11.602 12.711 1 55.34 436 THR A O 1
ATOM 3649 N N . GLY A 1 437 ? -9.883 13.047 11.828 1 60.94 437 GLY A N 1
ATOM 3650 C CA . GLY A 1 437 ? -9.242 12.961 10.523 1 60.94 437 GLY A CA 1
ATOM 3651 C C . GLY A 1 437 ? -7.742 13.188 10.578 1 60.94 437 GLY A C 1
ATOM 3652 O O . GLY A 1 437 ? -6.98 12.508 9.891 1 60.94 437 GLY A O 1
ATOM 3653 N N . ARG A 1 438 ? -7.371 13.945 11.5 1 63.81 438 ARG A N 1
ATOM 3654 C CA . ARG A 1 438 ? -5.953 14.266 11.625 1 63.81 438 ARG A CA 1
ATOM 3655 C C . ARG A 1 438 ? -5.16 13.062 12.125 1 63.81 438 ARG A C 1
ATOM 3657 O O . ARG A 1 438 ? -4.043 12.812 11.664 1 63.81 438 ARG A O 1
ATOM 3664 N N . SER A 1 439 ? -5.82 12.305 13.008 1 67.38 439 SER A N 1
ATOM 3665 C CA . SER A 1 439 ? -5.145 11.109 13.508 1 67.38 439 SER A CA 1
ATOM 3666 C C . SER A 1 439 ? -5.008 10.055 12.406 1 67.38 439 SER A C 1
ATOM 3668 O O . SER A 1 439 ? -3.982 9.375 12.32 1 67.38 439 SER A O 1
ATOM 3670 N N . GLU A 1 440 ? -6 10.031 11.562 1 66 440 GLU A N 1
ATOM 3671 C CA . GLU A 1 440 ? -5.949 9.078 10.453 1 66 440 GLU A CA 1
ATOM 3672 C C . GLU A 1 440 ? -4.836 9.422 9.477 1 66 440 GLU A C 1
ATOM 3674 O O . GLU A 1 440 ? -4.164 8.539 8.945 1 66 440 GLU A O 1
ATOM 3679 N N . SER A 1 441 ? -4.695 10.688 9.391 1 68.38 441 SER A N 1
ATOM 3680 C CA . SER A 1 441 ? -3.65 11.133 8.469 1 68.38 441 SER A CA 1
ATOM 3681 C C . SER A 1 441 ? -2.264 10.781 9 1 68.38 441 SER A C 1
ATOM 3683 O O . SER A 1 441 ? -1.402 10.328 8.242 1 68.38 441 SER A O 1
ATOM 3685 N N . ILE A 1 442 ? -2.174 10.969 10.266 1 69.25 442 ILE A N 1
ATOM 3686 C CA . ILE A 1 442 ? -0.872 10.68 10.859 1 69.25 442 ILE A CA 1
ATOM 3687 C C . ILE A 1 442 ? -0.638 9.172 10.867 1 69.25 442 ILE A C 1
ATOM 3689 O O . ILE A 1 442 ? 0.472 8.703 10.594 1 69.25 442 ILE A O 1
ATOM 3693 N N . ASN A 1 443 ? -1.672 8.5 11.164 1 68.62 443 ASN A N 1
ATOM 3694 C CA . ASN A 1 443 ? -1.521 7.047 11.156 1 68.62 443 ASN A CA 1
ATOM 3695 C C . ASN A 1 443 ? -1.181 6.523 9.766 1 68.62 443 ASN A C 1
ATOM 3697 O O . ASN A 1 443 ? -0.344 5.633 9.625 1 68.62 443 ASN A O 1
ATOM 3701 N N . ALA A 1 444 ? -1.897 7.113 8.875 1 66.5 444 ALA A N 1
ATOM 3702 C CA . ALA A 1 444 ? -1.58 6.742 7.5 1 66.5 444 ALA A CA 1
ATOM 3703 C C . ALA A 1 444 ? -0.131 7.082 7.16 1 66.5 444 ALA A C 1
ATOM 3705 O O . ALA A 1 444 ? 0.554 6.309 6.488 1 66.5 444 ALA A O 1
ATOM 3706 N N . PHE A 1 445 ? 0.213 8.172 7.719 1 64.38 445 PHE A N 1
ATOM 3707 C CA . PHE A 1 445 ? 1.583 8.617 7.488 1 64.38 445 PHE A CA 1
ATOM 3708 C C . PHE A 1 445 ? 2.578 7.648 8.117 1 64.38 445 PHE A C 1
ATOM 3710 O O . PHE A 1 445 ? 3.557 7.254 7.48 1 64.38 445 PHE A O 1
ATOM 3717 N N . ILE A 1 446 ? 2.283 7.238 9.312 1 66.81 446 ILE A N 1
ATOM 3718 C CA . ILE A 1 446 ? 3.189 6.359 10.039 1 66.81 446 ILE A CA 1
ATOM 3719 C C . ILE A 1 446 ? 3.207 4.977 9.391 1 66.81 446 ILE A C 1
ATOM 3721 O O . ILE A 1 446 ? 4.258 4.34 9.297 1 66.81 446 ILE A O 1
ATOM 3725 N N . LYS A 1 447 ? 2.059 4.598 8.914 1 67 447 LYS A N 1
ATOM 3726 C CA . LYS A 1 447 ? 1.938 3.275 8.312 1 67 447 LYS A CA 1
ATOM 3727 C C . LYS A 1 447 ? 2.768 3.172 7.035 1 67 447 LYS A C 1
ATOM 3729 O O . LYS A 1 447 ? 3.133 2.074 6.613 1 67 447 LYS A O 1
ATOM 3734 N N . ARG A 1 448 ? 3.045 4.312 6.492 1 62.28 448 ARG A N 1
ATOM 3735 C CA . ARG A 1 448 ? 3.861 4.32 5.285 1 62.28 448 ARG A CA 1
ATOM 3736 C C . ARG A 1 448 ? 5.281 3.854 5.582 1 62.28 448 ARG A C 1
ATOM 3738 O O . ARG A 1 448 ? 6 3.414 4.68 1 62.28 448 ARG A O 1
ATOM 3745 N N . PHE A 1 449 ? 5.57 3.984 6.875 1 60.22 449 PHE A N 1
ATOM 3746 C CA . PHE A 1 449 ? 6.957 3.717 7.238 1 60.22 449 PHE A CA 1
ATOM 3747 C C . PHE A 1 449 ? 7.09 2.361 7.922 1 60.22 449 PHE A C 1
ATOM 3749 O O . PHE A 1 449 ? 8.203 1.888 8.164 1 60.22 449 PHE A O 1
ATOM 3756 N N . ILE A 1 450 ? 5.93 1.746 8.258 1 64.25 450 ILE A N 1
ATOM 3757 C CA . ILE A 1 450 ? 6.004 0.616 9.18 1 64.25 450 ILE A CA 1
ATOM 3758 C C . ILE A 1 450 ? 5.328 -0.602 8.555 1 64.25 450 ILE A C 1
ATOM 3760 O O . ILE A 1 450 ? 4.484 -0.465 7.664 1 64.25 450 ILE A O 1
ATOM 3764 N N . SER A 1 451 ? 5.949 -1.714 8.773 1 63.84 451 SER A N 1
ATOM 3765 C CA . SER A 1 451 ? 5.324 -2.98 8.406 1 63.84 451 SER A CA 1
ATOM 3766 C C . SER A 1 451 ? 4.914 -3.77 9.648 1 63.84 451 SER A C 1
ATOM 3768 O O . SER A 1 451 ? 5.332 -3.451 10.758 1 63.84 451 SER A O 1
ATOM 3770 N N . SER A 1 452 ? 3.994 -4.742 9.547 1 64.44 452 SER A N 1
ATOM 3771 C CA . SER A 1 452 ? 3.502 -5.57 10.641 1 64.44 452 SER A CA 1
ATOM 3772 C C . SER A 1 452 ? 4.621 -6.406 11.25 1 64.44 452 SER A C 1
ATOM 3774 O O . SER A 1 452 ? 4.512 -6.867 12.391 1 64.44 452 SER A O 1
ATOM 3776 N N . HIS A 1 453 ? 5.742 -6.477 10.617 1 69.19 453 HIS A N 1
ATOM 3777 C CA . HIS A 1 453 ? 6.809 -7.348 11.094 1 69.19 453 HIS A CA 1
ATOM 3778 C C . HIS A 1 453 ? 8 -6.535 11.594 1 69.19 453 HIS A C 1
ATOM 3780 O O . HIS A 1 453 ? 9.031 -7.102 11.969 1 69.19 453 HIS A O 1
ATOM 3786 N N . THR A 1 454 ? 7.793 -5.301 11.75 1 73.62 454 THR A N 1
ATOM 3787 C CA . THR A 1 454 ? 8.914 -4.438 12.109 1 73.62 454 THR A CA 1
ATOM 3788 C C . THR A 1 454 ? 9.242 -4.559 13.594 1 73.62 454 THR A C 1
ATOM 3790 O O . THR A 1 454 ? 8.336 -4.602 14.43 1 73.62 454 THR A O 1
ATOM 3793 N N . ASN A 1 455 ? 10.539 -4.738 13.852 1 79.69 455 ASN A N 1
ATOM 3794 C CA . ASN A 1 455 ? 11.023 -4.746 15.227 1 79.69 455 ASN A CA 1
ATOM 3795 C C . ASN A 1 455 ? 10.797 -3.4 15.906 1 79.69 455 ASN A C 1
ATOM 3797 O O . ASN A 1 455 ? 10.531 -2.396 15.242 1 79.69 455 ASN A O 1
ATOM 3801 N N . LEU A 1 456 ? 10.859 -3.402 17.203 1 82.44 456 LEU A N 1
ATOM 3802 C CA . LEU A 1 456 ? 10.539 -2.219 17.984 1 82.44 456 LEU A CA 1
ATOM 3803 C C . LEU A 1 456 ? 11.562 -1.112 17.75 1 82.44 456 LEU A C 1
ATOM 3805 O O . LEU A 1 456 ? 11.195 0.059 17.625 1 82.44 456 LEU A O 1
ATOM 3809 N N . GLU A 1 457 ? 12.75 -1.504 17.719 1 81.06 457 GLU A N 1
ATOM 3810 C CA . GLU A 1 457 ? 13.789 -0.495 17.531 1 81.06 457 GLU A CA 1
ATOM 3811 C C . GLU A 1 457 ? 13.625 0.218 16.188 1 81.06 457 GLU A C 1
ATOM 3813 O O . GLU A 1 457 ? 13.656 1.448 16.125 1 81.06 457 GLU A O 1
ATOM 3818 N N . LYS A 1 458 ? 13.5 -0.617 15.203 1 79.94 458 LYS A N 1
ATOM 3819 C CA . LYS A 1 458 ? 13.328 -0.036 13.875 1 79.94 458 LYS A CA 1
ATOM 3820 C C . LYS A 1 458 ? 12.039 0.776 13.797 1 79.94 458 LYS A C 1
ATOM 3822 O O . LYS A 1 458 ? 11.984 1.8 13.117 1 79.94 458 LYS A O 1
ATOM 3827 N N . PHE A 1 459 ? 11.148 0.36 14.57 1 84.44 459 PHE A N 1
ATOM 3828 C CA . PHE A 1 459 ? 9.867 1.057 14.609 1 84.44 459 PHE A CA 1
ATOM 3829 C C . PHE A 1 459 ? 10.031 2.467 15.156 1 84.44 459 PHE A C 1
ATOM 3831 O O . PHE A 1 459 ? 9.562 3.436 14.555 1 84.44 459 PHE A O 1
ATOM 3838 N N . VAL A 1 460 ? 10.641 2.557 16.219 1 84.12 460 VAL A N 1
ATOM 3839 C CA . VAL A 1 460 ? 10.812 3.842 16.891 1 84.12 460 VAL A CA 1
ATOM 3840 C C . VAL A 1 460 ? 11.68 4.762 16.047 1 84.12 460 VAL A C 1
ATOM 3842 O O . VAL A 1 460 ? 11.391 5.957 15.922 1 84.12 460 VAL A O 1
ATOM 3845 N N . LYS A 1 461 ? 12.633 4.215 15.422 1 82.56 461 LYS A N 1
ATOM 3846 C CA . LYS A 1 461 ? 13.508 5.008 14.562 1 82.56 461 LYS A CA 1
ATOM 3847 C C . LYS A 1 461 ? 12.75 5.559 13.359 1 82.56 461 LYS A C 1
ATOM 3849 O O . LYS A 1 461 ? 12.969 6.699 12.945 1 82.56 461 LYS A O 1
ATOM 3854 N N . GLN A 1 462 ? 11.875 4.762 12.852 1 82.31 462 GLN A N 1
ATOM 3855 C CA . GLN A 1 462 ? 11.086 5.195 11.703 1 82.31 462 GLN A CA 1
ATOM 3856 C C . GLN A 1 462 ? 10.086 6.277 12.109 1 82.31 462 GLN A C 1
ATOM 3858 O O . GLN A 1 462 ? 9.82 7.203 11.336 1 82.31 462 GLN A O 1
ATOM 3863 N N . VAL A 1 463 ? 9.562 6.148 13.258 1 85 463 VAL A N 1
ATOM 3864 C CA . VAL A 1 463 ? 8.633 7.16 13.758 1 85 463 VAL A CA 1
ATOM 3865 C C . VAL A 1 463 ? 9.367 8.484 13.945 1 85 463 VAL A C 1
ATOM 3867 O O . VAL A 1 463 ? 8.859 9.547 13.578 1 85 463 VAL A O 1
ATOM 3870 N N . ASP A 1 464 ? 10.523 8.391 14.453 1 85.81 464 ASP A N 1
ATOM 3871 C CA . ASP A 1 464 ? 11.305 9.594 14.68 1 85.81 464 ASP A CA 1
ATOM 3872 C C . ASP A 1 464 ? 11.672 10.273 13.359 1 85.81 464 ASP A C 1
ATOM 3874 O O . ASP A 1 464 ? 11.742 11.5 13.289 1 85.81 464 ASP A O 1
ATOM 3878 N N . LEU A 1 465 ? 11.891 9.469 12.422 1 84.31 465 LEU A N 1
ATOM 3879 C CA . LEU A 1 465 ? 12.141 10.031 11.094 1 84.31 465 LEU A CA 1
ATOM 3880 C C . LEU A 1 465 ? 10.906 10.75 10.57 1 84.31 465 LEU A C 1
ATOM 3882 O O . LEU A 1 465 ? 11.016 11.781 9.906 1 84.31 465 LEU A O 1
ATOM 3886 N N . GLY A 1 466 ? 9.75 10.188 10.82 1 83.75 466 GLY A N 1
ATOM 3887 C CA . GLY A 1 466 ? 8.5 10.844 10.453 1 83.75 466 GLY A CA 1
ATOM 3888 C C . GLY A 1 466 ? 8.305 12.18 11.141 1 83.75 466 GLY A C 1
ATOM 3889 O O . GLY A 1 466 ? 7.809 13.133 10.531 1 83.75 466 GLY A O 1
ATOM 3890 N N . ILE A 1 467 ? 8.734 12.195 12.359 1 88.56 467 ILE A N 1
ATOM 3891 C CA . ILE A 1 467 ? 8.633 13.43 13.133 1 88.56 467 ILE A CA 1
ATOM 3892 C C . ILE A 1 467 ? 9.562 14.484 12.547 1 88.56 467 ILE A C 1
ATOM 3894 O O . ILE A 1 467 ? 9.195 15.664 12.453 1 88.56 467 ILE A O 1
ATOM 3898 N N . GLU A 1 468 ? 10.68 14.055 12.125 1 88 468 GLU A N 1
ATOM 3899 C CA . GLU A 1 468 ? 11.617 14.977 11.492 1 88 468 GLU A CA 1
ATOM 3900 C C . GLU A 1 468 ? 11.07 15.516 10.18 1 88 468 GLU A C 1
ATOM 3902 O O . GLU A 1 468 ? 11.289 16.688 9.836 1 88 468 GLU A O 1
ATOM 3907 N N . ASP A 1 469 ? 10.398 14.727 9.523 1 86.81 469 ASP A N 1
ATOM 3908 C CA . ASP A 1 469 ? 9.766 15.164 8.281 1 86.81 469 ASP A CA 1
ATOM 3909 C C . ASP A 1 469 ? 8.742 16.266 8.539 1 86.81 469 ASP A C 1
ATOM 3911 O O . ASP A 1 469 ? 8.664 17.234 7.781 1 86.81 469 ASP A O 1
ATOM 3915 N N . ILE A 1 470 ? 7.973 16.109 9.57 1 88.44 470 ILE A N 1
ATOM 3916 C CA . ILE A 1 470 ? 6.965 17.094 9.938 1 88.44 470 ILE A CA 1
ATOM 3917 C C . ILE A 1 470 ? 7.645 18.406 10.32 1 88.44 470 ILE A C 1
ATOM 3919 O O . ILE A 1 470 ? 7.156 19.484 9.992 1 88.44 470 ILE A O 1
ATOM 3923 N N . GLN A 1 471 ? 8.766 18.266 10.953 1 90.12 471 GLN A N 1
ATOM 3924 C CA . GLN A 1 471 ? 9.516 19.453 11.359 1 90.12 471 GLN A CA 1
ATOM 3925 C C . GLN A 1 471 ? 10.008 20.234 10.148 1 90.12 471 GLN A C 1
ATOM 3927 O O . GLN A 1 471 ? 9.914 21.469 10.117 1 90.12 471 GLN A O 1
ATOM 3932 N N . HIS A 1 472 ? 10.5 19.531 9.219 1 88.94 472 HIS A N 1
ATOM 3933 C CA . HIS A 1 472 ? 11 20.188 8.016 1 88.94 472 HIS A CA 1
ATOM 3934 C C . HIS A 1 472 ? 9.867 20.859 7.238 1 88.94 472 HIS A C 1
ATOM 3936 O O . HIS A 1 472 ? 10.055 21.922 6.652 1 88.94 472 HIS A O 1
ATOM 3942 N N . LYS A 1 473 ? 8.773 20.266 7.25 1 89.19 473 LYS A N 1
ATOM 3943 C CA . LYS A 1 473 ? 7.621 20.859 6.566 1 89.19 473 LYS A CA 1
ATOM 3944 C C . LYS A 1 473 ? 7.145 22.125 7.277 1 89.19 473 LYS A C 1
ATOM 3946 O O . LYS A 1 473 ? 6.715 23.078 6.633 1 89.19 473 LYS A O 1
ATOM 3951 N N . GLU A 1 474 ? 7.199 22.062 8.547 1 90.5 474 GLU A N 1
ATOM 3952 C CA . GLU A 1 474 ? 6.832 23.25 9.32 1 90.5 474 GLU A CA 1
ATOM 3953 C C . GLU A 1 474 ? 7.785 24.406 9.039 1 90.5 474 GLU A C 1
ATOM 3955 O O . GLU A 1 474 ? 7.355 25.547 8.906 1 90.5 474 GLU A O 1
ATOM 3960 N N . LEU A 1 475 ? 9.047 24.062 8.969 1 89.62 475 LEU A N 1
ATOM 3961 C CA . LEU A 1 475 ? 10.039 25.094 8.664 1 89.62 475 LEU A CA 1
ATOM 3962 C C . LEU A 1 475 ? 9.797 25.688 7.273 1 89.62 475 LEU A C 1
ATOM 3964 O O . LEU A 1 475 ? 9.938 26.891 7.074 1 89.62 475 LEU A O 1
ATOM 3968 N N . HIS A 1 476 ? 9.484 24.812 6.438 1 90.62 476 HIS A N 1
ATOM 3969 C CA . HIS A 1 476 ? 9.172 25.25 5.082 1 90.62 476 HIS A CA 1
ATOM 3970 C C . HIS A 1 476 ? 7.941 26.156 5.062 1 90.62 476 HIS A C 1
ATOM 3972 O O . HIS A 1 476 ? 7.934 27.172 4.383 1 90.62 476 HIS A O 1
ATOM 3978 N N . ASP A 1 477 ? 6.957 25.875 5.785 1 88.69 477 ASP A N 1
ATOM 3979 C CA . ASP A 1 477 ? 5.742 26.688 5.844 1 88.69 477 ASP A CA 1
ATOM 3980 C C . ASP A 1 477 ? 6.016 28.031 6.492 1 88.69 477 ASP A C 1
ATOM 3982 O O . ASP A 1 477 ? 5.449 29.047 6.078 1 88.69 477 ASP A O 1
ATOM 3986 N N . THR A 1 478 ? 6.801 28.016 7.516 1 87.69 478 THR A N 1
ATOM 3987 C CA . THR A 1 478 ? 7.18 29.266 8.164 1 87.69 478 THR A CA 1
ATOM 3988 C C . THR A 1 478 ? 7.93 30.172 7.191 1 87.69 478 THR A C 1
ATOM 3990 O O . THR A 1 478 ? 7.727 31.391 7.188 1 87.69 478 THR A O 1
ATOM 3993 N N . MET A 1 479 ? 8.758 29.531 6.434 1 87.5 479 MET A N 1
ATOM 3994 C CA . MET A 1 479 ? 9.492 30.297 5.426 1 87.5 479 MET A CA 1
ATOM 3995 C C . MET A 1 479 ? 8.539 30.891 4.391 1 87.5 479 MET A C 1
ATOM 3997 O O . MET A 1 479 ? 8.68 32.031 3.998 1 87.5 479 MET A O 1
ATOM 4001 N N . LEU A 1 480 ? 7.586 30.141 4 1 85.88 480 LEU A N 1
ATOM 4002 C CA . LEU A 1 480 ? 6.617 30.594 3.008 1 85.88 480 LEU A CA 1
ATOM 4003 C C . LEU A 1 480 ? 5.777 31.75 3.559 1 85.88 480 LEU A C 1
ATOM 4005 O O . LEU A 1 480 ? 5.422 32.656 2.822 1 85.88 480 LEU A O 1
ATOM 4009 N N . GLN A 1 481 ? 5.488 31.656 4.805 1 84.19 481 GLN A N 1
ATOM 4010 C CA . GLN A 1 481 ? 4.734 32.719 5.465 1 84.19 481 GLN A CA 1
ATOM 4011 C C . GLN A 1 481 ? 5.5 34.031 5.441 1 84.19 481 GLN A C 1
ATOM 4013 O O . GLN A 1 481 ? 4.918 35.094 5.18 1 84.19 481 GLN A O 1
ATOM 4018 N N . LYS A 1 482 ? 6.715 33.938 5.688 1 81 482 LYS A N 1
ATOM 4019 C CA . LYS A 1 482 ? 7.551 35.125 5.703 1 81 482 LYS A CA 1
ATOM 4020 C C . LYS A 1 482 ? 7.785 35.656 4.293 1 81 482 LYS A C 1
ATOM 4022 O O . LYS A 1 482 ? 7.832 36.875 4.074 1 81 482 LYS A O 1
ATOM 4027 N N . TYR A 1 483 ? 7.828 34.656 3.418 1 80.94 483 TYR A N 1
ATOM 4028 C CA . TYR A 1 483 ? 8.227 34.969 2.051 1 80.94 483 TYR A CA 1
ATOM 4029 C C . TYR A 1 483 ? 7.043 35.5 1.241 1 80.94 483 TYR A C 1
ATOM 4031 O O . TYR A 1 483 ? 7.195 36.406 0.422 1 80.94 483 TYR A O 1
ATOM 4039 N N . ARG A 1 484 ? 5.852 34.969 1.258 1 76.31 484 ARG A N 1
ATOM 4040 C CA . ARG A 1 484 ? 4.715 35.281 0.408 1 76.31 484 ARG A CA 1
ATOM 4041 C C . ARG A 1 484 ? 3.781 36.281 1.107 1 76.31 484 ARG A C 1
ATOM 4043 O O . ARG A 1 484 ? 3.059 37.031 0.451 1 76.31 484 ARG A O 1
ATOM 4050 N N . GLY A 1 485 ? 3.977 36.625 2.234 1 68.62 485 GLY A N 1
ATOM 4051 C CA . GLY A 1 485 ? 3.064 37.5 2.959 1 68.62 485 GLY A CA 1
ATOM 4052 C C . GLY A 1 485 ? 1.604 37.156 2.723 1 68.62 485 GLY A C 1
ATOM 4053 O O . GLY A 1 485 ? 1.287 36.125 2.127 1 68.62 485 GLY A O 1
ATOM 4054 N N . SER A 1 486 ? 0.548 37.844 3.275 1 73.81 486 SER A N 1
ATOM 4055 C CA . SER A 1 486 ? -0.892 37.656 3.119 1 73.81 486 SER A CA 1
ATOM 4056 C C . SER A 1 486 ? -1.523 38.875 2.422 1 73.81 486 SER A C 1
ATOM 4058 O O . SER A 1 486 ? -0.991 39.969 2.484 1 73.81 486 SER A O 1
ATOM 4060 N N . SER A 1 487 ? -2.531 38.562 1.607 1 75.38 487 SER A N 1
ATOM 4061 C CA . SER A 1 487 ? -3.197 39.625 0.879 1 75.38 487 SER A CA 1
ATOM 4062 C C . SER A 1 487 ? -4.449 40.094 1.613 1 75.38 487 SER A C 1
ATOM 4064 O O . SER A 1 487 ? -5.188 39.281 2.178 1 75.38 487 SER A O 1
ATOM 4066 N N . LEU A 1 488 ? -4.539 41.438 1.679 1 80.81 488 LEU A N 1
ATOM 4067 C CA . LEU A 1 488 ? -5.715 42.031 2.289 1 80.81 488 LEU A CA 1
ATOM 4068 C C . LEU A 1 488 ? -6.863 42.125 1.288 1 80.81 488 LEU A C 1
ATOM 4070 O O . LEU A 1 488 ? -6.637 42.344 0.097 1 80.81 488 LEU A O 1
ATOM 4074 N N . ARG A 1 489 ? -8.008 41.812 1.719 1 78.25 489 ARG A N 1
ATOM 4075 C CA . ARG A 1 489 ? -9.188 41.938 0.868 1 78.25 489 ARG A CA 1
ATOM 4076 C C . ARG A 1 489 ? -9.859 43.281 1.032 1 78.25 489 ARG A C 1
ATOM 4078 O O . ARG A 1 489 ? -10.453 43.812 0.086 1 78.25 489 ARG A O 1
ATOM 4085 N N . THR A 1 490 ? -9.797 43.75 2.262 1 79.69 490 THR A N 1
ATOM 4086 C CA . THR A 1 490 ? -10.406 45.031 2.58 1 79.69 490 THR A CA 1
ATOM 4087 C C . THR A 1 490 ? -9.383 45.969 3.203 1 79.69 490 THR A C 1
ATOM 4089 O O . THR A 1 490 ? -8.266 45.562 3.537 1 79.69 490 THR A O 1
ATOM 4092 N N . MET A 1 491 ? -9.688 47.281 3.244 1 80.12 491 MET A N 1
ATOM 4093 C CA . MET A 1 491 ? -8.789 48.25 3.832 1 80.12 491 MET A CA 1
ATOM 4094 C C . MET A 1 491 ? -9.172 48.562 5.277 1 80.12 491 MET A C 1
ATOM 4096 O O . MET A 1 491 ? -8.852 49.625 5.809 1 80.12 491 MET A O 1
ATOM 4100 N N . SER A 1 492 ? -9.797 47.562 5.832 1 87.19 492 SER A N 1
ATOM 4101 C CA . SER A 1 492 ? -10.203 47.75 7.223 1 87.19 492 SER A CA 1
ATOM 4102 C C . SER A 1 492 ? -9.016 47.562 8.172 1 87.19 492 SER A C 1
ATOM 4104 O O . SER A 1 492 ? -8.172 46.719 7.961 1 87.19 492 SER A O 1
ATOM 4106 N N . PRO A 1 493 ? -8.969 48.375 9.164 1 91 493 PRO A N 1
ATOM 4107 C CA . PRO A 1 493 ? -7.891 48.25 10.148 1 91 493 PRO A CA 1
ATOM 4108 C C . PRO A 1 493 ? -7.926 46.938 10.898 1 91 493 PRO A C 1
ATOM 4110 O O . PRO A 1 493 ? -6.879 46.438 11.328 1 91 493 PRO A O 1
ATOM 4113 N N . LEU A 1 494 ? -9.102 46.469 11.008 1 91.88 494 LEU A N 1
ATOM 4114 C CA . LEU A 1 494 ? -9.219 45.188 11.68 1 91.88 494 LEU A CA 1
ATOM 4115 C C . LEU A 1 494 ? -8.539 44.062 10.875 1 91.88 494 LEU A C 1
ATOM 4117 O O . LEU A 1 494 ? -7.812 43.25 11.43 1 91.88 494 LEU A O 1
ATOM 4121 N N . GLU A 1 495 ? -8.758 44.094 9.633 1 91.44 495 GLU A N 1
ATOM 4122 C CA . GLU A 1 495 ? -8.141 43.094 8.766 1 91.44 495 GLU A CA 1
ATOM 4123 C C . GLU A 1 495 ? -6.629 43.281 8.688 1 91.44 495 GLU A C 1
ATOM 4125 O O . GLU A 1 495 ? -5.875 42.312 8.625 1 91.44 495 GLU A O 1
ATOM 4130 N N . GLU A 1 496 ? -6.219 44.5 8.711 1 90.69 496 GLU A N 1
ATOM 4131 C CA . GLU A 1 496 ? -4.793 44.812 8.664 1 90.69 496 GLU A CA 1
ATOM 4132 C C . GLU A 1 496 ? -4.082 44.312 9.914 1 90.69 496 GLU A C 1
ATOM 4134 O O . GLU A 1 496 ? -2.994 43.719 9.836 1 90.69 496 GLU A O 1
ATOM 4139 N N . GLN A 1 497 ? -4.711 44.562 11.016 1 92.38 497 GLN A N 1
ATOM 4140 C CA . GLN A 1 497 ? -4.137 44.062 12.266 1 92.38 497 GLN A CA 1
ATOM 4141 C C . GLN A 1 497 ? -4.059 42.562 12.281 1 92.38 497 GLN A C 1
ATOM 4143 O O . GLN A 1 497 ? -3.045 41.969 12.688 1 92.38 497 GLN A O 1
ATOM 4148 N N . ALA A 1 498 ? -5.098 41.938 11.867 1 92.06 498 ALA A N 1
ATOM 4149 C CA . ALA A 1 498 ? -5.141 40.5 11.836 1 92.06 498 ALA A CA 1
ATOM 4150 C C . ALA A 1 498 ? -4.074 39.938 10.891 1 92.06 498 ALA A C 1
ATOM 4152 O O . ALA A 1 498 ? -3.453 38.906 11.188 1 92.06 498 ALA A O 1
ATOM 4153 N N . CYS A 1 499 ? -3.859 40.562 9.836 1 88.75 499 CYS A N 1
ATOM 4154 C CA . CYS A 1 499 ? -2.875 40.125 8.844 1 88.75 499 CYS A CA 1
ATOM 4155 C C . CYS A 1 499 ? -1.466 40.188 9.422 1 88.75 499 CYS A C 1
ATOM 4157 O O . CYS A 1 499 ? -0.636 39.312 9.125 1 88.75 499 CYS A O 1
ATOM 4159 N N . GLU A 1 500 ? -1.223 41.125 10.266 1 86.31 500 GLU A N 1
ATOM 4160 C CA . GLU A 1 500 ? 0.109 41.344 10.828 1 86.31 500 GLU A CA 1
ATOM 4161 C C . GLU A 1 500 ? 0.395 40.344 11.953 1 86.31 500 GLU A C 1
ATOM 4163 O O . GLU A 1 500 ? 1.534 39.906 12.133 1 86.31 500 GLU A O 1
ATOM 4168 N N . VAL A 1 501 ? -0.619 39.969 12.625 1 90 501 VAL A N 1
ATOM 4169 C CA . VAL A 1 501 ? -0.391 39.219 13.859 1 90 501 VAL A CA 1
ATOM 4170 C C . VAL A 1 501 ? -0.652 37.75 13.609 1 90 501 VAL A C 1
ATOM 4172 O O . VAL A 1 501 ? 0.084 36.875 14.109 1 90 501 VAL A O 1
ATOM 4175 N N . LEU A 1 502 ? -1.661 37.438 12.844 1 91.19 502 LEU A N 1
ATOM 4176 C CA . LEU A 1 502 ? -2.094 36.062 12.68 1 91.19 502 LEU A CA 1
ATOM 4177 C C . LEU A 1 502 ? -1.285 35.375 11.594 1 91.19 502 LEU A C 1
ATOM 4179 O O . LEU A 1 502 ? -0.728 36 10.711 1 91.19 502 LEU A O 1
ATOM 4183 N N . THR A 1 503 ? -1.182 34.062 11.75 1 90.19 503 THR A N 1
ATOM 4184 C CA . THR A 1 503 ? -0.58 33.25 10.695 1 90.19 503 THR A CA 1
ATOM 4185 C C . THR A 1 503 ? -1.471 33.25 9.461 1 90.19 503 THR A C 1
ATOM 4187 O O . THR A 1 503 ? -2.678 33.469 9.555 1 90.19 503 THR A O 1
ATOM 4190 N N . PRO A 1 504 ? -0.87 32.938 8.297 1 87.12 504 PRO A N 1
ATOM 4191 C CA . PRO A 1 504 ? -1.676 32.906 7.078 1 87.12 504 PRO A CA 1
ATOM 4192 C C . PRO A 1 504 ? -2.852 31.953 7.148 1 87.12 504 PRO A C 1
ATOM 4194 O O . PRO A 1 504 ? -3.92 32.219 6.594 1 87.12 504 PRO A O 1
ATOM 4197 N N . PHE A 1 505 ? -2.619 30.953 7.836 1 89 505 PHE A N 1
ATOM 4198 C CA . PHE A 1 505 ? -3.697 29.984 7.988 1 89 505 PHE A CA 1
ATOM 4199 C C . PHE A 1 505 ? -4.863 30.594 8.766 1 89 505 PHE A C 1
ATOM 4201 O O . PHE A 1 505 ? -6.012 30.531 8.312 1 89 505 PHE A O 1
ATOM 4208 N N . CYS A 1 506 ? -4.609 31.094 9.891 1 91.25 506 CYS A N 1
ATOM 4209 C CA . CYS A 1 506 ? -5.648 31.672 10.734 1 91.25 506 CYS A CA 1
ATOM 4210 C C . CYS A 1 506 ? -6.211 32.938 10.109 1 91.25 506 CYS A C 1
ATOM 4212 O O . CYS A 1 506 ? -7.391 33.25 10.273 1 91.25 506 CYS A O 1
ATOM 4214 N N . PHE A 1 507 ? -5.359 33.625 9.43 1 92.06 507 PHE A N 1
ATOM 4215 C CA . PHE A 1 507 ? -5.801 34.844 8.773 1 92.06 507 PHE A CA 1
ATOM 4216 C C . PHE A 1 507 ? -6.832 34.562 7.695 1 92.06 507 PHE A C 1
ATOM 4218 O O . PHE A 1 507 ? -7.805 35.281 7.531 1 92.06 507 PHE A O 1
ATOM 4225 N N . LYS A 1 508 ? -6.617 33.531 6.98 1 90.25 508 LYS A N 1
ATOM 4226 C CA . LYS A 1 508 ? -7.586 33.125 5.961 1 90.25 508 LYS A CA 1
ATOM 4227 C C . LYS A 1 508 ? -8.945 32.844 6.586 1 90.25 508 LYS A C 1
ATOM 4229 O O . LYS A 1 508 ? -9.984 33.219 6.035 1 90.25 508 LYS A O 1
ATOM 4234 N N . LYS A 1 509 ? -8.953 32.188 7.676 1 91.69 509 LYS A N 1
ATOM 4235 C CA . LYS A 1 509 ? -10.203 31.875 8.375 1 91.69 509 LYS A CA 1
ATOM 4236 C C . LYS A 1 509 ? -10.852 33.156 8.906 1 91.69 509 LYS A C 1
ATOM 4238 O O . LYS A 1 509 ? -12.07 33.312 8.875 1 91.69 509 LYS A O 1
ATOM 4243 N N . PHE A 1 510 ? -10.016 34 9.414 1 93.38 510 PHE A N 1
ATOM 4244 C CA . PHE A 1 510 ? -10.492 35.281 9.883 1 93.38 510 PHE A CA 1
ATOM 4245 C C . PHE A 1 510 ? -11.117 36.094 8.742 1 93.38 510 PHE A C 1
ATOM 4247 O O . PHE A 1 510 ? -12.18 36.688 8.906 1 93.38 510 PHE A O 1
ATOM 4254 N N . GLN A 1 511 ? -10.477 35.969 7.574 1 91.81 511 GLN A N 1
ATOM 4255 C CA . GLN A 1 511 ? -10.953 36.719 6.402 1 91.81 511 GLN A CA 1
ATOM 4256 C C . GLN A 1 511 ? -12.32 36.188 5.965 1 91.81 511 GLN A C 1
ATOM 4258 O O . GLN A 1 511 ? -13.164 36.969 5.504 1 91.81 511 GLN A O 1
ATOM 4263 N N . GLU A 1 512 ? -12.461 34.969 6.094 1 90.56 512 GLU A N 1
ATOM 4264 C CA . GLU A 1 512 ? -13.75 34.375 5.738 1 90.56 512 GLU A CA 1
ATOM 4265 C C . GLU A 1 512 ? -14.859 34.875 6.664 1 90.56 512 GLU A C 1
ATOM 4267 O O . GLU A 1 512 ? -15.938 35.25 6.199 1 90.56 512 GLU A O 1
ATOM 4272 N N . GLU A 1 513 ? -14.586 34.906 7.938 1 92.31 513 GLU A N 1
ATOM 4273 C CA . GLU A 1 513 ? -15.562 35.406 8.898 1 92.31 513 GLU A CA 1
ATOM 4274 C C . GLU A 1 513 ? -15.797 36.906 8.727 1 92.31 513 GLU A C 1
ATOM 4276 O O . GLU A 1 513 ? -16.922 37.375 8.844 1 92.31 513 GLU A O 1
ATOM 4281 N N . PHE A 1 514 ? -14.75 37.594 8.453 1 92.06 514 PHE A N 1
ATOM 4282 C CA . PHE A 1 514 ? -14.836 39.031 8.281 1 92.06 514 PHE A CA 1
ATOM 4283 C C . PHE A 1 514 ? -15.656 39.406 7.047 1 92.06 514 PHE A C 1
ATOM 4285 O O . PHE A 1 514 ? -16.453 40.344 7.074 1 92.06 514 PHE A O 1
ATOM 4292 N N . GLY A 1 515 ? -15.422 38.656 6.004 1 89.31 515 GLY A N 1
ATOM 4293 C CA . GLY A 1 515 ? -16.219 38.844 4.801 1 89.31 515 GLY A CA 1
ATOM 4294 C C . GLY A 1 515 ? -17.703 38.625 5.012 1 89.31 515 GLY A C 1
ATOM 4295 O O . GLY A 1 515 ? -18.531 39.344 4.477 1 89.31 515 GLY A O 1
ATOM 4296 N N . ARG A 1 516 ? -18.016 37.688 5.852 1 89.31 516 ARG A N 1
ATOM 4297 C CA . ARG A 1 516 ? -19.406 37.375 6.133 1 89.31 516 ARG A CA 1
ATOM 4298 C C . ARG A 1 516 ? -20.016 38.344 7.113 1 89.31 516 ARG A C 1
ATOM 4300 O O . ARG A 1 516 ? -21.234 38.531 7.16 1 89.31 516 ARG A O 1
ATOM 4307 N N . ALA A 1 517 ? -19.219 38.969 7.91 1 91 517 ALA A N 1
ATOM 4308 C CA . ALA A 1 517 ? -19.688 39.938 8.891 1 91 517 ALA A CA 1
ATOM 4309 C C . ALA A 1 517 ? -20.375 41.125 8.219 1 91 517 ALA A C 1
ATOM 4311 O O . ALA A 1 517 ? -21.281 41.75 8.781 1 91 517 ALA A O 1
ATOM 4312 N N . THR A 1 518 ? -19.953 41.406 7 1 85.19 518 THR A N 1
ATOM 4313 C CA . THR A 1 518 ? -20.5 42.531 6.27 1 85.19 518 THR A CA 1
ATOM 4314 C C . THR A 1 518 ? -21.938 42.25 5.832 1 85.19 518 THR A C 1
ATOM 4316 O O . THR A 1 518 ? -22.688 43.188 5.527 1 85.19 518 THR A O 1
ATOM 4319 N N . LEU A 1 519 ? -22.359 41.031 5.992 1 86.31 519 LEU A N 1
ATOM 4320 C CA . LEU A 1 519 ? -23.688 40.656 5.559 1 86.31 519 LEU A CA 1
ATOM 4321 C C . LEU A 1 519 ? -24.688 40.719 6.719 1 86.31 519 LEU A C 1
ATOM 4323 O O . LEU A 1 519 ? -25.875 40.469 6.535 1 86.31 519 LEU A O 1
ATOM 4327 N N . TYR A 1 520 ? -24.219 41.094 7.793 1 88.94 520 TYR A N 1
ATOM 4328 C CA . TYR A 1 520 ? -25.078 41.125 8.969 1 88.94 520 TYR A CA 1
ATOM 4329 C C . TYR A 1 520 ? -25.406 42.562 9.367 1 88.94 520 TYR A C 1
ATOM 4331 O O . TYR A 1 520 ? -24.594 43.469 9.18 1 88.94 520 TYR A O 1
ATOM 4339 N N . SER A 1 521 ? -26.656 42.75 9.859 1 87.5 521 SER A N 1
ATOM 4340 C CA . SER A 1 521 ? -27.109 44.062 10.305 1 87.5 521 SER A CA 1
ATOM 4341 C C . SER A 1 521 ? -27.391 44.062 11.805 1 87.5 521 SER A C 1
ATOM 4343 O O . SER A 1 521 ? -27.781 43.062 12.375 1 87.5 521 SER A O 1
ATOM 4345 N N . LEU A 1 522 ? -27.094 45.188 12.375 1 89.12 522 LEU A N 1
ATOM 4346 C CA . LEU A 1 522 ? -27.406 45.375 13.789 1 89.12 522 LEU A CA 1
ATOM 4347 C C . LEU A 1 522 ? -28.859 45.812 13.984 1 89.12 522 LEU A C 1
ATOM 4349 O O . LEU A 1 522 ? -29.281 46.844 13.508 1 89.12 522 LEU A O 1
ATOM 4353 N N . LEU A 1 523 ? -29.656 44.969 14.602 1 84.12 523 LEU A N 1
ATOM 4354 C CA . LEU A 1 523 ? -31.078 45.219 14.781 1 84.12 523 LEU A CA 1
ATOM 4355 C C . LEU A 1 523 ? -31.328 46.125 15.992 1 84.12 523 LEU A C 1
ATOM 4357 O O . LEU A 1 523 ? -32.062 47.094 15.914 1 84.12 523 LEU A O 1
ATOM 4361 N N . HIS A 1 524 ? -30.844 45.594 17.141 1 83.12 524 HIS A N 1
ATOM 4362 C CA . HIS A 1 524 ? -31.078 46.344 18.391 1 83.12 524 HIS A CA 1
ATOM 4363 C C . HIS A 1 524 ? -29.812 46.375 19.25 1 83.12 524 HIS A C 1
ATOM 4365 O O . HIS A 1 524 ? -29 45.438 19.203 1 83.12 524 HIS A O 1
ATOM 4371 N N . GLY A 1 525 ? -29.422 47.562 19.734 1 81.88 525 GLY A N 1
ATOM 4372 C CA . GLY A 1 525 ? -28.312 47.688 20.672 1 81.88 525 GLY A CA 1
ATOM 4373 C C . GLY A 1 525 ? -28.703 48.375 21.969 1 81.88 525 GLY A C 1
ATOM 4374 O O . GLY A 1 525 ? -29.234 49.5 21.938 1 81.88 525 GLY A O 1
ATOM 4375 N N . ASP A 1 526 ? -28.828 47.562 22.969 1 83.75 526 ASP A N 1
ATOM 4376 C CA . ASP A 1 526 ? -29.109 48.125 24.281 1 83.75 526 ASP A CA 1
ATOM 4377 C C . ASP A 1 526 ? -27.875 48.094 25.172 1 83.75 526 ASP A C 1
ATOM 4379 O O . ASP A 1 526 ? -27.594 47.062 25.812 1 83.75 526 ASP A O 1
ATOM 4383 N N . GLY A 1 527 ? -27.203 49.094 25.25 1 85.69 527 GLY A N 1
ATOM 4384 C CA . GLY A 1 527 ? -26.031 49.156 26.094 1 85.69 527 GLY A CA 1
ATOM 4385 C C . GLY A 1 527 ? -24.906 48.25 25.609 1 85.69 527 GLY A C 1
ATOM 4386 O O . GLY A 1 527 ? -24.203 48.594 24.656 1 85.69 527 GLY A O 1
ATOM 4387 N N . HIS A 1 528 ? -24.906 47.094 26.406 1 90.94 528 HIS A N 1
ATOM 4388 C CA . HIS A 1 528 ? -23.812 46.188 26.094 1 90.94 528 HIS A CA 1
ATOM 4389 C C . HIS A 1 528 ? -24.312 44.938 25.344 1 90.94 528 HIS A C 1
ATOM 4391 O O . HIS A 1 528 ? -23.516 44.062 24.969 1 90.94 528 HIS A O 1
ATOM 4397 N N . GLU A 1 529 ? -25.594 44.906 25.078 1 92.81 529 GLU A N 1
ATOM 4398 C CA . GLU A 1 529 ? -26.172 43.781 24.375 1 92.81 529 GLU A CA 1
ATOM 4399 C C . GLU A 1 529 ? -26.625 44.156 22.969 1 92.81 529 GLU A C 1
ATOM 4401 O O . GLU A 1 529 ? -27.359 45.125 22.797 1 92.81 529 GLU A O 1
ATOM 4406 N N . PHE A 1 530 ? -26.156 43.406 22.031 1 93.38 530 PHE A N 1
ATOM 4407 C CA . PHE A 1 530 ? -26.469 43.688 20.641 1 93.38 530 PHE A CA 1
ATOM 4408 C C . PHE A 1 530 ? -27.094 42.438 19.984 1 93.38 530 PHE A C 1
ATOM 4410 O O . PHE A 1 530 ? -26.734 41.312 20.297 1 93.38 530 PHE A O 1
ATOM 4417 N N . VAL A 1 531 ? -28.016 42.656 19.203 1 92.25 531 VAL A N 1
ATOM 4418 C CA . VAL A 1 531 ? -28.641 41.594 18.422 1 92.25 531 VAL A CA 1
ATOM 4419 C C . VAL A 1 531 ? -28.344 41.781 16.938 1 92.25 531 VAL A C 1
ATOM 4421 O O . VAL A 1 531 ? -28.625 42.844 16.375 1 92.25 531 VAL A O 1
ATOM 4424 N N . VAL A 1 532 ? -27.656 40.812 16.359 1 90.94 532 VAL A N 1
ATOM 4425 C CA . VAL A 1 532 ? -27.281 40.875 14.953 1 90.94 532 VAL A CA 1
ATOM 4426 C C . VAL A 1 532 ? -28.078 39.844 14.148 1 90.94 532 VAL A C 1
ATOM 4428 O O . VAL A 1 532 ? -28.406 38.781 14.648 1 90.94 532 VAL A O 1
ATOM 4431 N N . LYS A 1 533 ? -28.453 40.25 12.953 1 89.19 533 LYS A N 1
ATOM 4432 C CA . LYS A 1 533 ? -29.234 39.406 12.07 1 89.19 533 LYS A CA 1
ATOM 4433 C C . LYS A 1 533 ? -28.734 39.5 10.633 1 89.19 533 LYS A C 1
ATOM 4435 O O . LYS A 1 533 ? -28.219 40.531 10.219 1 89.19 533 LYS A O 1
ATOM 4440 N N . TYR A 1 534 ? -28.938 38.312 9.953 1 85.69 534 TYR A N 1
ATOM 4441 C CA . TYR A 1 534 ? -28.609 38.312 8.531 1 85.69 534 TYR A CA 1
ATOM 4442 C C . TYR A 1 534 ? -29.531 39.219 7.75 1 85.69 534 TYR A C 1
ATOM 4444 O O . TYR A 1 534 ? -30.75 39.219 7.957 1 85.69 534 TYR A O 1
ATOM 4452 N N . HIS A 1 535 ? -29.031 40 6.871 1 79.81 535 HIS A N 1
ATOM 4453 C CA . HIS A 1 535 ? -29.766 41.094 6.266 1 79.81 535 HIS A CA 1
ATOM 4454 C C . HIS A 1 535 ? -30.812 40.594 5.289 1 79.81 535 HIS A C 1
ATOM 4456 O O . HIS A 1 535 ? -31.859 41.219 5.125 1 79.81 535 HIS A O 1
ATOM 4462 N N . LYS A 1 536 ? -30.547 39.5 4.477 1 71.19 536 LYS A N 1
ATOM 4463 C CA . LYS A 1 536 ? -31.422 39.094 3.381 1 71.19 536 LYS A CA 1
ATOM 4464 C C . LYS A 1 536 ? -32.625 38.344 3.898 1 71.19 536 LYS A C 1
ATOM 4466 O O . LYS A 1 536 ? -33.719 38.406 3.311 1 71.19 536 LYS A O 1
ATOM 4471 N N . ASN A 1 537 ? -32.406 37.5 4.82 1 65.25 537 ASN A N 1
ATOM 4472 C CA . ASN A 1 537 ? -33.5 36.625 5.184 1 65.25 537 ASN A CA 1
ATOM 4473 C C . ASN A 1 537 ? -34.156 37.062 6.484 1 65.25 537 ASN A C 1
ATOM 4475 O O . ASN A 1 537 ? -33.5 37.125 7.527 1 65.25 537 ASN A O 1
ATOM 4479 N N . VAL A 1 538 ? -35.375 37.531 6.348 1 62.94 538 VAL A N 1
ATOM 4480 C CA . VAL A 1 538 ? -36.188 37.938 7.496 1 62.94 538 VAL A CA 1
ATOM 4481 C C . VAL A 1 538 ? -36.219 36.812 8.531 1 62.94 538 VAL A C 1
ATOM 4483 O O . VAL A 1 538 ? -36.188 37.062 9.734 1 62.94 538 VAL A O 1
ATOM 4486 N N . ASP A 1 539 ? -36.125 35.562 8.086 1 67.31 539 ASP A N 1
ATOM 4487 C CA . ASP A 1 539 ? -36.281 34.438 9 1 67.31 539 ASP A CA 1
ATOM 4488 C C . ASP A 1 539 ? -34.938 33.906 9.445 1 67.31 539 ASP A C 1
ATOM 4490 O O . ASP A 1 539 ? -34.844 32.781 9.938 1 67.31 539 ASP A O 1
ATOM 4494 N N . SER A 1 540 ? -34.031 34.781 9.383 1 75.06 540 SER A N 1
ATOM 4495 C CA . SER A 1 540 ? -32.719 34.281 9.742 1 75.06 540 SER A CA 1
ATOM 4496 C C . SER A 1 540 ? -32.5 34.281 11.25 1 75.06 540 SER A C 1
ATOM 4498 O O . SER A 1 540 ? -33.188 35 11.977 1 75.06 540 SER A O 1
ATOM 4500 N N . LYS A 1 541 ? -31.688 33.469 11.695 1 80.5 541 LYS A N 1
ATOM 4501 C CA . LYS A 1 541 ? -31.391 33.281 13.117 1 80.5 541 LYS A CA 1
ATOM 4502 C C . LYS A 1 541 ? -30.703 34.531 13.695 1 80.5 541 LYS A C 1
ATOM 4504 O O . LYS A 1 541 ? -29.812 35.094 13.07 1 80.5 541 LYS A O 1
ATOM 4509 N N . LYS A 1 542 ? -31.328 35.031 14.727 1 85.56 542 LYS A N 1
ATOM 4510 C CA . LYS A 1 542 ? -30.75 36.156 15.453 1 85.56 542 LYS A CA 1
ATOM 4511 C C . LYS A 1 542 ? -29.688 35.688 16.438 1 85.56 542 LYS A C 1
ATOM 4513 O O . LYS A 1 542 ? -29.828 34.625 17.047 1 85.56 542 LYS A O 1
ATOM 4518 N N . HIS A 1 543 ? -28.609 36.438 16.5 1 89.69 543 HIS A N 1
ATOM 4519 C CA . HIS A 1 543 ? -27.547 36.125 17.438 1 89.69 543 HIS A CA 1
ATOM 4520 C C . HIS A 1 543 ? -27.312 37.25 18.406 1 89.69 543 HIS A C 1
ATOM 4522 O O . HIS A 1 543 ? -27.312 38.438 18 1 89.69 543 HIS A O 1
ATOM 4528 N N . LYS A 1 544 ? -27.219 36.906 19.625 1 89.81 544 LYS A N 1
ATOM 4529 C CA . LYS A 1 544 ? -26.969 37.875 20.672 1 89.81 544 LYS A CA 1
ATOM 4530 C C . LYS A 1 544 ? -25.469 38.031 20.938 1 89.81 544 LYS A C 1
ATOM 4532 O O . LYS A 1 544 ? -24.766 37.031 21.109 1 89.81 544 LYS A O 1
ATOM 4537 N N . VAL A 1 545 ? -25.047 39.281 20.859 1 93.88 545 VAL A N 1
ATOM 4538 C CA . VAL A 1 545 ? -23.625 39.562 21.078 1 93.88 545 VAL A CA 1
ATOM 4539 C C . VAL A 1 545 ? -23.484 40.531 22.266 1 93.88 545 VAL A C 1
ATOM 4541 O O . VAL A 1 545 ? -24.203 41.531 22.344 1 93.88 545 VAL A O 1
ATOM 4544 N N . TYR A 1 546 ? -22.734 40.125 23.156 1 93.25 546 TYR A N 1
ATOM 4545 C CA . TYR A 1 546 ? -22.391 41 24.281 1 93.25 546 TYR A CA 1
ATOM 4546 C C . TYR A 1 546 ? -21.047 41.688 24.078 1 93.25 546 TYR A C 1
ATOM 4548 O O . TYR A 1 546 ? -20.078 41.031 23.688 1 93.25 546 TYR A O 1
ATOM 4556 N N . TRP A 1 547 ? -20.969 43.062 24.266 1 92.12 547 TRP A N 1
ATOM 4557 C CA . TRP A 1 547 ? -19.719 43.781 24.109 1 92.12 547 TRP A CA 1
ATOM 4558 C C . TRP A 1 547 ? -19.672 45 25.062 1 92.12 547 TRP A C 1
ATOM 4560 O O . TRP A 1 547 ? -20.531 45.875 25 1 92.12 547 TRP A O 1
ATOM 4570 N N . ASP A 1 548 ? -18.719 45 25.922 1 88.75 548 ASP A N 1
ATOM 4571 C CA . ASP A 1 548 ? -18.594 46.094 26.906 1 88.75 548 ASP A CA 1
ATOM 4572 C C . ASP A 1 548 ? -17.516 47.062 26.5 1 88.75 548 ASP A C 1
ATOM 4574 O O . ASP A 1 548 ? -17.125 47.938 27.297 1 88.75 548 ASP A O 1
ATOM 4578 N N . GLY A 1 549 ? -16.984 46.938 25.391 1 84.75 549 GLY A N 1
ATOM 4579 C CA . GLY A 1 549 ? -15.906 47.812 24.938 1 84.75 549 GLY A CA 1
ATOM 4580 C C . GLY A 1 549 ? -14.547 47.125 24.906 1 84.75 549 GLY A C 1
ATOM 4581 O O . GLY A 1 549 ? -13.648 47.531 24.188 1 84.75 549 GLY A O 1
ATOM 4582 N N . GLU A 1 550 ? -14.461 46.094 25.844 1 85.88 550 GLU A N 1
ATOM 4583 C CA . GLU A 1 550 ? -13.211 45.344 25.891 1 85.88 550 GLU A CA 1
ATOM 4584 C C . GLU A 1 550 ? -13.438 43.875 25.609 1 85.88 550 GLU A C 1
ATOM 4586 O O . GLU A 1 550 ? -12.758 43.281 24.75 1 85.88 550 GLU A O 1
ATOM 4591 N N . ALA A 1 551 ? -14.422 43.406 26.281 1 91.44 551 ALA A N 1
ATOM 4592 C CA . ALA A 1 551 ? -14.711 41.969 26.141 1 91.44 551 ALA A CA 1
ATOM 4593 C C . ALA A 1 551 ? -15.992 41.75 25.344 1 91.44 551 ALA A C 1
ATOM 4595 O O . ALA A 1 551 ? -16.969 42.469 25.516 1 91.44 551 ALA A O 1
ATOM 4596 N N . ALA A 1 552 ? -15.875 40.844 24.375 1 92.94 552 ALA A N 1
ATOM 4597 C CA . ALA A 1 552 ? -17.031 40.5 23.547 1 92.94 552 ALA A CA 1
ATOM 4598 C C . ALA A 1 552 ? -17.328 39 23.609 1 92.94 552 ALA A C 1
ATOM 4600 O O . ALA A 1 552 ? -16.406 38.188 23.656 1 92.94 552 ALA A O 1
ATOM 4601 N N . THR A 1 553 ? -18.578 38.656 23.766 1 92.81 553 THR A N 1
ATOM 4602 C CA . THR A 1 553 ? -19.016 37.25 23.719 1 92.81 553 THR A CA 1
ATOM 4603 C C . THR A 1 553 ? -20.219 37.094 22.812 1 92.81 553 THR A C 1
ATOM 4605 O O . THR A 1 553 ? -21.062 38 22.719 1 92.81 553 THR A O 1
ATOM 4608 N N . CYS A 1 554 ? -20.188 36.062 22.031 1 93.12 554 CYS A N 1
ATOM 4609 C CA . CYS A 1 554 ? -21.297 35.781 21.109 1 93.12 554 CYS A CA 1
ATOM 4610 C C . CYS A 1 554 ? -21.984 34.469 21.484 1 93.12 554 CYS A C 1
ATOM 4612 O O . CYS A 1 554 ? -21.344 33.562 21.984 1 93.12 554 CYS A O 1
ATOM 4614 N N . GLY A 1 555 ? -23.203 34.375 21.266 1 88 555 GLY A N 1
ATOM 4615 C CA . GLY A 1 555 ? -23.969 33.188 21.516 1 88 555 GLY A CA 1
ATOM 4616 C C . GLY A 1 555 ? -23.516 32 20.672 1 88 555 GLY A C 1
ATOM 4617 O O . GLY A 1 555 ? -23.734 30.844 21.047 1 88 555 GLY A O 1
ATOM 4618 N N . CYS A 1 556 ? -22.812 32.219 19.578 1 89.5 556 CYS A N 1
ATOM 4619 C CA . CYS A 1 556 ? -22.359 31.141 18.719 1 89.5 556 CYS A CA 1
ATOM 4620 C C . CYS A 1 556 ? -21.109 30.484 19.297 1 89.5 556 CYS A C 1
ATOM 4622 O O . CYS A 1 556 ? -20.781 29.344 18.938 1 89.5 556 CYS A O 1
ATOM 4624 N N . LYS A 1 557 ? -20.375 31.188 20.125 1 92.06 557 LYS A N 1
ATOM 4625 C CA . LYS A 1 557 ? -19.188 30.688 20.828 1 92.06 557 LYS A CA 1
ATOM 4626 C C . LYS A 1 557 ? -18.109 30.219 19.859 1 92.06 557 LYS A C 1
ATOM 4628 O O . LYS A 1 557 ? -17.453 29.219 20.094 1 92.06 557 LYS A O 1
ATOM 4633 N N . HIS A 1 558 ? -18 30.922 18.734 1 92.19 558 HIS A N 1
ATOM 4634 C CA . HIS A 1 558 ? -17 30.578 17.719 1 92.19 558 HIS A CA 1
ATOM 4635 C C . HIS A 1 558 ? -15.586 30.875 18.219 1 92.19 558 HIS A C 1
ATOM 4637 O O . HIS A 1 558 ? -14.664 30.109 17.953 1 92.19 558 HIS A O 1
ATOM 4643 N N . PHE A 1 559 ? -15.461 31.938 18.844 1 94 559 PHE A N 1
ATOM 4644 C CA . PHE A 1 559 ? -14.133 32.281 19.359 1 94 559 PHE A CA 1
ATOM 4645 C C . PHE A 1 559 ? -13.672 31.25 20.391 1 94 559 PHE A C 1
ATOM 4647 O O . PHE A 1 559 ? -12.516 30.828 20.375 1 94 559 PHE A O 1
ATOM 4654 N N . GLU A 1 560 ? -14.531 30.859 21.281 1 92.75 560 GLU A N 1
ATOM 4655 C CA . GLU A 1 560 ? -14.18 29.891 22.328 1 92.75 560 GLU A CA 1
ATOM 4656 C C . GLU A 1 560 ? -13.797 28.547 21.734 1 92.75 560 GLU A C 1
ATOM 4658 O O . GLU A 1 560 ? -12.875 27.875 22.219 1 92.75 560 GLU A O 1
ATOM 4663 N N . PHE A 1 561 ? -14.406 28.297 20.719 1 92.06 561 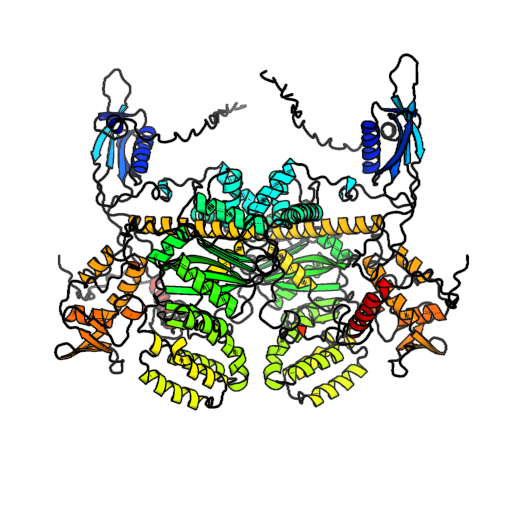PHE A N 1
ATOM 4664 C CA . PHE A 1 561 ? -14.211 26.969 20.125 1 92.06 561 PHE A CA 1
ATOM 4665 C C . PHE A 1 561 ? -13 26.969 19.203 1 92.06 561 PHE A C 1
ATOM 4667 O O . PHE A 1 561 ? -12.211 26.016 19.203 1 92.06 561 PHE A O 1
ATOM 4674 N N . TRP A 1 562 ? -12.805 28.047 18.391 1 91.69 562 TRP A N 1
ATOM 4675 C CA . TRP A 1 562 ? -11.789 28.078 17.344 1 91.69 562 TRP A CA 1
ATOM 4676 C C . TRP A 1 562 ? -10.625 28.969 17.734 1 91.69 562 TRP A C 1
ATOM 4678 O O . TRP A 1 562 ? -9.508 28.812 17.234 1 91.69 562 TRP A O 1
ATOM 4688 N N . GLY A 1 563 ? -10.914 29.922 18.5 1 91.75 563 GLY A N 1
ATOM 4689 C CA . GLY A 1 563 ? -9.93 30.953 18.797 1 91.75 563 GLY A CA 1
ATOM 4690 C C . GLY A 1 563 ? -9.891 32.062 17.766 1 91.75 563 GLY A C 1
ATOM 4691 O O . GLY A 1 563 ? -8.906 32.812 17.672 1 91.75 563 GLY A O 1
ATOM 4692 N N . ILE A 1 564 ? -10.945 32.125 16.906 1 93.69 564 ILE A N 1
ATOM 4693 C CA . ILE A 1 564 ? -11.078 33.156 15.883 1 93.69 564 ILE A CA 1
ATOM 4694 C C . ILE A 1 564 ? -12.414 33.875 16.062 1 93.69 564 ILE A C 1
ATOM 4696 O O . ILE A 1 564 ? -13.438 33.25 16.344 1 93.69 564 ILE A O 1
ATOM 4700 N N . LEU A 1 565 ? -12.336 35.156 15.93 1 94.5 565 LEU A N 1
ATOM 4701 C CA . LEU A 1 565 ? -13.539 35.938 16.141 1 94.5 565 LEU A CA 1
ATOM 4702 C C . LEU A 1 565 ? -14.602 35.594 15.102 1 94.5 565 LEU A C 1
ATOM 4704 O O . LEU A 1 565 ? -14.289 35.375 13.93 1 94.5 565 LEU A O 1
ATOM 4708 N N . CYS A 1 566 ? -15.812 35.531 15.562 1 94.44 566 CYS A N 1
ATOM 4709 C CA . CYS A 1 566 ? -16.906 35.156 14.68 1 94.44 566 CYS A CA 1
ATOM 4710 C C . CYS A 1 566 ? -17.422 36.344 13.883 1 94.44 566 CYS A C 1
ATOM 4712 O O . CYS A 1 566 ? -17.125 37.5 14.211 1 94.44 566 CYS A O 1
ATOM 4714 N N . ARG A 1 567 ? -18.188 36.094 12.945 1 94.12 567 ARG A N 1
ATOM 4715 C CA . ARG A 1 567 ? -18.766 37.094 12.062 1 94.12 567 ARG A CA 1
ATOM 4716 C C . ARG A 1 567 ? -19.703 38.031 12.844 1 94.12 567 ARG A C 1
ATOM 4718 O O . ARG A 1 567 ? -19.812 39.219 12.531 1 94.12 567 ARG A O 1
ATOM 4725 N N . HIS A 1 568 ? -20.312 37.594 13.914 1 93.56 568 HIS A N 1
ATOM 4726 C CA . HIS A 1 568 ? -21.281 38.375 14.695 1 93.56 568 HIS A CA 1
ATOM 4727 C C . HIS A 1 568 ? -20.578 39.438 15.516 1 93.56 568 HIS A C 1
ATOM 4729 O O . HIS A 1 568 ? -20.984 40.625 15.492 1 93.56 568 HIS A O 1
ATOM 4735 N N . ILE A 1 569 ? -19.531 39.031 16.156 1 94.69 569 ILE A N 1
ATOM 4736 C CA . ILE A 1 569 ? -18.766 40 16.953 1 94.69 569 ILE A CA 1
ATOM 4737 C C . ILE A 1 569 ? -18.125 41.031 16.016 1 94.69 569 ILE A C 1
ATOM 4739 O O . ILE A 1 569 ? -18.141 42.219 16.312 1 94.69 569 ILE A O 1
ATOM 4743 N N . LEU A 1 570 ? -17.641 40.531 14.93 1 94.38 570 LEU A N 1
ATOM 4744 C CA . LEU A 1 570 ? -16.984 41.438 13.969 1 94.38 570 LEU A CA 1
ATOM 4745 C C . LEU A 1 570 ? -17.984 42.438 13.383 1 94.38 570 LEU A C 1
ATOM 4747 O O . LEU A 1 570 ? -17.625 43.562 13.102 1 94.38 570 LEU A O 1
ATOM 4751 N N . SER A 1 571 ? -19.188 41.938 13.188 1 93.06 571 SER A N 1
ATOM 4752 C CA . SER A 1 571 ? -20.219 42.875 12.711 1 93.06 571 SER A CA 1
ATOM 4753 C C . SER A 1 571 ? -20.484 43.969 13.711 1 93.06 571 SER A C 1
ATOM 4755 O O . SER A 1 571 ? -20.656 45.125 13.328 1 93.06 571 SER A O 1
ATOM 4757 N N . VAL A 1 572 ? -20.5 43.688 14.969 1 93.12 572 VAL A N 1
ATOM 4758 C CA . VAL A 1 572 ? -20.688 44.688 16.016 1 93.12 572 VAL A CA 1
ATOM 4759 C C . VAL A 1 572 ? -19.5 45.625 16.047 1 93.12 572 VAL A C 1
ATOM 4761 O O . VAL A 1 572 ? -19.672 46.844 16.203 1 93.12 572 VAL A O 1
ATOM 4764 N N . PHE A 1 573 ? -18.297 45.062 15.914 1 92.62 573 PHE A N 1
ATOM 4765 C CA . PHE A 1 573 ? -17.109 45.906 15.883 1 92.62 573 PHE A CA 1
ATOM 4766 C C . PHE A 1 573 ? -17.172 46.906 14.742 1 92.62 573 PHE A C 1
ATOM 4768 O O . PHE A 1 573 ? -16.797 48.062 14.914 1 92.62 573 PHE A O 1
ATOM 4775 N N . LEU A 1 574 ? -17.656 46.5 13.633 1 89.81 574 LEU A N 1
ATOM 4776 C CA . LEU A 1 574 ? -17.75 47.344 12.461 1 89.81 574 LEU A CA 1
ATOM 4777 C C . LEU A 1 574 ? -18.766 48.469 12.672 1 89.81 574 LEU A C 1
ATOM 4779 O O . LEU A 1 574 ? -18.531 49.625 12.312 1 89.81 574 LEU A O 1
ATOM 4783 N N . HIS A 1 575 ? -19.875 48.188 13.258 1 88.81 575 HIS A N 1
ATOM 4784 C CA . HIS A 1 575 ? -20.953 49.125 13.445 1 88.81 575 HIS A CA 1
ATOM 4785 C C . HIS A 1 575 ? -20.625 50.125 14.562 1 88.81 575 HIS A C 1
ATOM 4787 O O . HIS A 1 575 ? -21.109 51.25 14.539 1 88.81 575 HIS A O 1
ATOM 4793 N N . LYS A 1 576 ? -19.844 49.656 15.445 1 89.56 576 LYS A N 1
ATOM 4794 C CA . LYS A 1 576 ? -19.5 50.531 16.562 1 89.56 576 LYS A CA 1
ATOM 4795 C C . LYS A 1 576 ? -18.141 51.188 16.375 1 89.56 576 LYS A C 1
ATOM 4797 O O . LYS A 1 576 ? -17.578 51.75 17.297 1 89.56 576 LYS A O 1
ATOM 4802 N N . ASP A 1 577 ? -17.5 51.062 15.203 1 85.06 577 ASP A N 1
ATOM 4803 C CA . ASP A 1 577 ? -16.25 51.688 14.758 1 85.06 577 ASP A CA 1
ATOM 4804 C C . ASP A 1 577 ? -15.086 51.281 15.656 1 85.06 577 ASP A C 1
ATOM 4806 O O . ASP A 1 577 ? -14.344 52.125 16.141 1 85.06 577 ASP A O 1
ATOM 4810 N N . CYS A 1 578 ? -15.094 50 16.047 1 87.81 578 CYS A N 1
ATOM 4811 C CA . CYS A 1 578 ? -13.922 49.438 16.688 1 87.81 578 CYS A CA 1
ATOM 4812 C C . CYS A 1 578 ? -12.82 49.156 15.672 1 87.81 578 CYS A C 1
ATOM 4814 O O . CYS A 1 578 ? -13.016 48.344 14.758 1 87.81 578 CYS A O 1
ATOM 4816 N N . TYR A 1 579 ? -11.672 49.75 15.867 1 89.5 579 TYR A N 1
ATOM 4817 C CA . TYR A 1 579 ? -10.641 49.656 14.836 1 89.5 579 TYR A CA 1
ATOM 4818 C C . TYR A 1 579 ? -9.5 48.75 15.281 1 89.5 579 TYR A C 1
ATOM 4820 O O . TYR A 1 579 ? -8.578 48.5 14.508 1 89.5 579 TYR A O 1
ATOM 4828 N N . GLN A 1 580 ? -9.641 48.281 16.531 1 91.69 580 GLN A N 1
ATOM 4829 C CA . GLN A 1 580 ? -8.57 47.438 17.031 1 91.69 580 GLN A CA 1
ATOM 4830 C C . GLN A 1 580 ? -9.141 46.188 17.719 1 91.69 580 GLN A C 1
ATOM 4832 O O . GLN A 1 580 ? -10.07 46.312 18.516 1 91.69 580 GLN A O 1
ATOM 4837 N N . ILE A 1 581 ? -8.539 45.125 17.391 1 92.19 581 ILE A N 1
ATOM 4838 C CA . ILE A 1 581 ? -8.922 43.875 18.047 1 92.19 581 ILE A CA 1
ATOM 4839 C C . ILE A 1 581 ? -8.211 43.781 19.406 1 92.19 581 ILE A C 1
ATOM 4841 O O . ILE A 1 581 ? -6.98 43.812 19.469 1 92.19 581 ILE A O 1
ATOM 4845 N N . PRO A 1 582 ? -8.945 43.594 20.359 1 90.56 582 PRO A N 1
ATOM 4846 C CA . PRO A 1 582 ? -8.297 43.406 21.656 1 90.56 582 PRO A CA 1
ATOM 4847 C C . PRO A 1 582 ? -7.379 42.188 21.672 1 90.56 582 PRO A C 1
ATOM 4849 O O . PRO A 1 582 ? -7.688 41.188 21.047 1 90.56 582 PRO A O 1
ATOM 4852 N N . SER A 1 583 ? -6.301 42.219 22.469 1 88.38 583 SER A N 1
ATOM 4853 C CA . SER A 1 583 ? -5.246 41.219 22.469 1 88.38 583 SER A CA 1
ATOM 4854 C C . SER A 1 583 ? -5.77 39.875 23 1 88.38 583 SER A C 1
ATOM 4856 O O . SER A 1 583 ? -5.246 38.812 22.641 1 88.38 583 SER A O 1
ATOM 4858 N N . MET A 1 584 ? -6.812 39.938 23.766 1 88.81 584 MET A N 1
ATOM 4859 C CA . MET A 1 584 ? -7.355 38.719 24.344 1 88.81 584 MET A CA 1
ATOM 4860 C C . MET A 1 584 ? -7.957 37.812 23.266 1 88.81 584 MET A C 1
ATOM 4862 O O . MET A 1 584 ? -8.102 36.625 23.469 1 88.81 584 MET A O 1
ATOM 4866 N N . TYR A 1 585 ? -8.25 38.469 22.109 1 92.38 585 TYR A N 1
ATOM 4867 C CA . TYR A 1 585 ? -8.891 37.688 21.047 1 92.38 585 TYR A CA 1
ATOM 4868 C C . TYR A 1 585 ? -7.867 37.25 20 1 92.38 585 TYR A C 1
ATOM 4870 O O . TYR A 1 585 ? -8.234 36.844 18.906 1 92.38 585 TYR A O 1
ATOM 4878 N N . LEU A 1 586 ? -6.637 37.406 20.328 1 90.94 586 LEU A N 1
ATOM 4879 C CA . LEU A 1 586 ? -5.535 36.969 19.484 1 90.94 586 LEU A CA 1
ATOM 4880 C C . LEU A 1 586 ? -4.656 35.969 20.234 1 90.94 586 LEU A C 1
ATOM 4882 O O . LEU A 1 586 ? -3.562 36.312 20.688 1 90.94 586 LEU A O 1
ATOM 4886 N N . PRO A 1 587 ? -5.156 34.688 20.219 1 90.19 587 PRO A N 1
ATOM 4887 C CA . PRO A 1 587 ? -4.371 33.688 20.938 1 90.19 587 PRO A CA 1
ATOM 4888 C C . PRO A 1 587 ? -2.979 33.5 20.344 1 90.19 587 PRO A C 1
ATOM 4890 O O . PRO A 1 587 ? -2.809 33.562 19.125 1 90.19 587 PRO A O 1
ATOM 4893 N N . SER A 1 588 ? -2.037 33.188 21.188 1 88.19 588 SER A N 1
ATOM 4894 C CA . SER A 1 588 ? -0.637 33.094 20.797 1 88.19 588 SER A CA 1
ATOM 4895 C C . SER A 1 588 ? -0.428 31.922 19.828 1 88.19 588 SER A C 1
ATOM 4897 O O . SER A 1 588 ? 0.447 31.984 18.969 1 88.19 588 SER A O 1
ATOM 4899 N N . ARG A 1 589 ? -1.283 30.969 19.906 1 88.94 589 ARG A N 1
ATOM 4900 C CA . ARG A 1 589 ? -1.103 29.781 19.062 1 88.94 589 ARG A CA 1
ATOM 4901 C C . ARG A 1 589 ? -1.352 30.125 17.594 1 88.94 589 ARG A C 1
ATOM 4903 O O . ARG A 1 589 ? -0.86 29.422 16.703 1 88.94 589 ARG A O 1
ATOM 4910 N N . TRP A 1 590 ? -2.166 31.094 17.406 1 91.38 590 TRP A N 1
ATOM 4911 C CA . TRP A 1 590 ? -2.529 31.438 16.031 1 91.38 590 TRP A CA 1
ATOM 4912 C C . TRP A 1 590 ? -1.7 32.594 15.523 1 91.38 590 TRP A C 1
ATOM 4914 O O . TRP A 1 590 ? -1.946 33.125 14.43 1 91.38 590 TRP A O 1
ATOM 4924 N N . CYS A 1 591 ? -0.764 33.031 16.281 1 89.5 591 CYS A N 1
ATOM 4925 C CA . CYS A 1 591 ? 0.033 34.219 15.914 1 89.5 591 CYS A CA 1
ATOM 4926 C C . CYS A 1 591 ? 1.398 33.781 15.383 1 89.5 591 CYS A C 1
ATOM 4928 O O . CYS A 1 591 ? 1.849 32.688 15.625 1 89.5 591 CYS A O 1
ATOM 4930 N N . ARG A 1 592 ? 1.932 34.625 14.586 1 81.75 592 ARG A N 1
ATOM 4931 C CA . ARG A 1 592 ? 3.258 34.406 14.016 1 81.75 592 ARG A CA 1
ATOM 4932 C C . ARG A 1 592 ? 4.32 34.344 15.109 1 81.75 592 ARG A C 1
ATOM 4934 O O . ARG A 1 592 ? 4.18 35 16.156 1 81.75 592 ARG A O 1
ATOM 4941 N N . ASP A 1 593 ? 5.137 33.156 15.141 1 63.22 593 ASP A N 1
ATOM 4942 C CA . ASP A 1 593 ? 6.074 32.594 16.109 1 63.22 593 ASP A CA 1
ATOM 4943 C C . ASP A 1 593 ? 6.895 33.688 16.781 1 63.22 593 ASP A C 1
ATOM 4945 O O . ASP A 1 593 ? 7.785 34.281 16.156 1 63.22 593 ASP A O 1
ATOM 4949 N N . THR A 1 594 ? 6.297 34.562 17.5 1 56.38 594 THR A N 1
ATOM 4950 C CA . THR A 1 594 ? 7.227 35.219 18.406 1 56.38 594 THR A CA 1
ATOM 4951 C C . THR A 1 594 ? 7.625 34.281 19.547 1 56.38 594 THR A C 1
ATOM 4953 O O . THR A 1 594 ? 8.148 34.719 20.578 1 56.38 594 THR A O 1
ATOM 4956 N N . PHE A 1 595 ? 7.336 33.031 19.422 1 52.31 595 PHE A N 1
ATOM 4957 C CA . PHE A 1 595 ? 7.457 32.25 20.641 1 52.31 595 PHE A CA 1
ATOM 4958 C C . PHE A 1 595 ? 8.906 32.188 21.109 1 52.31 595 PHE A C 1
ATOM 4960 O O . PHE A 1 595 ? 9.781 31.734 20.359 1 52.31 595 PHE A O 1
ATOM 4967 N N . GLN A 1 596 ? 9.352 33.094 21.781 1 48.31 596 GLN A N 1
ATOM 4968 C CA . GLN A 1 596 ? 10.578 33 22.562 1 48.31 596 GLN A CA 1
ATOM 4969 C C . GLN A 1 596 ? 10.516 31.812 23.531 1 48.31 596 GLN A C 1
ATOM 4971 O O . GLN A 1 596 ? 9.578 31.719 24.328 1 48.31 596 GLN A O 1
ATOM 4976 N N . SER A 1 597 ? 10.93 30.703 23.125 1 46.72 597 SER A N 1
ATOM 4977 C CA . SER A 1 597 ? 11.047 29.578 24.047 1 46.72 597 SER A CA 1
ATOM 4978 C C . SER A 1 597 ? 11.469 30.062 25.438 1 46.72 597 SER A C 1
ATOM 4980 O O . SER A 1 597 ? 12.445 30.797 25.578 1 46.72 597 SER A O 1
ATOM 4982 N N . GLU A 1 598 ? 10.664 30.391 26.25 1 41.03 598 GLU A N 1
ATOM 4983 C CA . GLU A 1 598 ? 11.164 30.641 27.609 1 41.03 598 GLU A CA 1
ATOM 4984 C C . GLU A 1 598 ? 12.234 29.625 28 1 41.03 598 GLU A C 1
ATOM 4986 O O . GLU A 1 598 ? 12.031 28.422 27.844 1 41.03 598 GLU A O 1
ATOM 4991 N N . GLU A 1 599 ? 13.516 29.938 27.859 1 39.81 599 GLU A N 1
ATOM 4992 C CA . GLU A 1 599 ? 14.633 29.188 28.406 1 39.81 599 GLU A CA 1
ATOM 4993 C C . GLU A 1 599 ? 14.25 28.516 29.719 1 39.81 599 GLU A C 1
ATOM 4995 O O . GLU A 1 599 ? 15.117 28.125 30.5 1 39.81 599 GLU A O 1
ATOM 5000 N N . GLY A 1 600 ? 13.086 28.75 30.266 1 37.69 600 GLY A N 1
ATOM 5001 C CA . GLY A 1 600 ? 12.969 28.656 31.719 1 37.69 600 GLY A CA 1
ATOM 5002 C C . GLY A 1 600 ? 13.617 27.406 32.281 1 37.69 600 GLY A C 1
ATOM 5003 O O . GLY A 1 600 ? 14.43 26.766 31.641 1 37.69 600 GLY A O 1
ATOM 5004 N N . SER A 1 601 ? 12.742 26.625 33.281 1 35.94 601 SER A N 1
ATOM 5005 C CA . SER A 1 601 ? 13.039 26 34.594 1 35.94 601 SER A CA 1
ATOM 5006 C C . SER A 1 601 ? 13.773 24.672 34.406 1 35.94 601 SER A C 1
ATOM 5008 O O . SER A 1 601 ? 13.344 23.828 33.594 1 35.94 601 SER A O 1
ATOM 5010 N N . GLN A 1 602 ? 15.016 24.656 34.438 1 38.56 602 GLN A N 1
ATOM 5011 C CA . GLN A 1 602 ? 15.828 23.484 34.75 1 38.56 602 GLN A CA 1
ATOM 5012 C C . GLN A 1 602 ? 15.039 22.484 35.594 1 38.56 602 GLN A C 1
ATOM 5014 O O . GLN A 1 602 ? 15.031 22.562 36.812 1 38.56 602 GLN A O 1
ATOM 5019 N N . MET A 1 603 ? 13.727 22.344 35.438 1 38.69 603 MET A N 1
ATOM 5020 C CA . MET A 1 603 ? 13.133 21.438 36.406 1 38.69 603 MET A CA 1
ATOM 5021 C C . MET A 1 603 ? 13.844 20.094 36.406 1 38.69 603 MET A C 1
ATOM 5023 O O . MET A 1 603 ? 14.344 19.656 35.375 1 38.69 603 MET A O 1
ATOM 5027 N N . SER A 1 604 ? 14.062 19.578 37.656 1 38.28 604 SER A N 1
ATOM 5028 C CA . SER A 1 604 ? 14.648 18.344 38.125 1 38.28 604 SER A CA 1
ATOM 5029 C C . SER A 1 604 ? 14.133 17.141 37.312 1 38.28 604 SER A C 1
ATOM 5031 O O . SER A 1 604 ? 12.93 17 37.125 1 38.28 604 SER A O 1
ATOM 5033 N N . ASP A 1 605 ? 14.766 16.656 36.438 1 44.28 605 ASP A N 1
ATOM 5034 C CA . ASP A 1 605 ? 14.742 15.453 35.594 1 44.28 605 ASP A CA 1
ATOM 5035 C C . ASP A 1 605 ? 14.258 14.25 36.406 1 44.28 605 ASP A C 1
ATOM 5037 O O . ASP A 1 605 ? 15.047 13.633 37.125 1 44.28 605 ASP A O 1
ATOM 5041 N N . GLU A 1 606 ? 13.203 14.281 37.156 1 40.06 606 GLU A N 1
ATOM 5042 C CA . GLU A 1 606 ? 12.922 13.008 37.812 1 40.06 606 GLU A CA 1
ATOM 5043 C C . GLU A 1 606 ? 12.828 11.867 36.812 1 40.06 606 GLU A C 1
ATOM 5045 O O . GLU A 1 606 ? 11.906 11.828 36 1 40.06 606 GLU A O 1
ATOM 5050 N N . ILE A 1 607 ? 13.867 11.484 36.281 1 45.12 607 ILE A N 1
ATOM 5051 C CA . ILE A 1 607 ? 13.984 10.25 35.5 1 45.12 607 ILE A CA 1
ATOM 5052 C C . ILE A 1 607 ? 13.336 9.094 36.281 1 45.12 607 ILE A C 1
ATOM 5054 O O . ILE A 1 607 ? 13.766 8.758 37.375 1 45.12 607 ILE A O 1
ATOM 5058 N N . LEU A 1 608 ? 12.172 8.852 36.188 1 43.78 608 LEU A N 1
ATOM 5059 C CA . LEU A 1 608 ? 11.633 7.613 36.719 1 43.78 608 LEU A CA 1
ATOM 5060 C C . LEU A 1 608 ? 12.375 6.402 36.188 1 43.78 608 LEU A C 1
ATOM 5062 O O . LEU A 1 608 ? 11.766 5.523 35.562 1 43.78 608 LEU A O 1
ATOM 5066 N N . VAL A 1 609 ? 13.477 6.598 35.5 1 48.16 609 VAL A N 1
ATOM 5067 C CA . VAL A 1 609 ? 14.039 5.391 34.906 1 48.16 609 VAL A CA 1
ATOM 5068 C C . VAL A 1 609 ? 14.68 4.527 36 1 48.16 609 VAL A C 1
ATOM 5070 O O . VAL A 1 609 ? 15.789 4.816 36.469 1 48.16 609 VAL A O 1
ATOM 5073 N N . ASN A 1 610 ? 14.086 4.176 36.969 1 46.25 610 ASN A N 1
ATOM 5074 C CA . ASN A 1 610 ? 14.797 3.348 37.938 1 46.25 610 ASN A CA 1
ATOM 5075 C C . ASN A 1 610 ? 15.273 2.039 37.312 1 46.25 610 ASN A C 1
ATOM 5077 O O . ASN A 1 610 ? 15.914 1.226 37.969 1 46.25 610 ASN A O 1
ATOM 5081 N N . ASN A 1 611 ? 14.688 1.462 36.25 1 55.19 611 ASN A N 1
ATOM 5082 C CA . ASN A 1 611 ? 14.945 0.043 36.031 1 55.19 611 ASN A CA 1
ATOM 5083 C C . ASN A 1 611 ? 16.156 -0.176 35.125 1 55.19 611 ASN A C 1
ATOM 5085 O O . ASN A 1 611 ? 16.469 0.664 34.281 1 55.19 611 ASN A O 1
ATOM 5089 N N . LEU A 1 612 ? 17.094 -1.032 35.438 1 66.38 612 LEU A N 1
ATOM 5090 C CA . LEU A 1 612 ? 18.25 -1.515 34.719 1 66.38 612 LEU A CA 1
ATOM 5091 C C . LEU A 1 612 ? 17.875 -1.956 33.312 1 66.38 612 LEU A C 1
ATOM 5093 O O . LEU A 1 612 ? 17.047 -2.85 33.125 1 66.38 612 LEU A O 1
ATOM 5097 N N . ILE A 1 613 ? 18.25 -1.137 32.281 1 76.69 613 ILE A N 1
ATOM 5098 C CA . ILE A 1 613 ? 17.938 -1.299 30.859 1 76.69 613 ILE A CA 1
ATOM 5099 C C . ILE A 1 613 ? 18.453 -2.652 30.359 1 76.69 613 ILE A C 1
ATOM 5101 O O . ILE A 1 613 ? 17.812 -3.305 29.547 1 76.69 613 ILE A O 1
ATOM 5105 N N . ASP A 1 614 ? 19.469 -3.172 30.969 1 75.06 614 ASP A N 1
ATOM 5106 C CA . ASP A 1 614 ? 20.156 -4.324 30.406 1 75.06 614 ASP A CA 1
ATOM 5107 C C . ASP A 1 614 ? 19.391 -5.613 30.672 1 75.06 614 ASP A C 1
ATOM 5109 O O . ASP A 1 614 ? 19.562 -6.609 29.969 1 75.06 614 ASP A O 1
ATOM 5113 N N . ASP A 1 615 ? 18.391 -5.578 31.531 1 78.75 615 ASP A N 1
ATOM 5114 C CA . ASP A 1 615 ? 17.734 -6.836 31.859 1 78.75 615 ASP A CA 1
ATOM 5115 C C . ASP A 1 615 ? 16.281 -6.824 31.391 1 78.75 615 ASP A C 1
ATOM 5117 O O . ASP A 1 615 ? 15.453 -7.602 31.875 1 78.75 615 ASP A O 1
ATOM 5121 N N . VAL A 1 616 ? 15.992 -6.023 30.484 1 84.25 616 VAL A N 1
ATOM 5122 C CA . VAL A 1 616 ? 14.602 -5.965 30.047 1 84.25 616 VAL A CA 1
ATOM 5123 C C . VAL A 1 616 ? 14.383 -6.898 28.859 1 84.25 616 VAL A C 1
ATOM 5125 O O . VAL A 1 616 ? 15.156 -6.871 27.891 1 84.25 616 VAL A O 1
ATOM 5128 N N . HIS A 1 617 ? 13.383 -7.789 28.953 1 81.81 617 HIS A N 1
ATOM 5129 C CA . HIS A 1 617 ? 13.078 -8.766 27.906 1 81.81 617 HIS A CA 1
ATOM 5130 C C . HIS A 1 617 ? 11.992 -8.25 26.969 1 81.81 617 HIS A C 1
ATOM 5132 O O . HIS A 1 617 ? 11.297 -7.285 27.297 1 81.81 617 HIS A O 1
ATOM 5138 N N . CYS A 1 618 ? 11.867 -8.922 25.828 1 80.5 618 CYS A N 1
ATOM 5139 C CA . CYS A 1 618 ? 10.914 -8.539 24.797 1 80.5 618 CYS A CA 1
ATOM 5140 C C . CYS A 1 618 ? 9.484 -8.797 25.25 1 80.5 618 CYS A C 1
ATOM 5142 O O . CYS A 1 618 ? 9.227 -9.742 26 1 80.5 618 CYS A O 1
ATOM 5144 N N . PRO A 1 619 ? 8.562 -7.945 24.859 1 78.38 619 PRO A N 1
ATOM 5145 C CA . PRO A 1 619 ? 7.16 -8.117 25.25 1 78.38 619 PRO A CA 1
ATOM 5146 C C . PRO A 1 619 ? 6.508 -9.336 24.594 1 78.38 619 PRO A C 1
ATOM 5148 O O . PRO A 1 619 ? 6.934 -9.766 23.531 1 78.38 619 PRO A O 1
ATOM 5151 N N . PRO A 1 620 ? 5.566 -9.883 25.281 1 75.56 620 PRO A N 1
ATOM 5152 C CA . PRO A 1 620 ? 4.789 -10.945 24.656 1 75.56 620 PRO A CA 1
ATOM 5153 C C . PRO A 1 620 ? 3.809 -10.414 23.609 1 75.56 620 PRO A C 1
ATOM 5155 O O . PRO A 1 620 ? 3.588 -9.203 23.516 1 75.56 620 PRO A O 1
ATOM 5158 N N . ILE A 1 621 ? 3.275 -11.164 22.703 1 72.75 621 ILE A N 1
ATOM 5159 C CA . ILE A 1 621 ? 2.309 -10.766 21.688 1 72.75 621 ILE A CA 1
ATOM 5160 C C . ILE A 1 621 ? 1.029 -10.266 22.359 1 72.75 621 ILE A C 1
ATOM 5162 O O . ILE A 1 621 ? 0.471 -10.945 23.234 1 72.75 621 ILE A O 1
ATOM 5166 N N . SER A 1 622 ? 0.691 -9.023 22.062 1 72.75 622 SER A N 1
ATOM 5167 C CA . SER A 1 622 ? -0.464 -8.383 22.688 1 72.75 622 SER A CA 1
ATOM 5168 C C . SER A 1 622 ? -1.77 -8.922 22.109 1 72.75 622 SER A C 1
ATOM 5170 O O . SER A 1 622 ? -1.827 -9.289 20.938 1 72.75 622 SER A O 1
ATOM 5172 N N . LYS A 1 623 ? -2.779 -9.07 22.906 1 61.12 623 LYS A N 1
ATOM 5173 C CA . LYS A 1 623 ? -4.098 -9.531 22.469 1 61.12 623 LYS A CA 1
ATOM 5174 C C . LYS A 1 623 ? -4.902 -8.398 21.844 1 61.12 623 LYS A C 1
ATOM 5176 O O . LYS A 1 623 ? -4.895 -7.273 22.359 1 61.12 623 LYS A O 1
ATOM 5181 N N . THR A 1 624 ? -5.234 -8.352 20.609 1 55.81 624 THR A N 1
ATOM 5182 C CA . THR A 1 624 ? -6 -7.312 19.922 1 55.81 624 THR A CA 1
ATOM 5183 C C . THR A 1 624 ? -7.426 -7.246 20.453 1 55.81 624 THR A C 1
ATOM 5185 O O . THR A 1 624 ? -7.977 -8.258 20.906 1 55.81 624 THR A O 1
ATOM 5188 N N . LYS A 1 625 ? -7.84 -5.938 20.641 1 52.22 625 LYS A N 1
ATOM 5189 C CA . LYS A 1 625 ? -9.242 -5.676 20.953 1 52.22 625 LYS A CA 1
ATOM 5190 C C . LYS A 1 625 ? -10.133 -5.934 19.75 1 52.22 625 LYS A C 1
ATOM 5192 O O . LYS A 1 625 ? -9.727 -5.699 18.609 1 52.22 625 LYS A O 1
ATOM 5197 N N . GLY A 1 626 ? -11.18 -6.828 19.797 1 48.34 626 GLY A N 1
ATOM 5198 C CA . GLY A 1 626 ? -12.188 -7.164 18.797 1 48.34 626 GLY A CA 1
ATOM 5199 C C . GLY A 1 626 ? -12.242 -8.648 18.484 1 48.34 626 GLY A C 1
ATOM 5200 O O . GLY A 1 626 ? -11.453 -9.43 19.016 1 48.34 626 GLY A O 1
ATOM 5201 N N . ARG A 1 627 ? -13.281 -8.938 17.812 1 39.75 627 ARG A N 1
ATOM 5202 C CA . ARG A 1 627 ? -13.469 -10.328 17.422 1 39.75 627 ARG A CA 1
ATOM 5203 C C . ARG A 1 627 ? -12.305 -10.812 16.562 1 39.75 627 ARG A C 1
ATOM 5205 O O . ARG A 1 627 ? -11.891 -10.133 15.617 1 39.75 627 ARG A O 1
ATOM 5212 N N . PRO A 1 628 ? -11.438 -11.617 17.141 1 43.69 628 PRO A N 1
ATOM 5213 C CA . PRO A 1 628 ? -10.359 -12.18 16.312 1 43.69 628 PRO A CA 1
ATOM 5214 C C . PRO A 1 628 ? -10.727 -12.266 14.836 1 43.69 628 PRO A C 1
ATOM 5216 O O . PRO A 1 628 ? -11.898 -12.422 14.5 1 43.69 628 PRO A O 1
ATOM 5219 N N . LYS A 1 629 ? -9.797 -11.641 14 1 44.66 629 LYS A N 1
ATOM 5220 C CA . LYS A 1 629 ? -10.078 -11.672 12.562 1 44.66 629 LYS A CA 1
ATOM 5221 C C . LYS A 1 629 ? -10.867 -12.922 12.188 1 44.66 629 LYS A C 1
ATOM 5223 O O . LYS A 1 629 ? -11.711 -12.875 11.289 1 44.66 629 LYS A O 1
ATOM 5228 N N . THR A 1 630 ? -10.477 -13.969 12.859 1 40.03 630 THR A N 1
ATOM 5229 C CA . THR A 1 630 ? -11.156 -15.227 12.562 1 40.03 630 THR A CA 1
ATOM 5230 C C . THR A 1 630 ? -12.641 -15.133 12.922 1 40.03 630 THR A C 1
ATOM 5232 O O . THR A 1 630 ? -13.461 -15.898 12.406 1 40.03 630 THR A O 1
ATOM 5235 N N . LYS A 1 631 ? -12.922 -14.25 13.961 1 40.88 631 LYS A N 1
ATOM 5236 C CA . LYS A 1 631 ? -14.297 -14.227 14.445 1 40.88 631 LYS A CA 1
ATOM 5237 C C . LYS A 1 631 ? -15.039 -13 13.914 1 40.88 631 LYS A C 1
ATOM 5239 O O . LYS A 1 631 ? -16.156 -12.703 14.359 1 40.88 631 LYS A O 1
ATOM 5244 N N . GLN A 1 632 ? -14.406 -12.078 13.469 1 38.78 632 GLN A N 1
ATOM 5245 C CA . GLN A 1 632 ? -15.102 -10.906 12.945 1 38.78 632 GLN A CA 1
ATOM 5246 C C . GLN A 1 632 ? -16.172 -11.305 11.93 1 38.78 632 GLN A C 1
ATOM 5248 O O . GLN A 1 632 ? -15.992 -12.281 11.195 1 38.78 632 GLN A O 1
ATOM 5253 N N . LEU A 1 633 ? -17.391 -10.992 12.109 1 37.16 633 LEU A N 1
ATOM 5254 C CA . LEU A 1 633 ? -18.531 -11.289 11.234 1 37.16 633 LEU A CA 1
ATOM 5255 C C . LEU A 1 633 ? -18.156 -11.078 9.773 1 37.16 633 LEU A C 1
ATOM 5257 O O . LEU A 1 633 ? -17.75 -9.984 9.383 1 37.16 633 LEU A O 1
ATOM 5261 N N . LYS A 1 634 ? -17.453 -12.055 9.18 1 38.56 634 LYS A N 1
ATOM 5262 C CA . LYS A 1 634 ? -17.156 -12.016 7.746 1 38.56 634 LYS A CA 1
ATOM 5263 C C . LYS A 1 634 ? -18.406 -11.742 6.934 1 38.56 634 LYS A C 1
ATOM 5265 O O . LYS A 1 634 ? -19.516 -12.117 7.34 1 38.56 634 LYS A O 1
ATOM 5270 N N . GLY A 1 635 ? -18.531 -10.703 6.242 1 31.77 635 GLY A N 1
ATOM 5271 C CA . GLY A 1 635 ? -19.703 -10.609 5.387 1 31.77 635 GLY A CA 1
ATOM 5272 C C . GLY A 1 635 ? -20.125 -11.945 4.805 1 31.77 635 GLY A C 1
ATOM 5273 O O . GLY A 1 635 ? -19.5 -12.977 5.094 1 31.77 635 GLY A O 1
ATOM 5274 N N . GLY A 1 636 ? -21.234 -12.102 4.039 1 30.81 636 GLY A N 1
ATOM 5275 C CA . GLY A 1 636 ? -21.766 -13.336 3.494 1 30.81 636 GLY A CA 1
ATOM 5276 C C . GLY A 1 636 ? -20.703 -14.258 2.932 1 30.81 636 GLY A C 1
ATOM 5277 O O . GLY A 1 636 ? -20.922 -15.469 2.828 1 30.81 636 GLY A O 1
ATOM 5278 N N . ARG A 1 637 ? -19.703 -13.711 2.258 1 31.77 637 ARG A N 1
ATOM 5279 C CA . ARG A 1 637 ? -18.75 -14.578 1.573 1 31.77 637 ARG A CA 1
ATOM 5280 C C . ARG A 1 637 ? -18.031 -15.484 2.562 1 31.77 637 ARG A C 1
ATOM 5282 O O . ARG A 1 637 ? -17.734 -16.641 2.25 1 31.77 637 ARG A O 1
ATOM 5289 N N . GLU A 1 638 ? -17.547 -14.836 3.535 1 36.19 638 GLU A N 1
ATOM 5290 C CA . GLU A 1 638 ? -16.547 -15.523 4.355 1 36.19 638 GLU A CA 1
ATOM 5291 C C . GLU A 1 638 ? -17.219 -16.469 5.348 1 36.19 638 GLU A C 1
ATOM 5293 O O . GLU A 1 638 ? -16.547 -17.109 6.156 1 36.19 638 GLU A O 1
ATOM 5298 N N . VAL A 1 639 ? -18.453 -16.391 5.398 1 34.88 639 VAL A N 1
ATOM 5299 C CA . VAL A 1 639 ? -19.078 -17.266 6.387 1 34.88 639 VAL A CA 1
ATOM 5300 C C . VAL A 1 639 ? -19 -18.719 5.93 1 34.88 639 VAL A C 1
ATOM 5302 O O . VAL A 1 639 ? -19.984 -19.453 5.973 1 34.88 639 VAL A O 1
ATOM 5305 N N . ALA A 1 640 ? -18.406 -18.938 4.707 1 32.06 640 ALA A N 1
ATOM 5306 C CA . ALA A 1 640 ? -18.484 -20.391 4.531 1 32.06 640 ALA A CA 1
ATOM 5307 C C . ALA A 1 640 ? -18.016 -21.125 5.777 1 32.06 640 ALA A C 1
ATOM 5309 O O . ALA A 1 640 ? -17.031 -20.719 6.41 1 32.06 640 ALA A O 1
ATOM 5310 N N . PRO A 1 641 ? -18.938 -21.766 6.379 1 32.72 641 PRO A N 1
ATOM 5311 C CA . PRO A 1 641 ? -18.5 -22.547 7.543 1 32.72 641 PRO A CA 1
ATOM 5312 C C . PRO A 1 641 ? -17.109 -23.141 7.371 1 32.72 641 PRO A C 1
ATOM 5314 O O . PRO A 1 641 ? -16.797 -23.703 6.324 1 32.72 641 PRO A O 1
ATOM 5317 N N . LYS A 1 642 ? -16.078 -22.469 7.715 1 35.22 642 LYS A N 1
ATOM 5318 C CA . LYS A 1 642 ? -14.875 -23.281 7.777 1 35.22 642 LYS A CA 1
ATOM 5319 C C . LYS A 1 642 ? -15.188 -24.719 8.164 1 35.22 642 LYS A C 1
ATOM 5321 O O . LYS A 1 642 ? -16.109 -24.969 8.953 1 35.22 642 LYS A O 1
ATOM 5326 N N . LEU A 1 643 ? -15.039 -25.625 7.324 1 33.34 643 LEU A N 1
ATOM 5327 C CA . LEU A 1 643 ? -15.062 -27.031 7.707 1 33.34 643 LEU A CA 1
ATOM 5328 C C . LEU A 1 643 ? -14.695 -27.203 9.172 1 33.34 643 LEU A C 1
ATOM 5330 O O . LEU A 1 643 ? -13.727 -26.594 9.648 1 33.34 643 LEU A O 1
ATOM 5334 N N . LYS A 1 644 ? -15.602 -27.344 10.055 1 38.56 644 LYS A N 1
ATOM 5335 C CA . LYS A 1 644 ? -15.375 -27.75 11.445 1 38.56 644 LYS A CA 1
ATOM 5336 C C . LYS A 1 644 ? -14.094 -28.562 11.578 1 38.56 644 LYS A C 1
ATOM 5338 O O . LYS A 1 644 ? -14 -29.672 11.023 1 38.56 644 LYS A O 1
ATOM 5343 N N . ARG A 1 645 ? -12.93 -27.938 11.477 1 40.59 645 ARG A N 1
ATOM 5344 C CA . ARG A 1 645 ? -11.672 -28.641 11.711 1 40.59 645 ARG A CA 1
ATOM 5345 C C . ARG A 1 645 ? -11.758 -29.5 12.969 1 40.59 645 ARG A C 1
ATOM 5347 O O . ARG A 1 645 ? -12.242 -29.047 14 1 40.59 645 ARG A O 1
ATOM 5354 N N . SER A 1 646 ? -12.055 -30.719 12.805 1 43.53 646 SER A N 1
ATOM 5355 C CA . SER A 1 646 ? -11.914 -31.656 13.906 1 43.53 646 SER A CA 1
ATOM 5356 C C . SER A 1 646 ? -10.562 -31.5 14.609 1 43.53 646 SER A C 1
ATOM 5358 O O . SER A 1 646 ? -9.594 -31.062 13.992 1 43.53 646 SER A O 1
ATOM 5360 N N . CYS A 1 647 ? -10.57 -31.312 15.82 1 48.16 647 CYS A N 1
ATOM 5361 C CA . CYS A 1 647 ? -9.336 -31.344 16.609 1 48.16 647 CYS A CA 1
ATOM 5362 C C . CYS A 1 647 ? -8.375 -32.406 16.094 1 48.16 647 CYS A C 1
ATOM 5364 O O . CYS A 1 647 ? -8.773 -33.562 15.875 1 48.16 647 CYS A O 1
ATOM 5366 N N . GLY A 1 648 ? -7.418 -32.156 15.484 1 51.44 648 GLY A N 1
ATOM 5367 C CA . GLY A 1 648 ? -6.438 -33.094 14.992 1 51.44 648 GLY A CA 1
ATOM 5368 C C . GLY A 1 648 ? -6.016 -34.125 16.047 1 51.44 648 GLY A C 1
ATOM 5369 O O . GLY A 1 648 ? -5.41 -35.125 15.719 1 51.44 648 GLY A O 1
ATOM 5370 N N . PHE A 1 649 ? -6.312 -33.75 17.375 1 55.41 649 PHE A N 1
ATOM 5371 C CA . PHE A 1 649 ? -6.023 -34.656 18.484 1 55.41 649 PHE A CA 1
ATOM 5372 C C . PHE A 1 649 ? -7.238 -35.5 18.812 1 55.41 649 PHE A C 1
ATOM 5374 O O . PHE A 1 649 ? -7.16 -36.75 18.766 1 55.41 649 PHE A O 1
ATOM 5381 N N . CYS A 1 650 ? -8.422 -35 19.266 1 54.75 650 CYS A N 1
ATOM 5382 C CA . CYS A 1 650 ? -9.562 -35.781 19.703 1 54.75 650 CYS A CA 1
ATOM 5383 C C . CYS A 1 650 ? -10.578 -35.969 18.578 1 54.75 650 CYS A C 1
ATOM 5385 O O . CYS A 1 650 ? -11.562 -36.688 18.734 1 54.75 650 CYS A O 1
ATOM 5387 N N . LYS A 1 651 ? -10.305 -35.531 17.359 1 55.56 651 LYS A N 1
ATOM 5388 C CA . LYS A 1 651 ? -11.078 -35.656 16.125 1 55.56 651 LYS A CA 1
ATOM 5389 C C . LYS A 1 651 ? -12.477 -35.031 16.297 1 55.56 651 LYS A C 1
ATOM 5391 O O . LYS A 1 651 ? -13.352 -35.25 15.453 1 55.56 651 LYS A O 1
ATOM 5396 N N . ASN A 1 652 ? -12.695 -34.438 17.484 1 56 652 ASN A N 1
ATOM 5397 C CA . ASN A 1 652 ? -14 -33.844 17.703 1 56 652 ASN A CA 1
ATOM 5398 C C . ASN A 1 652 ? -14.086 -32.438 17.062 1 56 652 ASN A C 1
ATOM 5400 O O . ASN A 1 652 ? -13.062 -31.797 16.859 1 56 652 ASN A O 1
ATOM 5404 N N . VAL A 1 653 ? -15.219 -32.125 16.562 1 57.81 653 VAL A N 1
ATOM 5405 C CA . VAL A 1 653 ? -15.539 -30.891 15.867 1 57.81 653 VAL A CA 1
ATOM 5406 C C . VAL A 1 653 ? -15.734 -29.766 16.891 1 57.81 653 VAL A C 1
ATOM 5408 O O . VAL A 1 653 ? -16.234 -30 17.984 1 57.81 653 VAL A O 1
ATOM 5411 N N . GLY A 1 654 ? -15.062 -28.453 16.828 1 53.94 654 GLY A N 1
ATOM 5412 C CA . GLY A 1 654 ? -15.328 -27.312 17.703 1 53.94 654 GLY A CA 1
ATOM 5413 C C . GLY A 1 654 ? -14.07 -26.703 18.266 1 53.94 654 GLY A C 1
ATOM 5414 O O . GLY A 1 654 ? -14.109 -25.594 18.812 1 53.94 654 GLY A O 1
ATOM 5415 N N . HIS A 1 655 ? -12.844 -27.625 18.453 1 55.53 655 HIS A N 1
ATOM 5416 C CA . HIS A 1 655 ? -11.586 -27.125 19 1 55.53 655 HIS A CA 1
ATOM 5417 C C . HIS A 1 655 ? -10.398 -27.547 18.141 1 55.53 655 HIS A C 1
ATOM 5419 O O . HIS A 1 655 ? -10.57 -28.25 17.141 1 55.53 655 HIS A O 1
ATOM 5425 N N . ASN A 1 656 ? -9.359 -26.891 18.141 1 55.03 656 ASN A N 1
ATOM 5426 C CA . ASN A 1 656 ? -8.125 -27.297 17.484 1 55.03 656 ASN A CA 1
ATOM 5427 C C . ASN A 1 656 ? -7.164 -27.969 18.469 1 55.03 656 ASN A C 1
ATOM 5429 O O . ASN A 1 656 ? -7.438 -28.031 19.656 1 55.03 656 ASN A O 1
ATOM 5433 N N . ILE A 1 657 ? -6.117 -28.547 17.938 1 58.19 657 ILE A N 1
ATOM 5434 C CA . ILE A 1 657 ? -5.152 -29.312 18.719 1 58.19 657 ILE A CA 1
ATOM 5435 C C . ILE A 1 657 ? -4.703 -28.484 19.922 1 58.19 657 ILE A C 1
ATOM 5437 O O . ILE A 1 657 ? -4.531 -29.016 21.031 1 58.19 657 ILE A O 1
ATOM 5441 N N . THR A 1 658 ? -4.613 -27.266 19.922 1 60.06 658 THR A N 1
ATOM 5442 C CA . THR A 1 658 ? -4.109 -26.422 21.016 1 60.06 658 THR A CA 1
ATOM 5443 C C . THR A 1 658 ? -5.203 -26.172 22.047 1 60.06 658 THR A C 1
ATOM 5445 O O . THR A 1 658 ? -4.91 -25.984 23.234 1 60.06 658 THR A O 1
ATOM 5448 N N . THR A 1 659 ? -6.438 -26.25 21.625 1 57.44 659 THR A N 1
ATOM 5449 C CA . THR A 1 659 ? -7.512 -25.969 22.562 1 57.44 659 THR A CA 1
ATOM 5450 C C . THR A 1 659 ? -8.328 -27.219 22.844 1 57.44 659 THR A C 1
ATOM 5452 O O . THR A 1 659 ? -9.461 -27.141 23.328 1 57.44 659 THR A O 1
ATOM 5455 N N . CYS A 1 660 ? -7.84 -28.297 22.344 1 54.19 660 CYS A N 1
ATOM 5456 C CA . CYS A 1 660 ? -8.508 -29.578 22.531 1 54.19 660 CYS A CA 1
ATOM 5457 C C . CYS A 1 660 ? -8.648 -29.906 24.016 1 54.19 660 CYS A C 1
ATOM 5459 O O . CYS A 1 660 ? -7.656 -30 24.734 1 54.19 660 CYS A O 1
ATOM 5461 N N . PRO A 1 661 ? -9.789 -29.797 24.578 1 58.44 661 PRO A N 1
ATOM 5462 C CA . PRO A 1 661 ? -9.953 -30.141 26 1 58.44 661 PRO A CA 1
ATOM 5463 C C . PRO A 1 661 ? -9.344 -31.5 26.344 1 58.44 661 PRO A C 1
ATOM 5465 O O . PRO A 1 661 ? -8.93 -31.719 27.484 1 58.44 661 PRO A O 1
ATOM 5468 N N . GLU A 1 662 ? -9.406 -32.438 25.406 1 53.06 662 GLU A N 1
ATOM 5469 C CA . GLU A 1 662 ? -8.875 -33.75 25.734 1 53.06 662 GLU A CA 1
ATOM 5470 C C . GLU A 1 662 ? -7.348 -33.719 25.75 1 53.06 662 GLU A C 1
ATOM 5472 O O . GLU A 1 662 ? -6.727 -34.562 26.438 1 53.06 662 GLU A O 1
ATOM 5477 N N . LYS A 1 663 ? -6.707 -32.875 25.031 1 49.41 663 LYS A N 1
ATOM 5478 C CA . LYS A 1 663 ? -5.258 -32.719 25.125 1 49.41 663 LYS A CA 1
ATOM 5479 C C . LYS A 1 663 ? -4.855 -32.125 26.469 1 49.41 663 LYS A C 1
ATOM 5481 O O . LYS A 1 663 ? -3.82 -32.5 27.031 1 49.41 663 LYS A O 1
ATOM 5486 N N . GLU A 1 664 ? -5.59 -31.234 26.969 1 45.84 664 GLU A N 1
ATOM 5487 C CA . GLU A 1 664 ? -5.285 -30.766 28.328 1 45.84 664 GLU A CA 1
ATOM 5488 C C . GLU A 1 664 ? -5.371 -31.922 29.328 1 45.84 664 GLU A C 1
ATOM 5490 O O . GLU A 1 664 ? -4.586 -31.969 30.281 1 45.84 664 GLU A O 1
ATOM 5495 N N . ASN A 1 665 ? -6.25 -32.781 29.094 1 41.69 665 ASN A N 1
ATOM 5496 C CA . ASN A 1 665 ? -6.324 -33.844 30.078 1 41.69 665 ASN A CA 1
ATOM 5497 C C . ASN A 1 665 ? -5.133 -34.781 29.984 1 41.69 665 ASN A C 1
ATOM 5499 O O . ASN A 1 665 ? -4.691 -35.344 30.984 1 41.69 665 ASN A O 1
ATOM 5503 N N . ILE A 1 666 ? -4.621 -34.969 28.766 1 40.88 666 ILE A N 1
ATOM 5504 C CA . ILE A 1 666 ? -3.498 -35.906 28.734 1 40.88 666 ILE A CA 1
ATOM 5505 C C . ILE A 1 666 ? -2.23 -35.188 29.219 1 40.88 666 ILE A C 1
ATOM 5507 O O . ILE A 1 666 ? -1.408 -35.781 29.922 1 40.88 666 ILE A O 1
ATOM 5511 N N . ASP A 1 667 ? -2.088 -33.906 28.969 1 37.94 667 ASP A N 1
ATOM 5512 C CA . ASP A 1 667 ? -0.879 -33.281 29.484 1 37.94 667 ASP A CA 1
ATOM 5513 C C . ASP A 1 667 ? -0.933 -33.156 31.016 1 37.94 667 ASP A C 1
ATOM 5515 O O . ASP A 1 667 ? 0.105 -33.188 31.672 1 37.94 667 ASP A O 1
ATOM 5519 N N . CYS A 1 668 ? -2.033 -32.938 31.562 1 34 668 CYS A N 1
ATOM 5520 C CA . CYS A 1 668 ? -2.023 -33 33.031 1 34 668 CYS A CA 1
ATOM 5521 C C . CYS A 1 668 ? -1.645 -34.375 33.531 1 34 668 CYS A C 1
ATOM 5523 O O . CYS A 1 668 ? -1.136 -34.5 34.656 1 34 668 CYS A O 1
ATOM 5525 N N . ALA A 1 669 ? -2.027 -35.438 32.812 1 34.28 669 ALA A N 1
ATOM 5526 C CA . ALA A 1 669 ? -1.665 -36.75 33.375 1 34.28 669 ALA A CA 1
ATOM 5527 C C . ALA A 1 669 ? -0.173 -37 33.188 1 34.28 669 ALA A C 1
ATOM 5529 O O . ALA A 1 669 ? 0.462 -37.594 34.094 1 34.28 669 ALA A O 1
ATOM 5530 N N . ASN A 1 670 ? 0.415 -36.625 32.031 1 31.66 670 ASN A N 1
ATOM 5531 C CA . ASN A 1 670 ? 1.805 -37.031 31.875 1 31.66 670 ASN A CA 1
ATOM 5532 C C . ASN A 1 670 ? 2.748 -36.156 32.688 1 31.66 670 ASN A C 1
ATOM 5534 O O . ASN A 1 670 ? 3.91 -36.531 32.875 1 31.66 670 ASN A O 1
ATOM 5538 N N . ASN A 1 671 ? 2.406 -34.906 33 1 29.09 671 ASN A N 1
ATOM 5539 C CA . ASN A 1 671 ? 3.375 -34.219 33.844 1 29.09 671 ASN A CA 1
ATOM 5540 C C . ASN A 1 671 ? 3.404 -34.812 35.25 1 29.09 671 ASN A C 1
ATOM 5542 O O . ASN A 1 671 ? 4.191 -34.375 36.094 1 29.09 671 ASN A O 1
ATOM 5546 N N . SER A 1 672 ? 2.373 -35.406 35.688 1 28.05 672 SER A N 1
ATOM 5547 C CA . SER A 1 672 ? 2.584 -35.938 37.031 1 28.05 672 SER A CA 1
ATOM 5548 C C . SER A 1 672 ? 3.607 -37.062 37 1 28.05 672 SER A C 1
ATOM 5550 O O . SER A 1 672 ? 4.359 -37.25 37.969 1 28.05 672 SER A O 1
ATOM 5552 N N . GLN A 1 673 ? 3.461 -38.094 36.031 1 26.55 673 GLN A N 1
ATOM 5553 C CA . GLN A 1 673 ? 4.289 -39.281 36.281 1 26.55 673 GLN A CA 1
ATOM 5554 C C . GLN A 1 673 ? 5.723 -39.031 35.812 1 26.55 673 GLN A C 1
ATOM 5556 O O . GLN A 1 673 ? 6.539 -39.969 35.781 1 26.55 673 GLN A O 1
ATOM 5561 N N . LYS A 1 674 ? 6.145 -37.844 35.156 1 27.66 674 LYS A N 1
ATOM 5562 C CA . LYS A 1 674 ? 7.574 -37.906 34.875 1 27.66 674 LYS A CA 1
ATOM 5563 C C . LYS A 1 674 ? 8.391 -38 36.156 1 27.66 674 LYS A C 1
ATOM 5565 O O . LYS A 1 674 ? 9.617 -37.875 36.125 1 27.66 674 LYS A O 1
ATOM 5570 N N . LYS A 1 675 ? 7.938 -37.75 37.281 1 24.67 675 LYS A N 1
ATOM 5571 C CA . LYS A 1 675 ? 8.938 -38.094 38.281 1 24.67 675 LYS A CA 1
ATOM 5572 C C . LYS A 1 675 ? 9.266 -39.562 38.25 1 24.67 675 LYS A C 1
ATOM 5574 O O . LYS A 1 675 ? 10.398 -39.969 38.531 1 24.67 675 LYS A O 1
ATOM 5579 N N . LYS A 1 676 ? 8.18 -40.406 38.531 1 22.12 676 LYS A N 1
ATOM 5580 C CA . LYS A 1 676 ? 8.617 -41.625 39.188 1 22.12 676 LYS A CA 1
ATOM 5581 C C . LYS A 1 676 ? 9.367 -42.531 38.25 1 22.12 676 LYS A C 1
ATOM 5583 O O . LYS A 1 676 ? 10.461 -43 38.531 1 22.12 676 LYS A O 1
ATOM 5588 N N . LYS A 1 677 ? 8.57 -43.656 37.781 1 20.67 677 LYS A N 1
ATOM 5589 C CA . LYS A 1 677 ? 8.867 -45.094 37.625 1 20.67 677 LYS A CA 1
ATOM 5590 C C . LYS A 1 677 ? 9.633 -45.344 36.344 1 20.67 677 LYS A C 1
ATOM 5592 O O . LYS A 1 677 ? 9.164 -45 35.25 1 20.67 677 LYS A O 1
ATOM 5597 N N . MET A 1 678 ? 11.125 -45.438 36.281 1 22.42 678 MET A N 1
ATOM 5598 C CA . MET A 1 678 ? 12.086 -46.188 35.469 1 22.42 678 MET A CA 1
ATOM 5599 C C . MET A 1 678 ? 11.484 -47.531 35 1 22.42 678 MET A C 1
ATOM 5601 O O . MET A 1 678 ? 12.188 -48.344 34.406 1 22.42 678 MET A O 1
ATOM 5605 N N . ALA A 1 679 ? 10.438 -48.031 35.75 1 20.08 679 ALA A N 1
ATOM 5606 C CA . ALA A 1 679 ? 10.312 -49.469 35.75 1 20.08 679 ALA A CA 1
ATOM 5607 C C . ALA A 1 679 ? 10.172 -50 34.312 1 20.08 679 ALA A C 1
ATOM 5609 O O . ALA A 1 679 ? 9.82 -49.25 33.406 1 20.08 679 ALA A O 1
ATOM 5610 N N . SER A 1 680 ? 10.125 -51.438 34.219 1 20.16 680 SER A N 1
ATOM 5611 C CA . SER A 1 680 ? 10.32 -52.688 33.531 1 20.16 680 SER A CA 1
ATOM 5612 C C . SER A 1 680 ? 9.25 -52.938 32.469 1 20.16 680 SER A C 1
ATOM 5614 O O . SER A 1 680 ? 9.289 -53.938 31.734 1 20.16 680 SER A O 1
ATOM 5616 N N . SER A 1 681 ? 8.055 -52.25 32.594 1 18.92 681 SER A N 1
ATOM 5617 C CA . SER A 1 681 ? 6.945 -53.125 32.25 1 18.92 681 SER A CA 1
ATOM 5618 C C . SER A 1 681 ? 7.059 -53.625 30.828 1 18.92 681 SER A C 1
ATOM 5620 O O . SER A 1 681 ? 7.68 -53 29.969 1 18.92 681 SER A O 1
ATOM 5622 N N . SER A 1 682 ? 6.402 -54.812 30.578 1 20.27 682 SER A N 1
ATOM 5623 C CA . SER A 1 682 ? 6.062 -56.031 29.812 1 20.27 682 SER A CA 1
ATOM 5624 C C . SER A 1 682 ? 5.578 -55.688 28.406 1 20.27 682 SER A C 1
ATOM 5626 O O . SER A 1 682 ? 5.285 -54.531 28.125 1 20.27 682 SER A O 1
ATOM 5628 N N . ASP A 1 683 ? 4.785 -56.562 27.906 1 19.91 683 ASP A N 1
ATOM 5629 C CA . ASP A 1 683 ? 4.527 -57.438 26.75 1 19.91 683 ASP A CA 1
ATOM 5630 C C . ASP A 1 683 ? 3.609 -56.719 25.75 1 19.91 683 ASP A C 1
ATOM 5632 O O . ASP A 1 683 ? 3.211 -57.312 24.75 1 19.91 683 ASP A O 1
ATOM 5636 N N . MET A 1 684 ? 2.975 -55.562 26.125 1 20.73 684 MET A N 1
ATOM 5637 C CA . MET A 1 684 ? 1.671 -55.656 25.469 1 20.73 684 MET A CA 1
ATOM 5638 C C . MET A 1 684 ? 1.824 -55.688 23.953 1 20.73 684 MET A C 1
ATOM 5640 O O . MET A 1 684 ? 2.732 -55.062 23.406 1 20.73 684 MET A O 1
ATOM 5644 N N . GLY A 1 685 ? 1.012 -56.562 23.375 1 19.33 685 GLY A N 1
ATOM 5645 C CA . GLY A 1 685 ? 0.643 -57.219 22.125 1 19.33 685 GLY A CA 1
ATOM 5646 C C . GLY A 1 685 ? 0.409 -56.219 20.984 1 19.33 685 GLY A C 1
ATOM 5647 O O . GLY A 1 685 ? -0.61 -55.531 20.969 1 19.33 685 GLY A O 1
ATOM 5648 N N . LEU A 1 686 ? 1.49 -55.438 20.812 1 19.31 686 LEU A N 1
ATOM 5649 C CA . LEU A 1 686 ? 1.397 -54.594 19.625 1 19.31 686 LEU A CA 1
ATOM 5650 C C . LEU A 1 686 ? 0.882 -55.375 18.438 1 19.31 686 LEU A C 1
ATOM 5652 O O . LEU A 1 686 ? 1.425 -56.438 18.109 1 19.31 686 LEU A O 1
ATOM 5656 N N . ASN A 1 687 ? -0.407 -55.312 18.391 1 18.59 687 ASN A N 1
ATOM 5657 C CA . ASN A 1 687 ? -1.127 -56.062 17.359 1 18.59 687 ASN A CA 1
ATOM 5658 C C . ASN A 1 687 ? -0.417 -55.969 16 1 18.59 687 ASN A C 1
ATOM 5660 O O . ASN A 1 687 ? 0.064 -54.906 15.617 1 18.59 687 ASN A O 1
ATOM 5664 N N . PRO A 1 688 ? 0.041 -57.156 15.469 1 20.31 688 PRO A N 1
ATOM 5665 C CA . PRO A 1 688 ? 0.786 -57.625 14.305 1 20.31 688 PRO A CA 1
ATOM 5666 C C . PRO A 1 688 ? 0.271 -57.031 12.992 1 20.31 688 PRO A C 1
ATOM 5668 O O . PRO A 1 688 ? 0.745 -57.375 11.914 1 20.31 688 PRO A O 1
ATOM 5671 N N . VAL A 1 689 ? -0.794 -56.312 12.984 1 18.81 689 VAL A N 1
ATOM 5672 C CA . VAL A 1 689 ? -1.403 -56.562 11.68 1 18.81 689 VAL A CA 1
ATOM 5673 C C . VAL A 1 689 ? -0.41 -56.219 10.578 1 18.81 689 VAL A C 1
ATOM 5675 O O . VAL A 1 689 ? -0.208 -57 9.641 1 18.81 689 VAL A O 1
ATOM 5678 N N . PHE A 1 690 ? -0.336 -55.031 9.977 1 19.53 690 PHE A N 1
ATOM 5679 C CA . PHE A 1 690 ? 0.052 -55.125 8.578 1 19.53 690 PHE A CA 1
ATOM 5680 C C . PHE A 1 690 ? 1.545 -55.406 8.445 1 19.53 690 PHE A C 1
ATOM 5682 O O . PHE A 1 690 ? 2.367 -54.688 9.008 1 19.53 690 PHE A O 1
ATOM 5689 N N . CYS A 1 691 ? 2.01 -56.688 8.461 1 18.31 691 CYS A N 1
ATOM 5690 C CA . CYS A 1 691 ? 3.15 -57.5 8.078 1 18.31 691 CYS A CA 1
ATOM 5691 C C . CYS A 1 691 ? 3.783 -57 6.789 1 18.31 691 CYS A C 1
ATOM 5693 O O . CYS A 1 691 ? 3.338 -57.344 5.695 1 18.31 691 CYS A O 1
ATOM 5695 N N . ILE A 1 692 ? 3.854 -55.75 6.352 1 18.36 692 ILE A N 1
ATOM 5696 C CA . ILE A 1 692 ? 4.562 -55.875 5.082 1 18.36 692 ILE A CA 1
ATOM 5697 C C . ILE A 1 692 ? 5.938 -56.5 5.305 1 18.36 692 ILE A C 1
ATOM 5699 O O . ILE A 1 692 ? 6.738 -55.969 6.09 1 18.36 692 ILE A O 1
ATOM 5703 N N . LYS A 1 693 ? 6.016 -57.812 5.172 1 17.39 693 LYS A N 1
ATOM 5704 C CA . LYS A 1 693 ? 7.102 -58.781 5.043 1 17.39 693 LYS A CA 1
ATOM 5705 C C . LYS A 1 693 ? 8.219 -58.25 4.152 1 17.39 693 LYS A C 1
ATOM 5707 O O . LYS A 1 693 ? 9.391 -58.562 4.363 1 17.39 693 LYS A O 1
ATOM 5712 N N . TYR A 1 694 ? 9.195 -57.625 3.703 1 18.38 694 TYR A N 1
ATOM 5713 C CA . TYR A 1 694 ? 10.234 -58.594 3.344 1 18.38 694 TYR A CA 1
ATOM 5714 C C . TYR A 1 694 ? 10.852 -59.219 4.59 1 18.38 694 TYR A C 1
ATOM 5716 O O . TYR A 1 694 ? 10.914 -58.594 5.645 1 18.38 694 TYR A O 1
ATOM 5724 N N . MET B 1 1 ? 33.812 15.602 -51.938 1 21.59 1 MET B N 1
ATOM 5725 C CA . MET B 1 1 ? 34.594 16.688 -51.344 1 21.59 1 MET B CA 1
ATOM 5726 C C . MET B 1 1 ? 34.5 16.609 -49.812 1 21.59 1 MET B C 1
ATOM 5728 O O . MET B 1 1 ? 33.406 16.688 -49.25 1 21.59 1 MET B O 1
ATOM 5732 N N . ASP B 1 2 ? 35.312 15.82 -49.031 1 21.53 2 ASP B N 1
ATOM 5733 C CA . ASP B 1 2 ? 35.312 14.812 -47.969 1 21.53 2 ASP B CA 1
ATOM 5734 C C . ASP B 1 2 ? 35.438 15.453 -46.594 1 21.53 2 ASP B C 1
ATOM 5736 O O . ASP B 1 2 ? 36.531 15.914 -46.219 1 21.53 2 ASP B O 1
ATOM 5740 N N . GLY B 1 3 ? 34.469 16.438 -46.188 1 22.22 3 GLY B N 1
ATOM 5741 C CA . GLY B 1 3 ? 34.5 17.578 -45.281 1 22.22 3 GLY B CA 1
ATOM 5742 C C . GLY B 1 3 ? 34.781 17.188 -43.844 1 22.22 3 GLY B C 1
ATOM 5743 O O . GLY B 1 3 ? 34.125 16.328 -43.281 1 22.22 3 GLY B O 1
ATOM 5744 N N . GLN B 1 4 ? 36.031 17.203 -43.25 1 21.92 4 GLN B N 1
ATOM 5745 C CA . GLN B 1 4 ? 36.781 16.719 -42.094 1 21.92 4 GLN B CA 1
ATOM 5746 C C . GLN B 1 4 ? 36.25 17.344 -40.812 1 21.92 4 GLN B C 1
ATOM 5748 O O . GLN B 1 4 ? 36.562 18.484 -40.5 1 21.92 4 GLN B O 1
ATOM 5753 N N . LEU B 1 5 ? 34.938 17.25 -40.375 1 21.38 5 LEU B N 1
ATOM 5754 C CA . LEU B 1 5 ? 34.312 18.109 -39.375 1 21.38 5 LEU B CA 1
ATOM 5755 C C . LEU B 1 5 ? 34.938 17.906 -38 1 21.38 5 LEU B C 1
ATOM 5757 O O . LEU B 1 5 ? 34.938 16.781 -37.469 1 21.38 5 LEU B O 1
ATOM 5761 N N . PHE B 1 6 ? 35.969 18.609 -37.531 1 21.95 6 PHE B N 1
ATOM 5762 C CA . PHE B 1 6 ? 36.844 18.578 -36.344 1 21.95 6 PHE B CA 1
ATOM 5763 C C . PHE B 1 6 ? 36.031 18.719 -35.062 1 21.95 6 PHE B C 1
ATOM 5765 O O . PHE B 1 6 ? 35.531 19.812 -34.781 1 21.95 6 PHE B O 1
ATOM 5772 N N . SER B 1 7 ? 35.094 17.828 -34.656 1 22.45 7 SER B N 1
ATOM 5773 C CA . SER B 1 7 ? 34.156 18.078 -33.562 1 22.45 7 SER B CA 1
ATOM 5774 C C . SER B 1 7 ? 34.844 18.203 -32.219 1 22.45 7 SER B C 1
ATOM 5776 O O . SER B 1 7 ? 35.625 17.328 -31.844 1 22.45 7 SER B O 1
ATOM 5778 N N . PHE B 1 8 ? 35.156 19.438 -31.703 1 21.11 8 PHE B N 1
ATOM 5779 C CA . PHE B 1 8 ? 35.906 19.891 -30.531 1 21.11 8 PHE B CA 1
ATOM 5780 C C . PHE B 1 8 ? 35.406 19.203 -29.266 1 21.11 8 PHE B C 1
ATOM 5782 O O . PHE B 1 8 ? 34.188 19.078 -29.078 1 21.11 8 PHE B O 1
ATOM 5789 N N . ASP B 1 9 ? 36.156 18.328 -28.578 1 23.38 9 ASP B N 1
ATOM 5790 C CA . ASP B 1 9 ? 36.188 17.375 -27.469 1 23.38 9 ASP B CA 1
ATOM 5791 C C . ASP B 1 9 ? 36.094 18.109 -26.141 1 23.38 9 ASP B C 1
ATOM 5793 O O . ASP B 1 9 ? 37 18.031 -25.312 1 23.38 9 ASP B O 1
ATOM 5797 N N . LEU B 1 10 ? 35.469 19.344 -25.984 1 20.91 10 LEU B N 1
ATOM 5798 C CA . LEU B 1 10 ? 35.688 20.266 -24.875 1 20.91 10 LEU B CA 1
ATOM 5799 C C . LEU B 1 10 ? 35.281 19.656 -23.547 1 20.91 10 LEU B C 1
ATOM 5801 O O . LEU B 1 10 ? 35.312 20.312 -22.516 1 20.91 10 LEU B O 1
ATOM 5805 N N . ASN B 1 11 ? 34.531 18.562 -23.469 1 20.52 11 ASN B N 1
ATOM 5806 C CA . ASN B 1 11 ? 33.75 18.422 -22.234 1 20.52 11 ASN B CA 1
ATOM 5807 C C . ASN B 1 11 ? 34.656 18.047 -21.062 1 20.52 11 ASN B C 1
ATOM 5809 O O . ASN B 1 11 ? 34.719 16.875 -20.672 1 20.52 11 ASN B O 1
ATOM 5813 N N . GLU B 1 12 ? 35.844 18.547 -20.891 1 22.28 12 GLU B N 1
ATOM 5814 C CA . GLU B 1 12 ? 36.688 18.172 -19.766 1 22.28 12 GLU B CA 1
ATOM 5815 C C . GLU B 1 12 ? 36.031 18.531 -18.438 1 22.28 12 GLU B C 1
ATOM 5817 O O . GLU B 1 12 ? 36.031 19.703 -18.031 1 22.28 12 GLU B O 1
ATOM 5822 N N . PHE B 1 13 ? 34.906 18.031 -18.031 1 22.66 13 PHE B N 1
ATOM 5823 C CA . PHE B 1 13 ? 34.312 18.516 -16.797 1 22.66 13 PHE B CA 1
ATOM 5824 C C . PHE B 1 13 ? 35.219 18.281 -15.609 1 22.66 13 PHE B C 1
ATOM 5826 O O . PHE B 1 13 ? 35.75 17.188 -15.43 1 22.66 13 PHE B O 1
ATOM 5833 N N . PRO B 1 14 ? 35.844 19.328 -15.039 1 23.64 14 PRO B N 1
ATOM 5834 C CA . PRO B 1 14 ? 36.75 19.266 -13.891 1 23.64 14 PRO B CA 1
ATOM 5835 C C . PRO B 1 14 ? 36.156 18.438 -12.742 1 23.64 14 PRO B C 1
ATOM 5837 O O . PRO B 1 14 ? 34.938 18.266 -12.648 1 23.64 14 PRO B O 1
ATOM 5840 N N . THR B 1 15 ? 37 17.594 -12.109 1 22.89 15 THR B N 1
ATOM 5841 C CA . THR B 1 15 ? 36.875 16.688 -10.977 1 22.89 15 THR B CA 1
ATOM 5842 C C . THR B 1 15 ? 36.281 17.406 -9.758 1 22.89 15 THR B C 1
ATOM 5844 O O . THR B 1 15 ? 36.562 18.594 -9.555 1 22.89 15 THR B O 1
ATOM 5847 N N . ASP B 1 16 ? 35.219 16.875 -9.227 1 22.95 16 ASP B N 1
ATOM 5848 C CA . ASP B 1 16 ? 34.375 17.266 -8.094 1 22.95 16 ASP B CA 1
ATOM 5849 C C . ASP B 1 16 ? 35.219 17.469 -6.832 1 22.95 16 ASP B C 1
ATOM 5851 O O . ASP B 1 16 ? 35.781 16.5 -6.289 1 22.95 16 ASP B O 1
ATOM 5855 N N . GLU B 1 17 ? 36.125 18.469 -6.742 1 22.48 17 GLU B N 1
ATOM 5856 C CA . GLU B 1 17 ? 36.844 18.844 -5.523 1 22.48 17 GLU B CA 1
ATOM 5857 C C . GLU B 1 17 ? 35.938 18.75 -4.301 1 22.48 17 GLU B C 1
ATOM 5859 O O . GLU B 1 17 ? 34.719 18.828 -4.418 1 22.48 17 GLU B O 1
ATOM 5864 N N . ASP B 1 18 ? 36.594 18.469 -3.094 1 23.2 18 ASP B N 1
ATOM 5865 C CA . ASP B 1 18 ? 36.25 18.156 -1.708 1 23.2 18 ASP B CA 1
ATOM 5866 C C . ASP B 1 18 ? 35.375 19.25 -1.098 1 23.2 18 ASP B C 1
ATOM 5868 O O . ASP B 1 18 ? 35.781 20.422 -1.083 1 23.2 18 ASP B O 1
ATOM 5872 N N . ALA B 1 19 ? 34.156 19.234 -1.272 1 25.58 19 ALA B N 1
ATOM 5873 C CA . ALA B 1 19 ? 33.25 20.125 -0.551 1 25.58 19 ALA B CA 1
ATOM 5874 C C . ALA B 1 19 ? 33.594 20.156 0.937 1 25.58 19 ALA B C 1
ATOM 5876 O O . ALA B 1 19 ? 33.219 19.266 1.689 1 25.58 19 ALA B O 1
ATOM 5877 N N . THR B 1 20 ? 34.906 20.438 1.286 1 24.31 20 THR B N 1
ATOM 5878 C CA . THR B 1 20 ? 35.188 20.75 2.684 1 24.31 20 THR B CA 1
ATOM 5879 C C . THR B 1 20 ? 34.188 21.734 3.246 1 24.31 20 THR B C 1
ATOM 5881 O O . THR B 1 20 ? 34.062 22.844 2.748 1 24.31 20 THR B O 1
ATOM 5884 N N . PHE B 1 21 ? 33.094 21.25 3.594 1 24.06 21 PHE B N 1
ATOM 5885 C CA . PHE B 1 21 ? 32.25 22.062 4.449 1 24.06 21 PHE B CA 1
ATOM 5886 C C . PHE B 1 21 ? 33.062 22.734 5.551 1 24.06 21 PHE B C 1
ATOM 5888 O O . PHE B 1 21 ? 33.719 22.047 6.344 1 24.06 21 PHE B O 1
ATOM 5895 N N . VAL B 1 22 ? 33.75 23.844 5.23 1 25.67 22 VAL B N 1
ATOM 5896 C CA . VAL B 1 22 ? 34.375 24.719 6.215 1 25.67 22 VAL B CA 1
ATOM 5897 C C . VAL B 1 22 ? 33.469 24.844 7.445 1 25.67 22 VAL B C 1
ATOM 5899 O O . VAL B 1 22 ? 32.312 25.219 7.332 1 25.67 22 VAL B O 1
ATOM 5902 N N . GLU B 1 23 ? 33.75 24.031 8.445 1 26.02 23 GLU B N 1
ATOM 5903 C CA . GLU B 1 23 ? 33.312 24.25 9.812 1 26.02 23 GLU B CA 1
ATOM 5904 C C . GLU B 1 23 ? 33.406 25.734 10.188 1 26.02 23 GLU B C 1
ATOM 5906 O O . GLU B 1 23 ? 34.5 26.328 10.07 1 26.02 23 GLU B O 1
ATOM 5911 N N . CYS B 1 24 ? 32.375 26.484 10.023 1 24.97 24 CYS B N 1
ATOM 5912 C CA . CYS B 1 24 ? 32.312 27.844 10.547 1 24.97 24 CYS B CA 1
ATOM 5913 C C . CYS B 1 24 ? 32.812 27.906 11.984 1 24.97 24 CYS B C 1
ATOM 5915 O O . CYS B 1 24 ? 32.156 27.391 12.891 1 24.97 24 CYS B O 1
ATOM 5917 N N . GLY B 1 25 ? 34.125 27.609 12.266 1 25.03 25 GLY B N 1
ATOM 5918 C CA . GLY B 1 25 ? 34.719 28.016 13.516 1 25.03 25 GLY B CA 1
ATOM 5919 C C . GLY B 1 25 ? 34.219 29.359 14.031 1 25.03 25 GLY B C 1
ATOM 5920 O O . GLY B 1 25 ? 33.781 30.203 13.242 1 25.03 25 GLY B O 1
ATOM 5921 N N . GLN B 1 26 ? 33.938 29.453 15.43 1 24.95 26 GLN B N 1
ATOM 5922 C CA . GLN B 1 26 ? 33.375 30.5 16.297 1 24.95 26 GLN B CA 1
ATOM 5923 C C . GLN B 1 26 ? 34 31.859 16 1 24.95 26 GLN B C 1
ATOM 5925 O O . GLN B 1 26 ? 33.312 32.844 15.844 1 24.95 26 GLN B O 1
ATOM 5930 N N . THR B 1 27 ? 35.25 32.094 16.641 1 23.73 27 THR B N 1
ATOM 5931 C CA . THR B 1 27 ? 35.719 33.344 17.203 1 23.73 27 THR B CA 1
ATOM 5932 C C . THR B 1 27 ? 36.312 34.25 16.109 1 23.73 27 THR B C 1
ATOM 5934 O O . THR B 1 27 ? 37 35.219 16.391 1 23.73 27 THR B O 1
ATOM 5937 N N . LYS B 1 28 ? 36.594 33.812 14.891 1 28.47 28 LYS B N 1
ATOM 5938 C CA . LYS B 1 28 ? 37.562 34.75 14.375 1 28.47 28 LYS B CA 1
ATOM 5939 C C . LYS B 1 28 ? 37.031 36.188 14.367 1 28.47 28 LYS B C 1
ATOM 5941 O O . LYS B 1 28 ? 35.812 36.375 14.156 1 28.47 28 LYS B O 1
ATOM 5946 N N . SER B 1 29 ? 37.906 37.219 14.664 1 27.77 29 SER B N 1
ATOM 5947 C CA . SER B 1 29 ? 37.688 38.625 14.945 1 27.77 29 SER B CA 1
ATOM 5948 C C . SER B 1 29 ? 36.781 39.281 13.922 1 27.77 29 SER B C 1
ATOM 5950 O O . SER B 1 29 ? 36.594 38.75 12.82 1 27.77 29 SER B O 1
ATOM 5952 N N . ASP B 1 30 ? 35.969 40.375 14.281 1 33.09 30 ASP B N 1
ATOM 5953 C CA . ASP B 1 30 ? 35.062 41.375 13.797 1 33.09 30 ASP B CA 1
ATOM 5954 C C . ASP B 1 30 ? 35.5 41.906 12.438 1 33.09 30 ASP B C 1
ATOM 5956 O O . ASP B 1 30 ? 34.781 42.719 11.836 1 33.09 30 ASP B O 1
ATOM 5960 N N . SER B 1 31 ? 36.844 41.906 12.172 1 34.19 31 SER B N 1
ATOM 5961 C CA . SER B 1 31 ? 37.375 42.75 11.102 1 34.19 31 SER B CA 1
ATOM 5962 C C . SER B 1 31 ? 37.031 42.188 9.727 1 34.19 31 SER B C 1
ATOM 5964 O O . SER B 1 31 ? 37.125 42.875 8.719 1 34.19 31 SER B O 1
ATOM 5966 N N . GLY B 1 32 ? 37.031 40.875 9.469 1 36.91 32 GLY B N 1
ATOM 5967 C CA . GLY B 1 32 ? 36.969 40.25 8.164 1 36.91 32 GLY B CA 1
ATOM 5968 C C . GLY B 1 32 ? 35.594 40.219 7.562 1 36.91 32 GLY B C 1
ATOM 5969 O O . GLY B 1 32 ? 35.344 39.438 6.629 1 36.91 32 GLY B O 1
ATOM 5970 N N . ARG B 1 33 ? 34.562 40.5 8.164 1 41.59 33 ARG B N 1
ATOM 5971 C CA . ARG B 1 33 ? 33.188 40.656 7.742 1 41.59 33 ARG B CA 1
ATOM 5972 C C . ARG B 1 33 ? 33.062 41.562 6.512 1 41.59 33 ARG B C 1
ATOM 5974 O O . ARG B 1 33 ? 32.094 41.5 5.777 1 41.59 33 ARG B O 1
ATOM 5981 N N . ASN B 1 34 ? 34 42.406 6.238 1 47.91 34 ASN B N 1
ATOM 5982 C CA . ASN B 1 34 ? 33.938 43.5 5.258 1 47.91 34 ASN B CA 1
ATOM 5983 C C . ASN B 1 34 ? 34.125 42.969 3.838 1 47.91 34 ASN B C 1
ATOM 5985 O O . ASN B 1 34 ? 33.656 43.562 2.879 1 47.91 34 ASN B O 1
ATOM 5989 N N . GLN B 1 35 ? 34.781 41.781 3.637 1 59.16 35 GLN B N 1
ATOM 5990 C CA . GLN B 1 35 ? 35.188 41.406 2.295 1 59.16 35 GLN B CA 1
ATOM 5991 C C . GLN B 1 35 ? 34.031 40.75 1.522 1 59.16 35 GLN B C 1
ATOM 5993 O O . GLN B 1 35 ? 34.062 40.688 0.292 1 59.16 35 GLN B O 1
ATOM 5998 N N . PHE B 1 36 ? 32.969 40.438 2.146 1 74.31 36 PHE B N 1
ATOM 5999 C CA . PHE B 1 36 ? 31.953 39.688 1.403 1 74.31 36 PHE B CA 1
ATOM 6000 C C . PHE B 1 36 ? 30.734 40.594 1.157 1 74.31 36 PHE B C 1
ATOM 6002 O O . PHE B 1 36 ? 29.766 40.156 0.534 1 74.31 36 PHE B O 1
ATOM 6009 N N . ASP B 1 37 ? 30.859 41.844 1.55 1 87.5 37 ASP B N 1
ATOM 6010 C CA . ASP B 1 37 ? 29.766 42.781 1.304 1 87.5 37 ASP B CA 1
ATOM 6011 C C . ASP B 1 37 ? 30 43.562 0.018 1 87.5 37 ASP B C 1
ATOM 6013 O O . ASP B 1 37 ? 31.109 44.062 -0.224 1 87.5 37 ASP B O 1
ATOM 6017 N N . PRO B 1 38 ? 29.016 43.594 -0.703 1 91.69 38 PRO B N 1
ATOM 6018 C CA . PRO B 1 38 ? 29.156 44.375 -1.932 1 91.69 38 PRO B CA 1
ATOM 6019 C C . PRO B 1 38 ? 29.406 45.875 -1.661 1 91.69 38 PRO B C 1
ATOM 6021 O O . PRO B 1 38 ? 28.828 46.406 -0.726 1 91.69 38 PRO B O 1
ATOM 6024 N N . PHE B 1 39 ? 30.344 46.438 -2.396 1 89.81 39 PHE B N 1
ATOM 6025 C CA . PHE B 1 39 ? 30.609 47.875 -2.287 1 89.81 39 PHE B CA 1
ATOM 6026 C C . PHE B 1 39 ? 30.828 48.5 -3.664 1 89.81 39 PHE B C 1
ATOM 6028 O O . PHE B 1 39 ? 31.188 47.781 -4.613 1 89.81 39 PHE B O 1
ATOM 6035 N N . ILE B 1 40 ? 30.547 49.844 -3.686 1 89.94 40 ILE B N 1
ATOM 6036 C CA . ILE B 1 40 ? 30.688 50.562 -4.941 1 89.94 40 ILE B CA 1
ATOM 6037 C C . ILE B 1 40 ? 32.156 50.594 -5.367 1 89.94 40 ILE B C 1
ATOM 6039 O O . ILE B 1 40 ? 33.031 50.906 -4.566 1 89.94 40 ILE B O 1
ATOM 6043 N N . GLY B 1 41 ? 32.469 50.219 -6.566 1 86.19 41 GLY B N 1
ATOM 6044 C CA . GLY B 1 41 ? 33.812 50.219 -7.105 1 86.19 41 GLY B CA 1
ATOM 6045 C C . GLY B 1 41 ? 34.406 48.844 -7.172 1 86.19 41 GLY B C 1
ATOM 6046 O O . GLY B 1 41 ? 35.5 48.656 -7.715 1 86.19 41 GLY B O 1
ATOM 6047 N N . GLN B 1 42 ? 33.656 47.875 -6.586 1 90.5 42 GLN B N 1
ATOM 6048 C CA . GLN B 1 42 ? 34.156 46.5 -6.633 1 90.5 42 GLN B CA 1
ATOM 6049 C C . GLN B 1 42 ? 34.188 45.969 -8.062 1 90.5 42 GLN B C 1
ATOM 6051 O O . GLN B 1 42 ? 33.25 46.219 -8.844 1 90.5 42 GLN B O 1
ATOM 6056 N N . CYS B 1 43 ? 35.281 45.25 -8.516 1 88.62 43 CYS B N 1
ATOM 6057 C CA . CYS B 1 43 ? 35.469 44.812 -9.898 1 88.62 43 CYS B CA 1
ATOM 6058 C C . CYS B 1 43 ? 35.375 43.312 -10.023 1 88.62 43 CYS B C 1
ATOM 6060 O O . CYS B 1 43 ? 35.688 42.562 -9.094 1 88.62 43 CYS B O 1
ATOM 6062 N N . PHE B 1 44 ? 34.812 42.906 -11.117 1 91.12 44 PHE B N 1
ATOM 6063 C CA . PHE B 1 44 ? 34.656 41.5 -11.453 1 91.12 44 PHE B CA 1
ATOM 6064 C C . PHE B 1 44 ? 35.125 41.25 -12.883 1 91.12 44 PHE B C 1
ATOM 6066 O O . PHE B 1 44 ? 35.125 42.156 -13.719 1 91.12 44 PHE B O 1
ATOM 6073 N N . LEU B 1 45 ? 35.438 40 -13.188 1 86.94 45 LEU B N 1
ATOM 6074 C CA . LEU B 1 45 ? 35.938 39.625 -14.508 1 86.94 45 LEU B CA 1
ATOM 6075 C C . LEU B 1 45 ? 34.781 39.344 -15.469 1 86.94 45 LEU B C 1
ATOM 6077 O O . LEU B 1 45 ? 34.906 39.531 -16.688 1 86.94 45 LEU B O 1
ATOM 6081 N N . SER B 1 46 ? 33.75 38.812 -14.945 1 88.94 46 SER B N 1
ATOM 6082 C CA . SER B 1 46 ? 32.625 38.5 -15.781 1 88.94 46 SER B CA 1
ATOM 6083 C C . SER B 1 46 ? 31.297 38.812 -15.07 1 88.94 46 SER B C 1
ATOM 6085 O O . SER B 1 46 ? 31.281 39.031 -13.859 1 88.94 46 SER B O 1
ATOM 6087 N N . GLU B 1 47 ? 30.312 38.938 -15.898 1 89.5 47 GLU B N 1
ATOM 6088 C CA . GLU B 1 47 ? 28.969 39.156 -15.352 1 89.5 47 GLU B CA 1
ATOM 6089 C C . GLU B 1 47 ? 28.547 38.031 -14.43 1 89.5 47 GLU B C 1
ATOM 6091 O O . GLU B 1 47 ? 27.938 38.25 -13.391 1 89.5 47 GLU B O 1
ATOM 6096 N N . GLU B 1 48 ? 28.906 36.812 -14.852 1 91.56 48 GLU B N 1
ATOM 6097 C CA . GLU B 1 48 ? 28.531 35.625 -14.078 1 91.56 48 GLU B CA 1
ATOM 6098 C C . GLU B 1 48 ? 29.219 35.625 -12.719 1 91.56 48 GLU B C 1
ATOM 6100 O O . GLU B 1 48 ? 28.625 35.219 -11.719 1 91.56 48 GLU B O 1
ATOM 6105 N N . GLU B 1 49 ? 30.359 36.062 -12.703 1 92.38 49 GLU B N 1
ATOM 6106 C CA . GLU B 1 49 ? 31.078 36.125 -11.438 1 92.38 49 GLU B CA 1
ATOM 6107 C C . GLU B 1 49 ? 30.422 37.094 -10.469 1 92.38 49 GLU B C 1
ATOM 6109 O O . GLU B 1 49 ? 30.344 36.844 -9.273 1 92.38 49 GLU B O 1
ATOM 6114 N N . ALA B 1 50 ? 30.016 38.188 -11.055 1 92.06 50 ALA B N 1
ATOM 6115 C CA . ALA B 1 50 ? 29.312 39.188 -10.227 1 92.06 50 ALA B CA 1
ATOM 6116 C C . ALA B 1 50 ? 27.984 38.625 -9.719 1 92.06 50 ALA B C 1
ATOM 6118 O O . ALA B 1 50 ? 27.609 38.875 -8.57 1 92.06 50 ALA B O 1
ATOM 6119 N N . PHE B 1 51 ? 27.406 37.938 -10.578 1 93.38 51 PHE B N 1
ATOM 6120 C CA . PHE B 1 51 ? 26.125 37.344 -10.203 1 93.38 51 PHE B CA 1
ATOM 6121 C C . PHE B 1 51 ? 26.312 36.344 -9.078 1 93.38 51 PHE B C 1
ATOM 6123 O O . PHE B 1 51 ? 25.547 36.312 -8.117 1 93.38 51 PHE B O 1
ATOM 6130 N N . ILE B 1 52 ? 27.281 35.469 -9.148 1 93 52 ILE B N 1
ATOM 6131 C CA . ILE B 1 52 ? 27.547 34.469 -8.148 1 93 52 ILE B CA 1
ATOM 6132 C C . ILE B 1 52 ? 27.922 35.125 -6.82 1 93 52 ILE B C 1
ATOM 6134 O O . ILE B 1 52 ? 27.516 34.656 -5.754 1 93 52 ILE B O 1
ATOM 6138 N N . PHE B 1 53 ? 28.672 36.188 -6.992 1 92.88 53 PHE B N 1
ATOM 6139 C CA . PHE B 1 53 ? 29.062 36.906 -5.801 1 92.88 53 PHE B CA 1
ATOM 6140 C C . PHE B 1 53 ? 27.844 37.469 -5.066 1 92.88 53 PHE B C 1
ATOM 6142 O O . PHE B 1 53 ? 27.703 37.25 -3.855 1 92.88 53 PHE B O 1
ATOM 6149 N N . TYR B 1 54 ? 27.016 38.125 -5.809 1 93.19 54 TYR B N 1
ATOM 6150 C CA . TYR B 1 54 ? 25.844 38.688 -5.184 1 93.19 54 TYR B CA 1
ATOM 6151 C C . TYR B 1 54 ? 24.875 37.625 -4.719 1 93.19 54 TYR B C 1
ATOM 6153 O O . TYR B 1 54 ? 24.172 37.781 -3.719 1 93.19 54 TYR B O 1
ATOM 6161 N N . LYS B 1 55 ? 24.812 36.562 -5.375 1 92.75 55 LYS B N 1
ATOM 6162 C CA . LYS B 1 55 ? 23.984 35.438 -4.98 1 92.75 55 LYS B CA 1
ATOM 6163 C C . LYS B 1 55 ? 24.438 34.844 -3.643 1 92.75 55 LYS B C 1
ATOM 6165 O O . LYS B 1 55 ? 23.609 34.531 -2.791 1 92.75 55 LYS B O 1
ATOM 6170 N N . ASN B 1 56 ? 25.703 34.719 -3.471 1 92.56 56 ASN B N 1
ATOM 6171 C CA . ASN B 1 56 ? 26.25 34.219 -2.213 1 92.56 56 ASN B CA 1
ATOM 6172 C C . ASN B 1 56 ? 25.984 35.188 -1.061 1 92.56 56 ASN B C 1
ATOM 6174 O O . ASN B 1 56 ? 25.688 34.75 0.056 1 92.56 56 ASN B O 1
ATOM 6178 N N . TYR B 1 57 ? 26.125 36.438 -1.482 1 92.88 57 TYR B N 1
ATOM 6179 C CA . TYR B 1 57 ? 25.766 37.469 -0.489 1 92.88 57 TYR B CA 1
ATOM 6180 C C . TYR B 1 57 ? 24.297 37.344 -0.101 1 92.88 57 TYR B C 1
ATOM 6182 O O . TYR B 1 57 ? 23.969 37.406 1.083 1 92.88 57 TYR B O 1
ATOM 6190 N N . ALA B 1 58 ? 23.516 37.219 -1.09 1 93.75 58 ALA B N 1
ATOM 6191 C CA . ALA B 1 58 ? 22.078 37.094 -0.869 1 93.75 58 ALA B CA 1
ATOM 6192 C C . ALA B 1 58 ? 21.734 35.875 -0.042 1 93.75 58 ALA B C 1
ATOM 6194 O O . ALA B 1 58 ? 20.859 35.906 0.825 1 93.75 58 ALA B O 1
ATOM 6195 N N . PHE B 1 59 ? 22.391 34.812 -0.226 1 92.56 59 PHE B N 1
ATOM 6196 C CA . PHE B 1 59 ? 22.172 33.562 0.506 1 92.56 59 PHE B CA 1
ATOM 6197 C C . PHE B 1 59 ? 22.516 33.75 1.981 1 92.56 59 PHE B C 1
ATOM 6199 O O . PHE B 1 59 ? 21.766 33.281 2.854 1 92.56 59 PHE B O 1
ATOM 6206 N N . ARG B 1 60 ? 23.531 34.438 2.256 1 92.19 60 ARG B N 1
ATOM 6207 C CA . ARG B 1 60 ? 23.984 34.625 3.629 1 92.19 60 ARG B CA 1
ATOM 6208 C C . ARG B 1 60 ? 23.047 35.562 4.391 1 92.19 60 ARG B C 1
ATOM 6210 O O . ARG B 1 60 ? 22.859 35.406 5.602 1 92.19 60 ARG B O 1
ATOM 6217 N N . HIS B 1 61 ? 22.469 36.438 3.588 1 91.88 61 HIS B N 1
ATOM 6218 C CA . HIS B 1 61 ? 21.625 37.438 4.262 1 91.88 61 HIS B CA 1
ATOM 6219 C C . HIS B 1 61 ? 20.156 37.031 4.199 1 91.88 61 HIS B C 1
ATOM 6221 O O . HIS B 1 61 ? 19.297 37.719 4.777 1 91.88 61 HIS B O 1
ATOM 6227 N N . GLY B 1 62 ? 19.859 36.031 3.471 1 91.12 62 GLY B N 1
ATOM 6228 C CA . GLY B 1 62 ? 18.531 35.438 3.562 1 91.12 62 GLY B CA 1
ATOM 6229 C C . GLY B 1 62 ? 17.594 35.969 2.494 1 91.12 62 GLY B C 1
ATOM 6230 O O . GLY B 1 62 ? 16.422 36.219 2.773 1 91.12 62 GLY B O 1
ATOM 6231 N N . PHE B 1 63 ? 17.922 36.25 1.337 1 92.25 63 PHE B N 1
ATOM 6232 C CA . PHE B 1 63 ? 17.047 36.625 0.227 1 92.25 63 PHE B CA 1
ATOM 6233 C C . PHE B 1 63 ? 17.578 36.062 -1.087 1 92.25 63 PHE B C 1
ATOM 6235 O O . PHE B 1 63 ? 18.578 35.344 -1.102 1 92.25 63 PHE B O 1
ATOM 6242 N N . SER B 1 64 ? 16.812 36.219 -2.176 1 92.12 64 SER B N 1
ATOM 6243 C CA . SER B 1 64 ? 17.219 35.719 -3.486 1 92.12 64 SER B CA 1
ATOM 6244 C C . SER B 1 64 ? 17.234 36.812 -4.523 1 92.12 64 SER B C 1
ATOM 6246 O O . SER B 1 64 ? 16.688 37.906 -4.281 1 92.12 64 SER B O 1
ATOM 6248 N N . ILE B 1 65 ? 17.922 36.531 -5.621 1 93.06 65 ILE B N 1
ATOM 6249 C CA . ILE B 1 65 ? 18.109 37.625 -6.594 1 93.06 65 ILE B CA 1
ATOM 6250 C C . ILE B 1 65 ? 17.688 37.125 -7.984 1 93.06 65 ILE B C 1
ATOM 6252 O O . ILE B 1 65 ? 17.562 35.906 -8.211 1 93.06 65 ILE B O 1
ATOM 6256 N N . HIS B 1 66 ? 17.344 37.969 -8.836 1 90.81 66 HIS B N 1
ATOM 6257 C CA . HIS B 1 66 ? 17.125 37.688 -10.25 1 90.81 66 HIS B CA 1
ATOM 6258 C C . HIS B 1 66 ? 17.75 38.75 -11.133 1 90.81 66 HIS B C 1
ATOM 6260 O O . HIS B 1 66 ? 18.078 39.844 -10.656 1 90.81 66 HIS B O 1
ATOM 6266 N N . ARG B 1 67 ? 17.969 38.375 -12.383 1 90.75 67 ARG B N 1
ATOM 6267 C CA . ARG B 1 67 ? 18.516 39.312 -13.367 1 90.75 67 ARG B CA 1
ATOM 6268 C C . ARG B 1 67 ? 17.406 40.188 -13.961 1 90.75 67 ARG B C 1
ATOM 6270 O O . ARG B 1 67 ? 16.344 39.688 -14.312 1 90.75 67 ARG B O 1
ATOM 6277 N N . ASP B 1 68 ? 17.594 41.375 -13.914 1 87.44 68 ASP B N 1
ATOM 6278 C CA . ASP B 1 68 ? 16.547 42.25 -14.398 1 87.44 68 ASP B CA 1
ATOM 6279 C C . ASP B 1 68 ? 17 43 -15.648 1 87.44 68 ASP B C 1
ATOM 6281 O O . ASP B 1 68 ? 17.438 42.375 -16.625 1 87.44 68 ASP B O 1
ATOM 6285 N N . ARG B 1 69 ? 17.094 44.406 -15.609 1 81.94 69 ARG B N 1
ATOM 6286 C CA . ARG B 1 69 ? 17.297 45.281 -16.766 1 81.94 69 ARG B CA 1
ATOM 6287 C C . ARG B 1 69 ? 18.734 45.188 -17.266 1 81.94 69 ARG B C 1
ATOM 6289 O O . ARG B 1 69 ? 19.672 45.031 -16.484 1 81.94 69 ARG B O 1
ATOM 6296 N N . SER B 1 70 ? 18.875 44.969 -18.609 1 85.19 70 SER B N 1
ATOM 6297 C CA . SER B 1 70 ? 20.188 44.969 -19.266 1 85.19 70 SER B CA 1
ATOM 6298 C C . SER B 1 70 ? 20.281 46.062 -20.312 1 85.19 70 SER B C 1
ATOM 6300 O O . SER B 1 70 ? 19.281 46.438 -20.922 1 85.19 70 SER B O 1
ATOM 6302 N N . LEU B 1 71 ? 21.328 46.781 -20.297 1 85.69 71 LEU B N 1
ATOM 6303 C CA . LEU B 1 71 ? 21.625 47.75 -21.328 1 85.69 71 LEU B CA 1
ATOM 6304 C C . LEU B 1 71 ? 22.703 47.25 -22.281 1 85.69 71 LEU B C 1
ATOM 6306 O O . LEU B 1 71 ? 23.797 46.875 -21.859 1 85.69 71 LEU B O 1
ATOM 6310 N N . LYS B 1 72 ? 22.281 47.031 -23.469 1 85.5 72 LYS B N 1
ATOM 6311 C CA . LYS B 1 72 ? 23.234 46.594 -24.5 1 85.5 72 LYS B CA 1
ATOM 6312 C C . LYS B 1 72 ? 23.609 47.75 -25.438 1 85.5 72 LYS B C 1
ATOM 6314 O O . LYS B 1 72 ? 22.734 48.5 -25.859 1 85.5 72 LYS B O 1
ATOM 6319 N N . LYS B 1 73 ? 24.828 48.094 -25.484 1 79.31 73 LYS B N 1
ATOM 6320 C CA . LYS B 1 73 ? 25.359 49.031 -26.484 1 79.31 73 LYS B CA 1
ATOM 6321 C C . LYS B 1 73 ? 26.156 48.281 -27.547 1 79.31 73 LYS B C 1
ATOM 6323 O O . LYS B 1 73 ? 27.141 47.594 -27.234 1 79.31 73 LYS B O 1
ATOM 6328 N N . ASN B 1 74 ? 25.844 48.438 -28.859 1 83.38 74 ASN B N 1
ATOM 6329 C CA . ASN B 1 74 ? 26.484 47.812 -30.016 1 83.38 74 ASN B CA 1
ATOM 6330 C C . ASN B 1 74 ? 26.516 46.281 -29.859 1 83.38 74 ASN B C 1
ATOM 6332 O O . ASN B 1 74 ? 27.531 45.656 -30.156 1 83.38 74 ASN B O 1
ATOM 6336 N N . GLY B 1 75 ? 25.531 45.594 -29.109 1 79.44 75 GLY B N 1
ATOM 6337 C CA . GLY B 1 75 ? 25.406 44.156 -29.016 1 79.44 75 GLY B CA 1
ATOM 6338 C C . GLY B 1 75 ? 26.078 43.594 -27.781 1 79.44 75 GLY B C 1
ATOM 6339 O O . GLY B 1 75 ? 25.938 42.406 -27.484 1 79.44 75 GLY B O 1
ATOM 6340 N N . GLU B 1 76 ? 26.906 44.375 -27.219 1 80.56 76 GLU B N 1
ATOM 6341 C CA . GLU B 1 76 ? 27.594 43.906 -26.016 1 80.56 76 GLU B CA 1
ATOM 6342 C C . GLU B 1 76 ? 26.906 44.438 -24.75 1 80.56 76 GLU B C 1
ATOM 6344 O O . GLU B 1 76 ? 26.469 45.594 -24.703 1 80.56 76 GLU B O 1
ATOM 6349 N N . LEU B 1 77 ? 26.812 43.531 -23.875 1 86.88 77 LEU B N 1
ATOM 6350 C CA . LEU B 1 77 ? 26.203 43.875 -22.594 1 86.88 77 LEU B CA 1
ATOM 6351 C C . LEU B 1 77 ? 27.078 44.875 -21.828 1 86.88 77 LEU B C 1
ATOM 6353 O O . LEU B 1 77 ? 28.25 44.625 -21.594 1 86.88 77 LEU B O 1
ATOM 6357 N N . LYS B 1 78 ? 26.562 46.125 -21.578 1 86.69 78 LYS B N 1
ATOM 6358 C CA . LYS B 1 78 ? 27.344 47.156 -20.891 1 86.69 78 LYS B CA 1
ATOM 6359 C C . LYS B 1 78 ? 26.875 47.344 -19.453 1 86.69 78 LYS B C 1
ATOM 6361 O O . LYS B 1 78 ? 27.641 47.812 -18.609 1 86.69 78 LYS B O 1
ATOM 6366 N N . ARG B 1 79 ? 25.594 47.031 -19.25 1 90.81 79 ARG B N 1
ATOM 6367 C CA . ARG B 1 79 ? 25.047 47.188 -17.922 1 90.81 79 ARG B CA 1
ATOM 6368 C C . ARG B 1 79 ? 24.047 46.094 -17.578 1 90.81 79 ARG B C 1
ATOM 6370 O O . ARG B 1 79 ? 23.312 45.625 -18.453 1 90.81 79 ARG B O 1
ATOM 6377 N N . ARG B 1 80 ? 24.125 45.625 -16.312 1 92.25 80 ARG B N 1
ATOM 6378 C CA . ARG B 1 80 ? 23.188 44.625 -15.812 1 92.25 80 ARG B CA 1
ATOM 6379 C C . ARG B 1 80 ? 22.781 44.906 -14.367 1 92.25 80 ARG B C 1
ATOM 6381 O O . ARG B 1 80 ? 23.625 45.312 -13.555 1 92.25 80 ARG B O 1
ATOM 6388 N N . ASP B 1 81 ? 21.562 44.781 -14.102 1 92.5 81 ASP B N 1
ATOM 6389 C CA . ASP B 1 81 ? 21.062 44.969 -12.75 1 92.5 81 ASP B CA 1
ATOM 6390 C C . ASP B 1 81 ? 20.672 43.625 -12.125 1 92.5 81 ASP B C 1
ATOM 6392 O O . ASP B 1 81 ? 20.016 42.812 -12.766 1 92.5 81 ASP B O 1
ATOM 6396 N N . PHE B 1 82 ? 21.203 43.406 -10.922 1 93.94 82 PHE B N 1
ATOM 6397 C CA . PHE B 1 82 ? 20.766 42.281 -10.094 1 93.94 82 PHE B CA 1
ATOM 6398 C C . PHE B 1 82 ? 19.859 42.75 -8.969 1 93.94 82 PHE B C 1
ATOM 6400 O O . PHE B 1 82 ? 20.266 43.562 -8.117 1 93.94 82 PHE B O 1
ATOM 6407 N N . CYS B 1 83 ? 18.625 42.312 -8.977 1 93.31 83 CYS B N 1
ATOM 6408 C CA . CYS B 1 83 ? 17.641 42.812 -8.023 1 93.31 83 CYS B CA 1
ATOM 6409 C C . CYS B 1 83 ? 17.109 41.688 -7.133 1 93.31 83 CYS B C 1
ATOM 6411 O O . CYS B 1 83 ? 17.281 40.531 -7.453 1 93.31 83 CYS B O 1
ATOM 6413 N N . CYS B 1 84 ? 16.625 42.156 -5.996 1 92.25 84 CYS B N 1
ATOM 6414 C CA . CYS B 1 84 ? 15.93 41.219 -5.109 1 92.25 84 CYS B CA 1
ATOM 6415 C C . CYS B 1 84 ? 14.719 40.625 -5.809 1 92.25 84 CYS B C 1
ATOM 6417 O O . CYS B 1 84 ? 14.086 41.25 -6.648 1 92.25 84 CYS B O 1
ATOM 6419 N N . GLN B 1 85 ? 14.438 39.406 -5.48 1 89.19 85 GLN B N 1
ATOM 6420 C CA . GLN B 1 85 ? 13.32 38.688 -6.094 1 89.19 85 GLN B CA 1
ATOM 6421 C C . GLN B 1 85 ? 11.992 39.375 -5.766 1 89.19 85 GLN B C 1
ATOM 6423 O O . GLN B 1 85 ? 11.008 39.219 -6.492 1 89.19 85 GLN B O 1
ATOM 6428 N N . CYS B 1 86 ? 11.938 40.031 -4.68 1 86.38 86 CYS B N 1
ATOM 6429 C CA . CYS B 1 86 ? 10.711 40.719 -4.25 1 86.38 86 CYS B CA 1
ATOM 6430 C C . CYS B 1 86 ? 10.609 42.094 -4.852 1 86.38 86 CYS B C 1
ATOM 6432 O O . CYS B 1 86 ? 9.82 42.938 -4.391 1 86.38 86 CYS B O 1
ATOM 6434 N N . GLU B 1 87 ? 11.359 42.094 -5.953 1 84.44 87 GLU B N 1
ATOM 6435 C CA . GLU B 1 87 ? 11.344 43.375 -6.625 1 84.44 87 GLU B CA 1
ATOM 6436 C C . GLU B 1 87 ? 10.055 43.562 -7.426 1 84.44 87 GLU B C 1
ATOM 6438 O O . GLU B 1 87 ? 9.367 42.594 -7.746 1 84.44 87 GLU B O 1
ATOM 6443 N N . ARG B 1 88 ? 9.531 44.688 -7.578 1 78.62 88 ARG B N 1
ATOM 6444 C CA . ARG B 1 88 ? 8.414 45.031 -8.438 1 78.62 88 ARG B CA 1
ATOM 6445 C C . ARG B 1 88 ? 7.09 44.938 -7.688 1 78.62 88 ARG B C 1
ATOM 6447 O O . ARG B 1 88 ? 7.043 44.406 -6.57 1 78.62 88 ARG B O 1
ATOM 6454 N N . LYS B 1 89 ? 6.156 45.5 -8.227 1 77.19 89 LYS B N 1
ATOM 6455 C CA . LYS B 1 89 ? 4.824 45.531 -7.629 1 77.19 89 LYS B CA 1
ATOM 6456 C C . LYS B 1 89 ? 4.039 44.25 -7.984 1 77.19 89 LYS B C 1
ATOM 6458 O O . LYS B 1 89 ? 4.184 43.719 -9.086 1 77.19 89 LYS B O 1
ATOM 6463 N N . ALA B 1 90 ? 3.383 43.719 -6.961 1 73.44 90 ALA B N 1
ATOM 6464 C CA . ALA B 1 90 ? 2.553 42.531 -7.172 1 73.44 90 ALA B CA 1
ATOM 6465 C C . ALA B 1 90 ? 1.503 42.781 -8.25 1 73.44 90 ALA B C 1
ATOM 6467 O O . ALA B 1 90 ? 0.804 43.812 -8.219 1 73.44 90 ALA B O 1
ATOM 6468 N N . PRO B 1 91 ? 1.675 41.938 -9.305 1 65.25 91 PRO B N 1
ATOM 6469 C CA . PRO B 1 91 ? 0.654 42.156 -10.336 1 65.25 91 PRO B CA 1
ATOM 6470 C C . PRO B 1 91 ? -0.76 41.875 -9.828 1 65.25 91 PRO B C 1
ATOM 6472 O O . PRO B 1 91 ? -0.951 41.062 -8.938 1 65.25 91 PRO B O 1
ATOM 6475 N N . LEU B 1 92 ? -1.782 42.719 -10.07 1 62.81 92 LEU B N 1
ATOM 6476 C CA . LEU B 1 92 ? -3.178 42.5 -9.719 1 62.81 92 LEU B CA 1
ATOM 6477 C C . LEU B 1 92 ? -3.697 41.219 -10.375 1 62.81 92 LEU B C 1
ATOM 6479 O O . LEU B 1 92 ? -3.523 41.031 -11.578 1 62.81 92 LEU B O 1
ATOM 6483 N N . LYS B 1 93 ? -3.746 40.188 -9.609 1 60.94 93 LYS B N 1
ATOM 6484 C CA . LYS B 1 93 ? -4.262 38.938 -10.125 1 60.94 93 LYS B CA 1
ATOM 6485 C C . LYS B 1 93 ? -5.641 39.125 -10.75 1 60.94 93 LYS B C 1
ATOM 6487 O O . LYS B 1 93 ? -6.578 39.562 -10.078 1 60.94 93 LYS B O 1
ATOM 6492 N N . LEU B 1 94 ? -5.684 39.156 -12.039 1 60.59 94 LEU B N 1
ATOM 6493 C CA . LEU B 1 94 ? -6.977 39.156 -12.711 1 60.59 94 LEU B CA 1
ATOM 6494 C C . LEU B 1 94 ? -7.66 37.812 -12.586 1 60.59 94 LEU B C 1
ATOM 6496 O O . LEU B 1 94 ? -7.082 36.781 -12.945 1 60.59 94 LEU B O 1
ATOM 6500 N N . VAL B 1 95 ? -8.422 37.656 -11.562 1 57.41 95 VAL B N 1
ATOM 6501 C CA . VAL B 1 95 ? -9.164 36.406 -11.375 1 57.41 95 VAL B CA 1
ATOM 6502 C C . VAL B 1 95 ? -9.992 36.094 -12.617 1 57.41 95 VAL B C 1
ATOM 6504 O O . VAL B 1 95 ? -10.906 36.844 -12.961 1 57.41 95 VAL B O 1
ATOM 6507 N N . ASP B 1 96 ? -9.328 35.438 -13.547 1 58.25 96 ASP B N 1
ATOM 6508 C CA . ASP B 1 96 ? -10.148 34.906 -14.633 1 58.25 96 ASP B CA 1
ATOM 6509 C C . ASP B 1 96 ? -11.086 33.812 -14.133 1 58.25 96 ASP B C 1
ATOM 6511 O O . ASP B 1 96 ? -10.633 32.75 -13.648 1 58.25 96 ASP B O 1
ATOM 6515 N N . PRO B 1 97 ? -12.328 34.188 -13.945 1 55.78 97 PRO B N 1
ATOM 6516 C CA . PRO B 1 97 ? -13.289 33.25 -13.406 1 55.78 97 PRO B CA 1
ATOM 6517 C C . PRO B 1 97 ? -13.25 31.891 -14.125 1 55.78 97 PRO B C 1
ATOM 6519 O O . PRO B 1 97 ? -13.719 30.891 -13.586 1 55.78 97 PRO B O 1
ATOM 6522 N N . PHE B 1 98 ? -12.664 31.875 -15.297 1 52.28 98 PHE B N 1
ATOM 6523 C CA . PHE B 1 98 ? -12.758 30.672 -16.109 1 52.28 98 PHE B CA 1
ATOM 6524 C C . PHE B 1 98 ? -11.523 29.797 -15.922 1 52.28 98 PHE B C 1
ATOM 6526 O O . PHE B 1 98 ? -11.484 28.656 -16.391 1 52.28 98 PHE B O 1
ATOM 6533 N N . LYS B 1 99 ? -10.578 30.359 -15.461 1 55.38 99 LYS B N 1
ATOM 6534 C CA . LYS B 1 99 ? -9.344 29.578 -15.32 1 55.38 99 LYS B CA 1
ATOM 6535 C C . LYS B 1 99 ? -9.023 29.328 -13.852 1 55.38 99 LYS B C 1
ATOM 6537 O O . LYS B 1 99 ? -9.164 30.219 -13.008 1 55.38 99 LYS B O 1
ATOM 6542 N N . GLN B 1 100 ? -9.023 28.094 -13.57 1 57.06 100 GLN B N 1
ATOM 6543 C CA . GLN B 1 100 ? -8.578 27.766 -12.211 1 57.06 100 GLN B CA 1
ATOM 6544 C C . GLN B 1 100 ? -7.191 28.328 -11.938 1 57.06 100 GLN B C 1
ATOM 6546 O O . GLN B 1 100 ? -6.246 28.062 -12.68 1 57.06 100 GLN B O 1
ATOM 6551 N N . GLN B 1 101 ? -7.148 29.5 -11.469 1 58.66 101 GLN B N 1
ATOM 6552 C CA . GLN B 1 101 ? -5.84 30.062 -11.148 1 58.66 101 GLN B CA 1
ATOM 6553 C C . GLN B 1 101 ? -5.371 29.594 -9.773 1 58.66 101 GLN B C 1
ATOM 6555 O O . GLN B 1 101 ? -6.184 29.375 -8.875 1 58.66 101 GLN B O 1
ATOM 6560 N N . ARG B 1 102 ? -4.145 29.219 -9.766 1 60.31 102 ARG B N 1
ATOM 6561 C CA . ARG B 1 102 ? -3.57 28.859 -8.477 1 60.31 102 ARG B CA 1
ATOM 6562 C C . ARG B 1 102 ? -3.629 30.031 -7.508 1 60.31 102 ARG B C 1
ATOM 6564 O O . ARG B 1 102 ? -3.398 31.188 -7.898 1 60.31 102 ARG B O 1
ATOM 6571 N N . ASN B 1 103 ? -4.211 29.75 -6.426 1 59 103 ASN B N 1
ATOM 6572 C CA . ASN B 1 103 ? -4.25 30.766 -5.387 1 59 103 ASN B CA 1
ATOM 6573 C C . ASN B 1 103 ? -2.893 30.953 -4.715 1 59 103 ASN B C 1
ATOM 6575 O O . ASN B 1 103 ? -2.65 30.391 -3.641 1 59 103 ASN B O 1
ATOM 6579 N N . ARG B 1 104 ? -1.885 31.547 -5.637 1 66.38 104 ARG B N 1
ATOM 6580 C CA . ARG B 1 104 ? -0.576 31.812 -5.043 1 66.38 104 ARG B CA 1
ATOM 6581 C C . ARG B 1 104 ? -0.322 33.312 -4.887 1 66.38 104 ARG B C 1
ATOM 6583 O O . ARG B 1 104 ? -0.584 34.094 -5.805 1 66.38 104 ARG B O 1
ATOM 6590 N N . GLN B 1 105 ? -0.025 33.688 -3.689 1 70.5 105 GLN B N 1
ATOM 6591 C CA . GLN B 1 105 ? 0.275 35.062 -3.414 1 70.5 105 GLN B CA 1
ATOM 6592 C C . GLN B 1 105 ? 1.634 35.469 -3.986 1 70.5 105 GLN B C 1
ATOM 6594 O O . GLN B 1 105 ? 2.551 34.656 -4.043 1 70.5 105 GLN B O 1
ATOM 6599 N N . SER B 1 106 ? 1.651 36.656 -4.574 1 75.19 106 SER B N 1
ATOM 6600 C CA . SER B 1 106 ? 2.895 37.156 -5.152 1 75.19 106 SER B CA 1
ATOM 6601 C C . SER B 1 106 ? 3.904 37.5 -4.07 1 75.19 106 SER B C 1
ATOM 6603 O O . SER B 1 106 ? 3.525 37.938 -2.982 1 75.19 106 SER B O 1
ATOM 6605 N N . VAL B 1 107 ? 5.102 37.25 -4.262 1 79.31 107 VAL B N 1
ATOM 6606 C CA . VAL B 1 107 ? 6.191 37.531 -3.338 1 79.31 107 VAL B CA 1
ATOM 6607 C C . VAL B 1 107 ? 6.676 38.969 -3.559 1 79.31 107 VAL B C 1
ATOM 6609 O O . VAL B 1 107 ? 7.387 39.531 -2.719 1 79.31 107 VAL B O 1
ATOM 6612 N N . LYS B 1 108 ? 6.156 39.656 -4.504 1 81.81 108 LYS B N 1
ATOM 6613 C CA . LYS B 1 108 ? 6.68 40.969 -4.891 1 81.81 108 LYS B CA 1
ATOM 6614 C C . LYS B 1 108 ? 6.176 42.062 -3.959 1 81.81 108 LYS B C 1
ATOM 6616 O O . LYS B 1 108 ? 4.98 42.125 -3.664 1 81.81 108 LYS B O 1
ATOM 6621 N N . CYS B 1 109 ? 7.055 42.844 -3.27 1 81.38 109 CYS B N 1
ATOM 6622 C CA . CYS B 1 109 ? 6.707 43.938 -2.357 1 81.38 109 CYS B CA 1
ATOM 6623 C C . CYS B 1 109 ? 7.465 45.219 -2.705 1 81.38 109 CYS B C 1
ATOM 6625 O O . CYS B 1 109 ? 7.785 46 -1.822 1 81.38 109 CYS B O 1
ATOM 6627 N N . GLU B 1 110 ? 7.961 45.406 -3.926 1 84.75 110 GLU B N 1
ATOM 6628 C CA . GLU B 1 110 ? 8.648 46.594 -4.41 1 84.75 110 GLU B CA 1
ATOM 6629 C C . GLU B 1 110 ? 9.93 46.844 -3.621 1 84.75 110 GLU B C 1
ATOM 6631 O O . GLU B 1 110 ? 10.195 47.969 -3.203 1 84.75 110 GLU B O 1
ATOM 6636 N N . CYS B 1 111 ? 10.562 45.844 -3.355 1 90.12 111 CYS B N 1
ATOM 6637 C CA . CYS B 1 111 ? 11.844 45.969 -2.668 1 90.12 111 CYS B CA 1
ATOM 6638 C C . CYS B 1 111 ? 12.867 46.656 -3.543 1 90.12 111 CYS B C 1
ATOM 6640 O O . CYS B 1 111 ? 12.977 46.375 -4.734 1 90.12 111 CYS B O 1
ATOM 6642 N N . LYS B 1 112 ? 13.648 47.625 -3.064 1 90.19 112 LYS B N 1
ATOM 6643 C CA . LYS B 1 112 ? 14.57 48.438 -3.844 1 90.19 112 LYS B CA 1
ATOM 6644 C C . LYS B 1 112 ? 15.992 47.906 -3.754 1 90.19 112 LYS B C 1
ATOM 6646 O O . LYS B 1 112 ? 16.906 48.438 -4.375 1 90.19 112 LYS B O 1
ATOM 6651 N N . ALA B 1 113 ? 16.234 46.875 -3.086 1 92.44 113 ALA B N 1
ATOM 6652 C CA . ALA B 1 113 ? 17.578 46.312 -2.943 1 92.44 113 ALA B CA 1
ATOM 6653 C C . ALA B 1 113 ? 18.094 45.781 -4.277 1 92.44 113 ALA B C 1
ATOM 6655 O O . ALA B 1 113 ? 17.438 45 -4.938 1 92.44 113 ALA B O 1
ATOM 6656 N N . ARG B 1 114 ? 19.25 46.281 -4.77 1 93.19 114 ARG B N 1
ATOM 6657 C CA . ARG B 1 114 ? 19.828 45.875 -6.051 1 93.19 114 ARG B CA 1
ATOM 6658 C C . ARG B 1 114 ? 21.281 46.312 -6.16 1 93.19 114 ARG B C 1
ATOM 6660 O O . ARG B 1 114 ? 21.734 47.156 -5.41 1 93.19 114 ARG B O 1
ATOM 6667 N N . ILE B 1 115 ? 21.969 45.594 -7.02 1 93.5 115 ILE B N 1
ATOM 6668 C CA . ILE B 1 115 ? 23.312 46 -7.418 1 93.5 115 ILE B CA 1
ATOM 6669 C C . ILE B 1 115 ? 23.375 46.188 -8.93 1 93.5 115 ILE B C 1
ATOM 6671 O O . ILE B 1 115 ? 22.766 45.406 -9.68 1 93.5 115 ILE B O 1
ATOM 6675 N N . CYS B 1 116 ? 23.938 47.281 -9.312 1 93.94 116 CYS B N 1
ATOM 6676 C CA . CYS B 1 116 ? 24.141 47.531 -10.734 1 93.94 116 CYS B CA 1
ATOM 6677 C C . CYS B 1 116 ? 25.609 47.406 -11.109 1 93.94 116 CYS B C 1
ATOM 6679 O O . CYS B 1 116 ? 26.469 48 -10.453 1 93.94 116 CYS B O 1
ATOM 6681 N N . ILE B 1 117 ? 25.875 46.625 -12.125 1 92.75 117 ILE B N 1
ATOM 6682 C CA . ILE B 1 117 ? 27.234 46.469 -12.594 1 92.75 117 ILE B CA 1
ATOM 6683 C C . ILE B 1 117 ? 27.375 47.062 -14 1 92.75 117 ILE B C 1
ATOM 6685 O O . ILE B 1 117 ? 26.453 46.938 -14.82 1 92.75 117 ILE B O 1
ATOM 6689 N N . THR B 1 118 ? 28.422 47.781 -14.172 1 91.69 118 THR B N 1
ATOM 6690 C CA . THR B 1 118 ? 28.672 48.406 -15.461 1 91.69 118 THR B CA 1
ATOM 6691 C C . THR B 1 118 ? 30.078 48.062 -15.953 1 91.69 118 THR B C 1
ATOM 6693 O O . THR B 1 118 ? 31.016 47.938 -15.148 1 91.69 118 THR B O 1
ATOM 6696 N N . LEU B 1 119 ? 30.141 47.844 -17.25 1 89.31 119 LEU B N 1
ATOM 6697 C CA . LEU B 1 119 ? 31.422 47.562 -17.875 1 89.31 119 LEU B CA 1
ATOM 6698 C C . LEU B 1 119 ? 32.188 48.875 -18.125 1 89.31 119 LEU B C 1
ATOM 6700 O O . LEU B 1 119 ? 31.703 49.75 -18.859 1 89.31 119 LEU B O 1
ATOM 6704 N N . LYS B 1 120 ? 33.188 49.125 -17.312 1 80.56 120 LYS B N 1
ATOM 6705 C CA . LYS B 1 120 ? 33.969 50.375 -17.453 1 80.56 120 LYS B CA 1
ATOM 6706 C C . LYS B 1 120 ? 35.406 50.062 -17.875 1 80.56 120 LYS B C 1
ATOM 6708 O O . LYS B 1 120 ? 35.969 49 -17.5 1 80.56 120 LYS B O 1
ATOM 6713 N N . LYS B 1 121 ? 35.906 50.781 -18.781 1 71.69 121 LYS B N 1
ATOM 6714 C CA . LYS B 1 121 ? 37.312 50.719 -19.172 1 71.69 121 LYS B CA 1
ATOM 6715 C C . LYS B 1 121 ? 38.188 51.531 -18.219 1 71.69 121 LYS B C 1
ATOM 6717 O O . LYS B 1 121 ? 38 52.719 -18.047 1 71.69 121 LYS B O 1
ATOM 6722 N N . SER B 1 122 ? 38.594 51 -17.062 1 60.97 122 SER B N 1
ATOM 6723 C CA . SER B 1 122 ? 39.406 51.781 -16.109 1 60.97 122 SER B CA 1
ATOM 6724 C C . SER B 1 122 ? 40.625 52.406 -16.797 1 60.97 122 SER B C 1
ATOM 6726 O O . SER B 1 122 ? 41.031 53.531 -16.469 1 60.97 122 SER B O 1
ATOM 6728 N N . SER B 1 123 ? 41.531 51.656 -17.453 1 59.56 123 SER B N 1
ATOM 6729 C CA . SER B 1 123 ? 42.719 52.219 -18.125 1 59.56 123 SER B CA 1
ATOM 6730 C C . SER B 1 123 ? 42.844 51.656 -19.531 1 59.56 123 SER B C 1
ATOM 6732 O O . SER B 1 123 ? 42.25 50.625 -19.875 1 59.56 123 SER B O 1
ATOM 6734 N N . GLU B 1 124 ? 43.219 52.469 -20.547 1 59.38 124 GLU B N 1
ATOM 6735 C CA . GLU B 1 124 ? 43.531 52.094 -21.938 1 59.38 124 GLU B CA 1
ATOM 6736 C C . GLU B 1 124 ? 44.281 50.75 -21.984 1 59.38 124 GLU B C 1
ATOM 6738 O O . GLU B 1 124 ? 44.25 50.062 -23 1 59.38 124 GLU B O 1
ATOM 6743 N N . ILE B 1 125 ? 44.969 50.344 -20.938 1 60.09 125 ILE B N 1
ATOM 6744 C CA . ILE B 1 125 ? 45.875 49.219 -20.984 1 60.09 125 ILE B CA 1
ATOM 6745 C C . ILE B 1 125 ? 45.188 47.969 -20.422 1 60.09 125 ILE B C 1
ATOM 6747 O O . ILE B 1 125 ? 45.5 46.844 -20.797 1 60.09 125 ILE B O 1
ATOM 6751 N N . PHE B 1 126 ? 44.188 48.156 -19.547 1 61.88 126 PHE B N 1
ATOM 6752 C CA . PHE B 1 126 ? 43.656 46.969 -18.859 1 61.88 126 PHE B CA 1
ATOM 6753 C C . PHE B 1 126 ? 42.312 46.562 -19.453 1 61.88 126 PHE B C 1
ATOM 6755 O O . PHE B 1 126 ? 41.562 47.406 -19.938 1 61.88 126 PHE B O 1
ATOM 6762 N N . PRO B 1 127 ? 42.094 45.344 -19.594 1 70 127 PRO B N 1
ATOM 6763 C CA . PRO B 1 127 ? 40.844 44.844 -20.172 1 70 127 PRO B CA 1
ATOM 6764 C C . PRO B 1 127 ? 39.625 45.344 -19.438 1 70 127 PRO B C 1
ATOM 6766 O O . PRO B 1 127 ? 39.719 45.781 -18.297 1 70 127 PRO B O 1
ATOM 6769 N N . GLN B 1 128 ? 38.594 45.531 -20.109 1 78.25 128 GLN B N 1
ATOM 6770 C CA . GLN B 1 128 ? 37.312 45.969 -19.594 1 78.25 128 GLN B CA 1
ATOM 6771 C C . GLN B 1 128 ? 36.875 45.094 -18.406 1 78.25 128 GLN B C 1
ATOM 6773 O O . GLN B 1 128 ? 37.062 43.875 -18.422 1 78.25 128 GLN B O 1
ATOM 6778 N N . GLU B 1 129 ? 36.688 45.75 -17.266 1 85.62 129 GLU B N 1
ATOM 6779 C CA . GLU B 1 129 ? 36.25 45.062 -16.062 1 85.62 129 GLU B CA 1
ATOM 6780 C C . GLU B 1 129 ? 34.844 45.5 -15.68 1 85.62 129 GLU B C 1
ATOM 6782 O O . GLU B 1 129 ? 34.438 46.625 -15.969 1 85.62 129 GLU B O 1
ATOM 6787 N N . TRP B 1 130 ? 34.094 44.562 -15.094 1 90.38 130 TRP B N 1
ATOM 6788 C CA . TRP B 1 130 ? 32.781 44.875 -14.562 1 90.38 130 TRP B CA 1
ATOM 6789 C C . TRP B 1 130 ? 32.875 45.469 -13.172 1 90.38 130 TRP B C 1
ATOM 6791 O O . TRP B 1 130 ? 33.562 44.938 -12.297 1 90.38 130 TRP B O 1
ATOM 6801 N N . GLN B 1 131 ? 32.219 46.656 -13.031 1 90.81 131 GLN B N 1
ATOM 6802 C CA . GLN B 1 131 ? 32.312 47.344 -11.75 1 90.81 131 GLN B CA 1
ATOM 6803 C C . GLN B 1 131 ? 30.922 47.656 -11.203 1 90.81 131 GLN B C 1
ATOM 6805 O O . GLN B 1 131 ? 30 48 -11.961 1 90.81 131 GLN B O 1
ATOM 6810 N N . ILE B 1 132 ? 30.828 47.5 -9.859 1 93.31 132 ILE B N 1
ATOM 6811 C CA . ILE B 1 132 ? 29.578 47.875 -9.211 1 93.31 132 ILE B CA 1
ATOM 6812 C C . ILE B 1 132 ? 29.422 49.375 -9.18 1 93.31 132 ILE B C 1
ATOM 6814 O O . ILE B 1 132 ? 30.281 50.094 -8.648 1 93.31 132 ILE B O 1
ATOM 6818 N N . THR B 1 133 ? 28.359 49.906 -9.703 1 91.5 133 THR B N 1
ATOM 6819 C CA . THR B 1 133 ? 28.125 51.344 -9.75 1 91.5 133 THR B CA 1
ATOM 6820 C C . THR B 1 133 ? 27.078 51.781 -8.734 1 91.5 133 THR B C 1
ATOM 6822 O O . THR B 1 133 ? 27.109 52.906 -8.219 1 91.5 133 THR B O 1
ATOM 6825 N N . THR B 1 134 ? 26.125 50.938 -8.523 1 92 134 THR B N 1
ATOM 6826 C CA . THR B 1 134 ? 25.062 51.188 -7.559 1 92 134 THR B CA 1
ATOM 6827 C C . THR B 1 134 ? 24.859 50 -6.621 1 92 134 THR B C 1
ATOM 6829 O O . THR B 1 134 ? 24.953 48.844 -7.047 1 92 134 THR B O 1
ATOM 6832 N N . CYS B 1 135 ? 24.812 50.312 -5.363 1 92.5 135 CYS B N 1
ATOM 6833 C CA . CYS B 1 135 ? 24.594 49.281 -4.371 1 92.5 135 CYS B CA 1
ATOM 6834 C C . CYS B 1 135 ? 23.594 49.719 -3.316 1 92.5 135 CYS B C 1
ATOM 6836 O O . CYS B 1 135 ? 23.859 50.656 -2.551 1 92.5 135 CYS B O 1
ATOM 6838 N N . VAL B 1 136 ? 22.438 49.188 -3.342 1 92.81 136 VAL B N 1
ATOM 6839 C CA . VAL B 1 136 ? 21.406 49.438 -2.336 1 92.81 136 VAL B CA 1
ATOM 6840 C C . VAL B 1 136 ? 21.203 48.188 -1.479 1 92.81 136 VAL B C 1
ATOM 6842 O O . VAL B 1 136 ? 20.766 47.156 -1.978 1 92.81 136 VAL B O 1
ATOM 6845 N N . LYS B 1 137 ? 21.453 48.188 -0.238 1 91.06 137 LYS B N 1
ATOM 6846 C CA . LYS B 1 137 ? 21.422 47.031 0.632 1 91.06 137 LYS B CA 1
ATOM 6847 C C . LYS B 1 137 ? 20.125 46.969 1.438 1 91.06 137 LYS B C 1
ATOM 6849 O O . LYS B 1 137 ? 19.766 45.938 1.971 1 91.06 137 LYS B O 1
ATOM 6854 N N . GLU B 1 138 ? 19.375 48 1.483 1 91.25 138 GLU B N 1
ATOM 6855 C CA . GLU B 1 138 ? 18.203 48.062 2.35 1 91.25 138 GLU B CA 1
ATOM 6856 C C . GLU B 1 138 ? 17 47.344 1.736 1 91.25 138 GLU B C 1
ATOM 6858 O O . GLU B 1 138 ? 16.75 47.469 0.539 1 91.25 138 GLU B O 1
ATOM 6863 N N . HIS B 1 139 ? 16.469 46.469 2.5 1 91.62 139 HIS B N 1
ATOM 6864 C CA . HIS B 1 139 ? 15.281 45.719 2.102 1 91.62 139 HIS B CA 1
ATOM 6865 C C . HIS B 1 139 ? 14.039 46.25 2.82 1 91.62 139 HIS B C 1
ATOM 6867 O O . HIS B 1 139 ? 14.133 46.75 3.943 1 91.62 139 HIS B O 1
ATOM 6873 N N . ASN B 1 140 ? 12.852 46.156 2.213 1 86.56 140 ASN B N 1
ATOM 6874 C CA . ASN B 1 140 ? 11.602 46.562 2.842 1 86.56 140 ASN B CA 1
ATOM 6875 C C . ASN B 1 140 ? 10.812 45.344 3.344 1 86.56 140 ASN B C 1
ATOM 6877 O O . ASN B 1 140 ? 9.625 45.469 3.65 1 86.56 140 ASN B O 1
ATOM 6881 N N . HIS B 1 141 ? 11.367 44.281 3.314 1 85.06 141 HIS B N 1
ATOM 6882 C CA . HIS B 1 141 ? 10.727 43.031 3.777 1 85.06 141 HIS B CA 1
ATOM 6883 C C . HIS B 1 141 ? 11.641 42.281 4.73 1 85.06 141 HIS B C 1
ATOM 6885 O O . HIS B 1 141 ? 12.836 42.562 4.816 1 85.06 141 HIS B O 1
ATOM 6891 N N . GLU B 1 142 ? 11.07 41.375 5.504 1 85.62 142 GLU B N 1
ATOM 6892 C CA . GLU B 1 142 ? 11.836 40.562 6.453 1 85.62 142 GLU B CA 1
ATOM 6893 C C . GLU B 1 142 ? 12.711 39.531 5.738 1 85.62 142 GLU B C 1
ATOM 6895 O O . GLU B 1 142 ? 12.273 38.906 4.773 1 85.62 142 GLU B O 1
ATOM 6900 N N . LEU B 1 143 ? 13.969 39.531 6.117 1 90 143 LEU B N 1
ATOM 6901 C CA . LEU B 1 143 ? 14.906 38.594 5.535 1 90 143 LEU B CA 1
ATOM 6902 C C . LEU B 1 143 ? 14.812 37.25 6.227 1 90 143 LEU B C 1
ATOM 6904 O O . LEU B 1 143 ? 14.414 37.156 7.391 1 90 143 LEU B O 1
ATOM 6908 N N . LEU B 1 144 ? 15.141 36.281 5.539 1 90.94 144 LEU B N 1
ATOM 6909 C CA . LEU B 1 144 ? 14.984 34.906 6.023 1 90.94 144 LEU B CA 1
ATOM 6910 C C . LEU B 1 144 ? 16.203 34.469 6.852 1 90.94 144 LEU B C 1
ATOM 6912 O O . LEU B 1 144 ? 17.312 34.969 6.625 1 90.94 144 LEU B O 1
ATOM 6916 N N . ALA B 1 145 ? 15.93 33.562 7.793 1 89.25 145 ALA B N 1
ATOM 6917 C CA . ALA B 1 145 ? 17.016 33 8.578 1 89.25 145 ALA B CA 1
ATOM 6918 C C . ALA B 1 145 ? 17.812 31.984 7.746 1 89.25 145 ALA B C 1
ATOM 6920 O O . ALA B 1 145 ? 17.344 31.516 6.711 1 89.25 145 ALA B O 1
ATOM 6921 N N . PRO B 1 146 ? 19.016 31.703 8.141 1 86.44 146 PRO B N 1
ATOM 6922 C CA . PRO B 1 146 ? 19.859 30.75 7.395 1 86.44 146 PRO B CA 1
ATOM 6923 C C . PRO B 1 146 ? 19.219 29.375 7.27 1 86.44 146 PRO B C 1
ATOM 6925 O O . PRO B 1 146 ? 19.422 28.688 6.262 1 86.44 146 PRO B O 1
ATOM 6928 N N . SER B 1 147 ? 18.453 29 8.195 1 85.69 147 SER B N 1
ATOM 6929 C CA . SER B 1 147 ? 17.828 27.688 8.156 1 85.69 147 SER B CA 1
ATOM 6930 C C . SER B 1 147 ? 16.641 27.688 7.199 1 85.69 147 SER B C 1
ATOM 6932 O O . SER B 1 147 ? 16.203 26.625 6.75 1 85.69 147 SER B O 1
ATOM 6934 N N . GLU B 1 148 ? 16.234 28.828 6.816 1 90.06 148 GLU B N 1
ATOM 6935 C CA . GLU B 1 148 ? 15.047 28.938 5.977 1 90.06 148 GLU B CA 1
ATOM 6936 C C . GLU B 1 148 ? 15.414 29.203 4.52 1 90.06 148 GLU B C 1
ATOM 69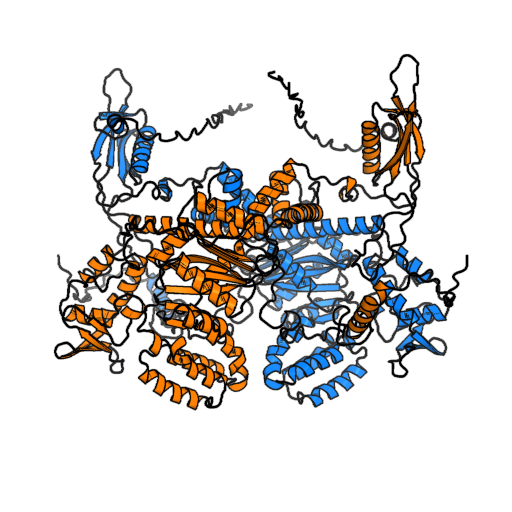38 O O . GLU B 1 148 ? 14.664 28.859 3.609 1 90.06 148 GLU B O 1
ATOM 6943 N N . VAL B 1 149 ? 16.562 29.844 4.312 1 91.62 149 VAL B N 1
ATOM 6944 C CA . VAL B 1 149 ? 16.953 30.312 2.988 1 91.62 149 VAL B CA 1
ATOM 6945 C C . VAL B 1 149 ? 17.125 29.125 2.053 1 91.62 149 VAL B C 1
ATOM 6947 O O . VAL B 1 149 ? 16.922 29.234 0.843 1 91.62 149 VAL B O 1
ATOM 6950 N N . ARG B 1 150 ? 17.438 27.953 2.598 1 88.56 150 ARG B N 1
ATOM 6951 C CA . ARG B 1 150 ? 17.703 26.766 1.809 1 88.56 150 ARG B CA 1
ATOM 6952 C C . ARG B 1 150 ? 16.453 26.312 1.064 1 88.56 150 ARG B C 1
ATOM 6954 O O . ARG B 1 150 ? 16.531 25.547 0.101 1 88.56 150 ARG B O 1
ATOM 6961 N N . PHE B 1 151 ? 15.289 26.75 1.482 1 91.31 151 PHE B N 1
ATOM 6962 C CA . PHE B 1 151 ? 14.031 26.281 0.897 1 91.31 151 PHE B CA 1
ATOM 6963 C C . PHE B 1 151 ? 13.641 27.141 -0.299 1 91.31 151 PHE B C 1
ATOM 6965 O O . PHE B 1 151 ? 12.727 26.797 -1.044 1 91.31 151 PHE B O 1
ATOM 6972 N N . LEU B 1 152 ? 14.328 28.281 -0.47 1 91.75 152 LEU B N 1
ATOM 6973 C CA . LEU B 1 152 ? 14.008 29.141 -1.599 1 91.75 152 LEU B CA 1
ATOM 6974 C C . LEU B 1 152 ? 14.312 28.453 -2.922 1 91.75 152 LEU B C 1
ATOM 6976 O O . LEU B 1 152 ? 15.336 27.781 -3.051 1 91.75 152 LEU B O 1
ATOM 6980 N N . PRO B 1 153 ? 13.445 28.562 -3.885 1 87.69 153 PRO B N 1
ATOM 6981 C CA . PRO B 1 153 ? 13.617 27.875 -5.168 1 87.69 153 PRO B CA 1
ATOM 6982 C C . PRO B 1 153 ? 14.938 28.234 -5.848 1 87.69 153 PRO B C 1
ATOM 6984 O O . PRO B 1 153 ? 15.484 27.406 -6.59 1 87.69 153 PRO B O 1
ATOM 6987 N N . ALA B 1 154 ? 15.492 29.453 -5.645 1 88.5 154 ALA B N 1
ATOM 6988 C CA . ALA B 1 154 ? 16.734 29.906 -6.281 1 88.5 154 ALA B CA 1
ATOM 6989 C C . ALA B 1 154 ? 17.922 29.078 -5.812 1 88.5 154 ALA B C 1
ATOM 6991 O O . ALA B 1 154 ? 18.922 28.953 -6.527 1 88.5 154 ALA B O 1
ATOM 6992 N N . TYR B 1 155 ? 17.797 28.562 -4.652 1 90.62 155 TYR B N 1
ATOM 6993 C CA . TYR B 1 155 ? 18.953 27.859 -4.094 1 90.62 155 TYR B CA 1
ATOM 6994 C C . TYR B 1 155 ? 18.734 26.359 -4.102 1 90.62 155 TYR B C 1
ATOM 6996 O O . TYR B 1 155 ? 19.547 25.609 -3.557 1 90.62 155 TYR B O 1
ATOM 7004 N N . ARG B 1 156 ? 17.641 25.891 -4.621 1 90.75 156 ARG B N 1
ATOM 7005 C CA . ARG B 1 156 ? 17.359 24.469 -4.77 1 90.75 156 ARG B CA 1
ATOM 7006 C C . ARG B 1 156 ? 17.719 23.984 -6.168 1 90.75 156 ARG B C 1
ATOM 7008 O O . ARG B 1 156 ? 17.344 24.609 -7.164 1 90.75 156 ARG B O 1
ATOM 7015 N N . THR B 1 157 ? 18.578 23 -6.234 1 89.94 157 THR B N 1
ATOM 7016 C CA . THR B 1 157 ? 19 22.5 -7.539 1 89.94 157 THR B CA 1
ATOM 7017 C C . THR B 1 157 ? 19.031 20.969 -7.555 1 89.94 157 THR B C 1
ATOM 7019 O O . THR B 1 157 ? 19.391 20.344 -6.559 1 89.94 157 THR B O 1
ATOM 7022 N N . VAL B 1 158 ? 18.516 20.469 -8.609 1 91.38 158 VAL B N 1
ATOM 7023 C CA . VAL B 1 158 ? 18.641 19.047 -8.867 1 91.38 158 VAL B CA 1
ATOM 7024 C C . VAL B 1 158 ? 19.734 18.797 -9.914 1 91.38 158 VAL B C 1
ATOM 7026 O O . VAL B 1 158 ? 19.516 19.031 -11.109 1 91.38 158 VAL B O 1
ATOM 7029 N N . ALA B 1 159 ? 20.844 18.375 -9.406 1 91.19 159 ALA B N 1
ATOM 7030 C CA . ALA B 1 159 ? 21.953 18.094 -10.312 1 91.19 159 ALA B CA 1
ATOM 7031 C C . ALA B 1 159 ? 21.578 17 -11.312 1 91.19 159 ALA B C 1
ATOM 7033 O O . ALA B 1 159 ? 20.672 16.203 -11.062 1 91.19 159 ALA B O 1
ATOM 7034 N N . LYS B 1 160 ? 22.203 16.953 -12.438 1 92.31 160 LYS B N 1
ATOM 7035 C CA . LYS B 1 160 ? 21.906 15.977 -13.492 1 92.31 160 LYS B CA 1
ATOM 7036 C C . LYS B 1 160 ? 22.109 14.547 -12.992 1 92.31 160 LYS B C 1
ATOM 7038 O O . LYS B 1 160 ? 21.312 13.656 -13.297 1 92.31 160 LYS B O 1
ATOM 7043 N N . LYS B 1 161 ? 23.172 14.391 -12.227 1 92.81 161 LYS B N 1
ATOM 7044 C CA . LYS B 1 161 ? 23.422 13.07 -11.664 1 92.81 161 LYS B CA 1
ATOM 7045 C C . LYS B 1 161 ? 22.266 12.609 -10.781 1 92.81 161 LYS B C 1
ATOM 7047 O O . LYS B 1 161 ? 21.875 11.445 -10.828 1 92.81 161 LYS B O 1
ATOM 7052 N N . ASP B 1 162 ? 21.781 13.57 -10.016 1 94.5 162 ASP B N 1
ATOM 7053 C CA . ASP B 1 162 ? 20.656 13.258 -9.141 1 94.5 162 ASP B CA 1
ATOM 7054 C C . ASP B 1 162 ? 19.391 13.008 -9.945 1 94.5 162 ASP B C 1
ATOM 7056 O O . ASP B 1 162 ? 18.578 12.148 -9.586 1 94.5 162 ASP B O 1
ATOM 7060 N N . GLU B 1 163 ? 19.266 13.75 -10.977 1 94.94 163 GLU B N 1
ATOM 7061 C CA . GLU B 1 163 ? 18.109 13.547 -11.836 1 94.94 163 GLU B CA 1
ATOM 7062 C C . GLU B 1 163 ? 18.094 12.141 -12.43 1 94.94 163 GLU B C 1
ATOM 7064 O O . GLU B 1 163 ? 17.047 11.484 -12.445 1 94.94 163 GLU B O 1
ATOM 7069 N N . ASP B 1 164 ? 19.219 11.695 -12.891 1 93.69 164 ASP B N 1
ATOM 7070 C CA . ASP B 1 164 ? 19.312 10.352 -13.461 1 93.69 164 ASP B CA 1
ATOM 7071 C C . ASP B 1 164 ? 19.031 9.281 -12.398 1 93.69 164 ASP B C 1
ATOM 7073 O O . ASP B 1 164 ? 18.375 8.281 -12.68 1 93.69 164 ASP B O 1
ATOM 7077 N N . ARG B 1 165 ? 19.594 9.562 -11.258 1 94.94 165 ARG B N 1
ATOM 7078 C CA . ARG B 1 165 ? 19.375 8.617 -10.172 1 94.94 165 ARG B CA 1
ATOM 7079 C C . ARG B 1 165 ? 17.906 8.562 -9.781 1 94.94 165 ARG B C 1
ATOM 7081 O O . ARG B 1 165 ? 17.359 7.48 -9.539 1 94.94 165 ARG B O 1
ATOM 7088 N N . ILE B 1 166 ? 17.297 9.703 -9.688 1 94.88 166 ILE B N 1
ATOM 7089 C CA . ILE B 1 166 ? 15.875 9.797 -9.336 1 94.88 166 ILE B CA 1
ATOM 7090 C C . ILE B 1 166 ? 15.039 9.055 -10.375 1 94.88 166 ILE B C 1
ATOM 7092 O O . ILE B 1 166 ? 14.125 8.312 -10.023 1 94.88 166 ILE B O 1
ATOM 7096 N N . LEU B 1 167 ? 15.422 9.188 -11.609 1 91.81 167 LEU B N 1
ATOM 7097 C CA . LEU B 1 167 ? 14.664 8.539 -12.68 1 91.81 167 LEU B CA 1
ATOM 7098 C C . LEU B 1 167 ? 14.844 7.027 -12.633 1 91.81 167 LEU B C 1
ATOM 7100 O O . LEU B 1 167 ? 13.898 6.277 -12.891 1 91.81 167 LEU B O 1
ATOM 7104 N N . LEU B 1 168 ? 16.016 6.586 -12.305 1 92.56 168 LEU B N 1
ATOM 7105 C CA . LEU B 1 168 ? 16.266 5.156 -12.18 1 92.56 168 LEU B CA 1
ATOM 7106 C C . LEU B 1 168 ? 15.438 4.555 -11.047 1 92.56 168 LEU B C 1
ATOM 7108 O O . LEU B 1 168 ? 14.852 3.48 -11.211 1 92.56 168 LEU B O 1
ATOM 7112 N N . LEU B 1 169 ? 15.422 5.254 -9.93 1 92.44 169 LEU B N 1
ATOM 7113 C CA . LEU B 1 169 ? 14.656 4.766 -8.789 1 92.44 169 LEU B CA 1
ATOM 7114 C C . LEU B 1 169 ? 13.164 4.781 -9.086 1 92.44 169 LEU B C 1
ATOM 7116 O O . LEU B 1 169 ? 12.43 3.893 -8.641 1 92.44 169 LEU B O 1
ATOM 7120 N N . LYS B 1 170 ? 12.758 5.762 -9.805 1 88.06 170 LYS B N 1
ATOM 7121 C CA . LYS B 1 170 ? 11.352 5.832 -10.18 1 88.06 170 LYS B CA 1
ATOM 7122 C C . LYS B 1 170 ? 10.969 4.676 -11.102 1 88.06 170 LYS B C 1
ATOM 7124 O O . LYS B 1 170 ? 9.859 4.141 -11.008 1 88.06 170 LYS B O 1
ATOM 7129 N N . GLU B 1 171 ? 11.883 4.281 -11.922 1 84.25 171 GLU B N 1
ATOM 7130 C CA . GLU B 1 171 ? 11.648 3.146 -12.812 1 84.25 171 GLU B CA 1
ATOM 7131 C C . GLU B 1 171 ? 11.492 1.851 -12.023 1 84.25 171 GLU B C 1
ATOM 7133 O O . GLU B 1 171 ? 10.82 0.92 -12.469 1 84.25 171 GLU B O 1
ATOM 7138 N N . GLY B 1 172 ? 12.117 1.821 -10.898 1 83.25 172 GLY B N 1
ATOM 7139 C CA . GLY B 1 172 ? 11.984 0.662 -10.031 1 83.25 172 GLY B CA 1
ATOM 7140 C C . GLY B 1 172 ? 10.672 0.639 -9.273 1 83.25 172 GLY B C 1
ATOM 7141 O O . GLY B 1 172 ? 10.398 -0.304 -8.523 1 83.25 172 GLY B O 1
ATOM 7142 N N . GLY B 1 173 ? 9.82 1.681 -9.461 1 80.5 173 GLY B N 1
ATOM 7143 C CA . GLY B 1 173 ? 8.508 1.715 -8.844 1 80.5 173 GLY B CA 1
ATOM 7144 C C . GLY B 1 173 ? 8.508 2.334 -7.461 1 80.5 173 GLY B C 1
ATOM 7145 O O . GLY B 1 173 ? 7.609 2.072 -6.656 1 80.5 173 GLY B O 1
ATOM 7146 N N . LEU B 1 174 ? 9.453 3.141 -7.16 1 86.88 174 LEU B N 1
ATOM 7147 C CA . LEU B 1 174 ? 9.547 3.73 -5.828 1 86.88 174 LEU B CA 1
ATOM 7148 C C . LEU B 1 174 ? 8.711 5 -5.738 1 86.88 174 LEU B C 1
ATOM 7150 O O . LEU B 1 174 ? 8.547 5.715 -6.727 1 86.88 174 LEU B O 1
ATOM 7154 N N . SER B 1 175 ? 8.18 5.254 -4.523 1 83.69 175 SER B N 1
ATOM 7155 C CA . SER B 1 175 ? 7.492 6.508 -4.246 1 83.69 175 SER B CA 1
ATOM 7156 C C . SER B 1 175 ? 8.484 7.648 -4.043 1 83.69 175 SER B C 1
ATOM 7158 O O . SER B 1 175 ? 9.672 7.414 -3.836 1 83.69 175 SER B O 1
ATOM 7160 N N . VAL B 1 176 ? 7.973 8.883 -4.133 1 89.19 176 VAL B N 1
ATOM 7161 C CA . VAL B 1 176 ? 8.828 10.055 -3.98 1 89.19 176 VAL B CA 1
ATOM 7162 C C . VAL B 1 176 ? 9.477 10.047 -2.6 1 89.19 176 VAL B C 1
ATOM 7164 O O . VAL B 1 176 ? 10.664 10.367 -2.459 1 89.19 176 VAL B O 1
ATOM 7167 N N . ARG B 1 177 ? 8.805 9.688 -1.655 1 84.94 177 ARG B N 1
ATOM 7168 C CA . ARG B 1 177 ? 9.336 9.641 -0.296 1 84.94 177 ARG B CA 1
ATOM 7169 C C . ARG B 1 177 ? 10.469 8.633 -0.184 1 84.94 177 ARG B C 1
ATOM 7171 O O . ARG B 1 177 ? 11.484 8.898 0.459 1 84.94 177 ARG B O 1
ATOM 7178 N N . GLN B 1 178 ? 10.242 7.477 -0.758 1 88.38 178 GLN B N 1
ATOM 7179 C CA . GLN B 1 178 ? 11.273 6.445 -0.735 1 88.38 178 GLN B CA 1
ATOM 7180 C C . GLN B 1 178 ? 12.523 6.902 -1.479 1 88.38 178 GLN B C 1
ATOM 7182 O O . GLN B 1 178 ? 13.641 6.629 -1.043 1 88.38 178 GLN B O 1
ATOM 7187 N N . ILE B 1 179 ? 12.273 7.543 -2.619 1 92.88 179 ILE B N 1
ATOM 7188 C CA . ILE B 1 179 ? 13.391 8.039 -3.42 1 92.88 179 ILE B CA 1
ATOM 7189 C C . ILE B 1 179 ? 14.227 9.016 -2.596 1 92.88 179 ILE B C 1
ATOM 7191 O O . ILE B 1 179 ? 15.453 8.906 -2.549 1 92.88 179 ILE B O 1
ATOM 7195 N N . MET B 1 180 ? 13.492 9.945 -1.943 1 92.81 180 MET B N 1
ATOM 7196 C CA . MET B 1 180 ? 14.195 10.938 -1.131 1 92.81 180 MET B CA 1
ATOM 7197 C C . MET B 1 180 ? 14.977 10.266 -0.009 1 92.81 180 MET B C 1
ATOM 7199 O O . MET B 1 180 ? 16.141 10.617 0.243 1 92.81 180 MET B O 1
ATOM 7203 N N . ARG B 1 181 ? 14.406 9.289 0.591 1 90.06 181 ARG B N 1
ATOM 7204 C CA . ARG B 1 181 ? 15.055 8.602 1.701 1 90.06 181 ARG B CA 1
ATOM 7205 C C . ARG B 1 181 ? 16.281 7.832 1.224 1 90.06 181 ARG B C 1
ATOM 7207 O O . ARG B 1 181 ? 17.328 7.867 1.866 1 90.06 181 ARG B O 1
ATOM 7214 N N . ILE B 1 182 ? 16.219 7.102 0.14 1 93.25 182 ILE B N 1
ATOM 7215 C CA . ILE B 1 182 ? 17.328 6.32 -0.396 1 93.25 182 ILE B CA 1
ATOM 7216 C C . ILE B 1 182 ? 18.484 7.25 -0.764 1 93.25 182 ILE B C 1
ATOM 7218 O O . ILE B 1 182 ? 19.656 6.945 -0.487 1 93.25 182 ILE B O 1
ATOM 7222 N N . MET B 1 183 ? 18.156 8.359 -1.394 1 95 183 MET B N 1
ATOM 7223 C CA . MET B 1 183 ? 19.203 9.297 -1.788 1 95 183 MET B CA 1
ATOM 7224 C C . MET B 1 183 ? 19.906 9.875 -0.564 1 95 183 MET B C 1
ATOM 7226 O O . MET B 1 183 ? 21.109 10.102 -0.589 1 95 183 MET B O 1
ATOM 7230 N N . GLU B 1 184 ? 19.125 10.141 0.506 1 93.75 184 GLU B N 1
ATOM 7231 C CA . GLU B 1 184 ? 19.719 10.609 1.754 1 93.75 184 GLU B CA 1
ATOM 7232 C C . GLU B 1 184 ? 20.688 9.586 2.334 1 93.75 184 GLU B C 1
ATOM 7234 O O . GLU B 1 184 ? 21.766 9.938 2.793 1 93.75 184 GLU B O 1
ATOM 7239 N N . LEU B 1 185 ? 20.281 8.352 2.314 1 92.25 185 LEU B N 1
ATOM 7240 C CA . LEU B 1 185 ? 21.109 7.277 2.865 1 92.25 185 LEU B CA 1
ATOM 7241 C C . LEU B 1 185 ? 22.359 7.055 2.008 1 92.25 185 LEU B C 1
ATOM 7243 O O . LEU B 1 185 ? 23.438 6.828 2.535 1 92.25 185 LEU B O 1
ATOM 7247 N N . GLU B 1 186 ? 22.188 7.078 0.672 1 93.94 186 GLU B N 1
ATOM 7248 C CA . GLU B 1 186 ? 23.312 6.875 -0.243 1 93.94 186 GLU B CA 1
ATOM 7249 C C . GLU B 1 186 ? 24.359 7.973 -0.082 1 93.94 186 GLU B C 1
ATOM 7251 O O . GLU B 1 186 ? 25.562 7.699 -0.123 1 93.94 186 GLU B O 1
ATOM 7256 N N . LYS B 1 187 ? 23.922 9.234 0.1 1 93.38 187 LYS B N 1
ATOM 7257 C CA . LYS B 1 187 ? 24.844 10.367 0.222 1 93.38 187 LYS B CA 1
ATOM 7258 C C . LYS B 1 187 ? 25.25 10.586 1.674 1 93.38 187 LYS B C 1
ATOM 7260 O O . LYS B 1 187 ? 26.094 11.438 1.963 1 93.38 187 LYS B O 1
ATOM 7265 N N . ASN B 1 188 ? 24.688 9.797 2.551 1 91.62 188 ASN B N 1
ATOM 7266 C CA . ASN B 1 188 ? 24.953 9.898 3.979 1 91.62 188 ASN B CA 1
ATOM 7267 C C . ASN B 1 188 ? 24.703 11.312 4.496 1 91.62 188 ASN B C 1
ATOM 7269 O O . ASN B 1 188 ? 25.562 11.898 5.156 1 91.62 188 ASN B O 1
ATOM 7273 N N . ILE B 1 189 ? 23.578 11.922 4.07 1 91.69 189 ILE B N 1
ATOM 7274 C CA . ILE B 1 189 ? 23.141 13.242 4.512 1 91.69 189 ILE B CA 1
ATOM 7275 C C . ILE B 1 189 ? 22.031 13.102 5.539 1 91.69 189 ILE B C 1
ATOM 7277 O O . ILE B 1 189 ? 21.281 12.109 5.527 1 91.69 189 ILE B O 1
ATOM 7281 N N . ASN B 1 190 ? 21.984 14.031 6.434 1 88.75 190 ASN B N 1
ATOM 7282 C CA . ASN B 1 190 ? 20.922 14.031 7.426 1 88.75 190 ASN B CA 1
ATOM 7283 C C . ASN B 1 190 ? 19.547 14.164 6.773 1 88.75 190 ASN B C 1
ATOM 7285 O O . ASN B 1 190 ? 19.422 14.711 5.676 1 88.75 190 ASN B O 1
ATOM 7289 N N . HIS B 1 191 ? 18.609 13.68 7.402 1 88.19 191 HIS B N 1
ATOM 7290 C CA . HIS B 1 191 ? 17.25 13.664 6.871 1 88.19 191 HIS B CA 1
ATOM 7291 C C . HIS B 1 191 ? 16.75 15.078 6.605 1 88.19 191 HIS B C 1
ATOM 7293 O O . HIS B 1 191 ? 16.875 15.961 7.461 1 88.19 191 HIS B O 1
ATOM 7299 N N . GLY B 1 192 ? 16.312 15.336 5.434 1 87.69 192 GLY B N 1
ATOM 7300 C CA . GLY B 1 192 ? 15.695 16.609 5.078 1 87.69 192 GLY B CA 1
ATOM 7301 C C . GLY B 1 192 ? 16.688 17.609 4.523 1 87.69 192 GLY B C 1
ATOM 7302 O O . GLY B 1 192 ? 16.312 18.75 4.211 1 87.69 192 GLY B O 1
ATOM 7303 N N . PHE B 1 193 ? 17.922 17.281 4.332 1 90.31 193 PHE B N 1
ATOM 7304 C CA . PHE B 1 193 ? 18.938 18.266 3.955 1 90.31 193 PHE B CA 1
ATOM 7305 C C . PHE B 1 193 ? 19.422 18.016 2.537 1 90.31 193 PHE B C 1
ATOM 7307 O O . PHE B 1 193 ? 20.547 18.406 2.184 1 90.31 193 PHE B O 1
ATOM 7314 N N . LEU B 1 194 ? 18.641 17.328 1.795 1 92.25 194 LEU B N 1
ATOM 7315 C CA . LEU B 1 194 ? 18.938 17.25 0.366 1 92.25 194 LEU B CA 1
ATOM 7316 C C . LEU B 1 194 ? 18.812 18.625 -0.286 1 92.25 194 LEU B C 1
ATOM 7318 O O . LEU B 1 194 ? 18.062 19.484 0.188 1 92.25 194 LEU B O 1
ATOM 7322 N N . PRO B 1 195 ? 19.531 18.938 -1.337 1 92.44 195 PRO B N 1
ATOM 7323 C CA . PRO B 1 195 ? 19.484 20.25 -1.98 1 92.44 195 PRO B CA 1
ATOM 7324 C C . PRO B 1 195 ? 18.172 20.5 -2.713 1 92.44 195 PRO B C 1
ATOM 7326 O O . PRO B 1 195 ? 18.016 21.547 -3.346 1 92.44 195 PRO B O 1
ATOM 7329 N N . PHE B 1 196 ? 17.312 19.547 -2.721 1 94 196 PHE B N 1
ATOM 7330 C CA . PHE B 1 196 ? 15.992 19.703 -3.301 1 94 196 PHE B CA 1
ATOM 7331 C C . PHE B 1 196 ? 14.922 19.125 -2.375 1 94 196 PHE B C 1
ATOM 7333 O O . PHE B 1 196 ? 15.234 18.375 -1.455 1 94 196 PHE B O 1
ATOM 7340 N N . ILE B 1 197 ? 13.703 19.5 -2.58 1 92.88 197 ILE B N 1
ATOM 7341 C CA . ILE B 1 197 ? 12.594 19.047 -1.746 1 92.88 197 ILE B CA 1
ATOM 7342 C C . ILE B 1 197 ? 11.672 18.141 -2.561 1 92.88 197 ILE B C 1
ATOM 7344 O O . ILE B 1 197 ? 11.898 17.938 -3.754 1 92.88 197 ILE B O 1
ATOM 7348 N N . GLU B 1 198 ? 10.734 17.578 -1.893 1 91.19 198 GLU B N 1
ATOM 7349 C CA . GLU B 1 198 ? 9.797 16.641 -2.514 1 91.19 198 GLU B CA 1
ATOM 7350 C C . GLU B 1 198 ? 9.07 17.297 -3.689 1 91.19 198 GLU B C 1
ATOM 7352 O O . GLU B 1 198 ? 8.852 16.656 -4.723 1 91.19 198 GLU B O 1
ATOM 7357 N N . LYS B 1 199 ? 8.703 18.531 -3.531 1 90.69 199 LYS B N 1
ATOM 7358 C CA . LYS B 1 199 ? 7.969 19.266 -4.57 1 90.69 199 LYS B CA 1
ATOM 7359 C C . LYS B 1 199 ? 8.781 19.344 -5.855 1 90.69 199 LYS B C 1
ATOM 7361 O O . LYS B 1 199 ? 8.227 19.266 -6.953 1 90.69 199 LYS B O 1
ATOM 7366 N N . ASP B 1 200 ? 10.062 19.547 -5.711 1 93.88 200 ASP B N 1
ATOM 7367 C CA . ASP B 1 200 ? 10.93 19.625 -6.883 1 93.88 200 ASP B CA 1
ATOM 7368 C C . ASP B 1 200 ? 10.938 18.297 -7.645 1 93.88 200 ASP B C 1
ATOM 7370 O O . ASP B 1 200 ? 10.938 18.281 -8.875 1 93.88 200 ASP B O 1
ATOM 7374 N N . VAL B 1 201 ? 10.977 17.203 -6.91 1 93.69 201 VAL B N 1
ATOM 7375 C CA . VAL B 1 201 ? 10.977 15.883 -7.527 1 93.69 201 VAL B CA 1
ATOM 7376 C C . VAL B 1 201 ? 9.641 15.641 -8.227 1 93.69 201 VAL B C 1
ATOM 7378 O O . VAL B 1 201 ? 9.609 15.133 -9.352 1 93.69 201 VAL B O 1
ATOM 7381 N N . ARG B 1 202 ? 8.578 16.016 -7.613 1 90.62 202 ARG B N 1
ATOM 7382 C CA . ARG B 1 202 ? 7.258 15.859 -8.219 1 90.62 202 ARG B CA 1
ATOM 7383 C C . ARG B 1 202 ? 7.129 16.703 -9.477 1 90.62 202 ARG B C 1
ATOM 7385 O O . ARG B 1 202 ? 6.547 16.266 -10.477 1 90.62 202 ARG B O 1
ATOM 7392 N N . ASN B 1 203 ? 7.68 17.938 -9.367 1 90.31 203 ASN B N 1
ATOM 7393 C CA . ASN B 1 203 ? 7.691 18.797 -10.547 1 90.31 203 ASN B CA 1
ATOM 7394 C C . ASN B 1 203 ? 8.5 18.172 -11.688 1 90.31 203 ASN B C 1
ATOM 7396 O O . ASN B 1 203 ? 8.133 18.297 -12.852 1 90.31 203 ASN B O 1
ATOM 7400 N N . LEU B 1 204 ? 9.57 17.594 -11.328 1 92 204 LEU B N 1
ATOM 7401 C CA . LEU B 1 204 ? 10.383 16.906 -12.328 1 92 204 LEU B CA 1
ATOM 7402 C C . LEU B 1 204 ? 9.586 15.812 -13.031 1 92 204 LEU B C 1
ATOM 7404 O O . LEU B 1 204 ? 9.617 15.711 -14.258 1 92 204 LEU B O 1
ATOM 7408 N N . PHE B 1 205 ? 8.883 15 -12.32 1 87.94 205 PHE B N 1
ATOM 7409 C CA . PHE B 1 205 ? 8.078 13.93 -12.891 1 87.94 205 PHE B CA 1
ATOM 7410 C C . PHE B 1 205 ? 6.973 14.492 -13.781 1 87.94 205 PHE B C 1
ATOM 7412 O O . PHE B 1 205 ? 6.676 13.938 -14.836 1 87.94 205 PHE B O 1
ATOM 7419 N N . THR B 1 206 ? 6.336 15.625 -13.289 1 85.69 206 THR B N 1
ATOM 7420 C CA . THR B 1 206 ? 5.285 16.266 -14.07 1 85.69 206 THR B CA 1
ATOM 7421 C C . THR B 1 206 ? 5.836 16.766 -15.398 1 85.69 206 THR B C 1
ATOM 7423 O O . THR B 1 206 ? 5.184 16.641 -16.438 1 85.69 206 THR B O 1
ATOM 7426 N N . ARG B 1 207 ? 6.996 17.312 -15.336 1 85.88 207 ARG B N 1
ATOM 7427 C CA . ARG B 1 207 ? 7.645 17.797 -16.547 1 85.88 207 ARG B CA 1
ATOM 7428 C C . ARG B 1 207 ? 7.906 16.656 -17.531 1 85.88 207 ARG B C 1
ATOM 7430 O O . ARG B 1 207 ? 7.672 16.797 -18.734 1 85.88 207 ARG B O 1
ATOM 7437 N N . ILE B 1 208 ? 8.32 15.555 -17.047 1 83.69 208 ILE B N 1
ATOM 7438 C CA . ILE B 1 208 ? 8.633 14.391 -17.875 1 83.69 208 ILE B CA 1
ATOM 7439 C C . ILE B 1 208 ? 7.344 13.781 -18.422 1 83.69 208 ILE B C 1
ATOM 7441 O O . ILE B 1 208 ? 7.277 13.398 -19.594 1 83.69 208 ILE B O 1
ATOM 7445 N N . ARG B 1 209 ? 6.363 13.695 -17.594 1 77.75 209 ARG B N 1
ATOM 7446 C CA . ARG B 1 209 ? 5.078 13.133 -18 1 77.75 209 ARG B CA 1
ATOM 7447 C C . ARG B 1 209 ? 4.445 13.961 -19.109 1 77.75 209 ARG B C 1
ATOM 7449 O O . ARG B 1 209 ? 3.879 13.406 -20.062 1 77.75 209 ARG B O 1
ATOM 7456 N N . LYS B 1 210 ? 4.496 15.281 -18.953 1 77.88 210 LYS B N 1
ATOM 7457 C CA . LYS B 1 210 ? 3.904 16.172 -19.953 1 77.88 210 LYS B CA 1
ATOM 7458 C C . LYS B 1 210 ? 4.586 16.016 -21.297 1 77.88 210 LYS B C 1
ATOM 7460 O O . LYS B 1 210 ? 3.934 16.078 -22.344 1 77.88 210 LYS B O 1
ATOM 7465 N N . LYS B 1 211 ? 5.758 15.719 -21.234 1 76.81 211 LYS B N 1
ATOM 7466 C CA . LYS B 1 211 ? 6.488 15.492 -22.484 1 76.81 211 LYS B CA 1
ATOM 7467 C C . LYS B 1 211 ? 6.07 14.18 -23.141 1 76.81 211 LYS B C 1
ATOM 7469 O O . LYS B 1 211 ? 5.938 14.102 -24.359 1 76.81 211 LYS B O 1
ATOM 7474 N N . ASP B 1 212 ? 5.766 13.195 -22.281 1 74.56 212 ASP B N 1
ATOM 7475 C CA . ASP B 1 212 ? 5.445 11.859 -22.766 1 74.56 212 ASP B CA 1
ATOM 7476 C C . ASP B 1 212 ? 3.963 11.742 -23.125 1 74.56 212 ASP B C 1
ATOM 7478 O O . ASP B 1 212 ? 3.574 10.883 -23.906 1 74.56 212 ASP B O 1
ATOM 7482 N N . GLU B 1 213 ? 3.135 12.547 -22.438 1 74.31 213 GLU B N 1
ATOM 7483 C CA . GLU B 1 213 ? 1.685 12.461 -22.594 1 74.31 213 GLU B CA 1
ATOM 7484 C C . GLU B 1 213 ? 1.261 12.734 -24.031 1 74.31 213 GLU B C 1
ATOM 7486 O O . GLU B 1 213 ? 0.28 12.164 -24.516 1 74.31 213 GLU B O 1
ATOM 7491 N N . VAL B 1 214 ? 1.988 13.453 -24.734 1 73.38 214 VAL B N 1
ATOM 7492 C CA . VAL B 1 214 ? 1.581 13.828 -26.094 1 73.38 214 VAL B CA 1
ATOM 7493 C C . VAL B 1 214 ? 1.663 12.602 -27 1 73.38 214 VAL B C 1
ATOM 7495 O O . VAL B 1 214 ? 0.773 12.375 -27.828 1 73.38 214 VAL B O 1
ATOM 7498 N N . ASN B 1 215 ? 2.57 11.672 -26.781 1 81 215 ASN B N 1
ATOM 7499 C CA . ASN B 1 215 ? 2.779 10.539 -27.672 1 81 215 ASN B CA 1
ATOM 7500 C C . ASN B 1 215 ? 2.629 9.211 -26.938 1 81 215 ASN B C 1
ATOM 7502 O O . ASN B 1 215 ? 3.266 8.219 -27.312 1 81 215 ASN B O 1
ATOM 7506 N N . ASP B 1 216 ? 1.695 9.164 -26.031 1 85.19 216 ASP B N 1
ATOM 7507 C CA . ASP B 1 216 ? 1.571 7.977 -25.203 1 85.19 216 ASP B CA 1
ATOM 7508 C C . ASP B 1 216 ? 1.009 6.801 -26 1 85.19 216 ASP B C 1
ATOM 7510 O O . ASP B 1 216 ? 1.527 5.688 -25.922 1 85.19 216 ASP B O 1
ATOM 7514 N N . ALA B 1 217 ? 0.003 7.078 -26.797 1 84.81 217 ALA B N 1
ATOM 7515 C CA . ALA B 1 217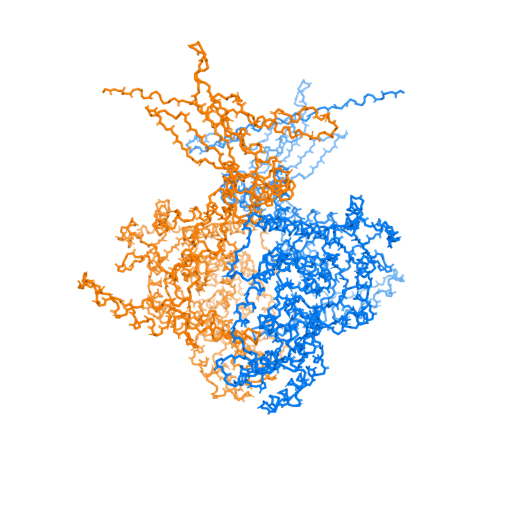 ? -0.628 6.023 -27.594 1 84.81 217 ALA B CA 1
ATOM 7516 C C . ALA B 1 217 ? 0.319 5.504 -28.672 1 84.81 217 ALA B C 1
ATOM 7518 O O . ALA B 1 217 ? 0.398 4.297 -28.906 1 84.81 217 ALA B O 1
ATOM 7519 N N . THR B 1 218 ? 1.058 6.379 -29.219 1 86.12 218 THR B N 1
ATOM 7520 C CA . THR B 1 218 ? 2.004 5.98 -30.25 1 86.12 218 THR B CA 1
ATOM 7521 C C . THR B 1 218 ? 3.146 5.16 -29.656 1 86.12 218 THR B C 1
ATOM 7523 O O . THR B 1 218 ? 3.633 4.219 -30.281 1 86.12 218 THR B O 1
ATOM 7526 N N . HIS B 1 219 ? 3.453 5.469 -28.5 1 85.56 219 HIS B N 1
ATOM 7527 C CA . HIS B 1 219 ? 4.559 4.77 -27.859 1 85.56 219 HIS B CA 1
ATOM 7528 C C . HIS B 1 219 ? 4.184 3.324 -27.547 1 85.56 219 HIS B C 1
ATOM 7530 O O . HIS B 1 219 ? 5 2.416 -27.703 1 85.56 219 HIS B O 1
ATOM 7536 N N . ILE B 1 220 ? 2.986 3.109 -27.156 1 87.81 220 ILE B N 1
ATOM 7537 C CA . ILE B 1 220 ? 2.553 1.754 -26.828 1 87.81 220 ILE B CA 1
ATOM 7538 C C . ILE B 1 220 ? 2.5 0.911 -28.094 1 87.81 220 ILE B C 1
ATOM 7540 O O . ILE B 1 220 ? 2.914 -0.251 -28.094 1 87.81 220 ILE B O 1
ATOM 7544 N N . LEU B 1 221 ? 1.983 1.543 -29.062 1 89.81 221 LEU B N 1
ATOM 7545 C CA . LEU B 1 221 ? 1.854 0.809 -30.312 1 89.81 221 LEU B CA 1
ATOM 7546 C C . LEU B 1 221 ? 3.225 0.51 -30.906 1 89.81 221 LEU B C 1
ATOM 7548 O O . LEU B 1 221 ? 3.439 -0.565 -31.469 1 89.81 221 LEU B O 1
ATOM 7552 N N . ARG B 1 222 ? 4.137 1.412 -30.719 1 88.06 222 ARG B N 1
ATOM 7553 C CA . ARG B 1 222 ? 5.504 1.165 -31.156 1 88.06 222 ARG B CA 1
ATOM 7554 C C . ARG B 1 222 ? 6.156 0.054 -30.344 1 88.06 222 ARG B C 1
ATOM 7556 O O . ARG B 1 222 ? 6.914 -0.755 -30.875 1 88.06 222 ARG B O 1
ATOM 7563 N N . TYR B 1 223 ? 5.867 0.116 -29.156 1 88.56 223 TYR B N 1
ATOM 7564 C CA . TYR B 1 223 ? 6.375 -0.944 -28.297 1 88.56 223 TYR B CA 1
ATOM 7565 C C . TYR B 1 223 ? 5.859 -2.307 -28.75 1 88.56 223 TYR B C 1
ATOM 7567 O O . TYR B 1 223 ? 6.617 -3.279 -28.797 1 88.56 223 TYR B O 1
ATOM 7575 N N . CYS B 1 224 ? 4.605 -2.426 -29.031 1 89.88 224 CYS B N 1
ATOM 7576 C CA . CYS B 1 224 ? 4.012 -3.68 -29.469 1 89.88 224 CYS B CA 1
ATOM 7577 C C . CYS B 1 224 ? 4.594 -4.113 -30.812 1 89.88 224 CYS B C 1
ATOM 7579 O O . CYS B 1 224 ? 4.859 -5.301 -31.031 1 89.88 224 CYS B O 1
ATOM 7581 N N . GLU B 1 225 ? 4.84 -3.115 -31.578 1 89.88 225 GLU B N 1
ATOM 7582 C CA . GLU B 1 225 ? 5.422 -3.406 -32.875 1 89.88 225 GLU B CA 1
ATOM 7583 C C . GLU B 1 225 ? 6.836 -3.963 -32.75 1 89.88 225 GLU B C 1
ATOM 7585 O O . GLU B 1 225 ? 7.188 -4.953 -33.406 1 89.88 225 GLU B O 1
ATOM 7590 N N . LEU B 1 226 ? 7.57 -3.375 -31.906 1 90.25 226 LEU B N 1
ATOM 7591 C CA . LEU B 1 226 ? 8.945 -3.811 -31.672 1 90.25 226 LEU B CA 1
ATOM 7592 C C . LEU B 1 226 ? 8.977 -5.199 -31.047 1 90.25 226 LEU B C 1
ATOM 7594 O O . LEU B 1 226 ? 9.828 -6.02 -31.375 1 90.25 226 LEU B O 1
ATOM 7598 N N . SER B 1 227 ? 8.07 -5.426 -30.141 1 90.31 227 SER B N 1
ATOM 7599 C CA . SER B 1 227 ? 8.008 -6.723 -29.469 1 90.31 227 SER B CA 1
ATOM 7600 C C . SER B 1 227 ? 7.617 -7.828 -30.438 1 90.31 227 SER B C 1
ATOM 7602 O O . SER B 1 227 ? 8.109 -8.953 -30.344 1 90.31 227 SER B O 1
ATOM 7604 N N . LYS B 1 228 ? 6.773 -7.527 -31.375 1 90.62 228 LYS B N 1
ATOM 7605 C CA . LYS B 1 228 ? 6.371 -8.492 -32.406 1 90.62 228 LYS B CA 1
ATOM 7606 C C . LYS B 1 228 ? 7.523 -8.797 -33.344 1 90.62 228 LYS B C 1
ATOM 7608 O O . LYS B 1 228 ? 7.688 -9.945 -33.781 1 90.62 228 LYS B O 1
ATOM 7613 N N . GLU B 1 229 ? 8.266 -7.801 -33.594 1 90.25 229 GLU B N 1
ATOM 7614 C CA . GLU B 1 229 ? 9.43 -7.988 -34.469 1 90.25 229 GLU B CA 1
ATOM 7615 C C . GLU B 1 229 ? 10.484 -8.867 -33.781 1 90.25 229 GLU B C 1
ATOM 7617 O O . GLU B 1 229 ? 11.156 -9.656 -34.469 1 90.25 229 GLU B O 1
ATOM 7622 N N . GLU B 1 230 ? 10.602 -8.727 -32.531 1 88.94 230 GLU B N 1
ATOM 7623 C CA . GLU B 1 230 ? 11.578 -9.516 -31.781 1 88.94 230 GLU B CA 1
ATOM 7624 C C . GLU B 1 230 ? 11.133 -10.977 -31.672 1 88.94 230 GLU B C 1
ATOM 7626 O O . GLU B 1 230 ? 11.945 -11.891 -31.812 1 88.94 230 GLU B O 1
ATOM 7631 N N . ASN B 1 231 ? 9.875 -11.164 -31.359 1 89.94 231 ASN B N 1
ATOM 7632 C CA . ASN B 1 231 ? 9.297 -12.492 -31.219 1 89.94 231 ASN B CA 1
ATOM 7633 C C . ASN B 1 231 ? 7.969 -12.602 -31.953 1 89.94 231 ASN B C 1
ATOM 7635 O O . ASN B 1 231 ? 6.992 -11.945 -31.578 1 89.94 231 ASN B O 1
ATOM 7639 N N . CYS B 1 232 ? 7.91 -13.477 -32.844 1 86.75 232 CYS B N 1
ATOM 7640 C CA . CYS B 1 232 ? 6.746 -13.602 -33.719 1 86.75 232 CYS B CA 1
ATOM 7641 C C . CYS B 1 232 ? 5.539 -14.117 -32.938 1 86.75 232 CYS B C 1
ATOM 7643 O O . CYS B 1 232 ? 4.402 -13.992 -33.406 1 86.75 232 CYS B O 1
ATOM 7645 N N . LYS B 1 233 ? 5.742 -14.594 -31.797 1 90.75 233 LYS B N 1
ATOM 7646 C CA . LYS B 1 233 ? 4.633 -15.125 -31 1 90.75 233 LYS B CA 1
ATOM 7647 C C . LYS B 1 233 ? 3.922 -14.016 -30.234 1 90.75 233 LYS B C 1
ATOM 7649 O O . LYS B 1 233 ? 2.834 -14.227 -29.703 1 90.75 233 LYS B O 1
ATOM 7654 N N . PHE B 1 234 ? 4.559 -12.883 -30.297 1 92.69 234 PHE B N 1
ATOM 7655 C CA . PHE B 1 234 ? 3.906 -11.734 -29.688 1 92.69 234 PHE B CA 1
ATOM 7656 C C . PHE B 1 234 ? 2.717 -11.273 -30.531 1 92.69 234 PHE B C 1
ATOM 7658 O O . PHE B 1 234 ? 2.838 -11.094 -31.75 1 92.69 234 PHE B O 1
ATOM 7665 N N . ARG B 1 235 ? 1.568 -11.133 -29.875 1 93.25 235 ARG B N 1
ATOM 7666 C CA . ARG B 1 235 ? 0.339 -10.781 -30.578 1 93.25 235 ARG B CA 1
ATOM 7667 C C . ARG B 1 235 ? -0.284 -9.523 -29.984 1 93.25 235 ARG B C 1
ATOM 7669 O O . ARG B 1 235 ? -0.262 -9.32 -28.766 1 93.25 235 ARG B O 1
ATOM 7676 N N . TYR B 1 236 ? -0.694 -8.688 -30.859 1 93.31 236 TYR B N 1
ATOM 7677 C CA . TYR B 1 236 ? -1.409 -7.512 -30.375 1 93.31 236 TYR B CA 1
ATOM 7678 C C . TYR B 1 236 ? -2.391 -7.004 -31.438 1 93.31 236 TYR B C 1
ATOM 7680 O O . TYR B 1 236 ? -2.279 -7.352 -32.625 1 93.31 236 TYR B O 1
ATOM 7688 N N . SER B 1 237 ? -3.461 -6.355 -31.047 1 93.94 237 SER B N 1
ATOM 7689 C CA . SER B 1 237 ? -4.457 -5.707 -31.891 1 93.94 237 SER B CA 1
ATOM 7690 C C . SER B 1 237 ? -5.055 -4.484 -31.219 1 93.94 237 SER B C 1
ATOM 7692 O O . SER B 1 237 ? -5.074 -4.398 -29.984 1 93.94 237 SER B O 1
ATOM 7694 N N . PHE B 1 238 ? -5.348 -3.496 -32.031 1 93 238 PHE B N 1
ATOM 7695 C CA . PHE B 1 238 ? -5.938 -2.291 -31.453 1 93 238 PHE B CA 1
ATOM 7696 C C . PHE B 1 238 ? -6.973 -1.693 -32.406 1 93 238 PHE B C 1
ATOM 7698 O O . PHE B 1 238 ? -7.016 -2.043 -33.594 1 93 238 PHE B O 1
ATOM 7705 N N . THR B 1 239 ? -7.875 -0.924 -31.844 1 91.56 239 THR B N 1
ATOM 7706 C CA . THR B 1 239 ? -8.859 -0.191 -32.625 1 91.56 239 THR B CA 1
ATOM 7707 C C . THR B 1 239 ? -8.789 1.304 -32.344 1 91.56 239 THR B C 1
ATOM 7709 O O . THR B 1 239 ? -8.32 1.707 -31.266 1 91.56 239 THR B O 1
ATOM 7712 N N . VAL B 1 240 ? -9.078 2.096 -33.344 1 90.25 240 VAL B N 1
ATOM 7713 C CA . VAL B 1 240 ? -9.102 3.549 -33.188 1 90.25 240 VAL B CA 1
ATOM 7714 C C . VAL B 1 240 ? -10.484 4.082 -33.562 1 90.25 240 VAL B C 1
ATOM 7716 O O . VAL B 1 240 ? -11.203 3.48 -34.375 1 90.25 240 VAL B O 1
ATOM 7719 N N . ASP B 1 241 ? -10.852 5.059 -32.906 1 86.44 241 ASP B N 1
ATOM 7720 C CA . ASP B 1 241 ? -12.156 5.664 -33.188 1 86.44 241 ASP B CA 1
ATOM 7721 C C . ASP B 1 241 ? -12.078 6.578 -34.406 1 86.44 241 ASP B C 1
ATOM 7723 O O . ASP B 1 241 ? -11.055 6.621 -35.094 1 86.44 241 ASP B O 1
ATOM 7727 N N . ASP B 1 242 ? -13.195 7.273 -34.688 1 83.38 242 ASP B N 1
ATOM 7728 C CA . ASP B 1 242 ? -13.32 8.141 -35.875 1 83.38 242 ASP B CA 1
ATOM 7729 C C . ASP B 1 242 ? -12.312 9.289 -35.812 1 83.38 242 ASP B C 1
ATOM 7731 O O . ASP B 1 242 ? -11.836 9.75 -36.844 1 83.38 242 ASP B O 1
ATOM 7735 N N . GLN B 1 243 ? -11.945 9.734 -34.594 1 85.81 243 GLN B N 1
ATOM 7736 C CA . GLN B 1 243 ? -10.969 10.812 -34.406 1 85.81 243 GLN B CA 1
ATOM 7737 C C . GLN B 1 243 ? -9.555 10.258 -34.281 1 85.81 243 GLN B C 1
ATOM 7739 O O . GLN B 1 243 ? -8.641 10.969 -33.844 1 85.81 243 GLN B O 1
ATOM 7744 N N . ARG B 1 244 ? -9.375 8.969 -34.562 1 86.25 244 ARG B N 1
ATOM 7745 C CA . ARG B 1 244 ? -8.102 8.266 -34.5 1 86.25 244 ARG B CA 1
ATOM 7746 C C . ARG B 1 244 ? -7.562 8.18 -33.094 1 86.25 244 ARG B C 1
ATOM 7748 O O . ARG B 1 244 ? -6.355 8.266 -32.875 1 86.25 244 ARG B O 1
ATOM 7755 N N . LYS B 1 245 ? -8.469 8.227 -32.188 1 87.75 245 LYS B N 1
ATOM 7756 C CA . LYS B 1 245 ? -8.094 8 -30.797 1 87.75 245 LYS B CA 1
ATOM 7757 C C . LYS B 1 245 ? -8.125 6.512 -30.453 1 87.75 245 LYS B C 1
ATOM 7759 O O . LYS B 1 245 ? -9.008 5.785 -30.922 1 87.75 245 LYS B O 1
ATOM 7764 N N . LEU B 1 246 ? -7.207 6.156 -29.703 1 88.25 246 LEU B N 1
ATOM 7765 C CA . LEU B 1 246 ? -7.121 4.75 -29.312 1 88.25 246 LEU B CA 1
ATOM 7766 C C . LEU B 1 246 ? -8.367 4.324 -28.547 1 88.25 246 LEU B C 1
ATOM 7768 O O . LEU B 1 246 ? -8.742 4.969 -27.562 1 88.25 246 LEU B O 1
ATOM 7772 N N . GLU B 1 247 ? -9.016 3.275 -29 1 89 247 GLU B N 1
ATOM 7773 C CA . GLU B 1 247 ? -10.227 2.783 -28.344 1 89 247 GLU B CA 1
ATOM 7774 C C . GLU B 1 247 ? -9.93 1.546 -27.5 1 89 247 GLU B C 1
ATOM 7776 O O . GLU B 1 247 ? -10.188 1.535 -26.297 1 89 247 GLU B O 1
ATOM 7781 N N . HIS B 1 248 ? -9.508 0.448 -28.219 1 91.81 248 HIS B N 1
ATOM 7782 C CA . HIS B 1 248 ? -9.195 -0.811 -27.562 1 91.81 248 HIS B CA 1
ATOM 7783 C C . HIS B 1 248 ? -7.816 -1.318 -27.969 1 91.81 248 HIS B C 1
ATOM 7785 O O . HIS B 1 248 ? -7.367 -1.068 -29.094 1 91.81 248 HIS B O 1
ATOM 7791 N N . ILE B 1 249 ? -7.16 -1.867 -26.984 1 92.44 249 ILE B N 1
ATOM 7792 C CA . ILE B 1 249 ? -5.898 -2.52 -27.312 1 92.44 249 ILE B CA 1
ATOM 7793 C C . ILE B 1 249 ? -5.793 -3.844 -26.562 1 92.44 249 ILE B C 1
ATOM 7795 O O . ILE B 1 249 ? -6.18 -3.938 -25.391 1 92.44 249 ILE B O 1
ATOM 7799 N N . PHE B 1 250 ? -5.469 -4.902 -27.25 1 95.44 250 PHE B N 1
ATOM 7800 C CA . PHE B 1 250 ? -5.184 -6.219 -26.703 1 95.44 250 PHE B CA 1
ATOM 7801 C C . PHE B 1 250 ? -3.758 -6.648 -27.031 1 95.44 250 PHE B C 1
ATOM 7803 O O . PHE B 1 250 ? -3.279 -6.43 -28.141 1 95.44 250 PHE B O 1
ATOM 7810 N N . TRP B 1 251 ? -3.051 -7.098 -26.047 1 94 251 TRP B N 1
ATOM 7811 C CA . TRP B 1 251 ? -1.719 -7.621 -26.328 1 94 251 TRP B CA 1
ATOM 7812 C C . TRP B 1 251 ? -1.438 -8.875 -25.5 1 94 251 TRP B C 1
ATOM 7814 O O . TRP B 1 251 ? -2.004 -9.055 -24.422 1 94 251 TRP B O 1
ATOM 7824 N N . SER B 1 252 ? -0.753 -9.805 -26 1 95.12 252 SER B N 1
ATOM 7825 C CA . SER B 1 252 ? -0.299 -11.055 -25.391 1 95.12 252 SER B CA 1
ATOM 7826 C C . SER B 1 252 ? 1.172 -11.312 -25.703 1 95.12 252 SER B C 1
ATOM 7828 O O . SER B 1 252 ? 1.552 -11.453 -26.875 1 95.12 252 SER B O 1
ATOM 7830 N N . SER B 1 253 ? 1.973 -11.336 -24.688 1 92.81 253 SER B N 1
ATOM 7831 C CA . SER B 1 253 ? 3.393 -11.609 -24.875 1 92.81 253 SER B CA 1
ATOM 7832 C C . SER B 1 253 ? 3.613 -13.023 -25.406 1 92.81 253 SER B C 1
ATOM 7834 O O . SER B 1 253 ? 2.688 -13.836 -25.438 1 92.81 253 SER B O 1
ATOM 7836 N N . ALA B 1 254 ? 4.809 -13.305 -25.797 1 91.62 254 ALA B N 1
ATOM 7837 C CA . ALA B 1 254 ? 5.145 -14.602 -26.359 1 91.62 254 ALA B CA 1
ATOM 7838 C C . ALA B 1 254 ? 4.934 -15.719 -25.344 1 91.62 254 ALA B C 1
ATOM 7840 O O . ALA B 1 254 ? 4.398 -16.781 -25.672 1 91.62 254 ALA B O 1
ATOM 7841 N N . HIS B 1 255 ? 5.238 -15.477 -24.172 1 91.69 255 HIS B N 1
ATOM 7842 C CA . HIS B 1 255 ? 5.078 -16.484 -23.125 1 91.69 255 HIS B CA 1
ATOM 7843 C C . HIS B 1 255 ? 3.604 -16.703 -22.797 1 91.69 255 HIS B C 1
ATOM 7845 O O . HIS B 1 255 ? 3.193 -17.828 -22.5 1 91.69 255 HIS B O 1
ATOM 7851 N N . CYS B 1 256 ? 2.912 -15.617 -22.828 1 94.69 256 CYS B N 1
ATOM 7852 C CA . CYS B 1 256 ? 1.479 -15.719 -22.578 1 94.69 256 CYS B CA 1
ATOM 7853 C C . CYS B 1 256 ? 0.797 -16.578 -23.641 1 94.69 256 CYS B C 1
ATOM 7855 O O . CYS B 1 256 ? -0.08 -17.391 -23.328 1 94.69 256 CYS B O 1
ATOM 7857 N N . PHE B 1 257 ? 1.257 -16.391 -24.828 1 94.44 257 PHE B N 1
ATOM 7858 C CA . PHE B 1 257 ? 0.721 -17.172 -25.938 1 94.44 257 PHE B CA 1
ATOM 7859 C C . PHE B 1 257 ? 1.023 -18.656 -25.734 1 94.44 257 PHE B C 1
ATOM 7861 O O . PHE B 1 257 ? 0.153 -19.516 -25.938 1 94.44 257 PHE B O 1
ATOM 7868 N N . ASP B 1 258 ? 2.184 -18.969 -25.312 1 92.62 258 ASP B N 1
ATOM 7869 C CA . ASP B 1 258 ? 2.576 -20.344 -25.062 1 92.62 258 ASP B CA 1
ATOM 7870 C C . ASP B 1 258 ? 1.763 -20.953 -23.922 1 92.62 258 ASP B C 1
ATOM 7872 O O . ASP B 1 258 ? 1.335 -22.109 -24 1 92.62 258 ASP B O 1
ATOM 7876 N N . TRP B 1 259 ? 1.623 -20.188 -22.922 1 93.56 259 TRP B N 1
ATOM 7877 C CA . TRP B 1 259 ? 0.812 -20.641 -21.797 1 93.56 259 TRP B CA 1
ATOM 7878 C C . TRP B 1 259 ? -0.611 -20.953 -22.234 1 93.56 259 TRP B C 1
ATOM 7880 O O . TRP B 1 259 ? -1.199 -21.953 -21.812 1 93.56 259 TRP B O 1
ATOM 7890 N N . TYR B 1 260 ? -1.098 -20.094 -23.078 1 95.44 260 TYR B N 1
ATOM 7891 C CA . TYR B 1 260 ? -2.475 -20.297 -23.516 1 95.44 260 TYR B CA 1
ATOM 7892 C C . TYR B 1 260 ? -2.604 -21.547 -24.359 1 95.44 260 TYR B C 1
ATOM 7894 O O . TYR B 1 260 ? -3.6 -22.281 -24.266 1 95.44 260 TYR B O 1
ATOM 7902 N N . GLN B 1 261 ? -1.645 -21.828 -25.172 1 92.69 261 GLN B N 1
ATOM 7903 C CA . GLN B 1 261 ? -1.688 -23.031 -26 1 92.69 261 GLN B CA 1
ATOM 7904 C C . GLN B 1 261 ? -1.666 -24.297 -25.141 1 92.69 261 GLN B C 1
ATOM 7906 O O . GLN B 1 261 ? -2.312 -25.281 -25.469 1 92.69 261 GLN B O 1
ATOM 7911 N N . ARG B 1 262 ? -1.071 -24.172 -24.062 1 91.25 262 ARG B N 1
ATOM 7912 C CA . ARG B 1 262 ? -0.921 -25.344 -23.203 1 91.25 262 ARG B CA 1
ATOM 7913 C C . ARG B 1 262 ? -2.066 -25.438 -22.203 1 91.25 262 ARG B C 1
ATOM 7915 O O . ARG B 1 262 ? -2.582 -26.531 -21.938 1 91.25 262 ARG B O 1
ATOM 7922 N N . PHE B 1 263 ? -2.447 -24.312 -21.672 1 92.88 263 PHE B N 1
ATOM 7923 C CA . PHE B 1 263 ? -3.361 -24.359 -20.531 1 92.88 263 PHE B CA 1
ATOM 7924 C C . PHE B 1 263 ? -4.617 -23.547 -20.828 1 92.88 263 PHE B C 1
ATOM 7926 O O . PHE B 1 263 ? -5.406 -23.266 -19.922 1 92.88 263 PHE B O 1
ATOM 7933 N N . GLY B 1 264 ? -4.855 -23.141 -21.984 1 93.5 264 GLY B N 1
ATOM 7934 C CA . GLY B 1 264 ? -5.93 -22.219 -22.328 1 93.5 264 GLY B CA 1
ATOM 7935 C C . GLY B 1 264 ? -7.289 -22.906 -22.375 1 93.5 264 GLY B C 1
ATOM 7936 O O . GLY B 1 264 ? -8.242 -22.344 -22.938 1 93.5 264 GLY B O 1
ATOM 7937 N N . ASP B 1 265 ? -7.473 -24.109 -21.859 1 92.94 265 ASP B N 1
ATOM 7938 C CA . ASP B 1 265 ? -8.766 -24.781 -21.812 1 92.94 265 ASP B CA 1
ATOM 7939 C C . ASP B 1 265 ? -9.703 -24.109 -20.812 1 92.94 265 ASP B C 1
ATOM 7941 O O . ASP B 1 265 ? -10.922 -24.078 -21.031 1 92.94 265 ASP B O 1
ATOM 7945 N N . VAL B 1 266 ? -9.109 -23.656 -19.797 1 92.81 266 VAL B N 1
ATOM 7946 C CA . VAL B 1 266 ? -9.883 -22.922 -18.797 1 92.81 266 VAL B CA 1
ATOM 7947 C C . VAL B 1 266 ? -9.352 -21.5 -18.672 1 92.81 266 VAL B C 1
ATOM 7949 O O . VAL B 1 266 ? -8.156 -21.297 -18.469 1 92.81 266 VAL B O 1
ATOM 7952 N N . VAL B 1 267 ? -10.281 -20.562 -18.734 1 93 267 VAL B N 1
ATOM 7953 C CA . VAL B 1 267 ? -9.875 -19.156 -18.703 1 93 267 VAL B CA 1
ATOM 7954 C C . VAL B 1 267 ? -10.734 -18.391 -17.703 1 93 267 VAL B C 1
ATOM 7956 O O . VAL B 1 267 ? -11.938 -18.641 -17.578 1 93 267 VAL B O 1
ATOM 7959 N N . VAL B 1 268 ? -10.102 -17.578 -16.953 1 91.31 268 VAL B N 1
ATOM 7960 C CA . VAL B 1 268 ? -10.789 -16.641 -16.078 1 91.31 268 VAL B CA 1
ATOM 7961 C C . VAL B 1 268 ? -10.578 -15.211 -16.594 1 91.31 268 VAL B C 1
ATOM 7963 O O . VAL B 1 268 ? -9.438 -14.805 -16.859 1 91.31 268 VAL B O 1
ATOM 7966 N N . PHE B 1 269 ? -11.617 -14.547 -16.797 1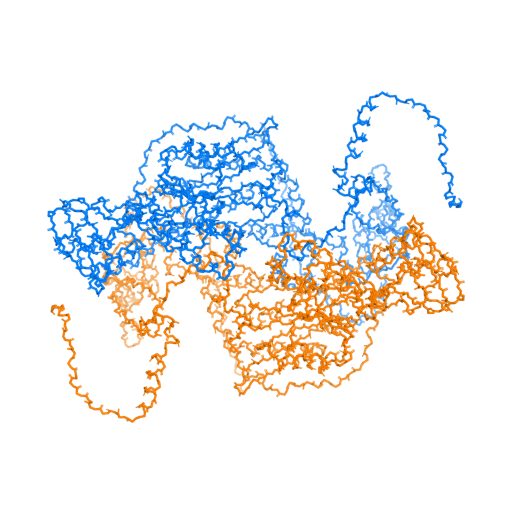 91.12 269 PHE B N 1
ATOM 7967 C CA . PHE B 1 269 ? -11.508 -13.172 -17.266 1 91.12 269 PHE B CA 1
ATOM 7968 C C . PHE B 1 269 ? -12.062 -12.195 -16.234 1 91.12 269 PHE B C 1
ATOM 7970 O O . PHE B 1 269 ? -13.148 -12.422 -15.68 1 91.12 269 PHE B O 1
ATOM 7977 N N . ASP B 1 270 ? -11.281 -11.172 -15.969 1 86.06 270 ASP B N 1
ATOM 7978 C CA . ASP B 1 270 ? -11.68 -10.148 -15 1 86.06 270 ASP B CA 1
ATOM 7979 C C . ASP B 1 270 ? -11.219 -8.766 -15.453 1 86.06 270 ASP B C 1
ATOM 7981 O O . ASP B 1 270 ? -10.211 -8.641 -16.156 1 86.06 270 ASP B O 1
ATOM 7985 N N . THR B 1 271 ? -12.031 -7.789 -15.117 1 84.38 271 THR B N 1
ATOM 7986 C CA . THR B 1 271 ? -11.672 -6.414 -15.445 1 84.38 271 THR B CA 1
ATOM 7987 C C . THR B 1 271 ? -11.445 -5.598 -14.18 1 84.38 271 THR B C 1
ATOM 7989 O O . THR B 1 271 ? -12.109 -5.82 -13.164 1 84.38 271 THR B O 1
ATOM 7992 N N . THR B 1 272 ? -10.461 -4.758 -14.203 1 78.25 272 THR B N 1
ATOM 7993 C CA . THR B 1 272 ? -10.172 -3.867 -13.086 1 78.25 272 THR B CA 1
ATOM 7994 C C . THR B 1 272 ? -10.133 -2.414 -13.547 1 78.25 272 THR B C 1
ATOM 7996 O O . THR B 1 272 ? -9.68 -2.123 -14.656 1 78.25 272 THR B O 1
ATOM 7999 N N . TYR B 1 273 ? -10.547 -1.487 -12.562 1 70.62 273 TYR B N 1
ATOM 8000 C CA . TYR B 1 273 ? -10.602 -0.071 -12.898 1 70.62 273 TYR B CA 1
ATOM 8001 C C . TYR B 1 273 ? -9.508 0.708 -12.172 1 70.62 273 TYR B C 1
ATOM 8003 O O . TYR B 1 273 ? -8.875 0.184 -11.258 1 70.62 273 TYR B O 1
ATOM 8011 N N . ARG B 1 274 ? -9.281 1.966 -12.555 1 63.19 274 ARG B N 1
ATOM 8012 C CA . ARG B 1 274 ? -8.492 3.01 -11.914 1 63.19 274 ARG B CA 1
ATOM 8013 C C . ARG B 1 274 ? -7.02 2.607 -11.836 1 63.19 274 ARG B C 1
ATOM 8015 O O . ARG B 1 274 ? -6.367 2.832 -10.812 1 63.19 274 ARG B O 1
ATOM 8022 N N . ILE B 1 275 ? -6.559 1.98 -12.844 1 66 275 ILE B N 1
ATOM 8023 C CA . ILE B 1 275 ? -5.168 1.539 -12.766 1 66 275 ILE B CA 1
ATOM 8024 C C . ILE B 1 275 ? -4.324 2.311 -13.773 1 66 275 ILE B C 1
ATOM 8026 O O . ILE B 1 275 ? -3.096 2.195 -13.781 1 66 275 ILE B O 1
ATOM 8030 N N . ASN B 1 276 ? -4.934 3.17 -14.594 1 70.69 276 ASN B N 1
ATOM 8031 C CA . ASN B 1 276 ? -4.176 3.965 -15.555 1 70.69 276 ASN B CA 1
ATOM 8032 C C . ASN B 1 276 ? -4.672 5.406 -15.602 1 70.69 276 ASN B C 1
ATOM 8034 O O . ASN B 1 276 ? -5.762 5.711 -15.109 1 70.69 276 ASN B O 1
ATOM 8038 N N . ALA B 1 277 ? -3.9 6.242 -16.172 1 69.12 277 ALA B N 1
ATOM 8039 C CA . ALA B 1 277 ? -4.148 7.68 -16.219 1 69.12 277 ALA B CA 1
ATOM 8040 C C . ALA B 1 277 ? -5.441 7.992 -16.969 1 69.12 277 ALA B C 1
ATOM 8042 O O . ALA B 1 277 ? -6.086 9.016 -16.719 1 69.12 277 ALA B O 1
ATOM 8043 N N . TYR B 1 278 ? -5.82 7.078 -17.859 1 76.19 278 TYR B N 1
ATOM 8044 C CA . TYR B 1 278 ? -6.988 7.324 -18.703 1 76.19 278 TYR B CA 1
ATOM 8045 C C . TYR B 1 278 ? -8.211 6.594 -18.156 1 76.19 278 TYR B C 1
ATOM 8047 O O . TYR B 1 278 ? -9.289 6.652 -18.766 1 76.19 278 TYR B O 1
ATOM 8055 N N . GLN B 1 279 ? -8.047 5.855 -17.062 1 78.06 279 GLN B N 1
ATOM 8056 C CA . GLN B 1 279 ? -9.109 5.125 -16.375 1 78.06 279 GLN B CA 1
ATOM 8057 C C . GLN B 1 279 ? -9.742 4.086 -17.297 1 78.06 279 GLN B C 1
ATOM 8059 O O . GLN B 1 279 ? -10.961 3.891 -17.266 1 78.06 279 GLN B O 1
ATOM 8064 N N . MET B 1 280 ? -8.961 3.613 -18.234 1 86.25 280 MET B N 1
ATOM 8065 C CA . MET B 1 280 ? -9.422 2.533 -19.109 1 86.25 280 MET B CA 1
ATOM 8066 C C . MET B 1 280 ? -9.547 1.227 -18.328 1 86.25 280 MET B C 1
ATOM 8068 O O . MET B 1 280 ? -8.648 0.872 -17.562 1 86.25 280 MET B O 1
ATOM 8072 N N . PRO B 1 281 ? -10.672 0.514 -18.484 1 87.56 281 PRO B N 1
ATOM 8073 C CA . PRO B 1 281 ? -10.758 -0.794 -17.828 1 87.56 281 PRO B CA 1
ATOM 8074 C C . PRO B 1 281 ? -9.664 -1.755 -18.281 1 87.56 281 PRO B C 1
ATOM 8076 O O . PRO B 1 281 ? -9.414 -1.896 -19.484 1 87.56 281 PRO B O 1
ATOM 8079 N N . PHE B 1 282 ? -9 -2.314 -17.375 1 90.12 282 PHE B N 1
ATOM 8080 C CA . PHE B 1 282 ? -7.938 -3.279 -17.625 1 90.12 282 PHE B CA 1
ATOM 8081 C C . PHE B 1 282 ? -8.461 -4.707 -17.5 1 90.12 282 PHE B C 1
ATOM 8083 O O . PHE B 1 282 ? -8.844 -5.145 -16.422 1 90.12 282 PHE B O 1
ATOM 8090 N N . GLY B 1 283 ? -8.523 -5.395 -18.625 1 90.12 283 GLY B N 1
ATOM 8091 C CA . GLY B 1 283 ? -8.953 -6.781 -18.641 1 90.12 283 GLY B CA 1
ATOM 8092 C C . GLY B 1 283 ? -7.805 -7.766 -18.703 1 90.12 283 GLY B C 1
ATOM 8093 O O . GLY B 1 283 ? -6.836 -7.559 -19.438 1 90.12 283 GLY B O 1
ATOM 8094 N N . ILE B 1 284 ? -7.938 -8.836 -17.922 1 90.62 284 ILE B N 1
ATOM 8095 C CA . ILE B 1 284 ? -6.879 -9.844 -17.875 1 90.62 284 ILE B CA 1
ATOM 8096 C C . ILE B 1 284 ? -7.477 -11.234 -18.094 1 90.62 284 ILE B C 1
ATOM 8098 O O . ILE B 1 284 ? -8.57 -11.523 -17.594 1 90.62 284 ILE B O 1
ATOM 8102 N N . PHE B 1 285 ? -6.832 -11.984 -18.922 1 92.25 285 PHE B N 1
ATOM 8103 C CA . PHE B 1 285 ? -7.121 -13.406 -19.078 1 92.25 285 PHE B CA 1
ATOM 8104 C C . PHE B 1 285 ? -6.16 -14.25 -18.25 1 92.25 285 PHE B C 1
ATOM 8106 O O . PHE B 1 285 ? -4.945 -14.211 -18.453 1 92.25 285 PHE B O 1
ATOM 8113 N N . VAL B 1 286 ? -6.734 -14.945 -17.312 1 91.38 286 VAL B N 1
ATOM 8114 C CA . VAL B 1 286 ? -5.887 -15.672 -16.375 1 91.38 286 VAL B CA 1
ATOM 8115 C C . VAL B 1 286 ? -6.215 -17.156 -16.422 1 91.38 286 VAL B C 1
ATOM 8117 O O . VAL B 1 286 ? -7.324 -17.547 -16.797 1 91.38 286 VAL B O 1
ATOM 8120 N N . GLY B 1 287 ? -5.242 -17.938 -16.125 1 91 287 GLY B N 1
ATOM 8121 C CA . GLY B 1 287 ? -5.395 -19.391 -16.016 1 91 287 GLY B CA 1
ATOM 8122 C C . GLY B 1 287 ? -4.484 -20 -14.969 1 91 287 GLY B C 1
ATOM 8123 O O . GLY B 1 287 ? -3.953 -19.297 -14.109 1 91 287 GLY B O 1
ATOM 8124 N N . VAL B 1 288 ? -4.426 -21.312 -14.992 1 90.88 288 VAL B N 1
ATOM 8125 C CA . VAL B 1 288 ? -3.592 -22.047 -14.047 1 90.88 288 VAL B CA 1
ATOM 8126 C C . VAL B 1 288 ? -2.66 -22.984 -14.797 1 90.88 288 VAL B C 1
ATOM 8128 O O . VAL B 1 288 ? -3.082 -23.688 -15.727 1 90.88 288 VAL B O 1
ATOM 8131 N N . ASN B 1 289 ? -1.478 -22.953 -14.391 1 90.62 289 ASN B N 1
ATOM 8132 C CA . ASN B 1 289 ? -0.531 -23.859 -15.039 1 90.62 289 ASN B CA 1
ATOM 8133 C C . ASN B 1 289 ? -0.484 -25.219 -14.344 1 90.62 289 ASN B C 1
ATOM 8135 O O . ASN B 1 289 ? -1.339 -25.516 -13.516 1 90.62 289 ASN B O 1
ATOM 8139 N N . SER B 1 290 ? 0.422 -26.078 -14.711 1 90.25 290 SER B N 1
ATOM 8140 C CA . SER B 1 290 ? 0.514 -27.453 -14.219 1 90.25 290 SER B CA 1
ATOM 8141 C C . SER B 1 290 ? 0.964 -27.484 -12.766 1 90.25 290 SER B C 1
ATOM 8143 O O . SER B 1 290 ? 0.771 -28.484 -12.07 1 90.25 290 SER B O 1
ATOM 8145 N N . HIS B 1 291 ? 1.586 -26.391 -12.305 1 89.31 291 HIS B N 1
ATOM 8146 C CA . HIS B 1 291 ? 2.055 -26.312 -10.93 1 89.31 291 HIS B CA 1
ATOM 8147 C C . HIS B 1 291 ? 0.993 -25.703 -10.016 1 89.31 291 HIS B C 1
ATOM 8149 O O . HIS B 1 291 ? 1.254 -25.453 -8.844 1 89.31 291 HIS B O 1
ATOM 8155 N N . GLY B 1 292 ? -0.142 -25.469 -10.602 1 87.38 292 GLY B N 1
ATOM 8156 C CA . GLY B 1 292 ? -1.213 -24.891 -9.805 1 87.38 292 GLY B CA 1
ATOM 8157 C C . GLY B 1 292 ? -1.042 -23.406 -9.562 1 87.38 292 GLY B C 1
ATOM 8158 O O . GLY B 1 292 ? -1.611 -22.844 -8.617 1 87.38 292 GLY B O 1
ATOM 8159 N N . LYS B 1 293 ? -0.222 -22.812 -10.328 1 88.62 293 LYS B N 1
ATOM 8160 C CA . LYS B 1 293 ? 0.03 -21.391 -10.164 1 88.62 293 LYS B CA 1
ATOM 8161 C C . LYS B 1 293 ? -0.702 -20.578 -11.227 1 88.62 293 LYS B C 1
ATOM 8163 O O . LYS B 1 293 ? -0.94 -21.062 -12.336 1 88.62 293 LYS B O 1
ATOM 8168 N N . THR B 1 294 ? -1 -19.344 -10.867 1 88.88 294 THR B N 1
ATOM 8169 C CA . THR B 1 294 ? -1.75 -18.469 -11.758 1 88.88 294 THR B CA 1
ATOM 8170 C C . THR B 1 294 ? -0.85 -17.922 -12.867 1 88.88 294 THR B C 1
ATOM 8172 O O . THR B 1 294 ? 0.292 -17.547 -12.609 1 88.88 294 THR B O 1
ATOM 8175 N N . VAL B 1 295 ? -1.329 -17.984 -14.086 1 90.56 295 VAL B N 1
ATOM 8176 C CA . VAL B 1 295 ? -0.61 -17.469 -15.242 1 90.56 295 VAL B CA 1
ATOM 8177 C C . VAL B 1 295 ? -1.51 -16.516 -16.016 1 90.56 295 VAL B C 1
ATOM 8179 O O . VAL B 1 295 ? -2.732 -16.531 -15.867 1 90.56 295 VAL B O 1
ATOM 8182 N N . LEU B 1 296 ? -0.855 -15.719 -16.875 1 91.44 296 LEU B N 1
ATOM 8183 C CA . LEU B 1 296 ? -1.575 -14.75 -17.688 1 91.44 296 LEU B CA 1
ATOM 8184 C C . LEU B 1 296 ? -1.557 -15.148 -19.172 1 91.44 296 LEU B C 1
ATOM 8186 O O . LEU B 1 296 ? -0.523 -15.578 -19.688 1 91.44 296 LEU B O 1
ATOM 8190 N N . PHE B 1 297 ? -2.715 -15.039 -19.797 1 94.44 297 PHE B N 1
ATOM 8191 C CA . PHE B 1 297 ? -2.809 -15.391 -21.219 1 94.44 297 PHE B CA 1
ATOM 8192 C C . PHE B 1 297 ? -2.781 -14.141 -22.078 1 94.44 297 PHE B C 1
ATOM 8194 O O . PHE B 1 297 ? -2.342 -14.188 -23.234 1 94.44 297 PHE B O 1
ATOM 8201 N N . GLY B 1 298 ? -3.264 -13.109 -21.531 1 93.31 298 GLY B N 1
ATOM 8202 C CA . GLY B 1 298 ? -3.33 -11.852 -22.266 1 93.31 298 GLY B CA 1
ATOM 8203 C C . GLY B 1 298 ? -3.943 -10.727 -21.453 1 93.31 298 GLY B C 1
ATOM 8204 O O . GLY B 1 298 ? -4.578 -10.961 -20.422 1 93.31 298 GLY B O 1
ATOM 8205 N N . CYS B 1 299 ? -3.699 -9.539 -21.984 1 92.25 299 CYS B N 1
ATOM 8206 C CA . CYS B 1 299 ? -4.199 -8.336 -21.328 1 92.25 299 CYS B CA 1
ATOM 8207 C C . CYS B 1 299 ? -4.871 -7.406 -22.344 1 92.25 299 CYS B C 1
ATOM 8209 O O . CYS B 1 299 ? -4.578 -7.465 -23.531 1 92.25 299 CYS B O 1
ATOM 8211 N N . ALA B 1 300 ? -5.816 -6.621 -21.766 1 93.31 300 ALA B N 1
ATOM 8212 C CA . ALA B 1 300 ? -6.52 -5.691 -22.641 1 93.31 300 ALA B CA 1
ATOM 8213 C C . ALA B 1 300 ? -6.848 -4.391 -21.922 1 93.31 300 ALA B C 1
ATOM 8215 O O . ALA B 1 300 ? -7.043 -4.379 -20.703 1 93.31 300 ALA B O 1
ATOM 8216 N N . LEU B 1 301 ? -6.766 -3.34 -22.656 1 90.62 301 LEU B N 1
ATOM 8217 C CA . LEU B 1 301 ? -7.273 -2.039 -22.234 1 90.62 301 LEU B CA 1
ATOM 8218 C C . LEU B 1 301 ? -8.461 -1.613 -23.078 1 90.62 301 LEU B C 1
ATOM 8220 O O . LEU B 1 301 ? -8.352 -1.508 -24.312 1 90.62 301 LEU B O 1
ATOM 8224 N N . LEU B 1 302 ? -9.57 -1.411 -22.422 1 91.56 302 LEU B N 1
ATOM 8225 C CA . LEU B 1 302 ? -10.805 -1.131 -23.156 1 91.56 302 LEU B CA 1
ATOM 8226 C C . LEU B 1 302 ? -11.273 0.294 -22.891 1 91.56 302 LEU B C 1
ATOM 8228 O O . LEU B 1 302 ? -11.008 0.854 -21.828 1 91.56 302 LEU B O 1
ATOM 8232 N N . ARG B 1 303 ? -11.906 0.838 -23.875 1 85.19 303 ARG B N 1
ATOM 8233 C CA . ARG B 1 303 ? -12.461 2.18 -23.734 1 85.19 303 ARG B CA 1
ATOM 8234 C C . ARG B 1 303 ? -13.633 2.184 -22.75 1 85.19 303 ARG B C 1
ATOM 8236 O O . ARG B 1 303 ? -13.781 3.121 -21.969 1 85.19 303 ARG B O 1
ATOM 8243 N N . ASN B 1 304 ? -14.438 1.238 -22.922 1 81.88 304 ASN B N 1
ATOM 8244 C CA . ASN B 1 304 ? -15.617 1.086 -22.078 1 81.88 304 ASN B CA 1
ATOM 8245 C C . ASN B 1 304 ? -15.969 -0.384 -21.875 1 81.88 304 ASN B C 1
ATOM 8247 O O . ASN B 1 304 ? -15.281 -1.271 -22.375 1 81.88 304 ASN B O 1
ATOM 8251 N N . GLU B 1 305 ? -16.906 -0.503 -21.016 1 78.88 305 GLU B N 1
ATOM 8252 C CA . GLU B 1 305 ? -17.344 -1.866 -20.75 1 78.88 305 GLU B CA 1
ATOM 8253 C C . GLU B 1 305 ? -18.719 -2.137 -21.375 1 78.88 305 GLU B C 1
ATOM 8255 O O . GLU B 1 305 ? -19.625 -2.604 -20.688 1 78.88 305 GLU B O 1
ATOM 8260 N N . THR B 1 306 ? -18.75 -1.877 -22.656 1 83.81 306 THR B N 1
ATOM 8261 C CA . THR B 1 306 ? -19.984 -2.137 -23.375 1 83.81 306 THR B CA 1
ATOM 8262 C C . THR B 1 306 ? -19.938 -3.494 -24.078 1 83.81 306 THR B C 1
ATOM 8264 O O . THR B 1 306 ? -18.875 -4.125 -24.141 1 83.81 306 THR B O 1
ATOM 8267 N N . SER B 1 307 ? -21.125 -3.924 -24.531 1 89.12 307 SER B N 1
ATOM 8268 C CA . SER B 1 307 ? -21.219 -5.207 -25.219 1 89.12 307 SER B CA 1
ATOM 8269 C C . SER B 1 307 ? -20.359 -5.223 -26.469 1 89.12 307 SER B C 1
ATOM 8271 O O . SER B 1 307 ? -19.734 -6.234 -26.781 1 89.12 307 SER B O 1
ATOM 8273 N N . SER B 1 308 ? -20.297 -4.098 -27.094 1 90.5 308 SER B N 1
ATOM 8274 C CA . SER B 1 308 ? -19.5 -4.016 -28.312 1 90.5 308 SER B CA 1
ATOM 8275 C C . SER B 1 308 ? -18.016 -4.129 -28.016 1 90.5 308 SER B C 1
ATOM 8277 O O . SER B 1 308 ? -17.266 -4.766 -28.766 1 90.5 308 SER B O 1
ATOM 8279 N N . ALA B 1 309 ? -17.641 -3.514 -26.938 1 91.81 309 ALA B N 1
ATOM 8280 C CA . ALA B 1 309 ? -16.234 -3.584 -26.547 1 91.81 309 ALA B CA 1
ATOM 8281 C C . ALA B 1 309 ? -15.836 -5.016 -26.188 1 91.81 309 ALA B C 1
ATOM 8283 O O . ALA B 1 309 ? -14.773 -5.492 -26.609 1 91.81 309 ALA B O 1
ATOM 8284 N N . PHE B 1 310 ? -16.719 -5.707 -25.531 1 94.31 310 PHE B N 1
ATOM 8285 C CA . PHE B 1 310 ? -16.438 -7.082 -25.141 1 94.31 310 PHE B CA 1
ATOM 8286 C C . PHE B 1 310 ? -16.469 -8 -26.359 1 94.31 310 PHE B C 1
ATOM 8288 O O . PHE B 1 310 ? -15.711 -8.961 -26.453 1 94.31 310 PHE B O 1
ATOM 8295 N N . GLN B 1 311 ? -17.359 -7.707 -27.219 1 95.06 311 GLN B N 1
ATOM 8296 C CA . GLN B 1 311 ? -17.406 -8.5 -28.438 1 95.06 311 GLN B CA 1
ATOM 8297 C C . GLN B 1 311 ? -16.109 -8.391 -29.234 1 95.06 311 GLN B C 1
ATOM 8299 O O . GLN B 1 311 ? -15.586 -9.391 -29.719 1 95.06 311 GLN B O 1
ATOM 8304 N N . TRP B 1 312 ? -15.648 -7.16 -29.328 1 94.62 312 TRP B N 1
ATOM 8305 C CA . TRP B 1 312 ? -14.367 -6.969 -29.984 1 94.62 312 TRP B CA 1
ATOM 8306 C C . TRP B 1 312 ? -13.258 -7.746 -29.281 1 94.62 312 TRP B C 1
ATOM 8308 O O . TRP B 1 312 ? -12.438 -8.398 -29.922 1 94.62 312 TRP B O 1
ATOM 8318 N N . LEU B 1 313 ? -13.242 -7.637 -27.984 1 95.81 313 LEU B N 1
ATOM 8319 C CA . LEU B 1 313 ? -12.195 -8.258 -27.188 1 95.81 313 LEU B CA 1
ATOM 8320 C C . LEU B 1 313 ? -12.172 -9.773 -27.391 1 95.81 313 LEU B C 1
ATOM 8322 O O . LEU B 1 313 ? -11.125 -10.352 -27.672 1 95.81 313 LEU B O 1
ATOM 8326 N N . PHE B 1 314 ? -13.289 -10.445 -27.312 1 96.44 314 PHE B N 1
ATOM 8327 C CA . PHE B 1 314 ? -13.359 -11.898 -27.391 1 96.44 314 PHE B CA 1
ATOM 8328 C C . PHE B 1 314 ? -13.133 -12.375 -28.828 1 96.44 314 PHE B C 1
ATOM 8330 O O . PHE B 1 314 ? -12.523 -13.43 -29.047 1 96.44 314 PHE B O 1
ATOM 8337 N N . LYS B 1 315 ? -13.578 -11.555 -29.719 1 95.19 315 LYS B N 1
ATOM 8338 C CA . LYS B 1 315 ? -13.297 -11.883 -31.109 1 95.19 315 LYS B CA 1
ATOM 8339 C C . LYS B 1 315 ? -11.805 -11.797 -31.406 1 95.19 315 LYS B C 1
ATOM 8341 O O . LYS B 1 315 ? -11.234 -12.68 -32.031 1 95.19 315 LYS B O 1
ATOM 8346 N N . THR B 1 316 ? -11.25 -10.703 -30.953 1 95 316 THR B N 1
ATOM 8347 C CA . THR B 1 316 ? -9.82 -10.5 -31.125 1 95 316 THR B CA 1
ATOM 8348 C C . THR B 1 316 ? -9.023 -11.602 -30.422 1 95 316 THR B C 1
ATOM 8350 O O . THR B 1 316 ? -8.062 -12.125 -30.984 1 95 316 THR B O 1
ATOM 8353 N N . PHE B 1 317 ? -9.414 -11.93 -29.219 1 95.56 317 PHE B N 1
ATOM 8354 C CA . PHE B 1 317 ? -8.75 -12.977 -28.453 1 95.56 317 PHE B CA 1
ATOM 8355 C C . PHE B 1 317 ? -8.781 -14.297 -29.203 1 95.56 317 PHE B C 1
ATOM 8357 O O . PHE B 1 317 ? -7.758 -14.984 -29.312 1 95.56 317 PHE B O 1
ATOM 8364 N N . LEU B 1 318 ? -9.922 -14.656 -29.75 1 94.62 318 LEU B N 1
ATOM 8365 C CA . LEU B 1 318 ? -10.086 -15.906 -30.484 1 94.62 318 LEU B CA 1
ATOM 8366 C C . LEU B 1 318 ? -9.242 -15.906 -31.766 1 94.62 318 LEU B C 1
ATOM 8368 O O . LEU B 1 318 ? -8.602 -16.906 -32.094 1 94.62 318 LEU B O 1
ATOM 8372 N N . THR B 1 319 ? -9.242 -14.805 -32.406 1 93.38 319 THR B N 1
ATOM 8373 C CA . THR B 1 319 ? -8.516 -14.703 -33.656 1 93.38 319 THR B CA 1
ATOM 8374 C C . THR B 1 319 ? -7.012 -14.797 -33.406 1 93.38 319 THR B C 1
ATOM 8376 O O . THR B 1 319 ? -6.305 -15.484 -34.156 1 93.38 319 THR B O 1
ATOM 8379 N N . LEU B 1 320 ? -6.539 -14.117 -32.406 1 93.38 320 LEU B N 1
ATOM 8380 C CA . LEU B 1 320 ? -5.102 -14.031 -32.156 1 93.38 320 LEU B CA 1
ATOM 8381 C C . LEU B 1 320 ? -4.594 -15.297 -31.469 1 93.38 320 LEU B C 1
ATOM 8383 O O . LEU B 1 320 ? -3.488 -15.758 -31.75 1 93.38 320 LEU B O 1
ATOM 8387 N N . MET B 1 321 ? -5.352 -15.859 -30.562 1 93.31 321 MET B N 1
ATOM 8388 C CA . MET B 1 321 ? -4.895 -17 -29.781 1 93.31 321 MET B CA 1
ATOM 8389 C C . MET B 1 321 ? -5.211 -18.312 -30.484 1 93.31 321 MET B C 1
ATOM 8391 O O . MET B 1 321 ? -4.703 -19.359 -30.094 1 93.31 321 MET B O 1
ATOM 8395 N N . LYS B 1 322 ? -6.102 -18.344 -31.469 1 88.5 322 LYS B N 1
ATOM 8396 C CA . LYS B 1 322 ? -6.352 -19.422 -32.438 1 88.5 322 LYS B CA 1
ATOM 8397 C C . LYS B 1 322 ? -7.043 -20.609 -31.75 1 88.5 322 LYS B C 1
ATOM 8399 O O . LYS B 1 322 ? -7.18 -21.672 -32.344 1 88.5 322 LYS B O 1
ATOM 8404 N N . LYS B 1 323 ? -7.305 -20.531 -30.562 1 90.44 323 LYS B N 1
ATOM 8405 C CA . LYS B 1 323 ? -7.953 -21.609 -29.812 1 90.44 323 LYS B CA 1
ATOM 8406 C C . LYS B 1 323 ? -9.07 -21.062 -28.938 1 90.44 323 LYS B C 1
ATOM 8408 O O . LYS B 1 323 ? -8.914 -20.031 -28.281 1 90.44 323 LYS B O 1
ATOM 8413 N N . GLN B 1 324 ? -10.164 -21.766 -29 1 93.56 324 GLN B N 1
ATOM 8414 C CA . GLN B 1 324 ? -11.281 -21.391 -28.156 1 93.56 324 GLN B CA 1
ATOM 8415 C C . GLN B 1 324 ? -11.227 -22.109 -26.812 1 93.56 324 GLN B C 1
ATOM 8417 O O . GLN B 1 324 ? -10.977 -23.312 -26.766 1 93.56 324 GLN B O 1
ATOM 8422 N N . PRO B 1 325 ? -11.398 -21.391 -25.797 1 94.88 325 PRO B N 1
ATOM 8423 C CA . PRO B 1 325 ? -11.406 -22.062 -24.5 1 94.88 325 PRO B CA 1
ATOM 8424 C C . PRO B 1 325 ? -12.625 -22.953 -24.297 1 94.88 325 PRO B C 1
ATOM 8426 O O . PRO B 1 325 ? -13.672 -22.719 -24.922 1 94.88 325 PRO B O 1
ATOM 8429 N N . LYS B 1 326 ? -12.484 -23.953 -23.484 1 94.12 326 LYS B N 1
ATOM 8430 C CA . LYS B 1 326 ? -13.602 -24.844 -23.203 1 94.12 326 LYS B CA 1
ATOM 8431 C C . LYS B 1 326 ? -14.539 -24.25 -22.156 1 94.12 326 LYS B C 1
ATOM 8433 O O . LYS B 1 326 ? -15.758 -24.391 -22.266 1 94.12 326 LYS B O 1
ATOM 8438 N N . THR B 1 327 ? -13.891 -23.656 -21.234 1 95.25 327 THR B N 1
ATOM 8439 C CA . THR B 1 327 ? -14.688 -23.031 -20.188 1 95.25 327 THR B CA 1
ATOM 8440 C C . THR B 1 327 ? -14.141 -21.641 -19.859 1 95.25 327 THR B C 1
ATOM 8442 O O . THR B 1 327 ? -12.945 -21.391 -20.016 1 95.25 327 THR B O 1
ATOM 8445 N N . ILE B 1 328 ? -15.047 -20.703 -19.438 1 93.44 328 ILE B N 1
ATOM 8446 C CA . ILE B 1 328 ? -14.648 -19.344 -19.078 1 93.44 328 ILE B CA 1
ATOM 8447 C C . ILE B 1 328 ? -15.406 -18.891 -17.828 1 93.44 328 ILE B C 1
ATOM 8449 O O . ILE B 1 328 ? -16.609 -19.125 -17.703 1 93.44 328 ILE B O 1
ATOM 8453 N N . LEU B 1 329 ? -14.688 -18.453 -16.906 1 91.88 329 LEU B N 1
ATOM 8454 C CA . LEU B 1 329 ? -15.25 -17.922 -15.672 1 91.88 329 LEU B CA 1
ATOM 8455 C C . LEU B 1 329 ? -15.164 -16.406 -15.641 1 91.88 329 LEU B C 1
ATOM 8457 O O . LEU B 1 329 ? -14.117 -15.828 -15.93 1 91.88 329 LEU B O 1
ATOM 8461 N N . THR B 1 330 ? -16.25 -15.695 -15.344 1 90.44 330 THR B N 1
ATOM 8462 C CA . THR B 1 330 ? -16.266 -14.234 -15.289 1 90.44 330 THR B CA 1
ATOM 8463 C C . THR B 1 330 ? -17.125 -13.758 -14.125 1 90.44 330 THR B C 1
ATOM 8465 O O . THR B 1 330 ? -17.734 -14.562 -13.422 1 90.44 330 THR B O 1
ATOM 8468 N N . ASP B 1 331 ? -17.125 -12.469 -13.898 1 84.75 331 ASP B N 1
ATOM 8469 C CA . ASP B 1 331 ? -18.078 -11.852 -12.984 1 84.75 331 ASP B CA 1
ATOM 8470 C C . ASP B 1 331 ? -19.484 -11.789 -13.602 1 84.75 331 ASP B C 1
ATOM 8472 O O . ASP B 1 331 ? -19.641 -12.07 -14.789 1 84.75 331 ASP B O 1
ATOM 8476 N N . GLN B 1 332 ? -20.406 -11.438 -12.789 1 84.5 332 GLN B N 1
ATOM 8477 C CA . GLN B 1 332 ? -21.781 -11.359 -13.289 1 84.5 332 GLN B CA 1
ATOM 8478 C C . GLN B 1 332 ? -22 -10.07 -14.07 1 84.5 332 GLN B C 1
ATOM 8480 O O . GLN B 1 332 ? -22.344 -9.039 -13.492 1 84.5 332 GLN B O 1
ATOM 8485 N N . ASP B 1 333 ? -21.703 -10.117 -15.359 1 84.81 333 ASP B N 1
ATOM 8486 C CA . ASP B 1 333 ? -21.938 -8.984 -16.25 1 84.81 333 ASP B CA 1
ATOM 8487 C C . ASP B 1 333 ? -22.734 -9.406 -17.484 1 84.81 333 ASP B C 1
ATOM 8489 O O . ASP B 1 333 ? -22.312 -10.289 -18.234 1 84.81 333 ASP B O 1
ATOM 8493 N N . PRO B 1 334 ? -23.875 -8.812 -17.641 1 86.12 334 PRO B N 1
ATOM 8494 C CA . PRO B 1 334 ? -24.734 -9.219 -18.766 1 86.12 334 PRO B CA 1
ATOM 8495 C C . PRO B 1 334 ? -24.094 -8.938 -20.125 1 86.12 334 PRO B C 1
ATOM 8497 O O . PRO B 1 334 ? -24.266 -9.711 -21.062 1 86.12 334 PRO B O 1
ATOM 8500 N N . TRP B 1 335 ? -23.375 -7.844 -20.234 1 88.5 335 TRP B N 1
ATOM 8501 C CA . TRP B 1 335 ? -22.75 -7.496 -21.5 1 88.5 335 TRP B CA 1
ATOM 8502 C C . TRP B 1 335 ? -21.656 -8.492 -21.859 1 88.5 335 TRP B C 1
ATOM 8504 O O . TRP B 1 335 ? -21.531 -8.891 -23.016 1 88.5 335 TRP B O 1
ATOM 8514 N N . MET B 1 336 ? -20.984 -8.906 -20.906 1 90.75 336 MET B N 1
ATOM 8515 C CA . MET B 1 336 ? -19.938 -9.898 -21.109 1 90.75 336 MET B CA 1
ATOM 8516 C C . MET B 1 336 ? -20.531 -11.242 -21.5 1 90.75 336 MET B C 1
ATOM 8518 O O . MET B 1 336 ? -20 -11.93 -22.391 1 90.75 336 MET B O 1
ATOM 8522 N N . SER B 1 337 ? -21.609 -11.547 -20.812 1 91.44 337 SER B N 1
ATOM 8523 C CA . SER B 1 337 ? -22.266 -12.82 -21.094 1 91.44 337 SER B CA 1
ATOM 8524 C C . SER B 1 337 ? -22.797 -12.867 -22.531 1 91.44 337 SER B C 1
ATOM 8526 O O . SER B 1 337 ? -22.703 -13.891 -23.203 1 91.44 337 SER B O 1
ATOM 8528 N N . GLU B 1 338 ? -23.297 -11.766 -22.922 1 92.25 338 GLU B N 1
ATOM 8529 C CA . GLU B 1 338 ? -23.797 -11.68 -24.297 1 92.25 338 GLU B CA 1
ATOM 8530 C C . GLU B 1 338 ? -22.656 -11.812 -25.297 1 92.25 338 GLU B C 1
ATOM 8532 O O . GLU B 1 338 ? -22.797 -12.516 -26.312 1 92.25 338 GLU B O 1
ATOM 8537 N N . ALA B 1 339 ? -21.641 -11.156 -25.078 1 94.62 339 ALA B N 1
ATOM 8538 C CA . ALA B 1 339 ? -20.484 -11.188 -25.969 1 94.62 339 ALA B CA 1
ATOM 8539 C C . ALA B 1 339 ? -19.875 -12.594 -26.031 1 94.62 339 ALA B C 1
ATOM 8541 O O . ALA B 1 339 ? -19.5 -13.062 -27.094 1 94.62 339 ALA B O 1
ATOM 8542 N N . ILE B 1 340 ? -19.812 -13.273 -24.906 1 94.5 340 ILE B N 1
ATOM 8543 C CA . ILE B 1 340 ? -19.25 -14.617 -24.844 1 94.5 340 ILE B CA 1
ATOM 8544 C C . ILE B 1 340 ? -20.141 -15.594 -25.609 1 94.5 340 ILE B C 1
ATOM 8546 O O . ILE B 1 340 ? -19.641 -16.453 -26.328 1 94.5 340 ILE B O 1
ATOM 8550 N N . ALA B 1 341 ? -21.406 -15.461 -25.438 1 93.81 341 ALA B N 1
ATOM 8551 C CA . ALA B 1 341 ? -22.359 -16.344 -26.109 1 93.81 341 ALA B CA 1
ATOM 8552 C C . ALA B 1 341 ? -22.25 -16.188 -27.625 1 93.81 341 ALA B C 1
ATOM 8554 O O . ALA B 1 341 ? -22.375 -17.172 -28.359 1 93.81 341 ALA B O 1
ATOM 8555 N N . LYS B 1 342 ? -21.922 -15.039 -28.062 1 93.75 342 LYS B N 1
ATOM 8556 C CA . LYS B 1 342 ? -21.859 -14.758 -29.5 1 93.75 342 LYS B CA 1
ATOM 8557 C C . LYS B 1 342 ? -20.531 -15.203 -30.078 1 93.75 342 LYS B C 1
ATOM 8559 O O . LYS B 1 342 ? -20.484 -15.836 -31.141 1 93.75 342 LYS B O 1
ATOM 8564 N N . GLU B 1 343 ? -19.5 -14.875 -29.391 1 94.38 343 GLU B N 1
ATOM 8565 C CA . GLU B 1 343 ? -18.172 -15.078 -29.953 1 94.38 343 GLU B CA 1
ATOM 8566 C C . GLU B 1 343 ? -17.609 -16.453 -29.594 1 94.38 343 GLU B C 1
ATOM 8568 O O . GLU B 1 343 ? -16.781 -17 -30.328 1 94.38 343 GLU B O 1
ATOM 8573 N N . PHE B 1 344 ? -18.016 -16.969 -28.406 1 93.25 344 PHE B N 1
ATOM 8574 C CA . PHE B 1 344 ? -17.578 -18.297 -27.953 1 93.25 344 PHE B CA 1
ATOM 8575 C C . PHE B 1 344 ? -18.766 -19.25 -27.859 1 93.25 344 PHE B C 1
ATOM 8577 O O . PHE B 1 344 ? -19.125 -19.703 -26.781 1 93.25 344 PHE B O 1
ATOM 8584 N N . PRO B 1 345 ? -19.281 -19.703 -28.859 1 90.44 345 PRO B N 1
ATOM 8585 C CA . PRO B 1 345 ? -20.469 -20.562 -28.766 1 90.44 345 PRO B CA 1
ATOM 8586 C C . PRO B 1 345 ? -20.156 -21.938 -28.188 1 90.44 345 PRO B C 1
ATOM 8588 O O . PRO B 1 345 ? -21.031 -22.562 -27.578 1 90.44 345 PRO B O 1
ATOM 8591 N N . GLY B 1 346 ? -18.984 -22.422 -28.297 1 91.25 346 GLY B N 1
ATOM 8592 C CA . GLY B 1 346 ? -18.625 -23.734 -27.797 1 91.25 346 GLY B CA 1
ATOM 8593 C C . GLY B 1 346 ? -18.078 -23.703 -26.391 1 91.25 346 GLY B C 1
ATOM 8594 O O . GLY B 1 346 ? -17.75 -24.75 -25.828 1 91.25 346 GLY B O 1
ATOM 8595 N N . THR B 1 347 ? -17.984 -22.547 -25.812 1 94.75 347 THR B N 1
ATOM 8596 C CA . THR B 1 347 ? -17.391 -22.391 -24.5 1 94.75 347 THR B CA 1
ATOM 8597 C C . THR B 1 347 ? -18.484 -22.328 -23.422 1 94.75 347 THR B C 1
ATOM 8599 O O . THR B 1 347 ? -19.484 -21.641 -23.594 1 94.75 347 THR B O 1
ATOM 8602 N N . LYS B 1 348 ? -18.312 -23.156 -22.422 1 95.12 348 LYS B N 1
ATOM 8603 C CA . LYS B 1 348 ? -19.234 -23.078 -21.297 1 95.12 348 LYS B CA 1
ATOM 8604 C C . LYS B 1 348 ? -18.891 -21.906 -20.391 1 95.12 348 LYS B C 1
ATOM 8606 O O . LYS B 1 348 ? -17.766 -21.797 -19.891 1 95.12 348 LYS B O 1
ATOM 8611 N N . HIS B 1 349 ? -19.844 -21.047 -20.219 1 94.12 349 HIS B N 1
ATOM 8612 C CA . HIS B 1 349 ? -19.656 -19.844 -19.438 1 94.12 349 HIS B CA 1
ATOM 8613 C C . HIS B 1 349 ? -20.156 -20.031 -18.016 1 94.12 349 HIS B C 1
ATOM 8615 O O . HIS B 1 349 ? -21.25 -20.562 -17.797 1 94.12 349 HIS B O 1
ATOM 8621 N N . SER B 1 350 ? -19.312 -19.641 -16.984 1 93.25 350 SER B N 1
ATOM 8622 C CA . SER B 1 350 ? -19.703 -19.734 -15.578 1 93.25 350 SER B CA 1
ATOM 8623 C C . SER B 1 350 ? -19.375 -18.438 -14.844 1 93.25 350 SER B C 1
ATOM 8625 O O . SER B 1 350 ? -18.516 -17.656 -15.273 1 93.25 350 SER B O 1
ATOM 8627 N N . PHE B 1 351 ? -20.125 -18.281 -13.734 1 90.44 351 PHE B N 1
ATOM 8628 C CA . PHE B 1 351 ? -19.906 -17.094 -12.906 1 90.44 351 PHE B CA 1
ATOM 8629 C C . PHE B 1 351 ? -19.141 -17.453 -11.648 1 90.44 351 PHE B C 1
ATOM 8631 O O . PHE B 1 351 ? -19.281 -18.562 -11.109 1 90.44 351 PHE B O 1
ATOM 8638 N N . CYS B 1 352 ? -18.328 -16.516 -11.289 1 85.94 352 CYS B N 1
ATOM 8639 C CA . CYS B 1 352 ? -17.578 -16.688 -10.039 1 85.94 352 CYS B CA 1
ATOM 8640 C C . CYS B 1 352 ? -18.516 -16.594 -8.836 1 85.94 352 CYS B C 1
ATOM 8642 O O . CYS B 1 352 ? -19.203 -15.602 -8.648 1 85.94 352 CYS B O 1
ATOM 8644 N N . ILE B 1 353 ? -18.484 -17.594 -7.969 1 84.81 353 ILE B N 1
ATOM 8645 C CA . ILE B 1 353 ? -19.391 -17.703 -6.832 1 84.81 353 ILE B CA 1
ATOM 8646 C C . ILE B 1 353 ? -19.094 -16.594 -5.82 1 84.81 353 ILE B C 1
ATOM 8648 O O . ILE B 1 353 ? -20 -16.094 -5.164 1 84.81 353 ILE B O 1
ATOM 8652 N N . TRP B 1 354 ? -17.906 -16.266 -5.789 1 78.75 354 TRP B N 1
ATOM 8653 C CA . TRP B 1 354 ? -17.531 -15.234 -4.824 1 78.75 354 TRP B CA 1
ATOM 8654 C C . TRP B 1 354 ? -18.234 -13.914 -5.145 1 78.75 354 TRP B C 1
ATOM 8656 O O . TRP B 1 354 ? -18.719 -13.227 -4.238 1 78.75 354 TRP B O 1
ATOM 8666 N N . HIS B 1 355 ? -18.312 -13.523 -6.32 1 76.75 355 HIS B N 1
ATOM 8667 C CA . HIS B 1 355 ? -18.938 -12.273 -6.719 1 76.75 355 HIS B CA 1
ATOM 8668 C C . HIS B 1 355 ? -20.453 -12.312 -6.465 1 76.75 355 HIS B C 1
ATOM 8670 O O . HIS B 1 355 ? -21.047 -11.289 -6.145 1 76.75 355 HIS B O 1
ATOM 8676 N N . ILE B 1 356 ? -20.969 -13.477 -6.574 1 82.75 356 ILE B N 1
ATOM 8677 C CA . ILE B 1 356 ? -22.391 -13.641 -6.32 1 82.75 356 ILE B CA 1
ATOM 8678 C C . ILE B 1 356 ? -22.672 -13.5 -4.824 1 82.75 356 ILE B C 1
ATOM 8680 O O . ILE B 1 356 ? -23.547 -12.75 -4.418 1 82.75 356 ILE B O 1
ATOM 8684 N N . THR B 1 357 ? -21.891 -14.203 -4.02 1 83.25 357 THR B N 1
ATOM 8685 C CA . THR B 1 357 ? -22.141 -14.219 -2.582 1 83.25 357 THR B CA 1
ATOM 8686 C C . THR B 1 357 ? -21.734 -12.898 -1.946 1 83.25 357 THR B C 1
ATOM 8688 O O . THR B 1 357 ? -22.203 -12.547 -0.862 1 83.25 357 THR B O 1
ATOM 8691 N N . SER B 1 358 ? -20.828 -12.227 -2.59 1 74.75 358 SER B N 1
ATOM 8692 C CA . SER B 1 358 ? -20.422 -10.922 -2.072 1 74.75 358 SER B CA 1
ATOM 8693 C C . SER B 1 358 ? -21.594 -9.945 -2.057 1 74.75 358 SER B C 1
ATOM 8695 O O . SER B 1 358 ? -21.594 -8.984 -1.285 1 74.75 358 SER B O 1
ATOM 8697 N N . LYS B 1 359 ? -22.625 -10.211 -2.82 1 77.38 359 LYS B N 1
ATOM 8698 C CA . LYS B 1 359 ? -23.797 -9.344 -2.918 1 77.38 359 LYS B CA 1
ATOM 8699 C C . LYS B 1 359 ? -24.844 -9.719 -1.881 1 77.38 359 LYS B C 1
ATOM 8701 O O . LYS B 1 359 ? -25.828 -8.992 -1.687 1 77.38 359 LYS B O 1
ATOM 8706 N N . PHE B 1 360 ? -24.688 -10.797 -1.187 1 80.94 360 PHE B N 1
ATOM 8707 C CA . PHE B 1 360 ? -25.688 -11.352 -0.283 1 80.94 360 PHE B CA 1
ATOM 8708 C C . PHE B 1 360 ? -25.984 -10.383 0.853 1 80.94 360 PHE B C 1
ATOM 8710 O O . PHE B 1 360 ? -27.141 -10.234 1.267 1 80.94 360 PHE B O 1
ATOM 8717 N N . SER B 1 361 ? -24.875 -9.812 1.253 1 72.56 361 SER B N 1
ATOM 8718 C CA . SER B 1 361 ? -25.078 -8.898 2.377 1 72.56 361 SER B CA 1
ATOM 8719 C C . SER B 1 361 ? -26.062 -7.797 2.025 1 72.56 361 SER B C 1
ATOM 8721 O O . SER B 1 361 ? -26.953 -7.465 2.822 1 72.56 361 SER B O 1
ATOM 8723 N N . GLY B 1 362 ? -25.969 -7.301 0.777 1 69.88 362 GLY B N 1
ATOM 8724 C CA . GLY B 1 362 ? -26.875 -6.25 0.326 1 69.88 362 GLY B CA 1
ATOM 8725 C C . GLY B 1 362 ? -28.266 -6.758 0.02 1 69.88 362 GLY B C 1
ATOM 8726 O O . GLY B 1 362 ? -29.25 -6.051 0.247 1 69.88 362 GLY B O 1
ATOM 8727 N N . TRP B 1 363 ? -28.375 -8 -0.338 1 75.69 363 TRP B N 1
ATOM 8728 C CA . TRP B 1 363 ? -29.641 -8.562 -0.803 1 75.69 363 TRP B CA 1
ATOM 8729 C C . TRP B 1 363 ? -30.484 -9.047 0.37 1 75.69 363 TRP B C 1
ATOM 8731 O O . TRP B 1 363 ? -31.703 -8.875 0.375 1 75.69 363 TRP B O 1
ATOM 8741 N N . PHE B 1 364 ? -29.781 -9.688 1.405 1 81.12 364 PHE B N 1
ATOM 8742 C CA . PHE B 1 364 ? -30.578 -10.547 2.277 1 81.12 364 PHE B CA 1
ATOM 8743 C C . PHE B 1 364 ? -30.453 -10.102 3.73 1 81.12 364 PHE B C 1
ATOM 8745 O O . PHE B 1 364 ? -31.203 -10.57 4.59 1 81.12 364 PHE B O 1
ATOM 8752 N N . THR B 1 365 ? -29.484 -9.336 3.938 1 67.31 365 THR B N 1
ATOM 8753 C CA . THR B 1 365 ? -29.312 -8.977 5.34 1 67.31 365 THR B CA 1
ATOM 8754 C C . THR B 1 365 ? -30.562 -8.312 5.898 1 67.31 365 THR B C 1
ATOM 8756 O O . THR B 1 365 ? -30.969 -8.602 7.02 1 67.31 365 THR B O 1
ATOM 8759 N N . ALA B 1 366 ? -31.188 -7.527 5.074 1 61.44 366 ALA B N 1
ATOM 8760 C CA . ALA B 1 366 ? -32.375 -6.793 5.504 1 61.44 366 ALA B CA 1
ATOM 8761 C C . ALA B 1 366 ? -33.562 -7.723 5.645 1 61.44 366 ALA B C 1
ATOM 8763 O O . ALA B 1 366 ? -34.406 -7.547 6.535 1 61.44 366 ALA B O 1
ATOM 8764 N N . VAL B 1 367 ? -33.625 -8.68 4.922 1 74.94 367 VAL B N 1
ATOM 8765 C CA . VAL B 1 367 ? -34.781 -9.555 4.836 1 74.94 367 VAL B CA 1
ATOM 8766 C C . VAL B 1 367 ? -34.688 -10.68 5.863 1 74.94 367 VAL B C 1
ATOM 8768 O O . VAL B 1 367 ? -35.656 -11.008 6.543 1 74.94 367 VAL B O 1
ATOM 8771 N N . LEU B 1 368 ? -33.531 -11.266 6.047 1 81.94 368 LEU B N 1
ATOM 8772 C CA . LEU B 1 368 ? -33.375 -12.477 6.84 1 81.94 368 LEU B CA 1
ATOM 8773 C C . LEU B 1 368 ? -32.844 -12.148 8.242 1 81.94 368 LEU B C 1
ATOM 8775 O O . LEU B 1 368 ? -33.062 -12.93 9.172 1 81.94 368 LEU B O 1
ATOM 8779 N N . ARG B 1 369 ? -32.281 -11.125 8.383 1 67.25 369 ARG B N 1
ATOM 8780 C CA . ARG B 1 369 ? -31.812 -10.648 9.68 1 67.25 369 ARG B CA 1
ATOM 8781 C C . ARG B 1 369 ? -30.969 -11.703 10.383 1 67.25 369 ARG B C 1
ATOM 8783 O O . ARG B 1 369 ? -29.906 -12.094 9.883 1 67.25 369 ARG B O 1
ATOM 8790 N N . ASP B 1 370 ? -31.531 -12.273 11.477 1 69.44 370 ASP B N 1
ATOM 8791 C CA . ASP B 1 370 ? -30.812 -13.242 12.297 1 69.44 370 ASP B CA 1
ATOM 8792 C C . ASP B 1 370 ? -30.609 -14.555 11.555 1 69.44 370 ASP B C 1
ATOM 8794 O O . ASP B 1 370 ? -29.703 -15.328 11.875 1 69.44 370 ASP B O 1
ATOM 8798 N N . GLN B 1 371 ? -31.422 -14.656 10.562 1 82.94 371 GLN B N 1
ATOM 8799 C CA . GLN B 1 371 ? -31.359 -15.914 9.828 1 82.94 371 GLN B CA 1
ATOM 8800 C C . GLN B 1 371 ? -30.375 -15.82 8.664 1 82.94 371 GLN B C 1
ATOM 8802 O O . GLN B 1 371 ? -30.188 -16.781 7.922 1 82.94 371 GLN B O 1
ATOM 8807 N N . TYR B 1 372 ? -29.719 -14.703 8.594 1 81.69 372 TYR B N 1
ATOM 8808 C CA . TYR B 1 372 ? -28.828 -14.477 7.457 1 81.69 372 TYR B CA 1
ATOM 8809 C C . TYR B 1 372 ? -27.688 -15.484 7.449 1 81.69 372 TYR B C 1
ATOM 8811 O O . TYR B 1 372 ? -27.375 -16.062 6.406 1 81.69 372 TYR B O 1
ATOM 8819 N N . GLN B 1 373 ? -27.141 -15.695 8.594 1 80.5 373 GLN B N 1
ATOM 8820 C CA . GLN B 1 373 ? -26.031 -16.625 8.664 1 80.5 373 GLN B CA 1
ATOM 8821 C C . GLN B 1 373 ? -26.469 -18.047 8.352 1 80.5 373 GLN B C 1
ATOM 8823 O O . GLN B 1 373 ? -25.75 -18.797 7.695 1 80.5 373 GLN B O 1
ATOM 8828 N N . ALA B 1 374 ? -27.578 -18.328 8.867 1 85.38 374 ALA B N 1
ATOM 8829 C CA . ALA B 1 374 ? -28.125 -19.656 8.586 1 85.38 374 ALA B CA 1
ATOM 8830 C C . ALA B 1 374 ? -28.438 -19.812 7.102 1 85.38 374 ALA B C 1
ATOM 8832 O O . ALA B 1 374 ? -28.203 -20.891 6.523 1 85.38 374 ALA B O 1
ATOM 8833 N N . TRP B 1 375 ? -28.844 -18.797 6.562 1 89.38 375 TRP B N 1
ATOM 8834 C CA . TRP B 1 375 ? -29.125 -18.781 5.133 1 89.38 375 TRP B CA 1
ATOM 8835 C C . TRP B 1 375 ? -27.859 -19 4.32 1 89.38 375 TRP B C 1
ATOM 8837 O O . TRP B 1 375 ? -27.844 -19.781 3.373 1 89.38 375 TRP B O 1
ATOM 8847 N N . CYS B 1 376 ? -26.812 -18.312 4.668 1 86.5 376 CYS B N 1
ATOM 8848 C CA . CYS B 1 376 ? -25.547 -18.453 3.959 1 86.5 376 CYS B CA 1
ATOM 8849 C C . CYS B 1 376 ? -25.031 -19.891 4.055 1 86.5 376 CYS B C 1
ATOM 8851 O O . CYS B 1 376 ? -24.547 -20.438 3.062 1 86.5 376 CYS B O 1
ATOM 8853 N N . ALA B 1 377 ? -25.172 -20.469 5.176 1 85.56 377 ALA B N 1
ATOM 8854 C CA . ALA B 1 377 ? -24.719 -21.828 5.375 1 85.56 377 ALA B CA 1
ATOM 8855 C C . ALA B 1 377 ? -25.531 -22.812 4.512 1 85.56 377 ALA B C 1
ATOM 8857 O O . ALA B 1 377 ? -24.953 -23.672 3.852 1 85.56 377 ALA B O 1
ATOM 8858 N N . ASP B 1 378 ? -26.781 -22.609 4.559 1 90.19 378 ASP B N 1
ATOM 8859 C CA . ASP B 1 378 ? -27.641 -23.484 3.77 1 90.19 378 ASP B CA 1
ATOM 8860 C C . ASP B 1 378 ? -27.391 -23.297 2.273 1 90.19 378 ASP B C 1
ATOM 8862 O O . ASP B 1 378 ? -27.453 -24.25 1.501 1 90.19 378 ASP B O 1
ATOM 8866 N N . PHE B 1 379 ? -27.094 -22.062 1.95 1 90.44 379 PHE B N 1
ATOM 8867 C CA . PHE B 1 379 ? -26.812 -21.781 0.549 1 90.44 379 PHE B CA 1
ATOM 8868 C C . PHE B 1 379 ? -25.547 -22.5 0.092 1 90.44 379 PHE B C 1
ATOM 8870 O O . PHE B 1 379 ? -25.516 -23.062 -1.004 1 90.44 379 PHE B O 1
ATOM 8877 N N . TYR B 1 380 ? -24.625 -22.516 0.85 1 87.44 380 TYR B N 1
ATOM 8878 C CA . TYR B 1 380 ? -23.391 -23.188 0.482 1 87.44 380 TYR B CA 1
ATOM 8879 C C . TYR B 1 380 ? -23.562 -24.703 0.488 1 87.44 380 TYR B C 1
ATOM 8881 O O . TYR B 1 380 ? -22.922 -25.422 -0.292 1 87.44 380 TYR B O 1
ATOM 8889 N N . GLU B 1 381 ? -24.359 -25.125 1.37 1 87.56 381 GLU B N 1
ATOM 8890 C CA . GLU B 1 381 ? -24.688 -26.547 1.31 1 87.56 381 GLU B CA 1
ATOM 8891 C C . GLU B 1 381 ? -25.359 -26.906 -0.014 1 87.56 381 GLU B C 1
ATOM 8893 O O . GLU B 1 381 ? -25.078 -27.953 -0.597 1 87.56 381 GLU B O 1
ATOM 8898 N N . LEU B 1 382 ? -26.203 -25.969 -0.355 1 90 382 LEU B N 1
ATOM 8899 C CA . LEU B 1 382 ? -26.844 -26.125 -1.657 1 90 382 LEU B CA 1
ATOM 8900 C C . LEU B 1 382 ? -25.812 -26.109 -2.775 1 90 382 LEU B C 1
ATOM 8902 O O . LEU B 1 382 ? -25.906 -26.891 -3.729 1 90 382 LEU B O 1
ATOM 8906 N N . TYR B 1 383 ? -24.859 -25.266 -2.629 1 88.31 383 TYR B N 1
ATOM 8907 C CA . TYR B 1 383 ? -23.812 -25.078 -3.623 1 88.31 383 TYR B CA 1
ATOM 8908 C C . TYR B 1 383 ? -22.953 -26.328 -3.766 1 88.31 383 TYR B C 1
ATOM 8910 O O . TYR B 1 383 ? -22.469 -26.625 -4.855 1 88.31 383 TYR B O 1
ATOM 8918 N N . HIS B 1 384 ? -22.844 -27.125 -2.742 1 85.44 384 HIS B N 1
ATOM 8919 C CA . HIS B 1 384 ? -21.922 -28.266 -2.744 1 85.44 384 HIS B CA 1
ATOM 8920 C C . HIS B 1 384 ? -22.656 -29.547 -3.129 1 85.44 384 HIS B C 1
ATOM 8922 O O . HIS B 1 384 ? -22.031 -30.625 -3.193 1 85.44 384 HIS B O 1
ATOM 8928 N N . LEU B 1 385 ? -23.891 -29.359 -3.43 1 86.5 385 LEU B N 1
ATOM 8929 C CA . LEU B 1 385 ? -24.641 -30.531 -3.863 1 86.5 385 LEU B CA 1
ATOM 8930 C C . LEU B 1 385 ? -24.141 -31.016 -5.219 1 86.5 385 LEU B C 1
ATOM 8932 O O . LEU B 1 385 ? -23.703 -30.219 -6.051 1 86.5 385 LEU B O 1
ATOM 8936 N N . GLU B 1 386 ? -24.156 -32.312 -5.547 1 84.5 386 GLU B N 1
ATOM 8937 C CA . GLU B 1 386 ? -23.469 -32.938 -6.684 1 84.5 386 GLU B CA 1
ATOM 8938 C C . GLU B 1 386 ? -24.406 -33.062 -7.879 1 84.5 386 GLU B C 1
ATOM 8940 O O . GLU B 1 386 ? -23.984 -32.875 -9.023 1 84.5 386 GLU B O 1
ATOM 8945 N N . THR B 1 387 ? -25.672 -33.406 -7.625 1 87.56 387 THR B N 1
ATOM 8946 C CA . THR B 1 387 ? -26.562 -33.688 -8.742 1 87.56 387 THR B CA 1
ATOM 8947 C C . THR B 1 387 ? -27.625 -32.625 -8.898 1 87.56 387 THR B C 1
ATOM 8949 O O . THR B 1 387 ? -28.062 -32 -7.914 1 87.56 387 THR B O 1
ATOM 8952 N N . PRO B 1 388 ? -27.984 -32.344 -10.211 1 92 388 PRO B N 1
ATOM 8953 C CA . PRO B 1 388 ? -29.016 -31.359 -10.477 1 92 388 PRO B CA 1
ATOM 8954 C C . PRO B 1 388 ? -30.344 -31.672 -9.781 1 92 388 PRO B C 1
ATOM 8956 O O . PRO B 1 388 ? -31.031 -30.766 -9.305 1 92 388 PRO B O 1
ATOM 8959 N N . GLN B 1 389 ? -30.703 -32.969 -9.703 1 90.25 389 GLN B N 1
ATOM 8960 C CA . GLN B 1 389 ? -31.953 -33.344 -9.062 1 90.25 389 GLN B CA 1
ATOM 8961 C C . GLN B 1 389 ? -31.953 -33 -7.578 1 90.25 389 GLN B C 1
ATOM 8963 O O . GLN B 1 389 ? -32.938 -32.469 -7.055 1 90.25 389 GLN B O 1
ATOM 8968 N N . GLU B 1 390 ? -30.891 -33.344 -6.98 1 89.69 390 GLU B N 1
ATOM 8969 C CA . GLU B 1 390 ? -30.766 -33 -5.57 1 89.69 390 GLU B CA 1
ATOM 8970 C C . GLU B 1 390 ? -30.875 -31.5 -5.363 1 89.69 390 GLU B C 1
ATOM 8972 O O . GLU B 1 390 ? -31.484 -31.031 -4.402 1 89.69 390 GLU B O 1
ATOM 8977 N N . PHE B 1 391 ? -30.266 -30.781 -6.285 1 93.88 391 PHE B N 1
ATOM 8978 C CA . PHE B 1 391 ? -30.266 -29.328 -6.168 1 93.88 391 PHE B CA 1
ATOM 8979 C C . PHE B 1 391 ? -31.688 -28.781 -6.277 1 93.88 391 PHE B C 1
ATOM 8981 O O . PHE B 1 391 ? -32.094 -27.938 -5.473 1 93.88 391 PHE B O 1
ATOM 8988 N N . GLU B 1 392 ? -32.406 -29.266 -7.215 1 94.44 392 GLU B N 1
ATOM 8989 C CA . GLU B 1 392 ? -33.781 -28.781 -7.434 1 94.44 392 GLU B CA 1
ATOM 8990 C C . GLU B 1 392 ? -34.656 -29.047 -6.223 1 94.44 392 GLU B C 1
ATOM 8992 O O . GLU B 1 392 ? -35.438 -28.188 -5.805 1 94.44 392 GLU B O 1
ATOM 8997 N N . ASP B 1 393 ? -34.5 -30.188 -5.617 1 92.56 393 ASP B N 1
ATOM 8998 C CA . ASP B 1 393 ? -35.281 -30.562 -4.453 1 92.56 393 ASP B CA 1
ATOM 8999 C C . ASP B 1 393 ? -34.906 -29.719 -3.236 1 92.56 393 ASP B C 1
ATOM 9001 O O . ASP B 1 393 ? -35.781 -29.188 -2.555 1 92.56 393 ASP B O 1
ATOM 9005 N N . HIS B 1 394 ? -33.656 -29.672 -3.061 1 93.69 394 HIS B N 1
ATOM 9006 C CA . HIS B 1 394 ? -33.219 -28.953 -1.872 1 93.69 394 HIS B CA 1
ATOM 9007 C C . HIS B 1 394 ? -33.406 -27.453 -2.018 1 93.69 394 HIS B C 1
ATOM 9009 O O . HIS B 1 394 ? -33.625 -26.75 -1.025 1 93.69 394 HIS B O 1
ATOM 9015 N N . TRP B 1 395 ? -33.25 -26.969 -3.299 1 94.88 395 TRP B N 1
ATOM 9016 C CA . TRP B 1 395 ? -33.469 -25.547 -3.551 1 94.88 395 TRP B CA 1
ATOM 9017 C C . TRP B 1 395 ? -34.844 -25.109 -3.092 1 94.88 395 TRP B C 1
ATOM 9019 O O . TRP B 1 395 ? -34.969 -24.125 -2.367 1 94.88 395 TRP B O 1
ATOM 9029 N N . THR B 1 396 ? -35.875 -25.891 -3.352 1 93.38 396 THR B N 1
ATOM 9030 C CA . THR B 1 396 ? -37.25 -25.578 -3.002 1 93.38 396 THR B CA 1
ATOM 9031 C C . THR B 1 396 ? -37.438 -25.609 -1.489 1 93.38 396 THR B C 1
ATOM 9033 O O . THR B 1 396 ? -38.125 -24.75 -0.926 1 93.38 396 THR B O 1
ATOM 9036 N N . GLN B 1 397 ? -36.781 -26.516 -0.916 1 93.38 397 GLN B N 1
ATOM 9037 C CA . GLN B 1 397 ? -36.906 -26.672 0.53 1 93.38 397 GLN B CA 1
ATOM 9038 C C . GLN B 1 397 ? -36.281 -25.5 1.265 1 93.38 397 GLN B C 1
ATOM 9040 O O . GLN B 1 397 ? -36.844 -24.969 2.209 1 93.38 397 GLN B O 1
ATOM 9045 N N . VAL B 1 398 ? -35.094 -25.172 0.84 1 93.62 398 VAL B N 1
ATOM 9046 C CA . VAL B 1 398 ? -34.344 -24.125 1.519 1 93.62 398 VAL B CA 1
ATOM 9047 C C . VAL B 1 398 ? -35.031 -22.781 1.316 1 93.62 398 VAL B C 1
ATOM 9049 O O . VAL B 1 398 ? -35.125 -21.984 2.254 1 93.62 398 VAL B O 1
ATOM 9052 N N . ILE B 1 399 ? -35.5 -22.531 0.149 1 93.44 399 ILE B N 1
ATOM 9053 C CA . ILE B 1 399 ? -36.156 -21.266 -0.144 1 93.44 399 ILE B CA 1
ATOM 9054 C C . ILE B 1 399 ? -37.438 -21.156 0.672 1 93.44 399 ILE B C 1
ATOM 9056 O O . ILE B 1 399 ? -37.781 -20.078 1.173 1 93.44 399 ILE B O 1
ATOM 9060 N N . ALA B 1 400 ? -38.125 -22.281 0.839 1 91.56 400 ALA B N 1
ATOM 9061 C CA . ALA B 1 400 ? -39.344 -22.297 1.644 1 91.56 400 ALA B CA 1
ATOM 9062 C C . ALA B 1 400 ? -39.031 -22.062 3.119 1 91.56 400 ALA B C 1
ATOM 9064 O O . ALA B 1 400 ? -39.781 -21.391 3.82 1 91.56 400 ALA B O 1
ATOM 9065 N N . LYS B 1 401 ? -37.938 -22.609 3.467 1 92.38 401 LYS B N 1
ATOM 9066 C CA . LYS B 1 401 ? -37.531 -22.484 4.859 1 92.38 401 LYS B CA 1
ATOM 9067 C C . LYS B 1 401 ? -37.344 -21.031 5.254 1 92.38 401 LYS B C 1
ATOM 9069 O O . LYS B 1 401 ? -37.656 -20.641 6.379 1 92.38 401 LYS B O 1
ATOM 9074 N N . TYR B 1 402 ? -36.875 -20.219 4.359 1 92.62 402 TYR B N 1
ATOM 9075 C CA . TYR B 1 402 ? -36.594 -18.828 4.68 1 92.62 402 TYR B CA 1
ATOM 9076 C C . TYR B 1 402 ? -37.625 -17.891 4.055 1 92.62 402 TYR B C 1
ATOM 9078 O O . TYR B 1 402 ? -37.469 -16.672 4.086 1 92.62 402 TYR B O 1
ATOM 9086 N N . ASN B 1 403 ? -38.625 -18.375 3.445 1 88.75 403 ASN B N 1
ATOM 9087 C CA . ASN B 1 403 ? -39.719 -17.641 2.836 1 88.75 403 ASN B CA 1
ATOM 9088 C C . ASN B 1 403 ? -39.219 -16.641 1.789 1 88.75 403 ASN B C 1
ATOM 9090 O O . ASN B 1 403 ? -39.594 -15.469 1.82 1 88.75 403 ASN B O 1
ATOM 9094 N N . LEU B 1 404 ? -38.312 -17.125 0.945 1 90.81 404 LEU B N 1
ATOM 9095 C CA . LEU B 1 404 ? -37.688 -16.25 -0.051 1 90.81 404 LEU B CA 1
ATOM 9096 C C . LEU B 1 404 ? -38.219 -16.547 -1.444 1 90.81 404 LEU B C 1
ATOM 9098 O O . LEU B 1 404 ? -37.594 -16.234 -2.447 1 90.81 404 LEU B O 1
ATOM 9102 N N . GLN B 1 405 ? -39.375 -17.125 -1.605 1 88.94 405 GLN B N 1
ATOM 9103 C CA . GLN B 1 405 ? -39.938 -17.547 -2.881 1 88.94 405 GLN B CA 1
ATOM 9104 C C . GLN B 1 405 ? -40.219 -16.359 -3.791 1 88.94 405 GLN B C 1
ATOM 9106 O O . GLN B 1 405 ? -40.031 -16.438 -5.008 1 88.94 405 GLN B O 1
ATOM 9111 N N . SER B 1 406 ? -40.562 -15.289 -3.191 1 86.81 406 SER B N 1
ATOM 9112 C CA . SER B 1 406 ? -40.938 -14.133 -3.994 1 86.81 406 SER B CA 1
ATOM 9113 C C . SER B 1 406 ? -39.812 -13.109 -4.062 1 86.81 406 SER B C 1
ATOM 9115 O O . SER B 1 406 ? -39.969 -12.047 -4.676 1 86.81 406 SER B O 1
ATOM 9117 N N . ASN B 1 407 ? -38.75 -13.461 -3.512 1 88.94 407 ASN B N 1
ATOM 9118 C CA . ASN B 1 407 ? -37.625 -12.531 -3.529 1 88.94 407 ASN B CA 1
ATOM 9119 C C . ASN B 1 407 ? -37 -12.438 -4.918 1 88.94 407 ASN B C 1
ATOM 9121 O O . ASN B 1 407 ? -36.656 -13.461 -5.523 1 88.94 407 ASN B O 1
ATOM 9125 N N . LYS B 1 408 ? -36.844 -11.273 -5.379 1 87.5 408 LYS B N 1
ATOM 9126 C CA . LYS B 1 408 ? -36.406 -11.023 -6.742 1 87.5 408 LYS B CA 1
ATOM 9127 C C . LYS B 1 408 ? -35 -11.57 -6.949 1 87.5 408 LYS B C 1
ATOM 9129 O O . LYS B 1 408 ? -34.688 -12.109 -8.008 1 87.5 408 LYS B O 1
ATOM 9134 N N . HIS B 1 409 ? -34.156 -11.383 -5.969 1 88.69 409 HIS B N 1
ATOM 9135 C CA . HIS B 1 409 ? -32.75 -11.836 -6.082 1 88.69 409 HIS B CA 1
ATOM 9136 C C . HIS B 1 409 ? -32.688 -13.359 -6.125 1 88.69 409 HIS B C 1
ATOM 9138 O O . HIS B 1 409 ? -31.875 -13.914 -6.867 1 88.69 409 HIS B O 1
ATOM 9144 N N . VAL B 1 410 ? -33.531 -13.992 -5.348 1 92.19 410 VAL B N 1
ATOM 9145 C CA . VAL B 1 410 ? -33.531 -15.453 -5.305 1 92.19 410 VAL B CA 1
ATOM 9146 C C . VAL B 1 410 ? -34.094 -16 -6.613 1 92.19 410 VAL B C 1
ATOM 9148 O O . VAL B 1 410 ? -33.562 -16.984 -7.148 1 92.19 410 VAL B O 1
ATOM 9151 N N . ILE B 1 411 ? -35.062 -15.375 -7.121 1 91.5 411 ILE B N 1
ATOM 9152 C CA . ILE B 1 411 ? -35.625 -15.773 -8.406 1 91.5 411 ILE B CA 1
ATOM 9153 C C . ILE B 1 411 ? -34.594 -15.594 -9.508 1 91.5 411 ILE B C 1
ATOM 9155 O O . ILE B 1 411 ? -34.438 -16.469 -10.367 1 91.5 411 ILE B O 1
ATOM 9159 N N . GLY B 1 412 ? -33.906 -14.484 -9.43 1 90.62 412 GLY B N 1
ATOM 9160 C CA . GLY B 1 412 ? -32.844 -14.234 -10.398 1 90.62 412 GLY B CA 1
ATOM 9161 C C . GLY B 1 412 ? -31.734 -15.266 -10.352 1 90.62 412 GLY B C 1
ATOM 9162 O O . GLY B 1 412 ? -31.234 -15.688 -11.391 1 90.62 412 GLY B O 1
ATOM 9163 N N . LEU B 1 413 ? -31.375 -15.641 -9.156 1 91.94 413 LEU B N 1
ATOM 9164 C CA . LEU B 1 413 ? -30.328 -16.641 -8.977 1 91.94 413 LEU B CA 1
ATOM 9165 C C . LEU B 1 413 ? -30.75 -17.984 -9.555 1 91.94 413 LEU B C 1
ATOM 9167 O O . LEU B 1 413 ? -29.922 -18.703 -10.125 1 91.94 413 LEU B O 1
ATOM 9171 N N . TYR B 1 414 ? -31.984 -18.281 -9.344 1 93.75 414 TYR B N 1
ATOM 9172 C CA . TYR B 1 414 ? -32.5 -19.547 -9.859 1 93.75 414 TYR B CA 1
ATOM 9173 C C . TYR B 1 414 ? -32.531 -19.531 -11.383 1 93.75 414 TYR B C 1
ATOM 9175 O O . TYR B 1 414 ? -32.25 -20.562 -12.023 1 93.75 414 TYR B O 1
ATOM 9183 N N . GLU B 1 415 ? -32.781 -18.438 -11.961 1 91.56 415 GLU B N 1
ATOM 9184 C CA . GLU B 1 415 ? -32.875 -18.328 -13.414 1 91.56 415 GLU B CA 1
ATOM 9185 C C . GLU B 1 415 ? -31.5 -18.547 -14.062 1 91.56 415 GLU B C 1
ATOM 9187 O O . GLU B 1 415 ? -31.422 -19.109 -15.156 1 91.56 415 GLU B O 1
ATOM 9192 N N . ILE B 1 416 ? -30.5 -18.156 -13.391 1 92.06 416 ILE B N 1
ATOM 9193 C CA . ILE B 1 416 ? -29.172 -18.297 -13.953 1 92.06 416 ILE B CA 1
ATOM 9194 C C . ILE B 1 416 ? -28.438 -19.453 -13.289 1 92.06 416 ILE B C 1
ATOM 9196 O O . ILE B 1 416 ? -27.219 -19.469 -13.219 1 92.06 416 ILE B O 1
ATOM 9200 N N . LYS B 1 417 ? -29.125 -20.422 -12.758 1 93.19 417 LYS B N 1
ATOM 9201 C CA . LYS B 1 417 ? -28.562 -21.547 -12.016 1 93.19 417 LYS B CA 1
ATOM 9202 C C . LYS B 1 417 ? -27.547 -22.312 -12.852 1 93.19 417 LYS B C 1
ATOM 9204 O O . LYS B 1 417 ? -26.594 -22.875 -12.32 1 93.19 417 LYS B O 1
ATOM 9209 N N . HIS B 1 418 ? -27.641 -22.297 -14.133 1 92.62 418 HIS B N 1
ATOM 9210 C CA . HIS B 1 418 ? -26.766 -23.047 -15.031 1 92.62 418 HIS B CA 1
ATOM 9211 C C . HIS B 1 418 ? -25.391 -22.406 -15.141 1 92.62 418 HIS B C 1
ATOM 9213 O O . HIS B 1 418 ? -24.453 -23.016 -15.648 1 92.62 418 HIS B O 1
ATOM 9219 N N . PHE B 1 419 ? -25.297 -21.188 -14.57 1 92.88 419 PHE B N 1
ATOM 9220 C CA . PHE B 1 419 ? -24.047 -20.453 -14.727 1 92.88 419 PHE B CA 1
ATOM 9221 C C . PHE B 1 419 ? -23.25 -20.453 -13.43 1 92.88 419 PHE B C 1
ATOM 9223 O O . PHE B 1 419 ? -22.078 -20.062 -13.422 1 92.88 419 PHE B O 1
ATOM 9230 N N . TRP B 1 420 ? -23.859 -20.891 -12.312 1 90.88 420 TRP B N 1
ATOM 9231 C CA . TRP B 1 420 ? -23.078 -20.734 -11.086 1 90.88 420 TRP B CA 1
ATOM 9232 C C . TRP B 1 420 ? -23.188 -21.969 -10.203 1 90.88 420 TRP B C 1
ATOM 9234 O O . TRP B 1 420 ? -22.359 -22.172 -9.312 1 90.88 420 TRP B O 1
ATOM 9244 N N . VAL B 1 421 ? -24.172 -22.812 -10.398 1 92.31 421 VAL B N 1
ATOM 9245 C CA . VAL B 1 421 ? -24.359 -24 -9.57 1 92.31 421 VAL B CA 1
ATOM 9246 C C . VAL B 1 421 ? -23.438 -25.125 -10.062 1 92.31 421 VAL B C 1
ATOM 9248 O O . VAL B 1 421 ? -23.562 -25.562 -11.211 1 92.31 421 VAL B O 1
ATOM 9251 N N . PRO B 1 422 ? -22.625 -25.609 -9.242 1 90.25 422 PRO B N 1
ATOM 9252 C CA . PRO B 1 422 ? -21.688 -26.672 -9.648 1 90.25 422 PRO B CA 1
ATOM 9253 C C . PRO B 1 422 ? -22.391 -27.922 -10.156 1 90.25 422 PRO B C 1
ATOM 9255 O O . PRO B 1 422 ? -21.875 -28.609 -11.039 1 90.25 422 PRO B O 1
ATOM 9258 N N . ALA B 1 423 ? -23.562 -28.25 -9.609 1 91.38 423 ALA B N 1
ATOM 9259 C CA . ALA B 1 423 ? -24.281 -29.453 -10.039 1 91.38 423 ALA B CA 1
ATOM 9260 C C . ALA B 1 423 ? -24.5 -29.438 -11.547 1 91.38 423 ALA B C 1
ATOM 9262 O O . ALA B 1 423 ? -24.516 -30.484 -12.188 1 91.38 423 ALA B O 1
ATOM 9263 N N . TYR B 1 424 ? -24.656 -28.25 -12.102 1 92.81 424 TYR B N 1
ATOM 9264 C CA . TYR B 1 424 ? -24.875 -28.125 -13.539 1 92.81 424 TYR B CA 1
ATOM 9265 C C . TYR B 1 424 ? -23.562 -27.891 -14.273 1 92.81 424 TYR B C 1
ATOM 9267 O O . TYR B 1 424 ? -23.531 -27.891 -15.508 1 92.81 424 TYR B O 1
ATOM 9275 N N . LEU B 1 425 ? -22.5 -27.688 -13.578 1 92.5 425 LEU B N 1
ATOM 9276 C CA . LEU B 1 425 ? -21.234 -27.297 -14.188 1 92.5 425 LEU B CA 1
ATOM 9277 C C . LEU B 1 425 ? -20.219 -28.422 -14.086 1 92.5 425 LEU B C 1
ATOM 9279 O O . LEU B 1 425 ? -19.203 -28.406 -14.797 1 92.5 425 LEU B O 1
ATOM 9283 N N . ARG B 1 426 ? -20.375 -29.375 -13.344 1 91.44 426 ARG B N 1
ATOM 9284 C CA . ARG B 1 426 ? -19.375 -30.406 -13.031 1 91.44 426 ARG B CA 1
ATOM 9285 C C . ARG B 1 426 ? -19.094 -31.281 -14.25 1 91.44 426 ARG B C 1
ATOM 9287 O O . ARG B 1 426 ? -18.078 -31.984 -14.297 1 91.44 426 ARG B O 1
ATOM 9294 N N . ASP B 1 427 ? -19.922 -31.156 -15.234 1 90.94 427 ASP B N 1
ATOM 9295 C CA . ASP B 1 427 ? -19.703 -31.922 -16.453 1 90.94 427 ASP B CA 1
ATOM 9296 C C . ASP B 1 427 ? -18.625 -31.266 -17.328 1 90.94 427 ASP B C 1
ATOM 9298 O O . ASP B 1 427 ? -18.141 -31.891 -18.281 1 90.94 427 ASP B O 1
ATOM 9302 N N . PHE B 1 428 ? -18.312 -30.156 -16.969 1 93.38 428 PHE B N 1
ATOM 9303 C CA . PHE B 1 428 ? -17.344 -29.406 -17.766 1 93.38 428 PHE B CA 1
ATOM 9304 C C . PHE B 1 428 ? -16.016 -29.25 -17 1 93.38 428 PHE B C 1
ATOM 9306 O O . PHE B 1 428 ? -16 -29.297 -15.773 1 93.38 428 PHE B O 1
ATOM 9313 N N . PHE B 1 429 ? -14.977 -29.062 -17.734 1 93.44 429 PHE B N 1
ATOM 9314 C CA . PHE B 1 429 ? -13.648 -28.984 -17.125 1 93.44 429 PHE B CA 1
ATOM 9315 C C . PHE B 1 429 ? -13.328 -27.562 -16.688 1 93.44 429 PHE B C 1
ATOM 9317 O O . PHE B 1 429 ? -13.242 -26.656 -17.516 1 93.44 429 PHE B O 1
ATOM 9324 N N . PHE B 1 430 ? -13.102 -27.375 -15.383 1 91 430 PHE B N 1
ATOM 9325 C CA . PHE B 1 430 ? -12.773 -26.062 -14.859 1 91 430 PHE B CA 1
ATOM 9326 C C . PHE B 1 430 ? -11.438 -26.094 -14.125 1 91 430 PHE B C 1
ATOM 9328 O O . PHE B 1 430 ? -11.062 -25.109 -13.477 1 91 430 PHE B O 1
ATOM 9335 N N . GLY B 1 431 ? -10.703 -27.188 -14.258 1 87.25 431 GLY B N 1
ATOM 9336 C CA . GLY B 1 431 ? -9.422 -27.297 -13.57 1 87.25 431 GLY B CA 1
ATOM 9337 C C . GLY B 1 431 ? -9.523 -27.062 -12.078 1 87.25 431 GLY B C 1
ATOM 9338 O O . GLY B 1 431 ? -8.586 -26.547 -11.461 1 87.25 431 GLY B O 1
ATOM 9339 N N . GLY B 1 432 ? -10.672 -27.266 -11.523 1 82.44 432 GLY B N 1
ATOM 9340 C CA . GLY B 1 432 ? -10.891 -27.094 -10.094 1 82.44 432 GLY B CA 1
ATOM 9341 C C . GLY B 1 432 ? -11.156 -25.656 -9.695 1 82.44 432 GLY B C 1
ATOM 9342 O O . GLY B 1 432 ? -11.344 -25.359 -8.516 1 82.44 432 GLY B O 1
ATOM 9343 N N . MET B 1 433 ? -11.188 -24.734 -10.602 1 80.88 433 MET B N 1
ATOM 9344 C CA . MET B 1 433 ? -11.359 -23.312 -10.289 1 80.88 433 MET B CA 1
ATOM 9345 C C . MET B 1 433 ? -12.828 -22.969 -10.133 1 80.88 433 MET B C 1
ATOM 9347 O O . MET B 1 433 ? -13.656 -23.328 -10.969 1 80.88 433 MET B O 1
ATOM 9351 N N . THR B 1 434 ? -13.195 -22.453 -8.867 1 68.88 434 THR B N 1
ATOM 9352 C CA . THR B 1 434 ? -14.57 -21.984 -8.672 1 68.88 434 THR B CA 1
ATOM 9353 C C . THR B 1 434 ? -14.594 -20.5 -8.336 1 68.88 434 THR B C 1
ATOM 9355 O O . THR B 1 434 ? -15.648 -19.875 -8.383 1 68.88 434 THR B O 1
ATOM 9358 N N . THR B 1 435 ? -13.477 -20.078 -7.824 1 63.34 435 THR B N 1
ATOM 9359 C CA . THR B 1 435 ? -13.438 -18.672 -7.406 1 63.34 435 THR B CA 1
ATOM 9360 C C . THR B 1 435 ? -12.469 -17.875 -8.273 1 63.34 435 THR B C 1
ATOM 9362 O O . THR B 1 435 ? -11.656 -18.469 -9.008 1 63.34 435 THR B O 1
ATOM 9365 N N . THR B 1 436 ? -12.812 -16.594 -8.289 1 55.25 436 THR B N 1
ATOM 9366 C CA . THR B 1 436 ? -11.922 -15.688 -9.008 1 55.25 436 THR B CA 1
ATOM 9367 C C . THR B 1 436 ? -10.727 -15.305 -8.141 1 55.25 436 THR B C 1
ATOM 9369 O O . THR B 1 436 ? -10.086 -14.281 -8.375 1 55.25 436 THR B O 1
ATOM 9372 N N . GLY B 1 437 ? -10.516 -16 -7.031 1 60.81 437 GLY B N 1
ATOM 9373 C CA . GLY B 1 437 ? -9.383 -15.672 -6.172 1 60.81 437 GLY B CA 1
ATOM 9374 C C . GLY B 1 437 ? -8.086 -15.508 -6.934 1 60.81 437 GLY B C 1
ATOM 9375 O O . GLY B 1 437 ? -7.293 -14.609 -6.629 1 60.81 437 GLY B O 1
ATOM 9376 N N . ARG B 1 438 ? -8 -16.188 -7.98 1 63.88 438 ARG B N 1
ATOM 9377 C CA . ARG B 1 438 ? -6.777 -16.141 -8.773 1 63.88 438 ARG B CA 1
ATOM 9378 C C . ARG B 1 438 ? -6.648 -14.805 -9.5 1 63.88 438 ARG B C 1
ATOM 9380 O O . ARG B 1 438 ? -5.555 -14.242 -9.586 1 63.88 438 ARG B O 1
ATOM 9387 N N . SER B 1 439 ? -7.828 -14.289 -9.914 1 66.5 439 SER B N 1
ATOM 9388 C CA . SER B 1 439 ? -7.793 -12.992 -10.578 1 66.5 439 SER B CA 1
ATOM 9389 C C . SER B 1 439 ? -7.434 -11.883 -9.602 1 66.5 439 SER B C 1
ATOM 9391 O O . SER B 1 439 ? -6.699 -10.953 -9.953 1 66.5 439 SER B O 1
ATOM 9393 N N . GLU B 1 440 ? -7.891 -12.047 -8.391 1 65.94 440 GLU B N 1
ATOM 9394 C CA . GLU B 1 440 ? -7.578 -11.055 -7.375 1 65.94 440 GLU B CA 1
ATOM 9395 C C . GLU B 1 440 ? -6.086 -11.047 -7.051 1 65.94 440 GLU B C 1
ATOM 9397 O O . GLU B 1 440 ? -5.496 -9.984 -6.84 1 65.94 440 GLU B O 1
ATOM 9402 N N . SER B 1 441 ? -5.605 -12.227 -7.137 1 68.19 441 SER B N 1
ATOM 9403 C CA . SER B 1 441 ? -4.18 -12.328 -6.844 1 68.19 441 SER B CA 1
ATOM 9404 C C . SER B 1 441 ? -3.34 -11.664 -7.93 1 68.19 441 SER B C 1
ATOM 9406 O O . SER B 1 441 ? -2.373 -10.961 -7.629 1 68.19 441 SER B O 1
ATOM 9408 N N . ILE B 1 442 ? -3.809 -11.906 -9.102 1 68.62 442 ILE B N 1
ATOM 9409 C CA . ILE B 1 442 ? -3.055 -11.32 -10.203 1 68.62 442 ILE B CA 1
ATOM 9410 C C . ILE B 1 442 ? -3.244 -9.805 -10.219 1 68.62 442 ILE B C 1
ATOM 9412 O O . ILE B 1 442 ? -2.293 -9.055 -10.453 1 68.62 442 ILE B O 1
ATOM 9416 N N . ASN B 1 443 ? -4.438 -9.43 -9.961 1 68.12 443 ASN B N 1
ATOM 9417 C CA . ASN B 1 443 ? -4.676 -7.992 -9.93 1 68.12 443 ASN B CA 1
ATOM 9418 C C . ASN B 1 443 ? -3.873 -7.32 -8.82 1 68.12 443 ASN B C 1
ATOM 9420 O O . ASN B 1 443 ? -3.326 -6.234 -9.016 1 68.12 443 ASN B O 1
ATOM 9424 N N . ALA B 1 444 ? -3.914 -8.023 -7.742 1 66.12 444 ALA B N 1
ATOM 9425 C CA . ALA B 1 444 ? -3.098 -7.5 -6.648 1 66.12 444 ALA B CA 1
ATOM 9426 C C . ALA B 1 444 ? -1.625 -7.441 -7.043 1 66.12 444 ALA B C 1
ATOM 9428 O O . ALA B 1 444 ? -0.925 -6.48 -6.715 1 66.12 444 ALA B O 1
ATOM 9429 N N . PHE B 1 445 ? -1.333 -8.438 -7.789 1 64.06 445 PHE B N 1
ATOM 9430 C CA . PHE B 1 445 ? 0.049 -8.5 -8.25 1 64.06 445 PHE B CA 1
ATOM 9431 C C . PHE B 1 445 ? 0.357 -7.352 -9.203 1 64.06 445 PHE B C 1
ATOM 9433 O O . PHE B 1 445 ? 1.383 -6.684 -9.062 1 64.06 445 PHE B O 1
ATOM 9440 N N . ILE B 1 446 ? -0.547 -7.109 -10.094 1 66.81 446 ILE B N 1
ATOM 9441 C CA . ILE B 1 446 ? -0.338 -6.078 -11.102 1 66.81 446 ILE B CA 1
ATOM 9442 C C . ILE B 1 446 ? -0.371 -4.699 -10.445 1 66.81 446 ILE B C 1
ATOM 9444 O O . ILE B 1 446 ? 0.403 -3.811 -10.805 1 66.81 446 ILE B O 1
ATOM 9448 N N . LYS B 1 447 ? -1.223 -4.59 -9.461 1 66.62 447 LYS B N 1
ATOM 9449 C CA . LYS B 1 447 ? -1.382 -3.307 -8.789 1 66.62 447 LYS B CA 1
ATOM 9450 C C . LYS B 1 447 ? -0.109 -2.918 -8.039 1 66.62 447 LYS B C 1
ATOM 9452 O O . LYS B 1 447 ? 0.118 -1.739 -7.762 1 66.62 447 LYS B O 1
ATOM 9457 N N . ARG B 1 448 ? 0.662 -3.926 -7.766 1 62.12 448 ARG B N 1
ATOM 9458 C CA . ARG B 1 448 ? 1.922 -3.654 -7.086 1 62.12 448 ARG B CA 1
ATOM 9459 C C . ARG B 1 448 ? 2.865 -2.85 -7.973 1 62.12 448 ARG B C 1
ATOM 9461 O O . ARG B 1 448 ? 3.781 -2.189 -7.48 1 62.12 448 ARG B O 1
ATOM 9468 N N . PHE B 1 449 ? 2.533 -2.969 -9.258 1 60.19 449 PHE B N 1
ATOM 9469 C CA . PHE B 1 449 ? 3.471 -2.373 -10.203 1 60.19 449 PHE B CA 1
ATOM 9470 C C . PHE B 1 449 ? 2.914 -1.07 -10.773 1 60.19 449 PHE B C 1
ATOM 9472 O O . PHE B 1 449 ? 3.621 -0.34 -11.469 1 60.19 449 PHE B O 1
ATOM 9479 N N . ILE B 1 450 ? 1.623 -0.792 -10.469 1 64.12 450 ILE B N 1
ATOM 9480 C CA . ILE B 1 450 ? 0.968 0.26 -11.234 1 64.12 450 ILE B CA 1
ATOM 9481 C C . ILE B 1 450 ? 0.377 1.301 -10.289 1 64.12 450 ILE B C 1
ATOM 9483 O O . ILE B 1 450 ? 0.115 1.007 -9.117 1 64.12 450 ILE B O 1
ATOM 9487 N N . SER B 1 451 ? 0.543 2.529 -10.68 1 64 451 SER B N 1
ATOM 9488 C CA . SER B 1 451 ? -0.142 3.613 -9.984 1 64 451 SER B CA 1
ATOM 9489 C C . SER B 1 451 ? -1.261 4.199 -10.836 1 64 451 SER B C 1
ATOM 9491 O O . SER B 1 451 ? -1.326 3.947 -12.039 1 64 451 SER B O 1
ATOM 9493 N N . SER B 1 452 ? -2.246 4.902 -10.273 1 64.44 452 SER B N 1
ATOM 9494 C CA . SER B 1 452 ? -3.387 5.5 -10.961 1 64.44 452 SER B CA 1
ATOM 9495 C C . SER B 1 452 ? -2.936 6.562 -11.953 1 64.44 452 SER B C 1
ATOM 9497 O O . SER B 1 452 ? -3.678 6.91 -12.875 1 64.44 452 SER B O 1
ATOM 9499 N N . HIS B 1 453 ? -1.713 6.969 -11.914 1 68.94 453 HIS B N 1
ATOM 9500 C CA . HIS B 1 453 ? -1.256 8.055 -12.773 1 68.94 453 HIS B CA 1
ATOM 9501 C C . HIS B 1 453 ? -0.26 7.551 -13.812 1 68.94 453 HIS B C 1
ATOM 9503 O O . HIS B 1 453 ? 0.293 8.344 -14.586 1 68.94 453 HIS B O 1
ATOM 9509 N N . THR B 1 454 ? -0.199 6.297 -13.945 1 73.62 454 THR B N 1
ATOM 9510 C CA . THR B 1 454 ? 0.811 5.73 -14.836 1 73.62 454 THR B CA 1
ATOM 9511 C C . THR B 1 454 ? 0.366 5.832 -16.281 1 73.62 454 THR B C 1
ATOM 9513 O O . THR B 1 454 ? -0.799 5.586 -16.609 1 73.62 454 THR B O 1
ATOM 9516 N N . ASN B 1 455 ? 1.312 6.32 -17.109 1 79.44 455 ASN B N 1
ATOM 9517 C CA . ASN B 1 455 ? 1.084 6.367 -18.547 1 79.44 455 ASN B CA 1
ATOM 9518 C C . ASN B 1 455 ? 0.92 4.969 -19.141 1 79.44 455 ASN B C 1
ATOM 9520 O O . ASN B 1 455 ? 1.265 3.975 -18.484 1 79.44 455 ASN B O 1
ATOM 9524 N N . LEU B 1 456 ? 0.382 4.902 -20.312 1 82.5 456 LEU B N 1
ATOM 9525 C CA . LEU B 1 456 ? 0.052 3.629 -20.938 1 82.5 456 LEU B CA 1
ATOM 9526 C C . LEU B 1 456 ? 1.316 2.844 -21.266 1 82.5 456 LEU B C 1
ATOM 9528 O O . LEU B 1 456 ? 1.37 1.629 -21.062 1 82.5 456 LEU B O 1
ATOM 9532 N N . GLU B 1 457 ? 2.24 3.531 -21.766 1 81.25 457 GLU B N 1
ATOM 9533 C CA . GLU B 1 457 ? 3.473 2.842 -22.125 1 81.25 457 GLU B CA 1
ATOM 9534 C C . GLU B 1 457 ? 4.137 2.201 -20.922 1 81.25 457 GLU B C 1
ATOM 9536 O O . GLU B 1 457 ? 4.512 1.028 -20.953 1 81.25 457 GLU B O 1
ATOM 9541 N N . LYS B 1 458 ? 4.266 3.033 -19.938 1 79.94 458 LYS B N 1
ATOM 9542 C CA . LYS B 1 458 ? 4.879 2.514 -18.719 1 79.94 458 LYS B CA 1
ATOM 9543 C C . LYS B 1 458 ? 4.031 1.401 -18.109 1 79.94 458 LYS B C 1
ATOM 9545 O O . LYS B 1 458 ? 4.566 0.447 -17.547 1 79.94 458 LYS B O 1
ATOM 9550 N N . PHE B 1 459 ? 2.807 1.516 -18.344 1 84.19 459 PHE B N 1
ATOM 9551 C CA . PHE B 1 459 ? 1.886 0.508 -17.844 1 84.19 459 PHE B CA 1
ATOM 9552 C C . PHE B 1 459 ? 2.143 -0.843 -18.5 1 84.19 459 PHE B C 1
ATOM 9554 O O . PHE B 1 459 ? 2.277 -1.857 -17.797 1 84.19 459 PHE B O 1
ATOM 9561 N N . VAL B 1 460 ? 2.199 -0.832 -19.719 1 84.25 460 VAL B N 1
ATOM 9562 C CA . VAL B 1 460 ? 2.369 -2.068 -20.469 1 84.25 460 VAL B CA 1
ATOM 9563 C C . VAL B 1 460 ? 3.736 -2.676 -20.172 1 84.25 460 VAL B C 1
ATOM 9565 O O . VAL B 1 460 ? 3.857 -3.893 -20.016 1 84.25 460 VAL B O 1
ATOM 9568 N N . LYS B 1 461 ? 4.688 -1.861 -20.047 1 82.5 461 LYS B N 1
ATOM 9569 C CA . LYS B 1 461 ? 6.031 -2.344 -19.734 1 82.5 461 LYS B CA 1
ATOM 9570 C C . LYS B 1 461 ? 6.082 -2.992 -18.359 1 82.5 461 LYS B C 1
ATOM 9572 O O . LYS B 1 461 ? 6.754 -4.008 -18.172 1 82.5 461 LYS B O 1
ATOM 9577 N N . GLN B 1 462 ? 5.379 -2.406 -17.453 1 82.31 462 GLN B N 1
ATOM 9578 C CA . GLN B 1 462 ? 5.348 -2.955 -16.094 1 82.31 462 GLN B CA 1
ATOM 9579 C C . GLN B 1 462 ? 4.594 -4.281 -16.062 1 82.31 462 GLN B C 1
ATOM 9581 O O . GLN B 1 462 ? 4.965 -5.191 -15.32 1 82.31 462 GLN B O 1
ATOM 9586 N N . VAL B 1 463 ? 3.576 -4.371 -16.828 1 84.94 463 VAL B N 1
ATOM 9587 C CA . VAL B 1 463 ? 2.822 -5.617 -16.906 1 84.94 463 VAL B CA 1
ATOM 9588 C C . VAL B 1 463 ? 3.701 -6.719 -17.484 1 84.94 463 VAL B C 1
ATOM 9590 O O . VAL B 1 463 ? 3.715 -7.848 -16.984 1 84.94 463 VAL B O 1
ATOM 9593 N N . ASP B 1 464 ? 4.418 -6.363 -18.453 1 85.94 464 ASP B N 1
ATOM 9594 C CA . ASP B 1 464 ? 5.285 -7.344 -19.109 1 85.94 464 ASP B CA 1
ATOM 9595 C C . ASP B 1 464 ? 6.387 -7.812 -18.156 1 85.94 464 ASP B C 1
ATOM 9597 O O . ASP B 1 464 ? 6.797 -8.977 -18.188 1 85.94 464 ASP B O 1
ATOM 9601 N N . LEU B 1 465 ? 6.801 -6.918 -17.375 1 84.25 465 LEU B N 1
ATOM 9602 C CA . LEU B 1 465 ? 7.766 -7.297 -16.344 1 84.25 465 LEU B CA 1
ATOM 9603 C C . LEU B 1 465 ? 7.148 -8.273 -15.359 1 84.25 465 LEU B C 1
ATOM 9605 O O . LEU B 1 465 ? 7.816 -9.203 -14.898 1 84.25 465 LEU B O 1
ATOM 9609 N N . GLY B 1 466 ? 5.91 -8.047 -15.008 1 83.62 466 GLY B N 1
ATOM 9610 C CA . GLY B 1 466 ? 5.195 -8.977 -14.141 1 83.62 466 GLY B CA 1
ATOM 9611 C C . GLY B 1 466 ? 5.055 -10.359 -14.742 1 83.62 466 GLY B C 1
ATOM 9612 O O . GLY B 1 466 ? 5.168 -11.367 -14.039 1 83.62 466 GLY B O 1
ATOM 9613 N N . ILE B 1 467 ? 4.852 -10.344 -16.016 1 88.44 467 ILE B N 1
ATOM 9614 C CA . ILE B 1 467 ? 4.727 -11.609 -16.734 1 88.44 467 ILE B CA 1
ATOM 9615 C C . ILE B 1 467 ? 6.059 -12.352 -16.703 1 88.44 467 ILE B C 1
ATOM 9617 O O . ILE B 1 467 ? 6.098 -13.57 -16.531 1 88.44 467 ILE B O 1
ATOM 9621 N N . GLU B 1 468 ? 7.09 -11.625 -16.828 1 87.88 468 GLU B N 1
ATOM 9622 C CA . GLU B 1 468 ? 8.414 -12.234 -16.766 1 87.88 468 GLU B CA 1
ATOM 9623 C C . GLU B 1 468 ? 8.695 -12.812 -15.383 1 87.88 468 GLU B C 1
ATOM 9625 O O . GLU B 1 468 ? 9.336 -13.852 -15.258 1 87.88 468 GLU B O 1
ATOM 9630 N N . ASP B 1 469 ? 8.227 -12.172 -14.438 1 86.81 469 ASP B N 1
ATOM 9631 C CA . ASP B 1 469 ? 8.383 -12.672 -13.07 1 86.81 469 ASP B CA 1
ATOM 9632 C C . ASP B 1 469 ? 7.676 -14.016 -12.891 1 86.81 469 ASP B C 1
ATOM 9634 O O . ASP B 1 469 ? 8.203 -14.922 -12.258 1 86.81 469 ASP B O 1
ATOM 9638 N N . ILE B 1 470 ? 6.512 -14.133 -13.445 1 88.19 470 ILE B N 1
ATOM 9639 C CA . ILE B 1 470 ? 5.742 -15.367 -13.367 1 88.19 470 ILE B CA 1
ATOM 9640 C C . ILE B 1 470 ? 6.48 -16.484 -14.102 1 88.19 470 ILE B C 1
ATOM 9642 O O . ILE B 1 470 ? 6.5 -17.625 -13.648 1 88.19 470 ILE B O 1
ATOM 9646 N N . GLN B 1 471 ? 7.102 -16.109 -15.164 1 90 471 GLN B N 1
ATOM 9647 C CA . GLN B 1 471 ? 7.855 -17.094 -15.945 1 90 471 GLN B CA 1
ATOM 9648 C C . GLN B 1 471 ? 9.039 -17.641 -15.148 1 90 471 GLN B C 1
ATOM 9650 O O . GLN B 1 471 ? 9.289 -18.844 -15.148 1 90 471 GLN B O 1
ATOM 9655 N N . HIS B 1 472 ? 9.695 -16.75 -14.508 1 88.94 472 HIS B N 1
ATOM 9656 C CA . HIS B 1 472 ? 10.844 -17.172 -13.711 1 88.94 472 HIS B CA 1
ATOM 9657 C C . HIS B 1 472 ? 10.414 -18.062 -12.547 1 88.94 472 HIS B C 1
ATOM 9659 O O . HIS B 1 472 ? 11.117 -19.016 -12.188 1 88.94 472 HIS B O 1
ATOM 9665 N N . LYS B 1 473 ? 9.336 -17.781 -12.008 1 89.06 473 LYS B N 1
ATOM 9666 C CA . LYS B 1 473 ? 8.828 -18.594 -10.906 1 89.06 473 LYS B CA 1
ATOM 9667 C C . LYS B 1 473 ? 8.422 -19.984 -11.398 1 89.06 473 LYS B C 1
ATOM 9669 O O . LYS B 1 473 ? 8.602 -20.969 -10.695 1 89.06 473 LYS B O 1
ATOM 9674 N N . GLU B 1 474 ? 7.867 -20 -12.555 1 90.38 474 GLU B N 1
ATOM 9675 C CA . GLU B 1 474 ? 7.504 -21.281 -13.141 1 90.38 474 GLU B CA 1
ATOM 9676 C C . GLU B 1 474 ? 8.742 -22.141 -13.406 1 90.38 474 GLU B C 1
ATOM 9678 O O . GLU B 1 474 ? 8.734 -23.344 -13.156 1 90.38 474 GLU B O 1
ATOM 9683 N N . LEU B 1 475 ? 9.75 -21.5 -13.906 1 89.5 475 LEU B N 1
ATOM 9684 C CA . LEU B 1 475 ? 11 -22.203 -14.156 1 89.5 475 LEU B CA 1
ATOM 9685 C C . LEU B 1 475 ? 11.586 -22.75 -12.859 1 89.5 475 LEU B C 1
ATOM 9687 O O . LEU B 1 475 ? 12.102 -23.859 -12.82 1 89.5 475 LEU B O 1
ATOM 9691 N N . HIS B 1 476 ? 11.484 -21.922 -11.914 1 90.56 476 HIS B N 1
ATOM 9692 C CA . HIS B 1 476 ? 11.961 -22.344 -10.602 1 90.56 476 HIS B CA 1
ATOM 9693 C C . HIS B 1 476 ? 11.164 -23.531 -10.078 1 90.56 476 HIS B C 1
ATOM 9695 O O . HIS B 1 476 ? 11.734 -24.484 -9.539 1 90.56 476 HIS B O 1
ATOM 9701 N N . ASP B 1 477 ? 9.914 -23.562 -10.234 1 88.62 477 ASP B N 1
ATOM 9702 C CA . ASP B 1 477 ? 9.062 -24.672 -9.781 1 88.62 477 ASP B CA 1
ATOM 9703 C C . ASP B 1 477 ? 9.352 -25.938 -10.562 1 88.62 477 ASP B C 1
ATOM 9705 O O . ASP B 1 477 ? 9.328 -27.047 -10.008 1 88.62 477 ASP B O 1
ATOM 9709 N N . THR B 1 478 ? 9.539 -25.797 -11.836 1 87.5 478 THR B N 1
ATOM 9710 C CA . THR B 1 478 ? 9.883 -26.938 -12.664 1 87.5 478 THR B CA 1
ATOM 9711 C C . THR B 1 478 ? 11.203 -27.562 -12.211 1 87.5 478 THR B C 1
ATOM 9713 O O . THR B 1 478 ? 11.344 -28.781 -12.188 1 87.5 478 THR B O 1
ATOM 9716 N N . MET B 1 479 ? 12.094 -26.672 -11.875 1 87.38 479 MET B N 1
ATOM 9717 C CA . MET B 1 479 ? 13.375 -27.156 -11.375 1 87.38 479 MET B CA 1
ATOM 9718 C C . MET B 1 479 ? 13.195 -27.906 -10.055 1 87.38 479 MET B C 1
ATOM 9720 O O . MET B 1 479 ? 13.797 -28.953 -9.852 1 87.38 479 MET B O 1
ATOM 9724 N N . LEU B 1 480 ? 12.375 -27.406 -9.219 1 85.88 480 LEU B N 1
ATOM 9725 C CA . LEU B 1 480 ? 12.125 -28.031 -7.926 1 85.88 480 LEU B CA 1
ATOM 9726 C C . LEU B 1 480 ? 11.461 -29.406 -8.102 1 85.88 480 LEU B C 1
ATOM 9728 O O . LEU B 1 480 ? 11.742 -30.328 -7.352 1 85.88 480 LEU B O 1
ATOM 9732 N N . GLN B 1 481 ? 10.625 -29.484 -9.062 1 83.94 481 GLN B N 1
ATOM 9733 C CA . GLN B 1 481 ? 9.953 -30.734 -9.367 1 83.94 481 GLN B CA 1
ATOM 9734 C C . GLN B 1 481 ? 10.953 -31.812 -9.789 1 83.94 481 GLN B C 1
ATOM 9736 O O . GLN B 1 481 ? 10.852 -32.969 -9.367 1 83.94 481 GLN B O 1
ATOM 9741 N N . LYS B 1 482 ? 11.859 -31.406 -10.562 1 80.69 482 LYS B N 1
ATOM 9742 C CA . LYS B 1 482 ? 12.867 -32.344 -11.039 1 80.69 482 LYS B CA 1
ATOM 9743 C C . LYS B 1 482 ? 13.852 -32.688 -9.93 1 80.69 482 LYS B C 1
ATOM 9745 O O . LYS B 1 482 ? 14.32 -33.844 -9.844 1 80.69 482 LYS B O 1
ATOM 9750 N N . TYR B 1 483 ? 14.039 -31.672 -9.117 1 81.06 483 TYR B N 1
ATOM 9751 C CA . TYR B 1 483 ? 15.094 -31.766 -8.109 1 81.06 483 TYR B CA 1
ATOM 9752 C C . TYR B 1 483 ? 14.594 -32.531 -6.883 1 81.06 483 TYR B C 1
ATOM 9754 O O . TYR B 1 483 ? 15.344 -33.312 -6.277 1 81.06 483 TYR B O 1
ATOM 9762 N N . ARG B 1 484 ? 13.414 -32.312 -6.305 1 76.12 484 ARG B N 1
ATOM 9763 C CA . ARG B 1 484 ? 12.93 -32.875 -5.051 1 76.12 484 ARG B CA 1
ATOM 9764 C C . ARG B 1 484 ? 12.055 -34.125 -5.301 1 76.12 484 ARG B C 1
ATOM 9766 O O . ARG B 1 484 ? 11.922 -34.969 -4.434 1 76.12 484 ARG B O 1
ATOM 9773 N N . GLY B 1 485 ? 11.852 -34.562 -6.406 1 68.12 485 GLY B N 1
ATOM 9774 C CA . GLY B 1 485 ? 10.969 -35.656 -6.68 1 68.12 485 GLY B CA 1
ATOM 9775 C C . GLY B 1 485 ? 9.742 -35.688 -5.781 1 68.12 485 GLY B C 1
ATOM 9776 O O . GLY B 1 485 ? 9.5 -34.75 -5.027 1 68.12 485 GLY B O 1
ATOM 9777 N N . SER B 1 486 ? 8.742 -36.625 -5.832 1 73.31 486 SER B N 1
ATOM 9778 C CA . SER B 1 486 ? 7.547 -36.812 -5.023 1 73.31 486 SER B CA 1
ATOM 9779 C C . SER B 1 486 ? 7.633 -38.094 -4.188 1 73.31 486 SER B C 1
ATOM 9781 O O . SER B 1 486 ? 8.336 -39.031 -4.559 1 73.31 486 SER B O 1
ATOM 9783 N N . SER B 1 487 ? 7.086 -37.969 -2.969 1 75.5 487 SER B N 1
ATOM 9784 C CA . SER B 1 487 ? 7.133 -39.125 -2.082 1 75.5 487 SER B CA 1
ATOM 9785 C C . SER B 1 487 ? 5.852 -39.969 -2.18 1 75.5 487 SER B C 1
ATOM 9787 O O . SER B 1 487 ? 4.758 -39.406 -2.289 1 75.5 487 SER B O 1
ATOM 9789 N N . LEU B 1 488 ? 6.09 -41.281 -2.277 1 81 488 LEU B N 1
ATOM 9790 C CA . LEU B 1 488 ? 4.965 -42.188 -2.309 1 81 488 LEU B CA 1
ATOM 9791 C C . LEU B 1 488 ? 4.469 -42.5 -0.898 1 81 488 LEU B C 1
ATOM 9793 O O . LEU B 1 488 ? 5.27 -42.594 0.038 1 81 488 LEU B O 1
ATOM 9797 N N . ARG B 1 489 ? 3.213 -42.5 -0.726 1 78.44 489 ARG B N 1
ATOM 9798 C CA . ARG B 1 489 ? 2.629 -42.844 0.566 1 78.44 489 ARG B CA 1
ATOM 9799 C C . ARG B 1 489 ? 2.326 -44.344 0.649 1 78.44 489 ARG B C 1
ATOM 9801 O O . ARG B 1 489 ? 2.379 -44.938 1.73 1 78.44 489 ARG B O 1
ATOM 9808 N N . THR B 1 490 ? 1.938 -44.875 -0.49 1 80.06 490 THR B N 1
ATOM 9809 C CA . THR B 1 490 ? 1.604 -46.281 -0.568 1 80.06 490 THR B CA 1
ATOM 9810 C C . THR B 1 490 ? 2.436 -46.969 -1.643 1 80.06 490 THR B C 1
ATOM 9812 O O . THR B 1 490 ? 3.139 -46.312 -2.412 1 80.06 490 THR B O 1
ATOM 9815 N N . MET B 1 491 ? 2.486 -48.312 -1.624 1 80.12 491 MET B N 1
ATOM 9816 C CA . MET B 1 491 ? 3.238 -49.062 -2.615 1 80.12 491 MET B CA 1
ATOM 9817 C C . MET B 1 491 ? 2.326 -49.562 -3.74 1 80.12 491 MET B C 1
ATOM 9819 O O . MET B 1 491 ? 2.633 -50.531 -4.418 1 80.12 491 MET B O 1
ATOM 9823 N N . SER B 1 492 ? 1.287 -48.781 -3.891 1 87.25 492 SER B N 1
ATOM 9824 C CA . SER B 1 492 ? 0.359 -49.156 -4.945 1 87.25 492 SER B CA 1
ATOM 9825 C C . SER B 1 492 ? 0.884 -48.781 -6.32 1 87.25 492 SER B C 1
ATOM 9827 O O . SER B 1 492 ? 1.485 -47.688 -6.473 1 87.25 492 SER B O 1
ATOM 9829 N N . PRO B 1 493 ? 0.668 -49.594 -7.266 1 90.94 493 PRO B N 1
ATOM 9830 C CA . PRO B 1 493 ? 1.105 -49.281 -8.625 1 90.94 493 PRO B CA 1
ATOM 9831 C C . PRO B 1 493 ? 0.388 -48.062 -9.195 1 90.94 493 PRO B C 1
ATOM 9833 O O . PRO B 1 493 ? 0.95 -47.344 -10.023 1 90.94 493 PRO B O 1
ATOM 9836 N N . LEU B 1 494 ? -0.784 -47.906 -8.727 1 91.81 494 LEU B N 1
ATOM 9837 C CA . LEU B 1 494 ? -1.526 -46.75 -9.188 1 91.81 494 LEU B CA 1
ATOM 9838 C C . LEU B 1 494 ? -0.863 -45.469 -8.727 1 91.81 494 LEU B C 1
ATOM 9840 O O . LEU B 1 494 ? -0.716 -44.531 -9.5 1 91.81 494 LEU B O 1
ATOM 9844 N N . GLU B 1 495 ? -0.483 -45.438 -7.527 1 91.69 495 GLU B N 1
ATOM 9845 C CA . GLU B 1 495 ? 0.183 -44.25 -6.977 1 91.69 495 GLU B CA 1
ATOM 9846 C C . GLU B 1 495 ? 1.554 -44.062 -7.617 1 91.69 495 GLU B C 1
ATOM 9848 O O . GLU B 1 495 ? 1.967 -42.906 -7.859 1 91.69 495 GLU B O 1
ATOM 9853 N N . GLU B 1 496 ? 2.205 -45.125 -7.906 1 90.5 496 GLU B N 1
ATOM 9854 C CA . GLU B 1 496 ? 3.518 -45.031 -8.539 1 90.5 496 GLU B CA 1
ATOM 9855 C C . GLU B 1 496 ? 3.418 -44.469 -9.945 1 90.5 496 GLU B C 1
ATOM 9857 O O . GLU B 1 496 ? 4.227 -43.625 -10.336 1 90.5 496 GLU B O 1
ATOM 9862 N N . GLN B 1 497 ? 2.453 -44.938 -10.641 1 92.44 497 GLN B N 1
ATOM 9863 C CA . GLN B 1 497 ? 2.24 -44.438 -11.984 1 92.44 497 GLN B CA 1
ATOM 9864 C C . GLN B 1 497 ? 1.904 -42.938 -11.945 1 92.44 497 GLN B C 1
ATOM 9866 O O . GLN B 1 497 ? 2.439 -42.156 -12.727 1 92.44 497 GLN B O 1
ATOM 9871 N N . ALA B 1 498 ? 1.046 -42.594 -11.062 1 92.12 498 ALA B N 1
ATOM 9872 C CA . ALA B 1 498 ? 0.649 -41.188 -10.922 1 92.12 498 ALA B CA 1
ATOM 9873 C C . ALA B 1 498 ? 1.842 -40.312 -10.547 1 92.12 498 ALA B C 1
ATOM 9875 O O . ALA B 1 498 ? 1.971 -39.188 -11.031 1 92.12 498 ALA B O 1
ATOM 9876 N N . CYS B 1 499 ? 2.678 -40.812 -9.75 1 88.75 499 CYS B N 1
ATOM 9877 C CA . CYS B 1 499 ? 3.857 -40.062 -9.297 1 88.75 499 CYS B CA 1
ATOM 9878 C C . CYS B 1 499 ? 4.805 -39.781 -10.461 1 88.75 499 CYS B C 1
ATOM 9880 O O . CYS B 1 499 ? 5.418 -38.719 -10.523 1 88.75 499 CYS B O 1
ATOM 9882 N N . GLU B 1 500 ? 4.855 -40.688 -11.375 1 86.31 500 GLU B N 1
ATOM 9883 C CA . GLU B 1 500 ? 5.789 -40.594 -12.5 1 86.31 500 GLU B CA 1
ATOM 9884 C C . GLU B 1 500 ? 5.254 -39.625 -13.57 1 86.31 500 GLU B C 1
ATOM 9886 O O . GLU B 1 500 ? 6.027 -38.938 -14.227 1 86.31 500 GLU B O 1
ATOM 9891 N N . VAL B 1 501 ? 4 -39.594 -13.672 1 90 501 VAL B N 1
ATOM 9892 C CA . VAL B 1 501 ? 3.434 -38.875 -14.82 1 90 501 VAL B CA 1
ATOM 9893 C C . VAL B 1 501 ? 2.938 -37.5 -14.398 1 90 501 VAL B C 1
ATOM 9895 O O . VAL B 1 501 ? 3.113 -36.531 -15.133 1 90 501 VAL B O 1
ATOM 9898 N N . LEU B 1 502 ? 2.35 -37.438 -13.242 1 91.19 502 LEU B N 1
ATOM 9899 C CA . LEU B 1 502 ? 1.696 -36.188 -12.82 1 91.19 502 LEU B CA 1
ATOM 9900 C C . LEU B 1 502 ? 2.699 -35.25 -12.188 1 91.19 502 LEU B C 1
ATOM 9902 O O . LEU B 1 502 ? 3.75 -35.656 -11.695 1 91.19 502 LEU B O 1
ATOM 9906 N N . THR B 1 503 ? 2.389 -33.969 -12.297 1 90.19 503 THR B N 1
ATOM 9907 C CA . THR B 1 503 ? 3.176 -32.969 -11.586 1 90.19 503 THR B CA 1
ATOM 9908 C C . THR B 1 503 ? 2.982 -33.094 -10.078 1 90.19 503 THR B C 1
ATOM 9910 O O . THR B 1 503 ? 1.972 -33.625 -9.625 1 90.19 503 THR B O 1
ATOM 9913 N N . PRO B 1 504 ? 3.949 -32.562 -9.312 1 87 504 PRO B N 1
ATOM 9914 C CA . PRO B 1 504 ? 3.824 -32.688 -7.859 1 87 504 PRO B CA 1
ATOM 9915 C C . PRO B 1 504 ? 2.543 -32.062 -7.324 1 87 504 PRO B C 1
ATOM 9917 O O . PRO B 1 504 ? 1.959 -32.562 -6.359 1 87 504 PRO B O 1
ATOM 9920 N N . PHE B 1 505 ? 2.168 -31.094 -7.973 1 89 505 PHE B N 1
ATOM 9921 C CA . PHE B 1 505 ? 0.933 -30.438 -7.547 1 89 505 PHE B CA 1
ATOM 9922 C C . PHE B 1 505 ? -0.26 -31.359 -7.734 1 89 505 PHE B C 1
ATOM 9924 O O . PHE B 1 505 ? -1.042 -31.578 -6.805 1 89 505 PHE B O 1
ATOM 9931 N N . CYS B 1 506 ? -0.435 -31.859 -8.883 1 91.25 506 CYS B N 1
ATOM 9932 C CA . CYS B 1 506 ? -1.558 -32.75 -9.18 1 91.25 506 CYS B CA 1
ATOM 9933 C C . CYS B 1 506 ? -1.418 -34.062 -8.453 1 91.25 506 CYS B C 1
ATOM 9935 O O . CYS B 1 506 ? -2.418 -34.688 -8.062 1 91.25 506 CYS B O 1
ATOM 9937 N N . PHE B 1 507 ? -0.205 -34.469 -8.289 1 92.06 507 PHE B N 1
ATOM 9938 C CA . PHE B 1 507 ? 0.04 -35.719 -7.586 1 92.06 507 PHE B CA 1
ATOM 9939 C C . PHE B 1 507 ? -0.421 -35.625 -6.137 1 92.06 507 PHE B C 1
ATOM 9941 O O . PHE B 1 507 ? -0.981 -36.562 -5.59 1 92.06 507 PHE B O 1
ATOM 9948 N N . LYS B 1 508 ? -0.167 -34.531 -5.535 1 90.19 508 LYS B N 1
ATOM 9949 C CA . LYS B 1 508 ? -0.623 -34.344 -4.16 1 90.19 508 LYS B CA 1
ATOM 9950 C C . LYS B 1 508 ? -2.143 -34.438 -4.066 1 90.19 508 LYS B C 1
ATOM 9952 O O . LYS B 1 508 ? -2.674 -35.031 -3.133 1 90.19 508 LYS B O 1
ATOM 9957 N N . LYS B 1 509 ? -2.816 -33.875 -4.992 1 91.69 509 LYS B N 1
ATOM 9958 C CA . LYS B 1 509 ? -4.273 -33.969 -5.023 1 91.69 509 LYS B CA 1
ATOM 9959 C C . LYS B 1 509 ? -4.738 -35.406 -5.273 1 91.69 509 LYS B C 1
ATOM 9961 O O . LYS B 1 509 ? -5.723 -35.844 -4.684 1 91.69 509 LYS B O 1
ATOM 9966 N N . PHE B 1 510 ? -4.051 -36.031 -6.152 1 93.5 510 PHE B N 1
ATOM 9967 C CA . PHE B 1 510 ? -4.34 -37.438 -6.426 1 93.5 510 PHE B CA 1
ATOM 9968 C C . PHE B 1 510 ? -4.141 -38.281 -5.176 1 93.5 510 PHE B C 1
ATOM 9970 O O . PHE B 1 510 ? -4.969 -39.125 -4.863 1 93.5 510 PHE B O 1
ATOM 9977 N N . GLN B 1 511 ? -3.08 -37.938 -4.445 1 91.88 511 GLN B N 1
ATOM 9978 C CA . GLN B 1 511 ? -2.762 -38.688 -3.229 1 91.88 511 GLN B CA 1
ATOM 9979 C C . GLN B 1 511 ? -3.852 -38.5 -2.176 1 91.88 511 GLN B C 1
ATOM 9981 O O . GLN B 1 511 ? -4.164 -39.438 -1.438 1 91.88 511 GLN B O 1
ATOM 9986 N N . GLU B 1 512 ? -4.355 -37.375 -2.139 1 90.69 512 GLU B N 1
ATOM 9987 C CA . GLU B 1 512 ? -5.434 -37.125 -1.194 1 90.69 512 GLU B CA 1
ATOM 9988 C C . GLU B 1 512 ? -6.676 -37.938 -1.535 1 90.69 512 GLU B C 1
ATOM 9990 O O . GLU B 1 512 ? -7.281 -38.562 -0.654 1 90.69 512 GLU B O 1
ATOM 9995 N N . GLU B 1 513 ? -7.023 -38 -2.795 1 92.5 513 GLU B N 1
ATOM 9996 C CA . GLU B 1 513 ? -8.164 -38.781 -3.23 1 92.5 513 GLU B CA 1
ATOM 9997 C C . GLU B 1 513 ? -7.895 -40.281 -3.061 1 92.5 513 GLU B C 1
ATOM 9999 O O . GLU B 1 513 ? -8.781 -41.031 -2.664 1 92.5 513 GLU B O 1
ATOM 10004 N N . PHE B 1 514 ? -6.695 -40.656 -3.34 1 92.19 514 PHE B N 1
ATOM 10005 C CA . PHE B 1 514 ? -6.312 -42.062 -3.234 1 92.19 514 PHE B CA 1
ATOM 10006 C C . PHE B 1 514 ? -6.359 -42.531 -1.784 1 92.19 514 PHE B C 1
ATOM 10008 O O . PHE B 1 514 ? -6.812 -43.625 -1.498 1 92.19 514 PHE B O 1
ATOM 10015 N N . GLY B 1 515 ? -5.871 -41.688 -0.918 1 89.44 515 GLY B N 1
ATOM 10016 C CA . GLY B 1 515 ? -5.941 -42 0.5 1 89.44 515 GLY B CA 1
ATOM 10017 C C . GLY B 1 515 ? -7.363 -42.156 1.006 1 89.44 515 GLY B C 1
ATOM 10018 O O . GLY B 1 515 ? -7.645 -43.031 1.811 1 89.44 515 GLY B O 1
ATOM 10019 N N . ARG B 1 516 ? -8.258 -41.406 0.461 1 89.44 516 ARG B N 1
ATOM 10020 C CA . ARG B 1 516 ? -9.656 -41.438 0.871 1 89.44 516 ARG B CA 1
ATOM 10021 C C . ARG B 1 516 ? -10.367 -42.625 0.224 1 89.44 516 ARG B C 1
ATOM 10023 O O . ARG B 1 516 ? -11.383 -43.125 0.737 1 89.44 516 ARG B O 1
ATOM 10030 N N . ALA B 1 517 ? -9.906 -43.062 -0.894 1 91.19 517 ALA B N 1
ATOM 10031 C CA . ALA B 1 517 ? -10.5 -44.188 -1.61 1 91.19 517 ALA B CA 1
ATOM 10032 C C . ALA B 1 517 ? -10.461 -45.469 -0.77 1 91.19 517 ALA B C 1
ATOM 10034 O O . ALA B 1 517 ? -11.336 -46.312 -0.887 1 91.19 517 ALA B O 1
ATOM 10035 N N . THR B 1 518 ? -9.484 -45.531 0.099 1 85.44 518 THR B N 1
ATOM 10036 C CA . THR B 1 518 ? -9.312 -46.719 0.926 1 85.44 518 THR B CA 1
ATOM 10037 C C . THR B 1 518 ? -10.406 -46.781 1.992 1 85.44 518 THR B C 1
ATOM 10039 O O . THR B 1 518 ? -10.664 -47.844 2.553 1 85.44 518 THR B O 1
ATOM 10042 N N . LEU B 1 519 ? -11.141 -45.75 2.137 1 86.25 519 LEU B N 1
ATOM 10043 C CA . LEU B 1 519 ? -12.18 -45.688 3.164 1 86.25 519 LEU B CA 1
ATOM 10044 C C . LEU B 1 519 ? -13.531 -46.062 2.588 1 86.25 519 LEU B C 1
ATOM 10046 O O . LEU B 1 519 ? -14.531 -46.125 3.314 1 86.25 519 LEU B O 1
ATOM 10050 N N . TYR B 1 520 ? -13.547 -46.375 1.403 1 88.94 520 TYR B N 1
ATOM 10051 C CA . TYR B 1 520 ? -14.812 -46.719 0.759 1 88.94 520 TYR B CA 1
ATOM 10052 C C . TYR B 1 520 ? -14.898 -48.188 0.469 1 88.94 520 TYR B C 1
ATOM 10054 O O . TYR B 1 520 ? -13.883 -48.844 0.208 1 88.94 520 TYR B O 1
ATOM 10062 N N . SER B 1 521 ? -16.141 -48.75 0.578 1 87.38 521 SER B N 1
ATOM 10063 C CA . SER B 1 521 ? -16.391 -50.156 0.314 1 87.38 521 SER B CA 1
ATOM 10064 C C . SER B 1 521 ? -17.312 -50.344 -0.879 1 87.38 521 SER B C 1
ATOM 10066 O O . SER B 1 521 ? -18.172 -49.5 -1.145 1 87.38 521 SER B O 1
ATOM 10068 N N . LEU B 1 522 ? -17.031 -51.406 -1.591 1 89.06 522 LEU B N 1
ATOM 10069 C CA . LEU B 1 522 ? -17.891 -51.75 -2.713 1 89.06 522 LEU B CA 1
ATOM 10070 C C . LEU B 1 522 ? -19.109 -52.531 -2.232 1 89.06 522 LEU B C 1
ATOM 10072 O O . LEU B 1 522 ? -18.984 -53.625 -1.675 1 89.06 522 LEU B O 1
ATOM 10076 N N . LEU B 1 523 ? -20.281 -51.969 -2.357 1 84.12 523 LEU B N 1
ATOM 10077 C CA . LEU B 1 523 ? -21.516 -52.594 -1.868 1 84.12 523 LEU B CA 1
ATOM 10078 C C . LEU B 1 523 ? -22.047 -53.594 -2.879 1 84.12 523 LEU B C 1
ATOM 10080 O O . LEU B 1 523 ? -22.406 -54.719 -2.516 1 84.12 523 LEU B O 1
ATOM 10084 N N . HIS B 1 524 ? -22.312 -53.062 -4.09 1 83.19 524 HIS B N 1
ATOM 10085 C CA . HIS B 1 524 ? -22.891 -53.906 -5.129 1 83.19 524 HIS B CA 1
ATOM 10086 C C . HIS B 1 524 ? -22.203 -53.688 -6.473 1 83.19 524 HIS B C 1
ATOM 10088 O O . HIS B 1 524 ? -21.75 -52.562 -6.75 1 83.19 524 HIS B O 1
ATOM 10094 N N . GLY B 1 525 ? -21.781 -54.781 -7.152 1 82.25 525 GLY B N 1
ATOM 10095 C CA . GLY B 1 525 ? -21.25 -54.656 -8.5 1 82.25 525 GLY B CA 1
ATOM 10096 C C . GLY B 1 525 ? -21.984 -55.531 -9.508 1 82.25 525 GLY B C 1
ATOM 10097 O O . GLY B 1 525 ? -22.141 -56.75 -9.305 1 82.25 525 GLY B O 1
ATOM 10098 N N . ASP B 1 526 ? -22.766 -54.844 -10.305 1 83.88 526 ASP B N 1
ATOM 10099 C CA . ASP B 1 526 ? -23.453 -55.562 -11.367 1 83.88 526 ASP B CA 1
ATOM 10100 C C . ASP B 1 526 ? -22.828 -55.281 -12.727 1 83.88 526 ASP B C 1
ATOM 10102 O O . ASP B 1 526 ? -23.125 -54.25 -13.344 1 83.88 526 ASP B O 1
ATOM 10106 N N . GLY B 1 527 ? -22.047 -56.062 -13.18 1 85.44 527 GLY B N 1
ATOM 10107 C CA . GLY B 1 527 ? -21.406 -55.875 -14.477 1 85.44 527 GLY B CA 1
ATOM 10108 C C . GLY B 1 527 ? -20.469 -54.688 -14.516 1 85.44 527 GLY B C 1
ATOM 10109 O O . GLY B 1 527 ? -19.344 -54.75 -14 1 85.44 527 GLY B O 1
ATOM 10110 N N . HIS B 1 528 ? -21.125 -53.625 -15.141 1 90.94 528 HIS B N 1
ATOM 10111 C CA . HIS B 1 528 ? -20.297 -52.438 -15.312 1 90.94 528 HIS B CA 1
ATOM 10112 C C . HIS B 1 528 ? -20.703 -51.344 -14.344 1 90.94 528 HIS B C 1
ATOM 10114 O O . HIS B 1 528 ? -20.078 -50.25 -14.328 1 90.94 528 HIS B O 1
ATOM 10120 N N . GLU B 1 529 ? -21.672 -51.625 -13.508 1 92.88 529 GLU B N 1
ATOM 10121 C CA . GLU B 1 529 ? -22.141 -50.625 -12.555 1 92.88 529 GLU B CA 1
ATOM 10122 C C . GLU B 1 529 ? -21.781 -51 -11.125 1 92.88 529 GLU B C 1
ATOM 10124 O O . GLU B 1 529 ? -22.062 -52.125 -10.688 1 92.88 529 GLU B O 1
ATOM 10129 N N . PHE B 1 530 ? -21.141 -50.094 -10.477 1 93.44 530 PHE B N 1
ATOM 10130 C CA . PHE B 1 530 ? -20.703 -50.344 -9.109 1 93.44 530 PHE B CA 1
ATOM 10131 C C . PHE B 1 530 ? -21.25 -49.281 -8.156 1 93.44 530 PHE B C 1
ATOM 10133 O O . PHE B 1 530 ? -21.375 -48.094 -8.539 1 93.44 530 PHE B O 1
ATOM 10140 N N . VAL B 1 531 ? -21.609 -49.688 -7.043 1 92.25 531 VAL B N 1
ATOM 10141 C CA . VAL B 1 531 ? -22.062 -48.75 -6.012 1 92.25 531 VAL B CA 1
ATOM 10142 C C . VAL B 1 531 ? -21.078 -48.75 -4.844 1 92.25 531 VAL B C 1
ATOM 10144 O O . VAL B 1 531 ? -20.797 -49.812 -4.273 1 92.25 531 VAL B O 1
ATOM 10147 N N . VAL B 1 532 ? -20.484 -47.594 -4.578 1 90.94 532 VAL B N 1
ATOM 10148 C CA . VAL B 1 532 ? -19.5 -47.469 -3.516 1 90.94 532 VAL B CA 1
ATOM 10149 C C . VAL B 1 532 ? -20.062 -46.625 -2.373 1 90.94 532 VAL B C 1
ATOM 10151 O O . VAL B 1 532 ? -20.859 -45.688 -2.604 1 90.94 532 VAL B O 1
ATOM 10154 N N . LYS B 1 533 ? -19.734 -47 -1.178 1 89.19 533 LYS B N 1
ATOM 10155 C CA . LYS B 1 533 ? -20.219 -46.312 0.014 1 89.19 533 LYS B CA 1
ATOM 10156 C C . LYS B 1 533 ? -19.109 -46.188 1.058 1 89.19 533 LYS B C 1
ATOM 10158 O O . LYS B 1 533 ? -18.203 -47.031 1.119 1 89.19 533 LYS B O 1
ATOM 10163 N N . TYR B 1 534 ? -19.281 -45.062 1.822 1 85.75 534 TYR B N 1
ATOM 10164 C CA . TYR B 1 534 ? -18.344 -44.875 2.926 1 85.75 534 TYR B CA 1
ATOM 10165 C C . TYR B 1 534 ? -18.531 -45.938 3.992 1 85.75 534 TYR B C 1
ATOM 10167 O O . TYR B 1 534 ? -19.656 -46.25 4.367 1 85.75 534 TYR B O 1
ATOM 10175 N N . HIS B 1 535 ? -17.516 -46.5 4.504 1 79.69 535 HIS B N 1
ATOM 10176 C CA . HIS B 1 535 ? -17.578 -47.688 5.312 1 79.69 535 HIS B CA 1
ATOM 10177 C C . HIS B 1 535 ? -18.156 -47.406 6.691 1 79.69 535 HIS B C 1
ATOM 10179 O O . HIS B 1 535 ? -18.812 -48.281 7.285 1 79.69 535 HIS B O 1
ATOM 10185 N N . LYS B 1 536 ? -17.844 -46.219 7.348 1 70.69 536 LYS B N 1
ATOM 10186 C CA . LYS B 1 536 ? -18.188 -46 8.75 1 70.69 536 LYS B CA 1
ATOM 10187 C C . LYS B 1 536 ? -19.656 -45.625 8.891 1 70.69 536 LYS B C 1
ATOM 10189 O O . LYS B 1 536 ? -20.297 -45.938 9.906 1 70.69 536 LYS B O 1
ATOM 10194 N N . ASN B 1 537 ? -20.078 -44.844 8.023 1 64.94 537 ASN B N 1
ATOM 10195 C CA . ASN B 1 537 ? -21.406 -44.281 8.273 1 64.94 537 ASN B CA 1
ATOM 10196 C C . ASN B 1 537 ? -22.469 -44.938 7.395 1 64.94 537 ASN B C 1
ATOM 10198 O O . ASN B 1 537 ? -22.359 -44.906 6.168 1 64.94 537 ASN B O 1
ATOM 10202 N N . VAL B 1 538 ? -23.328 -45.688 8.055 1 62.72 538 VAL B N 1
ATOM 10203 C CA . VAL B 1 538 ? -24.422 -46.375 7.379 1 62.72 538 VAL B CA 1
ATOM 10204 C C . VAL B 1 538 ? -25.234 -45.375 6.559 1 62.72 538 VAL B C 1
ATOM 10206 O O . VAL B 1 538 ? -25.688 -45.688 5.457 1 62.72 538 VAL B O 1
ATOM 10209 N N . ASP B 1 539 ? -25.25 -44.094 6.977 1 67.38 539 ASP B N 1
ATOM 10210 C CA . ASP B 1 539 ? -26.094 -43.125 6.312 1 67.38 539 ASP B CA 1
ATOM 10211 C C . ASP B 1 539 ? -25.297 -42.281 5.324 1 67.38 539 ASP B C 1
ATOM 10213 O O . ASP B 1 539 ? -25.734 -41.188 4.914 1 67.38 539 ASP B O 1
ATOM 10217 N N . SER B 1 540 ? -24.266 -42.906 4.898 1 75.12 540 SER B N 1
ATOM 10218 C CA . SER B 1 540 ? -23.438 -42.125 4.004 1 75.12 540 SER B CA 1
ATOM 10219 C C . SER B 1 540 ? -23.953 -42.156 2.572 1 75.12 540 SER B C 1
ATOM 10221 O O . SER B 1 540 ? -24.672 -43.094 2.201 1 75.12 540 SER B O 1
ATOM 10223 N N . LYS B 1 541 ? -23.672 -41.219 1.856 1 80.44 541 LYS B N 1
ATOM 10224 C CA . LYS B 1 541 ? -24.125 -41.062 0.473 1 80.44 541 LYS B CA 1
ATOM 10225 C C . LYS B 1 541 ? -23.469 -42.125 -0.423 1 80.44 541 LYS B C 1
ATOM 10227 O O . LYS B 1 541 ? -22.281 -42.406 -0.305 1 80.44 541 LYS B O 1
ATOM 10232 N N . LYS B 1 542 ? -24.328 -42.844 -1.094 1 85.75 542 LYS B N 1
ATOM 10233 C CA . LYS B 1 542 ? -23.891 -43.812 -2.066 1 85.75 542 LYS B CA 1
ATOM 10234 C C . LYS B 1 542 ? -23.547 -43.156 -3.404 1 85.75 542 LYS B C 1
ATOM 10236 O O . LYS B 1 542 ? -24.219 -42.219 -3.824 1 85.75 542 LYS B O 1
ATOM 10241 N N . HIS B 1 543 ? -22.484 -43.625 -3.994 1 89.75 543 HIS B N 1
ATOM 10242 C CA . HIS B 1 543 ? -22.094 -43.125 -5.305 1 89.75 543 HIS B CA 1
ATOM 10243 C C . HIS B 1 543 ? -22.047 -44.25 -6.34 1 89.75 543 HIS B C 1
ATOM 10245 O O . HIS B 1 543 ? -21.562 -45.344 -6.051 1 89.75 543 HIS B O 1
ATOM 10251 N N . LYS B 1 544 ? -22.625 -43.938 -7.434 1 90.06 544 LYS B N 1
ATOM 10252 C CA . LYS B 1 544 ? -22.625 -44.906 -8.531 1 90.06 544 LYS B CA 1
ATOM 10253 C C . LYS B 1 544 ? -21.438 -44.656 -9.469 1 90.06 544 LYS B C 1
ATOM 10255 O O . LYS B 1 544 ? -21.172 -43.531 -9.883 1 90.06 544 LYS B O 1
ATOM 10260 N N . VAL B 1 545 ? -20.719 -45.75 -9.664 1 93.88 545 VAL B N 1
ATOM 10261 C CA . VAL B 1 545 ? -19.547 -45.688 -10.539 1 93.88 545 VAL B CA 1
ATOM 10262 C C . VAL B 1 545 ? -19.719 -46.656 -11.703 1 93.88 545 VAL B C 1
ATOM 10264 O O . VAL B 1 545 ? -20.109 -47.812 -11.508 1 93.88 545 VAL B O 1
ATOM 10267 N N . TYR B 1 546 ? -19.594 -46.156 -12.828 1 93.44 546 TYR B N 1
ATOM 10268 C CA . TYR B 1 546 ? -19.609 -46.969 -14.039 1 93.44 546 TYR B CA 1
ATOM 10269 C C . TYR B 1 546 ? -18.188 -47.25 -14.508 1 93.44 546 TYR B C 1
ATOM 10271 O O . TYR B 1 546 ? -17.359 -46.375 -14.594 1 93.44 546 TYR B O 1
ATOM 10279 N N . TRP B 1 547 ? -17.844 -48.594 -14.789 1 92.19 547 TRP B N 1
ATOM 10280 C CA . TRP B 1 547 ? -16.516 -48.969 -15.273 1 92.19 547 TRP B CA 1
ATOM 10281 C C . TRP B 1 547 ? -16.609 -50.188 -16.203 1 92.19 547 TRP B C 1
ATOM 10283 O O . TRP B 1 547 ? -17.078 -51.25 -15.812 1 92.19 547 TRP B O 1
ATOM 10293 N N . ASP B 1 548 ? -16.203 -50 -17.422 1 88.69 548 ASP B N 1
ATOM 10294 C CA . ASP B 1 548 ? -16.266 -51.062 -18.406 1 88.69 548 ASP B CA 1
ATOM 10295 C C . ASP B 1 548 ? -14.906 -51.75 -18.594 1 88.69 548 ASP B C 1
ATOM 10297 O O . ASP B 1 548 ? -14.719 -52.531 -19.516 1 88.69 548 ASP B O 1
ATOM 10301 N N . GLY B 1 549 ? -13.961 -51.375 -17.844 1 84.88 549 GLY B N 1
ATOM 10302 C CA . GLY B 1 549 ? -12.617 -51.938 -17.984 1 84.88 549 GLY B CA 1
ATOM 10303 C C . GLY B 1 549 ? -11.625 -50.906 -18.531 1 84.88 549 GLY B C 1
ATOM 10304 O O . GLY B 1 549 ? -10.414 -51.062 -18.344 1 84.88 549 GLY B O 1
ATOM 10305 N N . GLU B 1 550 ? -12.234 -49.969 -19.344 1 85.62 550 GLU B N 1
ATOM 10306 C CA . GLU B 1 550 ? -11.383 -48.938 -19.922 1 85.62 550 GLU B CA 1
ATOM 10307 C C . GLU B 1 550 ? -11.82 -47.562 -19.484 1 85.62 550 GLU B C 1
ATOM 10309 O O . GLU B 1 550 ? -11.008 -46.75 -18.984 1 85.62 550 GLU B O 1
ATOM 10314 N N . ALA B 1 551 ? -13.086 -47.375 -19.594 1 91.31 551 ALA B N 1
ATOM 10315 C CA . ALA B 1 551 ? -13.641 -46.062 -19.266 1 91.31 551 ALA B CA 1
ATOM 10316 C C . ALA B 1 551 ? -14.43 -46.125 -17.953 1 91.31 551 ALA B C 1
ATOM 10318 O O . ALA B 1 551 ? -15.156 -47.094 -17.703 1 91.31 551 ALA B O 1
ATOM 10319 N N . ALA B 1 552 ? -14.125 -45.156 -17.094 1 92.81 552 ALA B N 1
ATOM 10320 C CA . ALA B 1 552 ? -14.82 -45.062 -15.812 1 92.81 552 ALA B CA 1
ATOM 10321 C C . ALA B 1 552 ? -15.484 -43.719 -15.633 1 92.81 552 ALA B C 1
ATOM 10323 O O . ALA B 1 552 ? -14.93 -42.688 -16.031 1 92.81 552 ALA B O 1
ATOM 10324 N N . THR B 1 553 ? -16.719 -43.688 -15.188 1 92.81 553 THR B N 1
ATOM 10325 C CA . THR B 1 553 ? -17.438 -42.469 -14.875 1 92.81 553 THR B CA 1
ATOM 10326 C C . THR B 1 553 ? -18.094 -42.562 -13.5 1 92.81 553 THR B C 1
ATOM 10328 O O . THR B 1 553 ? -18.531 -43.625 -13.086 1 92.81 553 THR B O 1
ATOM 10331 N N . CYS B 1 554 ? -17.969 -41.5 -12.75 1 93.25 554 CYS B N 1
ATOM 10332 C CA . CYS B 1 554 ? -18.547 -41.438 -11.422 1 93.25 554 CYS B CA 1
ATOM 10333 C C . CYS B 1 554 ? -19.641 -40.375 -11.344 1 93.25 554 CYS B C 1
ATOM 10335 O O . CYS B 1 554 ? -19.578 -39.375 -12.047 1 93.25 554 CYS B O 1
ATOM 10337 N N . GLY B 1 555 ? -20.609 -40.594 -10.586 1 88.12 555 GLY B N 1
ATOM 10338 C CA . GLY B 1 555 ? -21.688 -39.656 -10.383 1 88.12 555 GLY B CA 1
ATOM 10339 C C . GLY B 1 555 ? -21.219 -38.312 -9.797 1 88.12 555 GLY B C 1
ATOM 10340 O O . GLY B 1 555 ? -21.875 -37.312 -9.961 1 88.12 555 GLY B O 1
ATOM 10341 N N . CYS B 1 556 ? -20.078 -38.312 -9.156 1 89.62 556 CYS B N 1
ATOM 10342 C CA . CYS B 1 556 ? -19.578 -37.062 -8.547 1 89.62 556 CYS B CA 1
ATOM 10343 C C . CYS B 1 556 ? -18.938 -36.156 -9.594 1 89.62 556 CYS B C 1
ATOM 10345 O O . CYS B 1 556 ? -18.797 -34.969 -9.367 1 89.62 556 CYS B O 1
ATOM 10347 N N . LYS B 1 557 ? -18.516 -36.688 -10.703 1 92.25 557 LYS B N 1
ATOM 10348 C CA . LYS B 1 557 ? -17.969 -35.969 -11.844 1 92.25 557 LYS B CA 1
ATOM 10349 C C . LYS B 1 557 ? -16.734 -35.188 -11.453 1 92.25 557 LYS B C 1
ATOM 10351 O O . LYS B 1 557 ? -16.531 -34.062 -11.922 1 92.25 557 LYS B O 1
ATOM 10356 N N . HIS B 1 558 ? -15.93 -35.75 -10.555 1 92.25 558 HIS B N 1
ATOM 10357 C CA . HIS B 1 558 ? -14.711 -35.094 -10.094 1 92.25 558 HIS B CA 1
ATOM 10358 C C . HIS B 1 558 ? -13.656 -35.031 -11.195 1 92.25 558 HIS B C 1
ATOM 10360 O O . HIS B 1 558 ? -12.953 -34.031 -11.359 1 92.25 558 HIS B O 1
ATOM 10366 N N . PHE B 1 559 ? -13.562 -36.062 -11.883 1 94.06 559 PHE B N 1
ATOM 10367 C CA . PHE B 1 559 ? -12.578 -36.094 -12.953 1 94.06 559 PHE B CA 1
ATOM 10368 C C . PHE B 1 559 ? -12.914 -35.062 -14.031 1 94.06 559 PHE B C 1
ATOM 10370 O O . PHE B 1 559 ? -12.039 -34.344 -14.516 1 94.06 559 PHE B O 1
ATOM 10377 N N . GLU B 1 560 ? -14.156 -34.969 -14.406 1 92.88 560 GLU B N 1
ATOM 10378 C CA . GLU B 1 560 ? -14.578 -34 -15.438 1 92.88 560 GLU B CA 1
ATOM 10379 C C . GLU B 1 560 ? -14.336 -32.562 -15.008 1 92.88 560 GLU B C 1
ATOM 10381 O O . GLU B 1 560 ? -13.945 -31.734 -15.82 1 92.88 560 GLU B O 1
ATOM 10386 N N . PHE B 1 561 ? -14.461 -32.406 -13.805 1 92.06 561 PHE B N 1
ATOM 10387 C CA . PHE B 1 561 ? -14.375 -31.062 -13.297 1 92.06 561 PHE B CA 1
ATOM 10388 C C . PHE B 1 561 ? -12.922 -30.672 -13.023 1 92.06 561 PHE B C 1
ATOM 10390 O O . PHE B 1 561 ? -12.5 -29.562 -13.328 1 92.06 561 PHE B O 1
ATOM 10397 N N . TRP B 1 562 ? -12.102 -31.609 -12.477 1 91.75 562 TRP B N 1
ATOM 10398 C CA . TRP B 1 562 ? -10.758 -31.297 -12.008 1 91.75 562 TRP B CA 1
ATOM 10399 C C . TRP B 1 562 ? -9.711 -31.891 -12.945 1 91.75 562 TRP B C 1
ATOM 10401 O O . TRP B 1 562 ? -8.578 -31.406 -13 1 91.75 562 TRP B O 1
ATOM 10411 N N . GLY B 1 563 ? -10.055 -32.938 -13.547 1 91.81 563 GLY B N 1
ATOM 10412 C CA . GLY B 1 563 ? -9.086 -33.688 -14.32 1 91.81 563 GLY B CA 1
ATOM 10413 C C . GLY B 1 563 ? -8.289 -34.688 -13.484 1 91.81 563 GLY B C 1
ATOM 10414 O O . GLY B 1 563 ? -7.227 -35.125 -13.906 1 91.81 563 GLY B O 1
ATOM 10415 N N . ILE B 1 564 ? -8.773 -34.938 -12.25 1 93.75 564 ILE B N 1
ATOM 10416 C CA . ILE B 1 564 ? -8.156 -35.906 -11.344 1 93.75 564 ILE B CA 1
ATOM 10417 C C . ILE B 1 564 ? -9.172 -36.969 -10.93 1 93.75 564 ILE B C 1
ATOM 10419 O O . ILE B 1 564 ? -10.336 -36.625 -10.664 1 93.75 564 ILE B O 1
ATOM 10423 N N . LEU B 1 565 ? -8.719 -38.156 -10.93 1 94.56 565 LEU B N 1
ATOM 10424 C CA . LEU B 1 565 ? -9.617 -39.25 -10.609 1 94.56 565 LEU B CA 1
ATOM 10425 C C . LEU B 1 565 ? -10.148 -39.125 -9.18 1 94.56 565 LEU B C 1
ATOM 10427 O O . LEU B 1 565 ? -9.406 -38.75 -8.273 1 94.56 565 LEU B O 1
ATOM 10431 N N . CYS B 1 566 ? -11.398 -39.406 -9.023 1 94.5 566 CYS B N 1
ATOM 10432 C CA . CYS B 1 566 ? -12.031 -39.25 -7.715 1 94.5 566 CYS B CA 1
ATOM 10433 C C . CYS B 1 566 ? -11.789 -40.469 -6.844 1 94.5 566 CYS B C 1
ATOM 10435 O O . CYS B 1 566 ? -11.383 -41.531 -7.344 1 94.5 566 CYS B O 1
ATOM 10437 N N . ARG B 1 567 ? -12.078 -40.375 -5.637 1 94.06 567 ARG B N 1
ATOM 10438 C CA . ARG B 1 567 ? -11.914 -41.438 -4.656 1 94.06 567 ARG B CA 1
ATOM 10439 C C . ARG B 1 567 ? -12.828 -42.625 -4.969 1 94.06 567 ARG B C 1
ATOM 10441 O O . ARG B 1 567 ? -12.469 -43.781 -4.723 1 94.06 567 ARG B O 1
ATOM 10448 N N . HIS B 1 568 ? -13.953 -42.438 -5.613 1 93.62 568 HIS B N 1
ATOM 10449 C CA . HIS B 1 568 ? -14.922 -43.469 -5.91 1 93.62 568 HIS B CA 1
ATOM 10450 C C . HIS B 1 568 ? -14.422 -44.406 -7.02 1 93.62 568 HIS B C 1
ATOM 10452 O O . HIS B 1 568 ? -14.461 -45.625 -6.879 1 93.62 568 HIS B O 1
ATOM 10458 N N . ILE B 1 569 ? -13.945 -43.781 -8.055 1 94.75 569 ILE B N 1
ATOM 10459 C CA . ILE B 1 569 ? -13.391 -44.562 -9.156 1 94.75 569 ILE B CA 1
ATOM 10460 C C . ILE B 1 569 ? -12.164 -45.344 -8.688 1 94.75 569 ILE B C 1
ATOM 10462 O O . ILE B 1 569 ? -12 -46.5 -9.008 1 94.75 569 ILE B O 1
ATOM 10466 N N . LEU B 1 570 ? -11.375 -44.656 -7.918 1 94.44 570 LEU B N 1
ATOM 10467 C CA . LEU B 1 570 ? -10.148 -45.281 -7.422 1 94.44 570 LEU B CA 1
ATOM 10468 C C . LEU B 1 570 ? -10.469 -46.469 -6.508 1 94.44 570 LEU B C 1
ATOM 10470 O O . LEU B 1 570 ? -9.734 -47.469 -6.496 1 94.44 570 LEU B O 1
ATOM 10474 N N . SER B 1 571 ? -11.539 -46.281 -5.738 1 93.06 571 SER B N 1
ATOM 10475 C CA . SER B 1 571 ? -11.961 -47.406 -4.895 1 93.06 571 SER B CA 1
ATOM 10476 C C . SER B 1 571 ? -12.352 -48.625 -5.734 1 93.06 571 SER B C 1
ATOM 10478 O O . SER B 1 571 ? -12.016 -49.75 -5.387 1 93.06 571 SER B O 1
ATOM 10480 N N . VAL B 1 572 ? -13.016 -48.406 -6.824 1 93.12 572 VAL B N 1
ATOM 10481 C CA . VAL B 1 572 ? -13.398 -49.5 -7.727 1 93.12 572 VAL B CA 1
ATOM 10482 C C . VAL B 1 572 ? -12.148 -50.125 -8.352 1 93.12 572 VAL B C 1
ATOM 10484 O O . VAL B 1 572 ? -12.047 -51.344 -8.477 1 93.12 572 VAL B O 1
ATOM 10487 N N . PHE B 1 573 ? -11.211 -49.281 -8.758 1 92.56 573 PHE B N 1
ATOM 10488 C CA . PHE B 1 573 ? -9.961 -49.75 -9.328 1 92.56 573 PHE B CA 1
ATOM 10489 C C . PHE B 1 573 ? -9.234 -50.656 -8.352 1 92.56 573 PHE B C 1
ATOM 10491 O O . PHE B 1 573 ? -8.695 -51.688 -8.742 1 92.56 573 PHE B O 1
ATOM 10498 N N . LEU B 1 574 ? -9.234 -50.312 -7.117 1 89.81 574 LEU B N 1
ATOM 10499 C CA . LEU B 1 574 ? -8.547 -51.094 -6.086 1 89.81 574 LEU B CA 1
ATOM 10500 C C . LEU B 1 574 ? -9.234 -52.438 -5.871 1 89.81 574 LEU B C 1
ATOM 10502 O O . LEU B 1 574 ? -8.562 -53.469 -5.75 1 89.81 574 LEU B O 1
ATOM 10506 N N . HIS B 1 575 ? -10.523 -52.469 -5.863 1 88.75 575 HIS B N 1
ATOM 10507 C CA . HIS B 1 575 ? -11.281 -53.688 -5.59 1 88.75 575 HIS B CA 1
ATOM 10508 C C . HIS B 1 575 ? -11.258 -54.625 -6.785 1 88.75 575 HIS B C 1
ATOM 10510 O O . HIS B 1 575 ? -11.344 -55.844 -6.617 1 88.75 575 HIS B O 1
ATOM 10516 N N . LYS B 1 576 ? -11.109 -54.062 -7.906 1 89.62 576 LYS B N 1
ATOM 10517 C CA . LYS B 1 576 ? -11.117 -54.875 -9.109 1 89.62 576 LYS B CA 1
ATOM 10518 C C . LYS B 1 576 ? -9.695 -55.125 -9.602 1 89.62 576 LYS B C 1
ATOM 10520 O O . LYS B 1 576 ? -9.492 -55.594 -10.719 1 89.62 576 LYS B O 1
ATOM 10525 N N . ASP B 1 577 ? -8.641 -54.781 -8.859 1 84.94 577 ASP B N 1
ATOM 10526 C CA . ASP B 1 577 ? -7.223 -55.031 -9.078 1 84.94 577 ASP B CA 1
ATOM 10527 C C . ASP B 1 577 ? -6.742 -54.406 -10.383 1 84.94 577 ASP B C 1
ATOM 10529 O O . ASP B 1 577 ? -6.105 -55.062 -11.203 1 84.94 577 ASP B O 1
ATOM 10533 N N . CYS B 1 578 ? -7.266 -53.219 -10.633 1 87.75 578 CYS B N 1
ATOM 10534 C CA . CYS B 1 578 ? -6.711 -52.406 -11.719 1 87.75 578 CYS B CA 1
ATOM 10535 C C . CYS B 1 578 ? -5.391 -51.781 -11.305 1 87.75 578 CYS B C 1
ATOM 10537 O O . CYS B 1 578 ? -5.344 -51 -10.359 1 87.75 578 CYS B O 1
ATOM 10539 N N . TYR B 1 579 ? -4.352 -52.062 -12.047 1 89.56 579 TYR B N 1
ATOM 10540 C CA . TYR B 1 579 ? -3.029 -51.656 -11.594 1 89.56 579 TYR B CA 1
ATOM 10541 C C . TYR B 1 579 ? -2.496 -50.5 -12.461 1 89.56 579 TYR B C 1
ATOM 10543 O O . TYR B 1 579 ? -1.433 -49.969 -12.18 1 89.56 579 TYR B O 1
ATOM 10551 N N . GLN B 1 580 ? -3.301 -50.188 -13.477 1 91.69 580 GLN B N 1
ATOM 10552 C CA . GLN B 1 580 ? -2.846 -49.125 -14.367 1 91.69 580 GLN B CA 1
ATOM 10553 C C . GLN B 1 580 ? -3.963 -48.125 -14.633 1 91.69 580 GLN B C 1
ATOM 10555 O O . GLN B 1 580 ? -5.098 -48.5 -14.914 1 91.69 580 GLN B O 1
ATOM 10560 N N . ILE B 1 581 ? -3.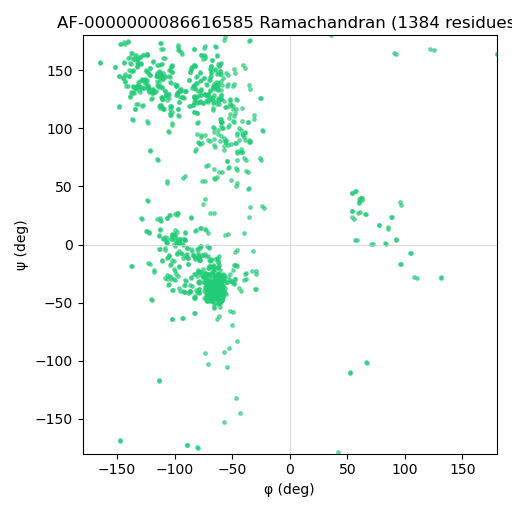586 -46.906 -14.562 1 92.19 581 ILE B N 1
ATOM 10561 C CA . ILE B 1 581 ? -4.535 -45.844 -14.891 1 92.19 581 ILE B CA 1
ATOM 10562 C C . ILE B 1 581 ? -4.582 -45.656 -16.406 1 92.19 581 ILE B C 1
ATOM 10564 O O . ILE B 1 581 ? -3.557 -45.375 -17.031 1 92.19 581 ILE B O 1
ATOM 10568 N N . PRO B 1 582 ? -5.688 -45.75 -16.906 1 90.5 582 PRO B N 1
ATOM 10569 C CA . PRO B 1 582 ? -5.781 -45.5 -18.344 1 90.5 582 PRO B CA 1
ATOM 10570 C C . PRO B 1 582 ? -5.328 -44.062 -18.703 1 90.5 582 PRO B C 1
ATOM 10572 O O . PRO B 1 582 ? -5.555 -43.125 -17.953 1 90.5 582 PRO B O 1
ATOM 10575 N N . SER B 1 583 ? -4.762 -43.875 -19.906 1 88.5 583 SER B N 1
ATOM 10576 C CA . SER B 1 583 ? -4.133 -42.625 -20.328 1 88.5 583 SER B CA 1
ATOM 10577 C C . SER B 1 583 ? -5.16 -41.531 -20.469 1 88.5 583 SER B C 1
ATOM 10579 O O . SER B 1 583 ? -4.824 -40.344 -20.344 1 88.5 583 SER B O 1
ATOM 10581 N N . MET B 1 584 ? -6.395 -41.875 -20.688 1 88.94 584 MET B N 1
ATOM 10582 C CA . MET B 1 584 ? -7.438 -40.875 -20.875 1 88.94 584 MET B CA 1
ATOM 10583 C C . MET B 1 584 ? -7.68 -40.094 -19.578 1 88.94 584 MET B C 1
ATOM 10585 O O . MET B 1 584 ? -8.211 -39 -19.625 1 88.94 584 MET B O 1
ATOM 10589 N N . TYR B 1 585 ? -7.234 -40.719 -18.469 1 92.38 585 TYR B N 1
ATOM 10590 C CA . TYR B 1 585 ? -7.477 -40.094 -17.188 1 92.38 585 TYR B CA 1
ATOM 10591 C C . TYR B 1 585 ? -6.242 -39.312 -16.719 1 92.38 585 TYR B C 1
ATOM 10593 O O . TYR B 1 585 ? -6.16 -38.938 -15.547 1 92.38 585 TYR B O 1
ATOM 10601 N N . LEU B 1 586 ? -5.309 -39.156 -17.578 1 91.06 586 LEU B N 1
ATOM 10602 C CA . LEU B 1 586 ? -4.102 -38.406 -17.312 1 91.06 586 LEU B CA 1
ATOM 10603 C C . LEU B 1 586 ? -3.961 -37.25 -18.328 1 91.06 586 LEU B C 1
ATOM 10605 O O . LEU B 1 586 ? -3.152 -37.344 -19.25 1 91.06 586 LEU B O 1
ATOM 10609 N N . PRO B 1 587 ? -4.711 -36.156 -18.016 1 90.38 587 PRO B N 1
ATOM 10610 C CA . PRO B 1 587 ? -4.633 -35.031 -18.953 1 90.38 587 PRO B CA 1
ATOM 10611 C C . PRO B 1 587 ? -3.229 -34.438 -19.047 1 90.38 587 PRO B C 1
ATOM 10613 O O . PRO B 1 587 ? -2.512 -34.375 -18.047 1 90.38 587 PRO B O 1
ATOM 10616 N N . SER B 1 588 ? -2.887 -33.969 -20.219 1 88.25 588 SER B N 1
ATOM 10617 C CA . SER B 1 588 ? -1.546 -33.469 -20.5 1 88.25 588 SER B CA 1
ATOM 10618 C C . SER B 1 588 ? -1.225 -32.25 -19.656 1 88.25 588 SER B C 1
ATOM 10620 O O . SER B 1 588 ? -0.069 -32.031 -19.297 1 88.25 588 SER B O 1
ATOM 10622 N N . ARG B 1 589 ? -2.23 -31.547 -19.281 1 89.06 589 ARG B N 1
ATOM 10623 C CA . ARG B 1 589 ? -1.997 -30.312 -18.547 1 89.06 589 ARG B CA 1
ATOM 10624 C C . ARG B 1 589 ? -1.454 -30.594 -17.156 1 89.06 589 ARG B C 1
ATOM 10626 O O . ARG B 1 589 ? -0.813 -29.75 -16.547 1 89.06 589 ARG B O 1
ATOM 10633 N N . TRP B 1 590 ? -1.809 -31.75 -16.672 1 91.38 590 TRP B N 1
ATOM 10634 C CA . TRP B 1 590 ? -1.406 -32.062 -15.305 1 91.38 590 TRP B CA 1
ATOM 10635 C C . TRP B 1 590 ? -0.163 -32.969 -15.297 1 91.38 590 TRP B C 1
ATOM 10637 O O . TRP B 1 590 ? 0.264 -33.438 -14.242 1 91.38 590 TRP B O 1
ATOM 10647 N N . CYS B 1 591 ? 0.392 -33.188 -16.438 1 89.62 591 CYS B N 1
ATOM 10648 C CA . CYS B 1 591 ? 1.538 -34.094 -16.547 1 89.62 591 CYS B CA 1
ATOM 10649 C C . CYS B 1 591 ? 2.834 -33.312 -16.672 1 89.62 591 CYS B C 1
ATOM 10651 O O . CYS B 1 591 ? 2.814 -32.125 -17.047 1 89.62 591 CYS B O 1
ATOM 10653 N N . ARG B 1 592 ? 3.881 -33.906 -16.266 1 81.5 592 ARG B N 1
ATOM 10654 C CA . ARG B 1 592 ? 5.211 -33.312 -16.359 1 81.5 592 ARG B CA 1
ATOM 10655 C C . ARG B 1 592 ? 5.602 -33.062 -17.812 1 81.5 592 ARG B C 1
ATOM 10657 O O . ARG B 1 592 ? 5.168 -33.781 -18.719 1 81.5 592 ARG B O 1
ATOM 10664 N N . ASP B 1 593 ? 5.961 -31.688 -18.141 1 63.12 593 ASP B N 1
ATOM 10665 C CA . ASP B 1 593 ? 6.168 -30.969 -19.375 1 63.12 593 ASP B CA 1
ATOM 10666 C C . ASP B 1 593 ? 6.836 -31.844 -20.438 1 63.12 593 ASP B C 1
ATOM 10668 O O . ASP B 1 593 ? 8.031 -32.125 -20.344 1 63.12 593 ASP B O 1
ATOM 10672 N N . THR B 1 594 ? 6.23 -32.875 -20.859 1 56.78 594 THR B N 1
ATOM 10673 C CA . THR B 1 594 ? 6.762 -33.344 -22.156 1 56.78 594 THR B CA 1
ATOM 10674 C C . THR B 1 594 ? 6.328 -32.375 -23.266 1 56.78 594 THR B C 1
ATOM 10676 O O . THR B 1 594 ? 6.406 -32.719 -24.453 1 56.78 594 THR B O 1
ATOM 10679 N N . PHE B 1 595 ? 5.828 -31.25 -22.938 1 52.66 595 PHE B N 1
ATOM 10680 C CA . PHE B 1 595 ? 5.172 -30.531 -24.016 1 52.66 595 PHE B CA 1
ATOM 10681 C C . PHE B 1 595 ? 6.184 -30.125 -25.078 1 52.66 595 PHE B C 1
ATOM 10683 O O . PHE B 1 595 ? 7.145 -29.406 -24.781 1 52.66 595 PHE B O 1
ATOM 10690 N N . GLN B 1 596 ? 6.473 -30.922 -25.953 1 48.47 596 GLN B N 1
ATOM 10691 C CA . GLN B 1 596 ? 7.148 -30.547 -27.188 1 48.47 596 GLN B CA 1
ATOM 10692 C C . GLN B 1 596 ? 6.355 -29.484 -27.953 1 48.47 596 GLN B C 1
ATOM 10694 O O . GLN B 1 596 ? 5.172 -29.672 -28.234 1 48.47 596 GLN B O 1
ATOM 10699 N N . SER B 1 597 ? 6.629 -28.266 -27.719 1 47 597 SER B N 1
ATOM 10700 C CA . SER B 1 597 ? 6.035 -27.203 -28.531 1 47 597 SER B CA 1
ATOM 10701 C C . SER B 1 597 ? 5.879 -27.641 -29.984 1 47 597 SER B C 1
ATOM 10703 O O . SER B 1 597 ? 6.832 -28.141 -30.594 1 47 597 SER B O 1
ATOM 10705 N N . GLU B 1 598 ? 4.902 -28.172 -30.375 1 41.59 598 GLU B N 1
ATOM 10706 C CA . GLU B 1 598 ? 4.773 -28.375 -31.812 1 41.59 598 GLU B CA 1
ATOM 10707 C C . GLU B 1 598 ? 5.273 -27.156 -32.594 1 41.59 598 GLU B C 1
ATOM 10709 O O . GLU B 1 598 ? 4.867 -26.031 -32.312 1 41.59 598 GLU B O 1
ATOM 10714 N N . GLU B 1 599 ? 6.527 -27.125 -33.031 1 39.44 599 GLU B N 1
ATOM 10715 C CA . GLU B 1 599 ? 7.098 -26.156 -33.969 1 39.44 599 GLU B CA 1
ATOM 10716 C C . GLU B 1 599 ? 6.043 -25.641 -34.938 1 39.44 599 GLU B C 1
ATOM 10718 O O . GLU B 1 599 ? 6.367 -24.953 -35.906 1 39.44 599 GLU B O 1
ATOM 10723 N N . GLY B 1 600 ? 4.957 -26.391 -35.219 1 37.53 600 GLY B N 1
ATOM 10724 C CA . GLY B 1 600 ? 4.395 -26.422 -36.562 1 37.53 600 GLY B CA 1
ATOM 10725 C C . GLY B 1 600 ? 4.074 -25.047 -37.094 1 37.53 600 GLY B C 1
ATOM 10726 O O . GLY B 1 600 ? 4.727 -24.578 -38.031 1 37.53 600 GLY B O 1
ATOM 10727 N N . SER B 1 601 ? 2.629 -24.609 -37.156 1 36.56 601 SER B N 1
ATOM 10728 C CA . SER B 1 601 ? 1.999 -24.016 -38.344 1 36.56 601 SER B CA 1
ATOM 10729 C C . SER B 1 601 ? 2.357 -22.531 -38.469 1 36.56 601 SER B C 1
ATOM 10731 O O . SER B 1 601 ? 2.176 -21.766 -37.531 1 36.56 601 SER B O 1
ATOM 10733 N N . GLN B 1 602 ? 3.398 -22.188 -39.094 1 38.81 602 GLN B N 1
ATOM 10734 C CA . GLN B 1 602 ? 3.621 -20.875 -39.719 1 38.81 602 GLN B CA 1
ATOM 10735 C C . GLN B 1 602 ? 2.297 -20.188 -40 1 38.81 602 GLN B C 1
ATOM 10737 O O . GLN B 1 602 ? 1.737 -20.359 -41.094 1 38.81 602 GLN B O 1
ATOM 10742 N N . MET B 1 603 ? 1.233 -20.359 -39.25 1 39.41 603 MET B N 1
ATOM 10743 C CA . MET B 1 603 ? 0.027 -19.719 -39.781 1 39.41 603 MET B CA 1
ATOM 10744 C C . MET B 1 603 ? 0.271 -18.234 -40.031 1 39.41 603 MET B C 1
ATOM 10746 O O . MET B 1 603 ? 1.07 -17.594 -39.344 1 39.41 603 MET B O 1
ATOM 10750 N N . SER B 1 604 ? -0.24 -17.781 -41.219 1 38.59 604 SER B N 1
ATOM 10751 C CA . SER B 1 604 ? -0.304 -16.469 -41.844 1 38.59 604 SER B CA 1
ATOM 10752 C C . SER B 1 604 ? -0.682 -15.391 -40.844 1 38.59 604 SER B C 1
ATOM 10754 O O . SER B 1 604 ? -1.644 -15.555 -40.094 1 38.59 604 SER B O 1
ATOM 10756 N N . ASP B 1 605 ? 0.159 -14.68 -40.312 1 45.06 605 ASP B N 1
ATOM 10757 C CA . ASP B 1 605 ? 0.189 -13.477 -39.5 1 45.06 605 ASP B CA 1
ATOM 10758 C C . ASP B 1 605 ? -0.914 -12.5 -39.906 1 45.06 605 ASP B C 1
ATOM 10760 O O . ASP B 1 605 ? -0.762 -11.766 -40.875 1 45.06 605 ASP B O 1
ATOM 10764 N N . GLU B 1 606 ? -2.15 -12.852 -40.062 1 40.59 606 GLU B N 1
ATOM 10765 C CA . GLU B 1 606 ? -3.041 -11.758 -40.438 1 40.59 606 GLU B CA 1
ATOM 10766 C C . GLU B 1 606 ? -2.941 -10.602 -39.438 1 40.59 606 GLU B C 1
ATOM 10768 O O . GLU B 1 606 ? -3.352 -10.727 -38.281 1 40.59 606 GLU B O 1
ATOM 10773 N N . ILE B 1 607 ? -1.924 -9.922 -39.438 1 45.56 607 ILE B N 1
ATOM 10774 C CA . ILE B 1 607 ? -1.797 -8.641 -38.781 1 45.56 607 ILE B CA 1
ATOM 10775 C C . ILE B 1 607 ? -3.004 -7.758 -39.094 1 45.56 607 ILE B C 1
ATOM 10777 O O . ILE B 1 607 ? -3.24 -7.426 -40.25 1 45.56 607 ILE B O 1
ATOM 10781 N N . LEU B 1 608 ? -3.996 -7.789 -38.438 1 44.75 608 LEU B N 1
ATOM 10782 C CA . LEU B 1 608 ? -5.043 -6.785 -38.625 1 44.75 608 LEU B CA 1
ATOM 10783 C C . LEU B 1 608 ? -4.48 -5.379 -38.438 1 44.75 608 LEU B C 1
ATOM 10785 O O . LEU B 1 608 ? -5.035 -4.582 -37.656 1 44.75 608 LEU B O 1
ATOM 10789 N N . VAL B 1 609 ? -3.188 -5.227 -38.312 1 48.31 609 VAL B N 1
ATOM 10790 C CA . VAL B 1 609 ? -2.771 -3.875 -37.969 1 48.31 609 VAL B CA 1
ATOM 10791 C C . VAL B 1 609 ? -2.857 -2.963 -39.188 1 48.31 609 VAL B C 1
ATOM 10793 O O . VAL B 1 609 ? -1.988 -3.002 -40.062 1 48.31 609 VAL B O 1
ATOM 10796 N N . ASN B 1 610 ? -3.873 -2.83 -39.844 1 46.72 610 ASN B N 1
ATOM 10797 C CA . ASN B 1 610 ? -3.852 -1.924 -40.969 1 46.72 610 ASN B CA 1
ATOM 10798 C C . ASN B 1 610 ? -3.557 -0.49 -40.562 1 46.72 610 ASN B C 1
ATOM 10800 O O . ASN B 1 610 ? -3.514 0.416 -41.375 1 46.72 610 ASN B O 1
ATOM 10804 N N . ASN B 1 611 ? -3.684 -0.034 -39.281 1 55.62 611 ASN B N 1
ATOM 10805 C CA . ASN B 1 611 ? -3.766 1.414 -39.125 1 55.62 611 ASN B CA 1
ATOM 10806 C C . ASN B 1 611 ? -2.393 2.029 -38.844 1 55.62 611 ASN B C 1
ATOM 10808 O O . ASN B 1 611 ? -1.517 1.379 -38.281 1 55.62 611 ASN B O 1
ATOM 10812 N N . LEU B 1 612 ? -2 3.082 -39.531 1 66.94 612 LEU B N 1
ATOM 10813 C CA . LEU B 1 612 ? -0.812 3.916 -39.375 1 66.94 612 LEU B CA 1
ATOM 10814 C C . LEU B 1 612 ? -0.617 4.328 -37.906 1 66.94 612 LEU B C 1
ATOM 10816 O O . LEU B 1 612 ? -1.474 4.996 -37.344 1 66.94 612 LEU B O 1
ATOM 10820 N N . ILE B 1 613 ? 0.387 3.684 -37.219 1 77.19 613 ILE B N 1
ATOM 10821 C CA . ILE B 1 613 ? 0.716 3.844 -35.812 1 77.19 613 ILE B CA 1
ATOM 10822 C C . ILE B 1 613 ? 1.023 5.309 -35.5 1 77.19 613 ILE B C 1
ATOM 10824 O O . ILE B 1 613 ? 0.68 5.82 -34.438 1 77.19 613 ILE B O 1
ATOM 10828 N N . ASP B 1 614 ? 1.474 6.039 -36.469 1 75.69 614 ASP B N 1
ATOM 10829 C CA . ASP B 1 614 ? 2.018 7.367 -36.219 1 75.69 614 ASP B CA 1
ATOM 10830 C C . ASP B 1 614 ? 0.9 8.391 -36.031 1 75.69 614 ASP B C 1
ATOM 10832 O O . ASP B 1 614 ? 1.112 9.438 -35.406 1 75.69 614 ASP B O 1
ATOM 10836 N N . ASP B 1 615 ? -0.316 8.039 -36.375 1 78.81 615 ASP B N 1
ATOM 10837 C CA . ASP B 1 615 ? -1.366 9.055 -36.281 1 78.81 615 ASP B CA 1
ATOM 10838 C C . ASP B 1 615 ? -2.379 8.695 -35.188 1 78.81 615 ASP B C 1
ATOM 10840 O O . ASP B 1 615 ? -3.502 9.203 -35.188 1 78.81 615 ASP B O 1
ATOM 10844 N N . VAL B 1 616 ? -1.992 7.918 -34.281 1 84.38 616 VAL B N 1
ATOM 10845 C CA . VAL B 1 616 ? -2.963 7.527 -33.281 1 84.38 616 VAL B CA 1
ATOM 10846 C C . VAL B 1 616 ? -2.84 8.445 -32.062 1 84.38 616 VAL B C 1
ATOM 10848 O O . VAL B 1 616 ? -1.737 8.695 -31.562 1 84.38 616 VAL B O 1
ATOM 10851 N N . HIS B 1 617 ? -3.965 9.047 -31.641 1 82.25 617 HIS B N 1
ATOM 10852 C CA . HIS B 1 617 ? -4.004 9.977 -30.516 1 82.25 617 HIS B CA 1
ATOM 10853 C C . HIS B 1 617 ? -4.363 9.258 -29.219 1 82.25 617 HIS B C 1
ATOM 10855 O O . HIS B 1 617 ? -4.848 8.125 -29.234 1 82.25 617 HIS B O 1
ATOM 10861 N N . CYS B 1 618 ? -4.105 9.945 -28.094 1 80.81 618 CYS B N 1
ATOM 10862 C CA . CYS B 1 618 ? -4.344 9.398 -26.766 1 80.81 618 CYS B CA 1
ATOM 10863 C C . CYS B 1 618 ? -5.84 9.25 -26.5 1 80.81 618 CYS B C 1
ATOM 10865 O O . CYS B 1 618 ? -6.641 10.047 -26.984 1 80.81 618 CYS B O 1
ATOM 10867 N N . PRO B 1 619 ? -6.223 8.234 -25.781 1 79 619 PRO B N 1
ATOM 10868 C CA . PRO B 1 619 ? -7.641 8.016 -25.469 1 79 619 PRO B CA 1
ATOM 10869 C C . PRO B 1 619 ? -8.211 9.062 -24.516 1 79 619 PRO B C 1
ATOM 10871 O O . PRO B 1 619 ? -7.469 9.656 -23.734 1 79 619 PRO B O 1
ATOM 10874 N N . PRO B 1 620 ? -9.461 9.281 -24.656 1 75.75 620 PRO B N 1
ATOM 10875 C CA . PRO B 1 620 ? -10.109 10.148 -23.672 1 75.75 620 PRO B CA 1
ATOM 10876 C C . PRO B 1 620 ? -10.32 9.453 -22.328 1 75.75 620 PRO B C 1
ATOM 10878 O O . PRO B 1 620 ? -10.156 8.242 -22.219 1 75.75 620 PRO B O 1
ATOM 10881 N N . ILE B 1 621 ? -10.57 10.109 -21.25 1 72.75 621 ILE B N 1
ATOM 10882 C CA . ILE B 1 621 ? -10.82 9.547 -19.922 1 72.75 621 ILE B CA 1
ATOM 10883 C C . ILE B 1 621 ? -12.086 8.695 -19.953 1 72.75 621 ILE B C 1
ATOM 10885 O O . ILE B 1 621 ? -13.141 9.156 -20.406 1 72.75 621 ILE B O 1
ATOM 10889 N N . SER B 1 622 ? -11.906 7.43 -19.609 1 72.88 622 SER B N 1
ATOM 10890 C CA . SER B 1 622 ? -13.016 6.477 -19.672 1 72.88 622 SER B CA 1
ATOM 10891 C C . SER B 1 622 ? -14 6.699 -18.531 1 72.88 622 SER B C 1
ATOM 10893 O O . SER B 1 622 ? -13.609 7.125 -17.438 1 72.88 622 SER B O 1
ATOM 10895 N N . LYS B 1 623 ? -15.266 6.527 -18.766 1 61.38 623 LYS B N 1
ATOM 10896 C CA . LYS B 1 623 ? -16.312 6.66 -17.766 1 61.38 623 LYS B CA 1
ATOM 10897 C C . LYS B 1 623 ? -16.422 5.402 -16.906 1 61.38 623 LYS B C 1
ATOM 10899 O O . LYS B 1 623 ? -16.359 4.285 -17.422 1 61.38 623 LYS B O 1
ATOM 10904 N N . THR B 1 624 ? -16.125 5.363 -15.633 1 56.12 624 THR B N 1
ATOM 10905 C CA . THR B 1 624 ? -16.188 4.215 -14.742 1 56.12 624 THR B CA 1
ATOM 10906 C C . THR B 1 624 ? -17.625 3.73 -14.586 1 56.12 624 THR B C 1
ATOM 10908 O O . THR B 1 624 ? -18.562 4.52 -14.695 1 56.12 624 THR B O 1
ATOM 10911 N N . LYS B 1 625 ? -17.734 2.359 -14.625 1 52.44 625 LYS B N 1
ATOM 10912 C CA . LYS B 1 625 ? -19 1.722 -14.297 1 52.44 625 LYS B CA 1
ATOM 10913 C C . LYS B 1 625 ? -19.312 1.843 -12.812 1 52.44 625 LYS B C 1
ATOM 10915 O O . LYS B 1 625 ? -18.406 1.814 -11.977 1 52.44 625 LYS B O 1
ATOM 10920 N N . GLY B 1 626 ? -20.484 2.404 -12.367 1 48.56 626 GLY B N 1
ATOM 10921 C CA . GLY B 1 626 ? -21 2.557 -11.016 1 48.56 626 GLY B CA 1
ATOM 10922 C C . GLY B 1 626 ? -21.281 4 -10.648 1 48.56 626 GLY B C 1
ATOM 10923 O O . GLY B 1 626 ? -21.047 4.91 -11.445 1 48.56 626 GLY B O 1
ATOM 10924 N N . ARG B 1 627 ? -21.938 4.098 -9.57 1 40.16 627 ARG B N 1
ATOM 10925 C CA . ARG B 1 627 ? -22.281 5.426 -9.07 1 40.16 627 ARG B CA 1
ATOM 10926 C C . ARG B 1 627 ? -21.031 6.254 -8.797 1 40.16 627 ARG B C 1
ATOM 10928 O O . ARG B 1 627 ? -20.078 5.766 -8.188 1 40.16 627 ARG B O 1
ATOM 10935 N N . PRO B 1 628 ? -20.75 7.215 -9.664 1 43.72 628 PRO B N 1
ATOM 10936 C CA . PRO B 1 628 ? -19.609 8.094 -9.391 1 43.72 628 PRO B CA 1
ATOM 10937 C C . PRO B 1 628 ? -19.281 8.188 -7.902 1 43.72 628 PRO B C 1
ATOM 10939 O O . PRO B 1 628 ? -20.172 8.062 -7.059 1 43.72 628 PRO B O 1
ATOM 10942 N N . LYS B 1 629 ? -17.953 7.895 -7.617 1 45.12 629 LYS B N 1
ATOM 10943 C CA . LYS B 1 629 ? -17.547 7.953 -6.219 1 45.12 629 LYS B CA 1
ATOM 10944 C C . LYS B 1 629 ? -18.359 8.984 -5.449 1 45.12 629 LYS B C 1
ATOM 10946 O O . LYS B 1 629 ? -18.656 8.789 -4.27 1 45.12 629 LYS B O 1
ATOM 10951 N N . THR B 1 630 ? -18.594 10.062 -6.16 1 40.41 630 THR B N 1
ATOM 10952 C CA . THR B 1 630 ? -19.359 11.117 -5.512 1 40.41 630 THR B CA 1
ATOM 10953 C C . THR B 1 630 ? -20.781 10.641 -5.176 1 40.41 630 THR B C 1
ATOM 10955 O O . THR B 1 630 ? -21.438 11.203 -4.305 1 40.41 630 THR B O 1
ATOM 10958 N N . LYS B 1 631 ? -21.25 9.648 -6.008 1 41.28 631 LYS B N 1
ATOM 10959 C CA . LYS B 1 631 ? -22.625 9.234 -5.82 1 41.28 631 LYS B CA 1
ATOM 10960 C C . LYS B 1 631 ? -22.719 7.891 -5.098 1 41.28 631 LYS B C 1
ATOM 10962 O O . LYS B 1 631 ? -23.797 7.297 -5.004 1 41.28 631 LYS B O 1
ATOM 10967 N N . GLN B 1 632 ? -21.734 7.195 -5.059 1 39.22 632 GLN B N 1
ATOM 10968 C CA . GLN B 1 632 ? -21.781 5.922 -4.352 1 39.22 632 GLN B CA 1
ATOM 10969 C C . GLN B 1 632 ? -22.297 6.102 -2.928 1 39.22 632 GLN B C 1
ATOM 10971 O O . GLN B 1 632 ? -22.031 7.125 -2.291 1 39.22 632 GLN B O 1
ATOM 10976 N N . LEU B 1 633 ? -23.359 5.527 -2.531 1 36.69 633 LEU B N 1
ATOM 10977 C CA . LEU B 1 633 ? -23.969 5.59 -1.208 1 36.69 633 LEU B CA 1
ATOM 10978 C C . LEU B 1 633 ? -22.906 5.508 -0.115 1 36.69 633 LEU B C 1
ATOM 10980 O O . LEU B 1 633 ? -22.141 4.547 -0.065 1 36.69 633 LEU B O 1
ATOM 10984 N N . LYS B 1 634 ? -22.234 6.625 0.154 1 37.75 634 LYS B N 1
ATOM 10985 C CA . LYS B 1 634 ? -21.297 6.688 1.266 1 37.75 634 LYS B CA 1
ATOM 10986 C C . LYS B 1 634 ? -21.906 6.098 2.535 1 37.75 634 LYS B C 1
ATOM 10988 O O . LYS B 1 634 ? -23.109 6.172 2.742 1 37.75 634 LYS B O 1
ATOM 10993 N N . GLY B 1 635 ? -21.422 5.082 3.066 1 31.52 635 GLY B N 1
ATOM 10994 C CA . GLY B 1 635 ? -21.984 4.699 4.355 1 31.52 635 GLY B CA 1
ATOM 10995 C C . GLY B 1 635 ? -22.375 5.891 5.215 1 31.52 635 GLY B C 1
ATOM 10996 O O . GLY B 1 635 ? -22.203 7.039 4.801 1 31.52 635 GLY B O 1
ATOM 10997 N N . GLY B 1 636 ? -23.016 5.758 6.426 1 30.78 636 GLY B N 1
ATOM 10998 C CA . GLY B 1 636 ? -23.531 6.82 7.277 1 30.78 636 GLY B CA 1
ATOM 10999 C C . GLY B 1 636 ? -22.562 7.984 7.414 1 30.78 636 GLY B C 1
ATOM 11000 O O . GLY B 1 636 ? -22.969 9.078 7.82 1 30.78 636 GLY B O 1
ATOM 11001 N N . ARG B 1 637 ? -21.266 7.727 7.477 1 32.25 637 ARG B N 1
ATOM 11002 C CA . ARG B 1 637 ? -20.359 8.828 7.793 1 32.25 637 ARG B CA 1
ATOM 11003 C C . ARG B 1 637 ? -20.453 9.93 6.742 1 32.25 637 ARG B C 1
ATOM 11005 O O . ARG B 1 637 ? -20.375 11.117 7.07 1 32.25 637 ARG B O 1
ATOM 11012 N N . GLU B 1 638 ? -20.281 9.5 5.535 1 35.72 638 GLU B N 1
ATOM 11013 C CA . GLU B 1 638 ? -19.984 10.484 4.496 1 35.72 638 GLU B CA 1
ATOM 11014 C C . GLU B 1 638 ? -21.25 11.18 4.02 1 35.72 638 GLU B C 1
ATOM 11016 O O . GLU B 1 638 ? -21.219 11.961 3.064 1 35.72 638 GLU B O 1
ATOM 11021 N N . VAL B 1 639 ? -22.328 10.773 4.516 1 34.28 639 VAL B N 1
ATOM 11022 C CA . VAL B 1 639 ? -23.484 11.461 3.975 1 34.28 639 VAL B CA 1
ATOM 11023 C C . VAL B 1 639 ? -23.516 12.898 4.48 1 34.28 639 VAL B C 1
ATOM 11025 O O . VAL B 1 639 ? -24.312 13.242 5.363 1 34.28 639 VAL B O 1
ATOM 11028 N N . ALA B 1 640 ? -22.406 13.367 5.152 1 31.81 640 ALA B N 1
ATOM 11029 C CA . ALA B 1 640 ? -22.734 14.766 5.434 1 31.81 640 ALA B CA 1
ATOM 11030 C C . ALA B 1 640 ? -23.25 15.469 4.188 1 31.81 640 ALA B C 1
ATOM 11032 O O . ALA B 1 640 ? -22.75 15.25 3.084 1 31.81 640 ALA B O 1
ATOM 11033 N N . PRO B 1 641 ? -24.5 15.773 4.234 1 32.12 641 PRO B N 1
ATOM 11034 C CA . PRO B 1 641 ? -24.969 16.547 3.086 1 32.12 641 PRO B CA 1
ATOM 11035 C C . PRO B 1 641 ? -23.922 17.516 2.543 1 32.12 641 PRO B C 1
ATOM 11037 O O . PRO B 1 641 ? -23.281 18.234 3.314 1 32.12 641 PRO B O 1
ATOM 11040 N N . LYS B 1 642 ? -23.094 17.141 1.653 1 35.12 642 LYS B N 1
ATOM 11041 C CA . LYS B 1 642 ? -22.359 18.219 1.015 1 35.12 642 LYS B CA 1
ATOM 11042 C C . LYS B 1 642 ? -23.188 19.5 0.962 1 35.12 642 LYS B C 1
ATOM 11044 O O . LYS B 1 642 ? -24.406 19.453 0.764 1 35.12 642 LYS B O 1
ATOM 11049 N N . LEU B 1 643 ? -22.891 20.453 1.696 1 33.59 643 LEU B N 1
ATOM 11050 C CA . LEU B 1 643 ? -23.438 21.781 1.468 1 33.59 643 LEU B CA 1
ATOM 11051 C C . LEU B 1 643 ? -23.875 21.938 0.017 1 33.59 643 LEU B C 1
ATOM 11053 O O . LEU B 1 643 ? -23.141 21.562 -0.904 1 33.59 643 LEU B O 1
ATOM 11057 N N . LYS B 1 644 ? -25.109 21.781 -0.302 1 39 644 LYS B N 1
ATOM 11058 C CA . LYS B 1 644 ? -25.656 22.141 -1.604 1 39 644 LYS B CA 1
ATOM 11059 C C . LYS B 1 644 ? -24.844 23.234 -2.273 1 39 644 LYS B C 1
ATOM 11061 O O . LYS B 1 644 ? -24.75 24.359 -1.767 1 39 644 LYS B O 1
ATOM 11066 N N . ARG B 1 645 ? -23.656 22.891 -2.795 1 40.75 645 ARG B N 1
ATOM 11067 C CA . ARG B 1 645 ? -22.875 23.859 -3.561 1 40.75 645 ARG B CA 1
ATOM 11068 C C . ARG B 1 645 ? -23.75 24.609 -4.559 1 40.75 645 ARG B C 1
ATOM 11070 O O . ARG B 1 645 ? -24.547 23.984 -5.266 1 40.75 645 ARG B O 1
ATOM 11077 N N . SER B 1 646 ? -24.203 25.688 -4.191 1 43.69 646 SER B N 1
ATOM 11078 C CA . SER B 1 646 ? -24.844 26.578 -5.164 1 43.69 646 SER B CA 1
ATOM 11079 C C . SER B 1 646 ? -24.016 26.703 -6.43 1 43.69 646 SER B C 1
ATOM 11081 O O . SER B 1 646 ? -22.781 26.547 -6.387 1 43.69 646 SER B O 1
ATOM 11083 N N . CYS B 1 647 ? -24.547 26.438 -7.5 1 47.78 647 CYS B N 1
ATOM 11084 C CA . CYS B 1 647 ? -23.891 26.703 -8.773 1 47.78 647 CYS B CA 1
ATOM 11085 C C . CYS B 1 647 ? -23.078 28 -8.719 1 47.78 647 CYS B C 1
ATOM 11087 O O . CYS B 1 647 ? -23.594 29.031 -8.273 1 47.78 647 CYS B O 1
ATOM 11089 N N . GLY B 1 648 ? -21.906 28.031 -8.656 1 51.66 648 GLY B N 1
ATOM 11090 C CA . GLY B 1 648 ? -21.078 29.219 -8.641 1 51.66 648 GLY B CA 1
ATOM 11091 C C . GLY B 1 648 ? -21.469 30.234 -9.703 1 51.66 648 GLY B C 1
ATOM 11092 O O . GLY B 1 648 ? -21.062 31.391 -9.648 1 51.66 648 GLY B O 1
ATOM 11093 N N . PHE B 1 649 ? -22.266 29.734 -10.727 1 56.16 649 PHE B N 1
ATOM 11094 C CA . PHE B 1 649 ? -22.797 30.594 -11.781 1 56.16 649 PHE B CA 1
ATOM 11095 C C . PHE B 1 649 ? -24.188 31.109 -11.43 1 56.16 649 PHE B C 1
ATOM 11097 O O . PHE B 1 649 ? -24.406 32.312 -11.359 1 56.16 649 PHE B O 1
ATOM 11104 N N . CYS B 1 650 ? -25.25 30.266 -11.281 1 55.12 650 CYS B N 1
ATOM 11105 C CA . CYS B 1 650 ? -26.625 30.703 -11.062 1 55.12 650 CYS B CA 1
ATOM 11106 C C . CYS B 1 650 ? -26.969 30.719 -9.578 1 55.12 650 CYS B C 1
ATOM 11108 O O . CYS B 1 650 ? -28.047 31.141 -9.188 1 55.12 650 CYS B O 1
ATOM 11110 N N . LYS B 1 651 ? -26.031 30.453 -8.664 1 56.06 651 LYS B N 1
ATOM 11111 C CA . LYS B 1 651 ? -26.125 30.469 -7.207 1 56.06 651 LYS B CA 1
ATOM 11112 C C . LYS B 1 651 ? -27.219 29.547 -6.707 1 56.06 651 LYS B C 1
ATOM 11114 O O . LYS B 1 651 ? -27.609 29.594 -5.535 1 56.06 651 LYS B O 1
ATOM 11119 N N . ASN B 1 652 ? -27.859 28.812 -7.672 1 55.81 652 ASN B N 1
ATOM 11120 C CA . ASN B 1 652 ? -28.906 27.891 -7.258 1 55.81 652 ASN B CA 1
ATOM 11121 C C . ASN B 1 652 ? -28.328 26.578 -6.734 1 55.81 652 ASN B C 1
ATOM 11123 O O . ASN B 1 652 ? -27.219 26.188 -7.102 1 55.81 652 ASN B O 1
ATOM 11127 N N . VAL B 1 653 ? -28.969 26.031 -5.77 1 58.22 653 VAL B N 1
ATOM 11128 C CA . VAL B 1 653 ? -28.609 24.797 -5.086 1 58.22 653 VAL B CA 1
ATOM 11129 C C . VAL B 1 653 ? -29 23.594 -5.949 1 58.22 653 VAL B C 1
ATOM 11131 O O . VAL B 1 653 ? -30 23.641 -6.664 1 58.22 653 VAL B O 1
ATOM 11134 N N . GLY B 1 654 ? -28.078 22.5 -6.281 1 54.25 654 GLY B N 1
ATOM 11135 C CA . GLY B 1 654 ? -28.469 21.281 -6.98 1 54.25 654 GLY B CA 1
ATOM 11136 C C . GLY B 1 654 ? -27.531 20.938 -8.133 1 54.25 654 GLY B C 1
ATOM 11137 O O . GLY B 1 654 ? -27.594 19.828 -8.664 1 54.25 654 GLY B O 1
ATOM 11138 N N . HIS B 1 655 ? -26.812 22.125 -8.82 1 55.62 655 HIS B N 1
ATOM 11139 C CA . HIS B 1 655 ? -25.906 21.891 -9.938 1 55.62 655 HIS B CA 1
ATOM 11140 C C . HIS B 1 655 ? -24.578 22.641 -9.742 1 55.62 655 HIS B C 1
ATOM 11142 O O . HIS B 1 655 ? -24.422 23.375 -8.766 1 55.62 655 HIS B O 1
ATOM 11148 N N . ASN B 1 656 ? -23.547 22.25 -10.289 1 55.53 656 ASN B N 1
ATOM 11149 C CA . ASN B 1 656 ? -22.297 23 -10.289 1 55.53 656 ASN B CA 1
ATOM 11150 C C . ASN B 1 656 ? -22.125 23.797 -11.57 1 55.53 656 ASN B C 1
ATOM 11152 O O . ASN B 1 656 ? -22.953 23.719 -12.484 1 55.53 656 ASN B O 1
ATOM 11156 N N . ILE B 1 657 ? -21.109 24.656 -11.609 1 58.53 657 ILE B N 1
ATOM 11157 C CA . ILE B 1 657 ? -20.875 25.562 -12.727 1 58.53 657 ILE B CA 1
ATOM 11158 C C . ILE B 1 657 ? -20.875 24.781 -14.039 1 58.53 657 ILE B C 1
ATOM 11160 O O . ILE B 1 657 ? -21.391 25.266 -15.047 1 58.53 657 ILE B O 1
ATOM 11164 N N . THR B 1 658 ? -20.5 23.625 -14.156 1 60.53 658 THR B N 1
ATOM 11165 C CA . THR B 1 658 ? -20.391 22.859 -15.383 1 60.53 658 THR B CA 1
ATOM 11166 C C . THR B 1 658 ? -21.75 22.266 -15.766 1 60.53 658 THR B C 1
ATOM 11168 O O . THR B 1 658 ? -22.047 22.078 -16.953 1 60.53 658 THR B O 1
ATOM 11171 N N . THR B 1 659 ? -22.594 22.078 -14.789 1 57.69 659 THR B N 1
ATOM 11172 C CA . THR B 1 659 ? -23.891 21.484 -15.094 1 57.69 659 THR B CA 1
ATOM 11173 C C . THR B 1 659 ? -25.016 22.484 -14.867 1 57.69 659 THR B C 1
ATOM 11175 O O . THR B 1 659 ? -26.188 22.094 -14.742 1 57.69 659 THR B O 1
ATOM 11178 N N . CYS B 1 660 ? -24.641 23.672 -14.617 1 54.44 660 CYS B N 1
ATOM 11179 C CA . CYS B 1 660 ? -25.609 24.734 -14.375 1 54.44 660 CYS B CA 1
ATOM 11180 C C . CYS B 1 660 ? -26.516 24.922 -15.578 1 54.44 660 CYS B C 1
ATOM 11182 O O . CYS B 1 660 ? -26.047 25.188 -16.688 1 54.44 660 CYS B O 1
ATOM 11184 N N . PRO B 1 661 ? -27.734 24.5 -15.523 1 58.78 661 PRO B N 1
ATOM 11185 C CA . PRO B 1 661 ? -28.625 24.703 -16.656 1 58.78 661 PRO B CA 1
ATOM 11186 C C . PRO B 1 661 ? -28.609 26.141 -17.188 1 58.78 661 PRO B C 1
ATOM 11188 O O . PRO B 1 661 ? -28.875 26.359 -18.375 1 58.78 661 PRO B O 1
ATOM 11191 N N . GLU B 1 662 ? -28.422 27.078 -16.281 1 53.03 662 GLU B N 1
ATOM 11192 C CA . GLU B 1 662 ? -28.438 28.469 -16.766 1 53.03 662 GLU B CA 1
ATOM 11193 C C . GLU B 1 662 ? -27.156 28.797 -17.531 1 53.03 662 GLU B C 1
ATOM 11195 O O . GLU B 1 662 ? -27.156 29.672 -18.391 1 53.03 662 GLU B O 1
ATOM 11200 N N . LYS B 1 663 ? -26.047 28.141 -17.234 1 49.84 663 LYS B N 1
ATOM 11201 C CA . LYS B 1 663 ? -24.844 28.344 -18.031 1 49.84 663 LYS B CA 1
ATOM 11202 C C . LYS B 1 663 ? -25 27.734 -19.422 1 49.84 663 LYS B C 1
ATOM 11204 O O . LYS B 1 663 ? -24.5 28.281 -20.406 1 49.84 663 LYS B O 1
ATOM 11209 N N . GLU B 1 664 ? -25.641 26.641 -19.531 1 46.56 664 GLU B N 1
ATOM 11210 C CA . GLU B 1 664 ? -25.922 26.156 -20.875 1 46.56 664 GLU B CA 1
ATOM 11211 C C . GLU B 1 664 ? -26.766 27.141 -21.656 1 46.56 664 GLU B C 1
ATOM 11213 O O . GLU B 1 664 ? -26.594 27.297 -22.875 1 46.56 664 GLU B O 1
ATOM 11218 N N . ASN B 1 665 ? -27.609 27.781 -20.969 1 41.91 665 ASN B N 1
ATOM 11219 C CA . ASN B 1 665 ? -28.422 28.719 -21.75 1 41.91 665 ASN B CA 1
ATOM 11220 C C . ASN B 1 665 ? -27.594 29.922 -22.203 1 41.91 665 ASN B C 1
ATOM 11222 O O . ASN B 1 665 ? -27.844 30.484 -23.266 1 41.91 665 ASN B O 1
ATOM 11226 N N . ILE B 1 666 ? -26.625 30.281 -21.391 1 41.22 666 ILE B N 1
ATOM 11227 C CA . ILE B 1 666 ? -25.875 31.453 -21.875 1 41.22 666 ILE B CA 1
ATOM 11228 C C . ILE B 1 666 ? -24.891 31.016 -22.953 1 41.22 666 ILE B C 1
ATOM 11230 O O . ILE B 1 666 ? -24.688 31.719 -23.938 1 41.22 666 ILE B O 1
ATOM 11234 N N . ASP B 1 667 ? -24.344 29.828 -22.859 1 38.84 667 ASP B N 1
ATOM 11235 C CA . ASP B 1 667 ? -23.422 29.453 -23.938 1 38.84 667 ASP B CA 1
ATOM 11236 C C . ASP B 1 667 ? -24.188 29.203 -25.234 1 38.84 667 ASP B C 1
ATOM 11238 O O . ASP B 1 667 ? -23.641 29.422 -26.328 1 38.84 667 ASP B O 1
ATOM 11242 N N . CYS B 1 668 ? -25.328 28.656 -25.188 1 34.88 668 CYS B N 1
ATOM 11243 C CA . CYS B 1 668 ? -26.047 28.578 -26.453 1 34.88 668 CYS B CA 1
ATOM 11244 C C . CYS B 1 668 ? -26.328 29.969 -27 1 34.88 668 CYS B C 1
ATOM 11246 O O . CYS B 1 668 ? -26.516 30.141 -28.203 1 34.88 668 CYS B O 1
ATOM 11248 N N . ALA B 1 669 ? -26.609 30.953 -26.125 1 34.56 669 ALA B N 1
ATOM 11249 C CA . ALA B 1 669 ? -26.906 32.25 -26.734 1 34.56 669 ALA B CA 1
ATOM 11250 C C . ALA B 1 669 ? -25.641 32.875 -27.312 1 34.56 669 ALA B C 1
ATOM 11252 O O . ALA B 1 669 ? -25.688 33.531 -28.359 1 34.56 669 ALA B O 1
ATOM 11253 N N . ASN B 1 670 ? -24.5 32.719 -26.609 1 32.62 670 ASN B N 1
ATOM 11254 C CA . ASN B 1 670 ? -23.359 33.438 -27.141 1 32.62 670 ASN B CA 1
ATOM 11255 C C . ASN B 1 670 ? -22.766 32.75 -28.359 1 32.62 670 ASN B C 1
ATOM 11257 O O . ASN B 1 670 ? -21.984 33.344 -29.094 1 32.62 670 ASN B O 1
ATOM 11261 N N . ASN B 1 671 ? -22.953 31.453 -28.547 1 29.94 671 ASN B N 1
ATOM 11262 C CA . ASN B 1 671 ? -22.391 30.953 -29.781 1 29.94 671 ASN B CA 1
ATOM 11263 C C . ASN B 1 671 ? -23.203 31.406 -31 1 29.94 671 ASN B C 1
ATOM 11265 O O . ASN B 1 671 ? -22.828 31.141 -32.125 1 29.94 671 ASN B O 1
ATOM 11269 N N . SER B 1 672 ? -24.438 31.688 -30.828 1 29.25 672 SER B N 1
ATOM 11270 C CA . SER B 1 672 ? -25.047 32.156 -32.094 1 29.25 672 SER B CA 1
ATOM 11271 C C . SER B 1 672 ? -24.453 33.5 -32.5 1 29.25 672 SER B C 1
ATOM 11273 O O . SER B 1 672 ? -24.359 33.781 -33.719 1 29.25 672 SER B O 1
ATOM 11275 N N . GLN B 1 673 ? -24.375 34.531 -31.547 1 26.91 673 GLN B N 1
ATOM 11276 C CA . GLN B 1 673 ? -24.062 35.844 -32.094 1 26.91 673 GLN B CA 1
ATOM 11277 C C . GLN B 1 673 ? -22.578 35.969 -32.406 1 26.91 673 GLN B C 1
ATOM 11279 O O . GLN B 1 673 ? -22.109 37.062 -32.781 1 26.91 673 GLN B O 1
ATOM 11284 N N . LYS B 1 674 ? -21.656 34.969 -32.125 1 27.97 674 LYS B N 1
ATOM 11285 C CA . LYS B 1 674 ? -20.328 35.406 -32.531 1 27.97 674 LYS B CA 1
ATOM 11286 C C . LYS B 1 674 ? -20.219 35.594 -34.031 1 27.97 674 LYS B C 1
ATOM 11288 O O . LYS B 1 674 ? -19.125 35.781 -34.562 1 27.97 674 LYS B O 1
ATOM 11293 N N . LYS B 1 675 ? -21.062 35.188 -34.812 1 25.34 675 LYS B N 1
ATOM 11294 C CA . LYS B 1 675 ? -20.688 35.656 -36.156 1 25.34 675 LYS B CA 1
ATOM 11295 C C . LYS B 1 675 ? -20.719 37.188 -36.219 1 25.34 675 LYS B C 1
ATOM 11297 O O . LYS B 1 675 ? -19.875 37.812 -36.875 1 25.34 675 LYS B O 1
ATOM 11302 N N . LYS B 1 676 ? -21.953 37.781 -36.031 1 22.83 676 LYS B N 1
ATOM 11303 C CA . LYS B 1 676 ? -22.094 39 -36.812 1 22.83 676 LYS B CA 1
ATOM 11304 C C . LYS B 1 676 ? -21.25 40.125 -36.188 1 22.83 676 LYS B C 1
ATOM 11306 O O . LYS B 1 676 ? -20.531 40.812 -36.906 1 22.83 676 LYS B O 1
ATOM 11311 N N . LYS B 1 677 ? -21.969 40.969 -35.25 1 21.55 677 LYS B N 1
ATOM 11312 C CA . LYS B 1 677 ? -21.969 42.406 -35.094 1 21.55 677 LYS B CA 1
ATOM 11313 C C . LYS B 1 677 ? -20.719 42.906 -34.375 1 21.55 677 LYS B C 1
ATOM 11315 O O . LYS B 1 677 ? -20.453 42.5 -33.219 1 21.55 677 LYS B O 1
ATOM 11320 N N . MET B 1 678 ? -19.484 43.344 -35.031 1 22.5 678 MET B N 1
ATOM 11321 C CA . MET B 1 678 ? -18.406 44.281 -34.75 1 22.5 678 MET B CA 1
ATOM 11322 C C . MET B 1 678 ? -18.922 45.5 -33.969 1 22.5 678 MET B C 1
ATOM 11324 O O . MET B 1 678 ? -18.188 46.469 -33.719 1 22.5 678 MET B O 1
ATOM 11328 N N . ALA B 1 679 ? -20.297 45.812 -34.062 1 20.19 679 ALA B N 1
ATOM 11329 C CA . ALA B 1 679 ? -20.672 47.188 -33.906 1 20.19 679 ALA B CA 1
ATOM 11330 C C . ALA B 1 679 ? -20.188 47.781 -32.594 1 20.19 679 ALA B C 1
ATOM 11332 O O . ALA B 1 679 ? -19.891 47.031 -31.656 1 20.19 679 ALA B O 1
ATOM 11333 N N . SER B 1 680 ? -20.5 49.219 -32.375 1 20.36 680 SER B N 1
ATOM 11334 C CA . SER B 1 680 ? -20.281 50.5 -31.734 1 20.36 680 SER B CA 1
ATOM 11335 C C . SER B 1 680 ? -20.781 50.5 -30.297 1 20.36 680 SER B C 1
ATOM 11337 O O . SER B 1 680 ? -20.75 51.531 -29.609 1 20.36 680 SER B O 1
ATOM 11339 N N . SER B 1 681 ? -21.469 49.438 -29.891 1 19.31 681 SER B N 1
ATOM 11340 C CA . SER B 1 681 ? -22.484 49.844 -28.922 1 19.31 681 SER B CA 1
ATOM 11341 C C . SER B 1 681 ? -21.844 50.531 -27.719 1 19.31 681 SER B C 1
ATOM 11343 O O . SER B 1 681 ? -20.719 50.188 -27.328 1 19.31 681 SER B O 1
ATOM 11345 N N . SER B 1 682 ? -22.531 51.688 -27.266 1 20.44 682 SER B N 1
ATOM 11346 C CA . SER B 1 682 ? -22.656 52.812 -26.375 1 20.44 682 SER B CA 1
ATOM 11347 C C . SER B 1 682 ? -22.359 52.438 -24.938 1 20.44 682 SER B C 1
ATOM 11349 O O . SER B 1 682 ? -22.234 51.25 -24.609 1 20.44 682 SER B O 1
ATOM 11351 N N . ASP B 1 683 ? -23.109 53.094 -24.094 1 19.59 683 ASP B N 1
ATOM 11352 C CA . ASP B 1 683 ? -23.016 53.906 -22.891 1 19.59 683 ASP B CA 1
ATOM 11353 C C . ASP B 1 683 ? -23.109 53.062 -21.625 1 19.59 683 ASP B C 1
ATOM 11355 O O . ASP B 1 683 ? -23.172 53.594 -20.516 1 19.59 683 ASP B O 1
ATOM 11359 N N . MET B 1 684 ? -23.484 51.75 -21.766 1 20.97 684 MET B N 1
ATOM 11360 C CA . MET B 1 684 ? -24.234 51.469 -20.547 1 20.97 684 MET B CA 1
ATOM 11361 C C . MET B 1 684 ? -23.375 51.688 -19.312 1 20.97 684 MET B C 1
ATOM 11363 O O . MET B 1 684 ? -22.172 51.406 -19.328 1 20.97 684 MET B O 1
ATOM 11367 N N . GLY B 1 685 ? -24.016 52.406 -18.375 1 19.48 685 GLY B N 1
ATOM 11368 C CA . GLY B 1 685 ? -23.875 53.031 -17.062 1 19.48 685 GLY B CA 1
ATOM 11369 C C . GLY B 1 685 ? -23.219 52.156 -16.047 1 19.48 685 GLY B C 1
ATOM 11370 O O . GLY B 1 685 ? -23.719 51.062 -15.727 1 19.48 685 GLY B O 1
ATOM 11371 N N . LEU B 1 686 ? -21.891 52.031 -16.297 1 19.38 686 LEU B N 1
ATOM 11372 C CA . LEU B 1 686 ? -20.984 51.469 -15.297 1 19.38 686 LEU B CA 1
ATOM 11373 C C . LEU B 1 686 ? -21.391 51.938 -13.898 1 19.38 686 LEU B C 1
ATOM 11375 O O . LEU B 1 686 ? -21.438 53.125 -13.609 1 19.38 686 LEU B O 1
ATOM 11379 N N . ASN B 1 687 ? -22.5 51.312 -13.523 1 18.45 687 ASN B N 1
ATOM 11380 C CA . ASN B 1 687 ? -22.906 51.781 -12.195 1 18.45 687 ASN B CA 1
ATOM 11381 C C . ASN B 1 687 ? -21.703 51.938 -11.273 1 18.45 687 ASN B C 1
ATOM 11383 O O . ASN B 1 687 ? -20.859 51.062 -11.156 1 18.45 687 ASN B O 1
ATOM 11387 N N . PRO B 1 688 ? -21.312 53.25 -11.023 1 20.2 688 PRO B N 1
ATOM 11388 C CA . PRO B 1 688 ? -20.25 53.938 -10.273 1 20.2 688 PRO B CA 1
ATOM 11389 C C . PRO B 1 688 ? -20.078 53.344 -8.867 1 20.2 688 PRO B C 1
ATOM 11391 O O . PRO B 1 688 ? -19.312 53.906 -8.07 1 20.2 688 PRO B O 1
ATOM 11394 N N . VAL B 1 689 ? -20.844 52.469 -8.461 1 18.62 689 VAL B N 1
ATOM 11395 C CA . VAL B 1 689 ? -20.938 52.656 -7.016 1 18.62 689 VAL B CA 1
ATOM 11396 C C . VAL B 1 689 ? -19.547 52.688 -6.398 1 18.62 689 VAL B C 1
ATOM 11398 O O . VAL B 1 689 ? -19.234 53.531 -5.582 1 18.62 689 VAL B O 1
ATOM 11401 N N . PHE B 1 690 ? -18.906 51.594 -5.98 1 19.66 690 PHE B N 1
ATOM 11402 C CA . PHE B 1 690 ? -18.062 51.906 -4.836 1 19.66 690 PHE B CA 1
ATOM 11403 C C . PHE B 1 690 ? -16.828 52.688 -5.27 1 19.66 690 PHE B C 1
ATOM 11405 O O . PHE B 1 690 ? -16.125 52.281 -6.191 1 19.66 690 PHE B O 1
ATOM 11412 N N . CYS B 1 691 ? -16.828 54.031 -5.234 1 18.19 691 CYS B N 1
ATOM 11413 C CA . CYS B 1 691 ? -16.031 55.25 -5.215 1 18.19 691 CYS B CA 1
ATOM 11414 C C . CYS B 1 691 ? -14.742 55.062 -4.422 1 18.19 691 CYS B C 1
ATOM 11416 O O . CYS B 1 691 ? -14.719 55.25 -3.205 1 18.19 691 CYS B O 1
ATOM 11418 N N . ILE B 1 692 ? -14.102 53.969 -4.156 1 18.92 692 ILE B N 1
ATOM 11419 C CA . ILE B 1 692 ? -12.945 54.406 -3.373 1 18.92 692 ILE B CA 1
ATOM 11420 C C . ILE B 1 692 ? -12.117 55.375 -4.184 1 18.92 692 ILE B C 1
ATOM 11422 O O . ILE B 1 692 ? -11.719 55.094 -5.312 1 18.92 692 ILE B O 1
ATOM 11426 N N . LYS B 1 693 ? -12.25 56.688 -3.881 1 17.28 693 LYS B N 1
ATOM 11427 C CA . LYS B 1 693 ? -11.609 57.969 -4.195 1 17.28 693 LYS B CA 1
ATOM 11428 C C . LYS B 1 693 ? -10.086 57.812 -4.242 1 17.28 693 LYS B C 1
ATOM 11430 O O . LYS B 1 693 ? -9.43 58.438 -5.07 1 17.28 693 LYS B O 1
ATOM 11435 N N . TYR B 1 694 ? -8.883 57.5 -4.27 1 18.52 694 TYR B N 1
ATOM 11436 C CA . TYR B 1 694 ? -8.125 58.719 -4.559 1 18.52 694 TYR B CA 1
ATOM 11437 C C . TYR B 1 694 ? -8.406 59.219 -5.973 1 18.52 694 TYR B C 1
ATOM 11439 O O . TYR B 1 694 ? -8.68 58.438 -6.871 1 18.52 694 TYR B O 1
#

InterPro domains:
  IPR004330 FAR1, DNA binding domain [PF03101] (53-144)
  IPR006564 Zinc finger, PMZ-type [SM00575] (552-579)
  IPR007527 Zinc finger, SWIM-type [PF04434] (543-576)
  IPR007527 Zinc finger, SWIM-type [PS50966] (534-577)
  IPR018289 MULE transposase domain [PF10551] (266-358)
  IPR031052 FHY3/FAR1 family [PTHR31669] (34-601)
  IPR058778 FAR1-related sequence 11-like, HTH-like domain [PF26175] (159-211)

pLDDT: mean 77.02, std 21.9, range [17.28, 96.44]

Solvent-accessible surface area (backbone atoms only — not comparable to full-atom values): 78433 Å² total; per-residue (Å²): 137,87,80,77,76,81,76,80,79,75,79,70,73,78,77,86,70,81,80,70,72,73,74,82,71,85,74,76,71,87,76,69,69,64,78,68,52,89,52,72,67,44,73,31,86,41,73,65,55,47,47,53,49,51,46,53,40,27,46,73,59,13,51,53,68,42,81,62,63,67,43,64,58,97,85,39,81,38,32,43,33,42,28,38,60,31,35,45,71,53,74,82,77,74,78,48,91,84,48,91,66,79,93,67,67,56,50,30,69,50,31,73,23,30,38,30,36,33,60,40,69,82,45,100,84,49,74,69,32,33,24,28,72,41,73,42,83,62,66,82,62,82,62,39,50,72,86,37,37,62,71,38,72,90,64,38,56,78,50,68,71,54,49,54,50,52,52,52,45,44,72,36,66,50,51,72,67,40,47,55,42,41,53,27,61,74,69,69,46,62,89,87,67,58,58,54,54,71,66,56,55,52,48,50,51,50,56,53,44,60,66,45,58,74,47,31,44,31,47,38,52,48,48,53,50,52,48,28,69,76,36,77,58,28,42,70,49,66,44,60,46,96,84,30,23,46,37,37,39,38,42,23,50,46,65,17,42,52,45,31,75,64,34,34,48,33,35,36,45,50,74,46,70,62,52,27,60,37,33,32,38,37,33,39,34,32,32,52,48,47,73,71,41,76,42,56,38,33,40,31,39,29,48,53,90,42,41,66,50,38,34,49,50,52,42,50,48,38,65,72,65,71,54,78,38,48,20,39,35,28,64,94,42,72,40,52,50,52,22,40,56,70,67,36,71,80,32,48,63,34,37,27,49,53,66,57,36,57,45,38,49,78,68,34,39,80,76,42,50,88,45,34,64,58,46,48,46,52,48,48,52,52,49,68,35,57,43,54,66,58,37,56,54,48,50,54,50,54,33,58,72,67,68,39,75,80,36,66,69,54,47,52,50,59,73,48,35,70,31,58,35,44,32,65,40,28,82,40,51,40,70,68,61,59,55,55,62,61,56,52,50,49,47,52,54,50,49,73,66,47,46,51,73,34,51,61,39,61,43,53,53,46,51,52,51,52,51,48,50,51,50,52,52,49,49,49,48,54,40,46,52,63,53,31,59,82,84,76,90,61,92,44,53,48,57,52,51,40,58,72,43,30,20,69,51,47,31,51,54,41,48,55,26,53,61,52,12,73,51,44,38,80,74,48,75,59,92,42,41,31,33,36,29,48,64,85,45,89,85,44,73,72,41,51,31,39,42,74,86,75,58,72,50,48,67,72,29,42,34,43,17,45,54,40,68,38,30,67,56,49,30,51,32,60,75,68,69,53,58,68,77,54,69,87,64,54,48,72,55,39,28,57,86,69,74,66,73,74,80,65,81,84,64,81,76,76,68,73,68,77,70,70,58,86,66,40,36,57,51,70,73,29,77,70,92,66,59,51,82,90,58,39,83,51,60,55,56,62,47,53,70,67,72,68,52,37,8,85,72,78,61,42,69,84,34,43,59,89,61,26,69,67,54,54,53,50,52,60,54,54,66,61,57,70,69,67,81,87,71,82,82,81,75,78,74,71,76,70,67,91,65,85,53,139,136,88,77,80,78,80,78,82,82,73,81,71,74,79,79,87,70,82,79,69,74,73,73,82,71,85,72,77,72,88,75,70,70,63,79,68,52,89,51,70,67,44,72,32,87,41,70,65,56,46,48,51,51,52,44,54,40,27,47,72,59,12,52,54,69,42,80,61,64,66,43,65,59,98,85,40,80,38,32,43,32,42,27,37,59,31,34,46,71,55,75,80,77,75,79,49,89,83,49,90,65,78,93,68,68,57,50,30,69,50,32,71,23,33,39,31,36,33,61,42,69,83,46,101,84,49,74,69,31,34,25,28,72,41,72,41,84,61,64,83,65,81,63,39,52,72,87,39,36,61,71,38,71,89,66,37,56,77,51,69,71,54,48,53,50,51,50,53,44,43,72,37,66,51,50,72,67,39,47,54,42,41,52,27,61,75,69,69,46,62,88,88,67,58,56,53,54,71,66,56,54,52,49,50,51,51,55,52,46,59,65,44,57,75,48,30,42,33,47,36,52,48,49,53,50,52,47,28,72,74,35,79,58,30,43,70,49,68,43,59,45,95,85,29,22,47,38,35,41,39,44,23,52,45,65,18,43,52,45,32,75,63,36,37,47,33,36,34,44,51,72,45,70,61,53,28,61,36,32,33,38,36,34,39,35,32,33,52,48,46,72,72,42,77,42,56,38,33,40,32,40,28,48,53,90,44,41,65,51,39,34,49,50,50,45,50,47,38,65,73,65,70,55,76,38,48,20,38,35,29,66,96,42,72,41,52,50,52,22,41,54,70,65,36,71,82,32,50,62,33,37,26,48,54,68,58,34,58,44,37,50,78,69,36,40,81,76,43,49,89,46,33,64,58,46,47,43,52,47,51,53,53,48,67,35,57,44,55,68,59,36,58,55,47,50,55,51,53,33,58,72,68,68,39,76,82,35,65,68,54,49,50,50,60,73,47,35,68,30,59,34,43,33,64,39,29,82,40,52,42,70,66,61,58,56,55,62,60,56,52,49,48,48,54,54,51,50,73,67,47,45,51,73,35,51,64,40,62,45,53,53,44,51,51,50,52,52,49,50,50,51,53,51,51,48,50,50,53,39,45,52,63,54,31,57,79,83,75,91,62,92,44,53,47,56,50,52,40,58,71,41,30,20,69,51,46,30,52,55,42,49,54,25,54,62,52,13,71,50,43,39,79,75,47,75,58,91,43,42,33,32,37,30,47,66,85,43,89,86,43,72,71,41,51,32,38,42,75,86,74,59,70,49,47,68,71,30,43,33,44,18,45,55,41,67,38,28,66,56,49,30,51,32,59,75,68,69,52,58,68,76,54,68,87,65,54,48,71,55,39,28,58,85,69,75,66,74,77,82,64,84,80,65,81,75,77,67,75,69,78,70,70,56,87,66,40,36,58,52,71,73,29,76,72,91,66,59,51,80,90,57,37,83,51,59,57,55,63,50,54,71,66,72,67,52,36,8,84,71,78,61,44,68,83,33,44,58,89,60,24,67,67,50,54,53,49,52,60,54,54,65,63,58,67,71,71,83,86,71,80,81,77,74,79,74,70,77,66,65,92,66,83,57,141

Organism: Rhododendron simsii (NCBI:txid118357)

Secondary structure (DSSP, 8-state):
-------------------------S---TTGGGGGS--TT-EESSHHHHHHHHHHHHHHHT--EEEEEEEEETTEEEEEEEEETT-SPPP-----TTS--------------EEEEEEE--SSSSPPEEEEEEEE---SSPPPPHHHHTTSGGG----HHHHHHHHHHHHTT--HHHHHHHHHHHHTPPTT-SSS-HHHHHHHHHHHHHHHHTTHHHHHHHHHHHHHHH-TT-EEEEEE-TTSBEEEEEEE-HHHHHHHHHHTTEEEEEEE-S-STT---EEEEEEE-TTS-EEEEEEEE-S---HHHHHHHHHHHHHHH----SEEEE-S-HHHHHHHHHH-TTSEEEE-HHHHHTTHHHHHHHHHGGGHHHHHHHHHHHHT--SHHHHHHHHHHHHHHTT-TT-HHHHHHHHTHHHH-HHHHTTS--TT--SSHHHHHHHHHHHTT--TT--HHHHHHHHHHHHHHHHHHHHHHHHHHHHH----SS--HHHHHHHHHB-HHHHHHHHHHHHHHTTEEEEEEETTEEEEEESS-TTPPPEEEEE-SS-EEETT-HHHHHSS--HHHHHHHHHTT--S--GGGS-GGGB-S-----------------S-GGGPBPPPPP--SSS-TTTS---TTT-S-----B-TTT--BT--GGG-HHHHHHHHHHHHHTSS------------------/-------------------------S---TTGGGGGS--TT-EESSHHHHHHHHHHHHHHHT--EEEEEEEEETTEEEEEEEEETT-SPPP-----TTS--------------EEEEEEE--SSSS--EEEEEEEE---SSPPPPHHHHTTSGGG----HHHHHHHHHHHHTT--HHHHHHHHHHHHTPPTT-SSS-HHHHHHHHHHHHHHHHTTHHHHHHHHHHHHHHH-TT-EEEEEE-TT-BEEEEEEE-HHHHHHHHHHTTEEEEEEE-S-STT---EEEEEEE-TTS-EEEEEEEE-S---HHHHHHHHHHHHHHH----SEEEE-S-HHHHHHHHHH-TTSEEEE-HHHHHTTHHHHHHHHHGGGHHHHHHHHHHHHT--SHHHHHHHHHHHHHHTT-TT-HHHHHHHHTHHHH-HHHHTTS--TT--SSHHHHHHHHHHHTT--TT--HHHHHHHHHHHHHHHHHHHHHHHHHHHHH----SS--HHHHHHHHHB-HHHHHHHHHHHHHHTTEEEEEEETTEEEEEESS-TTPPEEEEEE-SS-EEETT-HHHHHSS--HHHHHHHHHTT--S--GGGS-GGGB-S-----------------S-GGGPBPPPPP--SSS-TTTS---TTT-S-----B-TTT--BT--GGG-HHHHHHHHHHHHHTSS------------------